Protein 6KJC (pdb70)

Foldseek 3Di:
DDFPQDDCLQPPDALVVPQVVCCVVQFFFWKWKWKAFLPRPDIDTDTAGWFAAAVGDIDGGDQFFKEFFFQLLLQLLLLLLLLCVVVVLFNQPDACCVLCVLLQPAWAFDD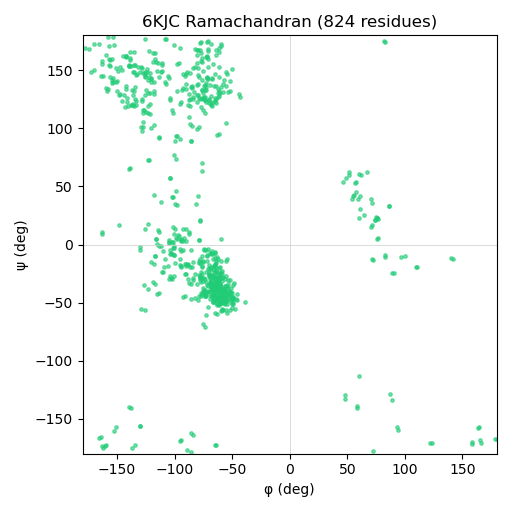ADPVGDTDTHHAPDGAGLNCLLFQQQQAADCVFPVVQVSVDVVVDDPPPQAAAQPSRPSNTHGHDHRLQAHHDHLSSQVSQSSSCRSVVHASCVSCVVQPQVLLVHDQKDWPPDPPPVNSVRHRQCYNVRVRSQCCQQQADDDGPRDRHDGGRSRGTMIGGQVSVVSRLNCLLNVVCSRHHSVSSVQQLDQDRDPSHFVNVLVSLVPPCVSQQVLSHDNPFDWGTGRRAIFGQPQDPLAAGHSKGKHGRNQFKIWIRRNVVRMIMMMGTRGDPNNDRVVRSSSSSSSRRNVSVVVVVVVVPD/DQLDFPQDDCLQPPFALVVLQVVCVVVVFFFWKWKWKAFLPRPDTDTDTAGWFAAAVRDIDGGDQFQKEFFFQLLLQLLLLLLLLVVVVVLFPQADFCCVLCVLLQPAWAFDDADPVRHTDTGGAPDGAGLNCLQQQQQQAADLVFDVSQVCVCVVVDDPPPQAAAQPSRPSNTHGHDHRQQAHHDHLSSQVSQVSSCRSVVHASCVSCVVQPCVLLVHDQKDWPPDPDPVNSVRHRQCYNVRVRSQCCFQQADDDGPRDRHDGHGSRTTMIGGQVSVVSRLSCLLNVPCSRHHNVSSVQQLDADRDPSHFVNLLVCCPPSCVSQQCQSHDNPFDWGGGRRAIFTQPQDPLAAGHSKGKHGRRQFKIWIRRNVVRMIMMMGTRGDPNNDRNSNSSSSSSVRRNVSVVVVVVVPPD

InterPro domains:
  IPR001466 Beta-lactamase-related [PF00144] (2-370)
  IPR012338 Beta-lactamase/transpeptidase-like [G3DSA:3.40.710.10] (1-394)
  IPR012338 Beta-lactamase/transpeptidase-like [SSF56601] (2-380)
  IPR050789 Diverse Enzymatic Activities [PTHR43283] (2-386)

B-factor: mean 52.01, std 19.4, range [22.03, 145.38]

Secondary structure (DSSP, 8-state):
----SSSHHHHT--HHHHHHHHHHHTSEEEEEEEEE-TTSSSEEEEEEEEEE-TTS-EEE--TT-EEE-GGGHHHHHHHHHHHHHHTTS--SSS--TTT-HHHHT--B--EE-SS--EE----SS---HHHHHTT-SS---GGG-HHHHHHHHHS--------B-HHHH--PPBSS-TTS----STHHHHHHHHHHHHHTS-HHHHHIIIIITTTT----EESS---HHHHTTBTT-BTTBTT---HHHH-SS--TTTTB-S--TTT-EEEEHHHHHHHHHHHHHT-SSSS-HHHHHHHTS----HHHHHHHHHHHHSTTHHHHHTT--TTS-EEE-SSSEEE-S--TTSPPTTEEEEEETTTEEEEEETTTTEEEEEEEEE-SSP-HHHHHHHHHHHHHHHHHHHHHHHTT-/---S--SSSHHHHT--HHHHHHHHHHTTSEEEEEEEEE-TTSSSEEEEEEEEEE-TTS-EEE--TT-EEE-GGGHHHHHHHHHHHHHHTTS--SSSB-TTT-HHHHTPPBP-EE-SS--EE----SS--BHHHHHTT-SS---TTT-HHHHHHHHHT--------B-STTT--PPBSS-TTS-----THHHHHHHHHHHHHTS-HHHHHIIIIITTTT----EESS---HHHHTTBTT-BTTBTT---HHHH-SS--TTTTB-S--TTT-EEEEHHHHHHHHHHHHHT-SSSS-HHHHHHHTS--S-HHHHHHHHHHHHSTTHHHHHTT--TTS-EEEETTEEEE-S--TTSPPTTEEEEEETTTEEEEEETTTTEEEEEEEEE-SSP-HHHHHHHHHHHHHHHHHHHHHHH---

Sequence (828 aa):
HHHHHHGMASELALMDTTFQAAIDTGKINGAVVCATDAQGHFVYNKATGERTLLSGEKQPQQLDDVLYLASATKLITTIAALQCVEDGLLSLDGDLSSIAPELAAKYVLTGFTDDESPLDDPPARPITLKMLLTHSSGTSYHFLDPSIAKWRAQYANPENEKPRLVEEMFTYPLSFQPGTGWMYGPGLDWAGRVVERVTGGTLMEFMQKRIFDPLGITDSQFYPVTREDLRARLVDLNPSDPGALGSAVIGGGGEMNLRGRGAFGGHGLFLTGLDFVKILRSLLANDGMLLKPAAVDNMFQQHLGPEAAASHRAALASPLGPFFRVGTDPETKVGYGLGGLLTLEDVDGWYGERTLTWGGGLTLTWFIDRKNNLCGVGAIQAVLPVDGDLMADLKQTFRHDIYRKYSAWKGQQGSHHHHHHGMASELALMDTTFQAAIDTGKINGAVVCATDAQGHFVYNKATGERTLLSGEKQPQQLDDVLYLASATKLITTIAALQCVEDGLLSLDGDLSSIAPELAAKYVLTGFTDDESPLDDPPARPITLKMLLTHSSGTSYHFLDPSIAKWRAQYANPENEKPRLVEEMFTYPLSFQPGTGWMYGPGLDWAGRVVERVTGGTLMEFMQKRIFDPLGITDSQFYPVTREDLRARLVDLNPSDPGALGSAVIGGGGEMNLRGRGAFGGHGLFLTGLDFVKILRSLLANDGMLLKPAAVDNMFQQHLGPEAAASHRAALASPLGPFFRVGTDPETKVGYGLGGLLTLEDVDGWYGERTLTWGGGLTLTWFIDRKNNLCGVGAIQAVLPVDGDLMADLKQTFRHDIYRKYSAWKGQQ

Structure (mmCIF, N/CA/C/O backbone):
data_6KJC
#
_entry.id   6KJC
#
_cell.length_a   129.576
_cell.length_b   129.576
_cell.length_c   272.664
_cell.angle_alpha   90.000
_cell.angle_beta   90.000
_cell.angle_gamma   120.000
#
_symmetry.space_group_name_H-M   'P 65 2 2'
#
loop_
_entity.id
_entity.type
_entity.pdbx_description
1 polymer 'Pc15g00720 protein'
2 non-polymer 'FORMIC ACID'
3 water water
#
loop_
_atom_site.group_PDB
_atom_site.id
_atom_site.type_symbol
_atom_site.label_atom_id
_atom_site.label_alt_id
_atom_site.label_comp_id
_atom_site.label_asym_id
_atom_site.label_entity_id
_atom_site.label_seq_id
_atom_site.pdbx_PDB_ins_code
_atom_site.Cartn_x
_atom_site.Cartn_y
_atom_site.Cartn_z
_atom_site.occupancy
_atom_site.B_iso_or_equiv
_atom_site.auth_seq_id
_atom_site.auth_comp_id
_atom_site.auth_asym_id
_atom_site.auth_atom_id
_atom_site.pdbx_PDB_model_num
ATOM 1 N N . HIS A 1 5 ? -27.380 24.798 -18.850 1.00 63.70 -13 HIS A N 1
ATOM 2 C CA . HIS A 1 5 ? -26.158 24.030 -18.737 1.00 76.69 -13 HIS A CA 1
ATOM 3 C C . HIS A 1 5 ? -25.328 24.532 -17.578 1.00 81.80 -13 HIS A C 1
ATOM 4 O O . HIS A 1 5 ? -24.245 24.038 -17.299 1.00 74.99 -13 HIS A O 1
ATOM 11 N N . HIS A 1 6 ? -25.848 25.534 -16.902 1.00 79.82 -12 HIS A N 1
ATOM 12 C CA . HIS A 1 6 ? -25.145 26.097 -15.753 1.00 72.47 -12 HIS A CA 1
ATOM 13 C C . HIS A 1 6 ? -26.108 26.239 -14.582 1.00 65.73 -12 HIS A C 1
ATOM 14 O O . HIS A 1 6 ? -27.318 26.387 -14.771 1.00 64.93 -12 HIS A O 1
ATOM 21 N N . HIS A 1 7 ? -25.565 26.196 -13.365 1.00 65.21 -11 HIS A N 1
ATOM 22 C CA . HIS A 1 7 ? -26.390 26.344 -12.163 1.00 68.02 -11 HIS A CA 1
ATOM 23 C C . HIS A 1 7 ? -26.819 27.800 -11.992 1.00 69.04 -11 HIS A C 1
ATOM 24 O O . HIS A 1 7 ? -25.991 28.678 -11.725 1.00 69.43 -11 HIS A O 1
ATOM 31 N N . HIS A 1 8 ? -28.123 28.050 -12.121 1.00 72.46 -10 HIS A N 1
ATOM 32 C CA . HIS A 1 8 ? -28.739 29.357 -11.880 1.00 71.21 -10 HIS A CA 1
ATOM 33 C C . HIS A 1 8 ? -29.431 29.391 -10.519 1.00 68.01 -10 HIS A C 1
ATOM 34 O O . HIS A 1 8 ? -30.537 29.926 -10.381 1.00 61.49 -10 HIS A O 1
ATOM 41 N N . HIS A 1 9 ? -28.796 28.799 -9.496 1.00 65.24 -9 HIS A N 1
ATOM 42 C CA . HIS A 1 9 ? -29.432 28.688 -8.186 1.00 64.07 -9 HIS A CA 1
ATOM 43 C C . HIS A 1 9 ? -29.384 29.991 -7.396 1.00 67.99 -9 HIS A C 1
ATOM 44 O O . HIS A 1 9 ? -30.278 30.241 -6.572 1.00 63.58 -9 HIS A O 1
ATOM 51 N N . HIS A 1 10 ? -28.361 30.823 -7.618 1.00 65.92 -8 HIS A N 1
ATOM 52 C CA . HIS A 1 10 ? -28.233 32.052 -6.851 1.00 60.36 -8 HIS A CA 1
ATOM 53 C C . HIS A 1 10 ? -27.584 33.162 -7.662 1.00 58.81 -8 HIS A C 1
ATOM 54 O O . HIS A 1 10 ? -26.477 32.997 -8.183 1.00 62.71 -8 HIS A O 1
ATOM 61 N N . GLY A 1 11 ? -28.238 34.316 -7.671 1.00 52.31 -7 GLY A N 1
ATOM 62 C CA . GLY A 1 11 ? -27.852 35.439 -8.503 1.00 46.96 -7 GLY A CA 1
ATOM 63 C C . GLY A 1 11 ? -29.005 36.429 -8.550 1.00 46.40 -7 GLY A C 1
ATOM 64 O O . GLY A 1 11 ? -29.863 36.429 -7.672 1.00 48.93 -7 GLY A O 1
ATOM 65 N N . MET A 1 12 ? -29.024 37.257 -9.600 1.00 43.91 -6 MET A N 1
ATOM 66 C CA . MET A 1 12 ? -30.027 38.319 -9.625 1.00 46.49 -6 MET A CA 1
ATOM 67 C C . MET A 1 12 ? -31.442 37.786 -9.820 1.00 45.70 -6 MET A C 1
ATOM 68 O O . MET A 1 12 ? -32.402 38.434 -9.385 1.00 43.40 -6 MET A O 1
ATOM 73 N N . ALA A 1 13 ? -31.604 36.622 -10.458 1.00 48.38 -5 ALA A N 1
ATOM 74 C CA . ALA A 1 13 ? -32.935 36.017 -10.502 1.00 43.87 -5 ALA A CA 1
ATOM 75 C C . ALA A 1 13 ? -33.379 35.586 -9.110 1.00 47.69 -5 ALA A C 1
ATOM 76 O O . ALA A 1 13 ? -34.565 35.692 -8.757 1.00 43.04 -5 ALA A O 1
ATOM 78 N N . SER A 1 14 ? -32.419 35.143 -8.297 1.00 52.62 -4 SER A N 1
ATOM 79 C CA . SER A 1 14 ? -32.712 34.593 -6.980 1.00 48.13 -4 SER A CA 1
ATOM 80 C C . SER A 1 14 ? -33.092 35.686 -5.995 1.00 46.71 -4 SER A C 1
ATOM 81 O O . SER A 1 14 ? -34.029 35.519 -5.208 1.00 46.70 -4 SER A O 1
ATOM 84 N N . GLU A 1 15 ? -32.409 36.837 -6.067 1.00 50.94 -3 GLU A N 1
ATOM 85 C CA . GLU A 1 15 ? -32.427 37.859 -5.027 1.00 47.62 -3 GLU A CA 1
ATOM 86 C C . GLU A 1 15 ? -33.140 39.148 -5.412 1.00 48.73 -3 GLU A C 1
ATOM 87 O O . GLU A 1 15 ? -33.592 39.869 -4.514 1.00 47.76 -3 GLU A O 1
ATOM 93 N N . LEU A 1 16 ? -33.251 39.461 -6.706 1.00 47.37 -2 LEU A N 1
ATOM 94 C CA . LEU A 1 16 ? -33.759 40.758 -7.148 1.00 46.84 -2 LEU A CA 1
ATOM 95 C C . LEU A 1 16 ? -34.968 40.665 -8.062 1.00 45.63 -2 LEU A C 1
ATOM 96 O O . LEU A 1 16 ? -35.902 41.457 -7.906 1.00 48.45 -2 LEU A O 1
ATOM 101 N N . ALA A 1 17 ? -35.008 39.683 -8.967 1.00 43.45 -1 ALA A N 1
ATOM 102 C CA . ALA A 1 17 ? -35.912 39.741 -10.111 1.00 40.19 -1 ALA A CA 1
ATOM 103 C C . ALA A 1 17 ? -37.370 39.668 -9.685 1.00 40.85 -1 ALA A C 1
ATOM 104 O O . ALA A 1 17 ? -37.745 38.883 -8.811 1.00 44.42 -1 ALA A O 1
ATOM 106 N N . LEU A 1 18 ? -38.193 40.519 -10.285 1.00 44.07 0 LEU A N 1
ATOM 107 C CA . LEU A 1 18 ? -39.637 40.484 -10.086 1.00 47.59 0 LEU A CA 1
ATOM 108 C C . LEU A 1 18 ? -40.314 39.972 -11.352 1.00 45.90 0 LEU A C 1
ATOM 109 O O . LEU A 1 18 ? -39.894 40.302 -12.466 1.00 41.40 0 LEU A O 1
ATOM 114 N N . MET A 1 19 ? -41.342 39.137 -11.181 1.00 49.05 1 MET A N 1
ATOM 115 C CA . MET A 1 19 ? -41.981 38.531 -12.346 1.00 47.85 1 MET A CA 1
ATOM 116 C C . MET A 1 19 ? -42.554 39.589 -13.277 1.00 52.16 1 MET A C 1
ATOM 117 O O . MET A 1 19 ? -42.278 39.581 -14.484 1.00 49.32 1 MET A O 1
ATOM 122 N N . ASP A 1 20 ? -43.340 40.518 -12.719 1.00 55.56 2 ASP A N 1
ATOM 123 C CA . ASP A 1 20 ? -43.994 41.558 -13.506 1.00 51.92 2 ASP A CA 1
ATOM 124 C C . ASP A 1 20 ? -42.995 42.237 -14.427 1.00 54.93 2 ASP A C 1
ATOM 125 O O . ASP A 1 20 ? -43.177 42.292 -15.651 1.00 57.17 2 ASP A O 1
ATOM 130 N N . THR A 1 21 ? -41.882 42.673 -13.854 1.00 51.90 3 THR A N 1
ATOM 131 C CA . THR A 1 21 ? -40.869 43.374 -14.624 1.00 48.88 3 THR A CA 1
ATOM 132 C C . THR A 1 21 ? -40.098 42.436 -15.543 1.00 45.12 3 THR A C 1
ATOM 133 O O . THR A 1 21 ? -39.816 42.782 -16.694 1.00 52.03 3 THR A O 1
ATOM 137 N N . THR A 1 22 ? -39.718 41.260 -15.051 1.00 45.63 4 THR A N 1
ATOM 138 C CA . THR A 1 22 ? -38.804 40.407 -15.811 1.00 46.25 4 THR A CA 1
ATOM 139 C C . THR A 1 22 ? -39.505 39.758 -17.004 1.00 50.10 4 THR A C 1
ATOM 140 O O . THR A 1 22 ? -38.915 39.620 -18.088 1.00 46.97 4 THR A O 1
ATOM 144 N N . PHE A 1 23 ? -40.722 39.246 -16.789 1.00 46.95 5 PHE A N 1
ATOM 145 C CA . PHE A 1 23 ? -41.456 38.631 -17.884 1.00 43.15 5 PHE A CA 1
ATOM 146 C C . PHE A 1 23 ? -41.723 39.661 -18.963 1.00 51.28 5 PHE A C 1
ATOM 147 O O . PHE A 1 23 ? -41.422 39.444 -20.149 1.00 51.16 5 PHE A O 1
ATOM 155 N N . GLN A 1 24 ? -42.217 40.828 -18.548 1.00 48.34 6 GLN A N 1
ATOM 156 C CA . GLN A 1 24 ? -42.538 41.862 -19.517 1.00 51.46 6 GLN A CA 1
ATOM 157 C C . GLN A 1 24 ? -41.312 42.249 -20.336 1.00 50.75 6 GLN A C 1
ATOM 158 O O . GLN A 1 24 ? -41.406 42.457 -21.548 1.00 52.55 6 GLN A O 1
ATOM 164 N N . ALA A 1 25 ? -40.149 42.334 -19.697 1.00 48.06 7 ALA A N 1
ATOM 165 C CA . ALA A 1 25 ? -38.931 42.586 -20.449 1.00 43.60 7 ALA A CA 1
ATOM 166 C C . ALA A 1 25 ? -38.638 41.452 -21.408 1.00 46.84 7 ALA A C 1
ATOM 167 O O . ALA A 1 25 ? -38.125 41.683 -22.504 1.00 49.02 7 ALA A O 1
ATOM 169 N N . ALA A 1 26 ? -38.877 40.210 -20.984 1.00 49.74 8 ALA A N 1
ATOM 170 C CA . ALA A 1 26 ? -38.598 39.073 -21.859 1.00 48.13 8 ALA A CA 1
ATOM 171 C C . ALA A 1 26 ? -39.498 39.093 -23.091 1.00 49.87 8 ALA A C 1
ATOM 172 O O . ALA A 1 26 ? -39.080 38.710 -24.198 1.00 42.93 8 ALA A O 1
ATOM 174 N N . ILE A 1 27 ? -40.739 39.548 -22.913 1.00 45.50 9 ILE A N 1
ATOM 175 C CA . ILE A 1 27 ? -41.655 39.667 -24.040 1.00 47.66 9 ILE A CA 1
ATOM 176 C C . ILE A 1 27 ? -41.121 40.681 -25.050 1.00 50.98 9 ILE A C 1
ATOM 177 O O . ILE A 1 27 ? -40.832 40.346 -26.208 1.00 50.81 9 ILE A O 1
ATOM 182 N N . ASP A 1 28 ? -40.935 41.926 -24.608 1.00 50.57 10 ASP A N 1
ATOM 183 C CA . ASP A 1 28 ? -40.444 42.982 -25.490 1.00 51.88 10 ASP A CA 1
ATOM 184 C C . ASP A 1 28 ? -39.072 42.663 -26.066 1.00 49.35 10 ASP A C 1
ATOM 185 O O . ASP A 1 28 ? -38.728 43.159 -27.138 1.00 58.65 10 ASP A O 1
ATOM 190 N N . THR A 1 29 ? -38.293 41.820 -25.407 1.00 52.76 11 THR A N 1
ATOM 191 C CA . THR A 1 29 ? -37.069 41.324 -26.023 1.00 57.20 11 THR A CA 1
ATOM 192 C C . THR A 1 29 ? -37.382 40.375 -27.165 1.00 56.29 11 THR A C 1
ATOM 193 O O . THR A 1 29 ? -36.519 40.141 -28.024 1.00 54.20 11 THR A O 1
ATOM 197 N N . GLY A 1 30 ? -38.613 39.856 -27.209 1.00 51.37 12 GLY A N 1
ATOM 198 C CA . GLY A 1 30 ? -38.964 38.830 -28.168 1.00 52.10 12 GLY A CA 1
ATOM 199 C C . GLY A 1 30 ? -38.418 37.449 -27.876 1.00 50.30 12 GLY A C 1
ATOM 200 O O . GLY A 1 30 ? -38.301 36.640 -28.796 1.00 51.93 12 GLY A O 1
ATOM 201 N N . LYS A 1 31 ? -38.048 37.150 -26.625 1.00 56.66 13 LYS A N 1
ATOM 202 C CA . LYS A 1 31 ? -37.558 35.816 -26.297 1.00 51.24 13 LYS A CA 1
ATOM 203 C C . LYS A 1 31 ? -38.616 34.928 -25.663 1.00 46.48 13 LYS A C 1
ATOM 204 O O . LYS A 1 31 ? -38.413 33.706 -25.596 1.00 44.12 13 LYS A O 1
ATOM 210 N N . ILE A 1 32 ? -39.724 35.503 -25.189 1.00 39.46 14 ILE A N 1
ATOM 211 C CA . ILE A 1 32 ? -40.898 34.736 -24.791 1.00 42.22 14 ILE A CA 1
ATOM 212 C C . ILE A 1 32 ? -42.114 35.451 -25.369 1.00 40.08 14 ILE A C 1
ATOM 213 O O . ILE A 1 32 ? -42.027 36.595 -25.819 1.00 40.80 14 ILE A O 1
ATOM 218 N N . ASN A 1 33 ? -43.255 34.760 -25.378 1.00 33.18 15 ASN A N 1
ATOM 219 C CA . ASN A 1 33 ? -44.508 35.398 -25.769 1.00 33.09 15 ASN A CA 1
ATOM 220 C C . ASN A 1 33 ? -45.379 35.733 -24.594 1.00 34.34 15 ASN A C 1
ATOM 221 O O . ASN A 1 33 ? -46.173 36.675 -24.669 1.00 38.86 15 ASN A O 1
ATOM 226 N N . GLY A 1 34 ? -45.258 34.966 -23.523 1.00 38.50 16 GLY A N 1
ATOM 227 C CA . GLY A 1 34 ? -46.060 35.208 -22.347 1.00 34.53 16 GLY A CA 1
ATOM 228 C C . GLY A 1 34 ? -45.770 34.169 -21.291 1.00 29.78 16 GLY A C 1
ATOM 229 O O . GLY A 1 34 ? -44.789 33.420 -21.375 1.00 27.13 16 GLY A O 1
ATOM 230 N N . ALA A 1 35 ? -46.641 34.143 -20.287 1.00 26.22 17 ALA A N 1
ATOM 231 C CA . ALA A 1 35 ? -46.453 33.228 -19.180 1.00 29.07 17 ALA A CA 1
ATOM 232 C C . ALA A 1 35 ? -47.791 32.970 -18.513 1.00 31.51 17 ALA A C 1
ATOM 233 O O . ALA A 1 35 ? -48.733 33.766 -18.614 1.00 30.58 17 ALA A O 1
ATOM 235 N N . VAL A 1 36 ? -47.850 31.856 -17.799 1.00 29.62 18 VAL A N 1
ATOM 236 C CA . VAL A 1 36 ? -48.996 31.540 -16.962 1.00 30.82 18 VAL A CA 1
ATOM 237 C C . VAL A 1 36 ? -48.448 31.092 -15.619 1.00 32.35 18 VAL A C 1
ATOM 238 O O . VAL A 1 36 ? -47.658 30.138 -15.553 1.00 31.04 18 VAL A O 1
ATOM 242 N N . VAL A 1 37 ? -48.869 31.773 -14.553 1.00 36.25 19 VAL A N 1
ATOM 243 C CA . VAL A 1 37 ? -48.427 31.496 -13.190 1.00 30.88 19 VAL A CA 1
ATOM 244 C C . VAL A 1 37 ? -49.652 31.255 -12.324 1.00 30.06 19 VAL A C 1
ATOM 245 O O . VAL A 1 37 ? -50.622 32.012 -12.400 1.00 35.96 19 VAL A O 1
ATOM 249 N N . CYS A 1 38 ? -49.627 30.194 -11.521 1.00 30.28 20 CYS A N 1
ATOM 250 C CA . CYS A 1 38 ? -50.726 29.906 -10.601 1.00 32.78 20 CYS A CA 1
ATOM 251 C C . CYS A 1 38 ? -50.151 29.389 -9.288 1.00 36.22 20 CYS A C 1
ATOM 252 O O . CYS A 1 38 ? -49.393 28.411 -9.282 1.00 34.68 20 CYS A O 1
ATOM 255 N N . ALA A 1 39 ? -50.475 30.067 -8.182 1.00 35.19 21 ALA A N 1
ATOM 256 C CA . ALA A 1 39 ? -49.992 29.662 -6.872 1.00 35.41 21 ALA A CA 1
ATOM 257 C C . ALA A 1 39 ? -51.112 29.817 -5.853 1.00 39.59 21 ALA A C 1
ATOM 258 O O . ALA A 1 39 ? -52.016 30.635 -6.025 1.00 40.82 21 ALA A O 1
ATOM 260 N N . THR A 1 40 ? -51.043 29.030 -4.784 1.00 40.51 22 THR A N 1
ATOM 261 C CA . THR A 1 40 ? -52.098 29.043 -3.783 1.00 38.94 22 THR A CA 1
ATOM 262 C C . THR A 1 40 ? -51.586 28.403 -2.507 1.00 42.91 22 THR A C 1
ATOM 263 O O . THR A 1 40 ? -50.638 27.615 -2.528 1.00 42.21 22 THR A O 1
ATOM 267 N N . ASP A 1 41 ? -52.199 28.784 -1.390 1.00 45.04 23 ASP A N 1
ATOM 268 C CA . ASP A 1 41 ? -52.020 28.060 -0.146 1.00 44.19 23 ASP A CA 1
ATOM 269 C C . ASP A 1 41 ? -53.073 26.961 -0.081 1.00 46.51 23 ASP A C 1
ATOM 270 O O . ASP A 1 41 ? -53.873 26.785 -1.000 1.00 47.96 23 ASP A O 1
ATOM 275 N N . ALA A 1 42 ? -53.109 26.233 1.034 1.00 46.58 24 ALA A N 1
ATOM 276 C CA . ALA A 1 42 ? -53.971 25.060 1.098 1.00 46.75 24 ALA A CA 1
ATOM 277 C C . ALA A 1 42 ? -55.457 25.417 1.064 1.00 50.16 24 ALA A C 1
ATOM 278 O O . ALA A 1 42 ? -56.277 24.616 0.594 1.00 46.13 24 ALA A O 1
ATOM 280 N N . GLN A 1 43 ? -55.829 26.596 1.558 1.00 53.52 25 GLN A N 1
ATOM 281 C CA . GLN A 1 43 ? -57.230 26.960 1.737 1.00 51.69 25 GLN A CA 1
ATOM 282 C C . GLN A 1 43 ? -57.735 27.928 0.679 1.00 53.91 25 GLN A C 1
ATOM 283 O O . GLN A 1 43 ? -58.929 28.258 0.678 1.00 57.02 25 GLN A O 1
ATOM 289 N N . GLY A 1 44 ? -56.866 28.398 -0.211 1.00 52.32 26 GLY A N 1
ATOM 290 C CA . GLY A 1 44 ? -57.264 29.433 -1.141 1.00 52.20 26 GLY A CA 1
ATOM 291 C C . GLY A 1 44 ? 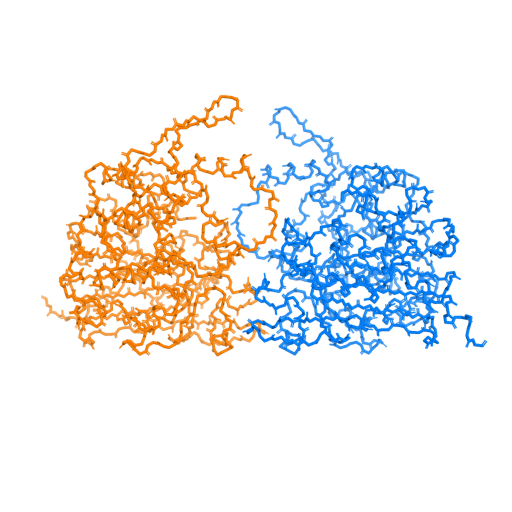-57.343 30.808 -0.522 1.00 53.77 26 GLY A C 1
ATOM 292 O O . GLY A 1 44 ? -58.067 31.670 -1.038 1.00 52.42 26 GLY A O 1
ATOM 293 N N . HIS A 1 45 ? -56.632 31.035 0.586 1.00 49.64 27 HIS A N 1
ATOM 294 C CA . HIS A 1 45 ? -56.543 32.365 1.172 1.00 51.13 27 HIS A CA 1
ATOM 295 C C . HIS A 1 45 ? -55.626 33.212 0.304 1.00 46.76 27 HIS A C 1
ATOM 296 O O . HIS A 1 45 ? -56.088 34.095 -0.422 1.00 48.35 27 HIS A O 1
ATOM 303 N N . PHE A 1 46 ? -54.335 32.923 0.337 1.00 43.86 28 PHE A N 1
ATOM 304 C CA . PHE A 1 46 ? -53.422 33.517 -0.622 1.00 42.90 28 PHE A CA 1
ATOM 305 C C . PHE A 1 46 ? -53.535 32.781 -1.948 1.00 47.03 28 PHE A C 1
ATOM 306 O O . PHE A 1 46 ? -53.464 31.548 -1.989 1.00 46.61 28 PHE A O 1
ATOM 314 N N . VAL A 1 47 ? -53.791 33.537 -3.017 1.00 45.00 29 VAL A N 1
ATOM 315 C CA . VAL A 1 47 ? -53.929 32.993 -4.362 1.00 43.19 29 VAL A CA 1
ATOM 316 C C . VAL A 1 47 ? -53.368 34.013 -5.347 1.00 40.25 29 VAL A C 1
ATOM 317 O O . VAL A 1 47 ? -53.795 35.172 -5.340 1.00 39.10 29 VAL A O 1
ATOM 321 N N . TYR A 1 48 ? -52.392 33.602 -6.162 1.00 39.05 30 TYR A N 1
ATOM 322 C CA . TYR A 1 48 ? -51.823 34.440 -7.223 1.00 40.89 30 TYR A CA 1
ATOM 323 C C . TYR A 1 48 ? -51.949 33.729 -8.573 1.00 40.23 30 TYR A C 1
ATOM 324 O O . TYR A 1 48 ? -51.293 32.704 -8.791 1.00 41.70 30 TYR A O 1
ATOM 333 N N . ASN A 1 49 ? -52.766 34.281 -9.482 1.00 36.74 31 ASN A N 1
ATOM 334 C CA . ASN A 1 49 ? -52.961 33.756 -10.839 1.00 32.63 31 ASN A CA 1
ATOM 335 C C . ASN A 1 49 ? -52.726 34.870 -11.837 1.00 35.53 31 ASN A C 1
ATOM 336 O O . ASN A 1 49 ? -53.464 35.854 -11.849 1.00 42.02 31 ASN A O 1
ATOM 341 N N . LYS A 1 50 ? -51.709 34.729 -12.672 1.00 37.99 32 LYS A N 1
ATOM 342 C CA . LYS A 1 50 ? -51.401 35.777 -13.637 1.00 41.40 32 LYS A CA 1
ATOM 343 C C . LYS A 1 50 ? -51.049 35.176 -14.992 1.00 42.82 32 LYS A C 1
ATOM 344 O O . LYS A 1 50 ? -50.055 34.450 -15.108 1.00 41.44 32 LYS A O 1
ATOM 350 N N . ALA A 1 51 ? -51.823 35.534 -16.024 1.00 41.68 33 ALA A N 1
ATOM 351 C CA . ALA A 1 51 ? -51.472 35.255 -17.415 1.00 38.42 33 ALA A CA 1
ATOM 352 C C . ALA A 1 51 ? -50.974 36.543 -18.056 1.00 36.26 33 ALA A C 1
ATOM 353 O O . ALA A 1 51 ? -51.663 37.566 -18.029 1.00 42.62 33 ALA A O 1
ATOM 355 N N . THR A 1 52 ? -49.778 36.488 -18.608 1.00 31.93 34 THR A N 1
ATOM 356 C CA . THR A 1 52 ? -49.088 37.626 -19.183 1.00 36.87 34 THR A CA 1
ATOM 357 C C . THR A 1 52 ? -48.754 37.328 -20.632 1.00 38.39 34 THR A C 1
ATOM 358 O O . THR A 1 52 ? -48.418 36.191 -20.956 1.00 35.73 34 THR A O 1
ATOM 362 N N . GLY A 1 53 ? -48.865 38.337 -21.501 1.00 37.86 35 GLY A N 1
ATOM 363 C CA . GLY A 1 53 ? -48.373 38.225 -22.873 1.00 37.21 35 GLY A CA 1
ATOM 364 C C . GLY A 1 53 ? -49.423 37.776 -23.876 1.00 38.87 35 GLY A C 1
ATOM 365 O O . GLY A 1 53 ? -50.633 37.868 -23.651 1.00 39.81 35 GLY A O 1
ATOM 366 N N . GLU A 1 54 ? -48.934 37.258 -25.008 1.00 45.69 36 GLU A N 1
ATOM 367 C CA . GLU A 1 54 ? -49.764 36.917 -26.164 1.00 45.56 36 GLU A CA 1
ATOM 368 C C . GLU A 1 54 ? -49.566 35.472 -26.615 1.00 43.83 36 GLU A C 1
ATOM 369 O O . GLU A 1 54 ? -48.455 34.937 -26.560 1.00 44.29 36 GLU A O 1
ATOM 375 N N . ARG A 1 55 ? -50.627 34.877 -27.159 1.00 44.04 37 ARG A N 1
ATOM 376 C CA . ARG A 1 55 ? -50.535 33.648 -27.945 1.00 43.35 37 ARG A CA 1
ATOM 377 C C . ARG A 1 55 ? -50.923 33.930 -29.390 1.00 42.44 37 ARG A C 1
ATOM 378 O O . ARG A 1 55 ? -51.667 34.868 -29.686 1.00 40.52 37 ARG A O 1
ATOM 386 N N . THR A 1 56 ? -50.431 33.085 -30.288 1.00 42.31 38 THR A N 1
ATOM 387 C CA . THR A 1 56 ? -50.734 33.187 -31.710 1.00 42.89 38 THR A CA 1
ATOM 388 C C . THR A 1 56 ? -51.455 31.937 -32.188 1.00 43.86 38 THR A C 1
ATOM 389 O O . THR A 1 56 ? -51.019 30.814 -31.909 1.00 42.48 38 THR A O 1
ATOM 393 N N . LEU A 1 57 ? -52.550 32.132 -32.916 1.00 43.12 39 LEU A N 1
ATOM 394 C CA . LEU A 1 57 ? -53.255 30.996 -33.477 1.00 40.22 39 LEU A CA 1
ATOM 395 C C . LEU A 1 57 ? -52.599 30.529 -34.782 1.00 42.54 39 LEU A C 1
ATOM 396 O O . LEU A 1 57 ? -51.700 31.174 -35.347 1.00 41.12 39 LEU A O 1
ATOM 401 N N . LEU A 1 58 ? -53.028 29.351 -35.233 1.00 43.10 40 LEU A N 1
ATOM 402 C CA . LEU A 1 58 ? -52.465 28.793 -36.459 1.00 46.51 40 LEU A CA 1
ATOM 403 C C . LEU A 1 58 ? -52.730 29.717 -37.638 1.00 42.60 40 LEU A C 1
ATOM 404 O O . LEU A 1 58 ? -51.884 29.869 -38.532 1.00 41.08 40 LEU A O 1
ATOM 409 N N . SER A 1 59 ? -53.909 30.340 -37.649 1.00 39.33 41 SER A N 1
ATOM 410 C CA . SER A 1 59 ? -54.241 31.334 -38.658 1.00 41.28 41 SER A CA 1
ATOM 411 C C . SER A 1 59 ? -53.305 32.538 -38.656 1.00 42.17 41 SER A C 1
ATOM 412 O O . SER A 1 59 ? -53.222 33.240 -39.668 1.00 47.56 41 SER A O 1
ATOM 415 N N . GLY A 1 60 ? -52.582 32.780 -37.566 1.00 46.15 42 GLY A N 1
ATOM 416 C CA . GLY A 1 60 ? -51.761 33.963 -37.416 1.00 44.55 42 GLY A CA 1
ATOM 417 C C . GLY A 1 60 ? -52.381 35.067 -36.582 1.00 44.31 42 GLY A C 1
ATOM 418 O O . GLY A 1 60 ? -51.683 36.037 -36.262 1.00 42.60 42 GLY A O 1
ATOM 419 N N . GLU A 1 61 ? -53.666 34.951 -36.237 1.00 44.59 43 GLU A N 1
ATOM 420 C CA . GLU A 1 61 ? -54.313 35.910 -35.353 1.00 45.66 43 GLU A CA 1
ATOM 421 C C . GLU A 1 61 ? -53.735 35.819 -33.938 1.00 55.52 43 GLU A C 1
ATOM 422 O O . GLU A 1 61 ? -53.446 34.722 -33.434 1.00 54.27 43 GLU A O 1
ATOM 428 N N . LYS A 1 62 ? -53.604 36.974 -33.276 1.00 52.1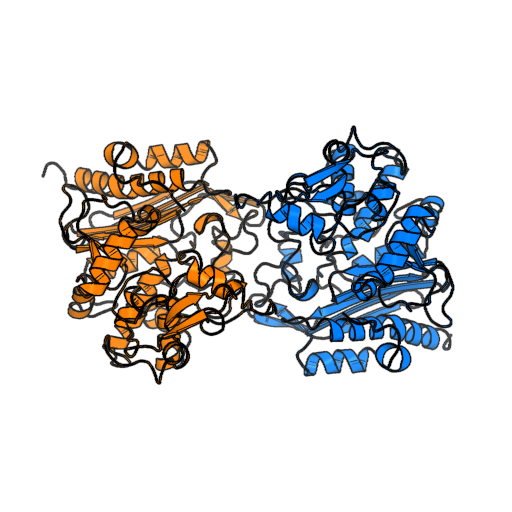7 44 LYS A N 1
ATOM 429 C CA . LYS A 1 62 ? -53.031 37.047 -31.942 1.00 46.39 44 LYS A CA 1
ATOM 430 C C . LYS A 1 62 ? -54.105 37.285 -30.892 1.00 48.20 44 LYS A C 1
ATOM 431 O O . LYS A 1 62 ? -55.112 37.942 -31.154 1.00 52.55 44 LYS A O 1
ATOM 437 N N . GLN A 1 63 ? -53.905 36.697 -29.716 1.00 46.64 45 GLN A N 1
ATOM 438 C CA . GLN A 1 63 ? -54.794 36.882 -28.578 1.00 50.50 45 GLN A CA 1
ATOM 439 C C . GLN A 1 63 ? -54.005 37.110 -27.302 1.00 49.98 45 GLN A C 1
ATOM 440 O O . GLN A 1 63 ? -52.918 36.544 -27.118 1.00 49.19 45 GLN A O 1
ATOM 446 N N . PRO A 1 64 ? -54.556 37.888 -26.385 1.00 49.69 46 PRO A N 1
ATOM 447 C CA . PRO A 1 64 ? -53.967 37.968 -25.049 1.00 48.64 46 PRO A CA 1
ATOM 448 C C . PRO A 1 64 ? -53.948 36.597 -24.402 1.00 44.34 46 PRO A C 1
ATOM 449 O O . PRO A 1 64 ? -54.920 35.842 -24.479 1.00 50.95 46 PRO A O 1
ATOM 453 N N . GLN A 1 65 ? -52.815 36.281 -23.782 1.00 43.67 47 GLN A N 1
ATOM 454 C CA . GLN A 1 65 ? -52.675 35.094 -22.944 1.00 42.90 47 GLN A CA 1
ATOM 455 C C . GLN A 1 65 ? -53.738 35.077 -21.857 1.00 37.44 47 GLN A C 1
ATOM 456 O O . GLN A 1 65 ? -54.187 36.122 -21.380 1.00 43.96 47 GLN A O 1
ATOM 462 N N . GLN A 1 66 ? -54.156 33.884 -21.462 1.00 36.64 48 GLN A N 1
ATOM 463 C CA . GLN A 1 66 ? -55.273 33.802 -20.529 1.00 45.48 48 GLN A CA 1
ATOM 464 C C . GLN A 1 66 ? -55.133 32.598 -19.605 1.00 43.28 48 GLN A C 1
ATOM 465 O O . GLN A 1 66 ? -54.511 31.592 -19.956 1.00 42.14 48 GLN A O 1
ATOM 471 N N . LEU A 1 67 ? -55.721 32.711 -18.412 1.00 39.05 49 LEU A N 1
ATOM 472 C CA . LEU A 1 67 ? -55.504 31.671 -17.417 1.00 42.34 49 LEU A CA 1
ATOM 473 C C . LEU A 1 67 ? -56.060 30.312 -17.837 1.00 44.52 49 LEU A C 1
ATOM 474 O O . LEU A 1 67 ? -55.606 29.288 -17.308 1.00 42.10 49 LEU A O 1
ATOM 479 N N . ASP A 1 68 ? -57.031 30.255 -18.757 1.00 49.10 50 ASP A N 1
ATOM 480 C CA . ASP A 1 68 ? -57.549 28.956 -19.181 1.00 48.94 50 ASP A CA 1
ATOM 481 C C . ASP A 1 68 ? -56.994 28.505 -20.532 1.00 46.93 50 ASP A C 1
ATOM 482 O O . ASP A 1 68 ? -57.562 27.594 -21.156 1.00 44.09 50 ASP A O 1
ATOM 487 N N . ASP A 1 69 ? -55.924 29.139 -21.012 1.00 38.51 51 ASP A N 1
ATOM 488 C CA . ASP A 1 69 ? -55.230 28.603 -22.171 1.00 36.99 51 ASP A CA 1
ATOM 489 C C . ASP A 1 69 ? -54.775 27.181 -21.881 1.00 35.11 51 ASP A C 1
ATOM 490 O O . ASP A 1 69 ? -54.399 26.849 -20.749 1.00 38.54 51 ASP A O 1
ATOM 495 N N . VAL A 1 70 ? -54.871 26.313 -22.882 1.00 34.84 52 VAL A N 1
ATOM 496 C CA . VAL A 1 70 ? -54.421 24.937 -22.693 1.00 32.72 52 VAL A CA 1
ATOM 497 C C . VAL A 1 70 ? -52.917 24.873 -22.932 1.00 32.88 52 VAL A C 1
ATOM 498 O O . VAL A 1 70 ? -52.420 25.329 -23.968 1.00 28.53 52 VAL A O 1
ATOM 502 N N . LEU A 1 71 ? -52.181 24.353 -21.943 1.00 29.66 53 LEU A N 1
ATOM 503 C CA . LEU A 1 71 ? -50.726 24.360 -21.956 1.00 30.05 53 LEU A CA 1
ATOM 504 C C . LEU A 1 71 ? -50.192 22.939 -22.122 1.00 30.25 53 LEU A C 1
ATOM 505 O O . LEU A 1 71 ? -50.850 21.959 -21.751 1.00 31.18 53 LEU A O 1
ATOM 510 N N . TYR A 1 72 ? -48.983 22.834 -22.666 1.00 24.36 54 TYR A N 1
ATOM 511 C CA . TYR A 1 72 ? -48.275 21.564 -22.732 1.00 27.30 54 TYR A CA 1
ATOM 512 C C . TYR A 1 72 ? -47.501 21.355 -21.425 1.00 32.31 54 TYR A C 1
ATOM 513 O O . TYR A 1 72 ? -46.617 22.150 -21.087 1.00 31.35 54 TYR A O 1
ATOM 522 N N . LEU A 1 73 ? -47.828 20.286 -20.690 1.00 28.08 55 LEU A N 1
ATOM 523 C CA . LEU A 1 73 ? -47.156 20.044 -19.425 1.00 27.52 55 LEU A CA 1
ATOM 524 C C . LEU A 1 73 ? -45.778 19.451 -19.607 1.00 28.26 55 LEU A C 1
ATOM 525 O O . LEU A 1 73 ? -44.927 19.627 -18.731 1.00 33.94 55 LEU A O 1
ATOM 530 N N . ALA A 1 74 ? -45.544 18.730 -20.701 1.00 25.75 56 ALA A N 1
ATOM 531 C CA . ALA A 1 74 ? -44.320 17.928 -20.879 1.00 27.07 56 ALA A CA 1
ATOM 532 C C . ALA A 1 74 ? -44.106 17.104 -19.602 1.00 33.33 56 ALA A C 1
ATOM 533 O O . ALA A 1 74 ? -45.057 16.461 -19.117 1.00 30.82 56 ALA A O 1
ATOM 535 N N . SER A 1 75 ? -42.910 17.123 -18.995 1.00 31.65 57 SER A N 1
ATOM 536 C CA . SER A 1 75 ? -42.663 16.218 -17.874 1.00 33.23 57 SER A CA 1
ATOM 537 C C . SER A 1 75 ? -43.467 16.535 -16.623 1.00 33.85 57 SER A C 1
ATOM 538 O O . SER A 1 75 ? -43.445 15.719 -15.694 1.00 33.47 57 SER A O 1
ATOM 541 N N . ALA A 1 76 ? -44.202 17.650 -16.567 1.00 29.09 58 ALA A N 1
ATOM 542 C CA . ALA A 1 76 ? -45.128 17.780 -15.445 1.00 28.49 58 ALA A CA 1
ATOM 543 C C . ALA A 1 76 ? -46.213 16.711 -15.467 1.00 29.28 58 ALA A C 1
ATOM 544 O O . ALA A 1 76 ? -46.957 16.583 -14.486 1.00 34.05 58 ALA A O 1
ATOM 546 N N . THR A 1 77 ? -46.341 15.963 -16.561 1.00 28.97 59 THR A N 1
ATOM 547 C CA . THR A 1 77 ? -47.248 14.821 -16.588 1.00 29.94 59 THR A CA 1
ATOM 548 C C . THR A 1 77 ? -46.816 13.778 -15.565 1.00 29.55 59 THR A C 1
ATOM 549 O O . THR A 1 77 ? -47.659 13.064 -14.991 1.00 26.49 59 THR A O 1
ATOM 553 N N . LYS A 1 78 ? -45.506 13.699 -15.304 1.00 24.31 60 LYS A N 1
ATOM 554 C CA . LYS A 1 78 ? -44.991 12.663 -14.419 1.00 28.67 60 LYS A CA 1
ATOM 555 C C . LYS A 1 78 ? -45.657 12.727 -13.043 1.00 30.23 60 LYS A C 1
ATOM 556 O O . LYS A 1 78 ? -45.981 11.687 -12.449 1.00 27.07 60 LYS A O 1
ATOM 562 N N . LEU A 1 79 ? -45.899 13.937 -12.528 1.00 30.56 61 LEU A N 1
ATOM 563 C CA . LEU A 1 79 ? -46.588 14.047 -11.244 1.00 31.48 61 LEU A CA 1
ATOM 564 C C . LEU A 1 79 ? -47.981 13.446 -11.325 1.00 32.57 61 LEU A C 1
ATOM 565 O O . LEU A 1 79 ? -48.403 12.690 -10.435 1.00 33.69 61 LEU A O 1
ATOM 570 N N . ILE A 1 80 ? -48.720 13.785 -12.384 1.00 29.08 62 ILE A N 1
ATOM 571 C CA . ILE A 1 80 ? -50.072 13.256 -12.540 1.00 29.77 62 ILE A CA 1
ATOM 572 C C . ILE A 1 80 ? -50.053 11.740 -12.766 1.00 28.93 62 ILE A C 1
ATOM 573 O O . ILE A 1 80 ? -50.925 11.014 -12.279 1.00 26.28 62 ILE A O 1
ATOM 578 N N . THR A 1 81 ? -49.073 11.233 -13.505 1.00 29.50 63 THR A N 1
ATOM 579 C CA . THR A 1 81 ? -48.993 9.782 -13.645 1.00 33.12 63 THR A CA 1
ATOM 580 C C . THR A 1 81 ? -48.676 9.121 -12.303 1.00 31.35 63 THR A C 1
ATOM 581 O O . THR A 1 81 ? -49.325 8.132 -11.919 1.00 30.04 63 THR A O 1
ATOM 585 N N . THR A 1 82 ? -47.717 9.687 -11.556 1.00 28.77 64 THR A N 1
ATOM 586 C CA . THR A 1 82 ? -47.430 9.212 -10.202 1.00 28.21 64 THR A CA 1
ATOM 587 C C . THR A 1 82 ? -48.699 9.074 -9.365 1.00 30.40 64 THR A C 1
ATOM 588 O O . THR A 1 82 ? -48.908 8.053 -8.691 1.00 29.08 64 THR A O 1
ATOM 592 N N . ILE A 1 83 ? -49.574 10.083 -9.406 1.00 28.18 65 ILE A N 1
ATOM 593 C CA . ILE A 1 83 ? -50.814 9.994 -8.632 1.00 30.05 65 ILE A CA 1
ATOM 594 C C . ILE A 1 83 ? -51.656 8.810 -9.095 1.00 33.24 65 ILE A C 1
ATOM 595 O O . ILE A 1 83 ? -52.100 7.987 -8.278 1.00 31.35 65 ILE A O 1
ATOM 600 N N . ALA A 1 84 ? -51.873 8.693 -10.417 1.00 33.69 66 ALA A N 1
ATOM 601 C CA . ALA A 1 84 ? -52.692 7.589 -10.927 1.00 33.90 66 ALA A CA 1
ATOM 602 C C . ALA A 1 84 ? -52.114 6.247 -10.503 1.00 34.13 66 ALA A C 1
ATOM 603 O O . ALA A 1 84 ? -52.862 5.330 -10.134 1.00 33.14 66 ALA A O 1
ATOM 605 N N . ALA A 1 85 ? -50.781 6.131 -10.495 1.00 30.76 67 ALA A N 1
ATOM 606 C CA . ALA A 1 85 ? -50.165 4.897 -10.031 1.00 28.25 67 ALA A CA 1
ATOM 607 C C . ALA A 1 85 ? -50.455 4.679 -8.552 1.00 35.85 67 ALA A C 1
ATOM 608 O O . ALA A 1 85 ? -50.856 3.580 -8.139 1.00 37.41 67 ALA A O 1
ATOM 610 N N . LEU A 1 86 ? -50.270 5.719 -7.731 1.00 32.66 68 LEU A N 1
ATOM 611 C CA . LEU A 1 86 ? -50.572 5.559 -6.308 1.00 34.87 68 LEU A CA 1
ATOM 612 C C . LEU A 1 86 ? -52.051 5.281 -6.083 1.00 35.01 68 LEU A C 1
ATOM 613 O O . LEU A 1 86 ? -52.414 4.584 -5.124 1.00 36.38 68 LEU A O 1
ATOM 618 N N . GLN A 1 87 ? -52.917 5.799 -6.957 1.00 33.64 69 GLN A N 1
ATOM 619 C CA . GLN A 1 87 ? -54.336 5.476 -6.855 1.00 35.37 69 GLN A CA 1
ATOM 620 C C . GLN A 1 87 ? -54.604 3.989 -7.121 1.00 40.82 69 GLN A C 1
ATOM 621 O O . GLN A 1 87 ? -55.540 3.411 -6.552 1.00 41.88 69 GLN A O 1
ATOM 627 N N . CYS A 1 88 ? -53.774 3.335 -7.935 1.00 37.16 70 CYS A N 1
ATOM 628 C CA . CYS A 1 88 ? -53.960 1.899 -8.112 1.00 42.25 70 CYS A CA 1
ATOM 629 C C . CYS A 1 88 ? -53.447 1.121 -6.905 1.00 42.69 70 CYS A C 1
ATOM 630 O O . CYS A 1 88 ? -53.957 0.029 -6.602 1.00 35.50 70 CYS A O 1
ATOM 633 N N . VAL A 1 89 ? -52.445 1.673 -6.209 1.00 42.30 71 VAL A N 1
ATOM 634 C CA . VAL A 1 89 ? -51.981 1.053 -4.974 1.00 41.39 71 VAL A CA 1
ATOM 635 C C . VAL A 1 89 ? -53.048 1.140 -3.900 1.00 42.44 71 VAL A C 1
ATOM 636 O O . VAL A 1 89 ? -53.276 0.173 -3.158 1.00 45.70 71 VAL A O 1
ATOM 640 N N . GLU A 1 90 ? -53.762 2.266 -3.839 1.00 40.15 72 GLU A N 1
ATOM 641 C CA . GLU A 1 90 ? -54.871 2.366 -2.897 1.00 45.03 72 GLU A CA 1
ATOM 642 C C . GLU A 1 90 ? -55.877 1.257 -3.138 1.00 42.99 72 GLU A C 1
ATOM 643 O O . GLU A 1 90 ? -56.281 0.559 -2.200 1.00 51.10 72 GLU A O 1
ATOM 649 N N . ASP A 1 91 ? -56.285 1.078 -4.400 1.00 41.99 73 ASP A N 1
ATOM 650 C CA . ASP A 1 91 ? -57.232 0.031 -4.767 1.00 46.51 73 ASP A CA 1
ATOM 651 C C . ASP A 1 91 ? -56.680 -1.376 -4.592 1.00 47.81 73 ASP A C 1
ATOM 652 O O . ASP A 1 91 ? -57.447 -2.331 -4.738 1.00 46.47 73 ASP A O 1
ATOM 657 N N . GLY A 1 92 ? -55.391 -1.536 -4.293 1.00 45.45 74 GLY A N 1
ATOM 658 C CA . GLY A 1 92 ? -54.831 -2.863 -4.182 1.00 39.50 74 GLY A CA 1
ATOM 659 C C . GLY A 1 92 ? -54.562 -3.568 -5.492 1.00 44.37 74 GLY A C 1
ATOM 660 O O . GLY A 1 92 ? -54.228 -4.760 -5.471 1.00 47.34 74 GLY A O 1
ATOM 661 N N . LEU A 1 93 ? -54.744 -2.898 -6.640 1.00 48.28 75 LEU A N 1
ATOM 662 C CA . LEU A 1 93 ? -54.335 -3.506 -7.911 1.00 47.04 75 LEU A CA 1
ATOM 663 C C . LEU A 1 93 ? -52.822 -3.615 -8.017 1.00 44.13 75 LEU A C 1
ATOM 664 O O . LEU A 1 93 ? -52.316 -4.509 -8.698 1.00 44.80 75 LEU A O 1
ATOM 669 N N . LEU A 1 94 ? -52.087 -2.754 -7.320 1.00 43.28 76 LEU A N 1
ATOM 670 C CA . LEU A 1 94 ? -50.636 -2.812 -7.333 1.00 45.35 76 LEU A CA 1
ATOM 671 C C . LEU A 1 94 ? -50.123 -2.672 -5.909 1.00 44.60 76 LEU A C 1
ATOM 672 O O . LEU A 1 94 ? -50.890 -2.695 -4.942 1.00 49.08 76 LEU A O 1
ATOM 677 N N . SER A 1 95 ? -48.803 -2.558 -5.809 1.00 37.97 77 SER A N 1
ATOM 678 C CA . SER A 1 95 ? -48.072 -2.321 -4.578 1.00 42.68 77 SER A CA 1
ATOM 679 C C . SER A 1 95 ? -46.749 -1.693 -4.976 1.00 40.40 77 SER A C 1
ATOM 680 O O . SER A 1 95 ? -46.272 -1.891 -6.098 1.00 41.34 77 SER A O 1
ATOM 683 N N . LEU A 1 96 ? -46.162 -0.922 -4.066 1.00 37.56 78 LEU A N 1
ATOM 684 C CA . LEU A 1 96 ? -44.956 -0.209 -4.469 1.00 42.31 78 LEU A CA 1
ATOM 685 C C . LEU A 1 96 ? -43.747 -1.123 -4.621 1.00 39.69 78 LEU A C 1
ATOM 686 O O . LEU A 1 96 ? -42.816 -0.785 -5.366 1.00 39.94 78 LEU A O 1
ATOM 691 N N . ASP A 1 97 ? -43.737 -2.280 -3.962 1.00 38.75 79 ASP A N 1
ATOM 692 C CA . ASP A 1 97 ? -42.548 -3.125 -3.977 1.00 43.34 79 ASP A CA 1
ATOM 693 C C . ASP A 1 97 ? -42.758 -4.454 -4.671 1.00 40.31 79 ASP A C 1
ATOM 694 O O . ASP A 1 97 ? -41.823 -5.263 -4.714 1.00 40.61 79 ASP A O 1
ATOM 699 N N . GLY A 1 98 ? -43.956 -4.705 -5.190 1.00 39.89 80 GLY A N 1
ATOM 700 C CA . GLY A 1 98 ? -44.222 -5.957 -5.873 1.00 43.32 80 GLY A CA 1
ATOM 701 C C . GLY A 1 98 ? -43.448 -6.119 -7.170 1.00 40.79 80 GLY A C 1
ATOM 702 O O . GLY A 1 98 ? -43.021 -5.156 -7.805 1.00 39.13 80 GLY A O 1
ATOM 703 N N . ASP A 1 99 ? -43.240 -7.374 -7.550 1.00 45.51 81 ASP A N 1
ATOM 704 C CA . ASP A 1 99 ? -42.639 -7.683 -8.841 1.00 47.74 81 ASP A CA 1
ATOM 705 C C . ASP A 1 99 ? -43.640 -7.430 -9.972 1.00 50.26 81 ASP A C 1
ATOM 706 O O . ASP A 1 99 ? -44.719 -8.037 -10.008 1.00 49.80 81 ASP A O 1
ATOM 711 N N . LEU A 1 100 ? -43.254 -6.601 -10.943 1.00 47.06 82 LEU A N 1
ATOM 712 C CA . LEU A 1 100 ? -44.165 -6.282 -12.034 1.00 50.61 82 LEU A CA 1
ATOM 713 C C . LEU A 1 100 ? -44.043 -7.223 -13.223 1.00 52.90 82 LEU A C 1
ATOM 714 O O . LEU A 1 100 ? -44.759 -7.022 -14.214 1.00 48.32 82 LEU A O 1
ATOM 719 N N . SER A 1 101 ? -43.187 -8.250 -13.133 1.00 56.23 83 SER A N 1
ATOM 720 C CA . SER A 1 101 ? -42.915 -9.128 -14.272 1.00 52.19 83 SER A CA 1
ATOM 721 C C . SER A 1 101 ? -44.190 -9.630 -14.939 1.00 51.68 83 SER A C 1
ATOM 722 O O . SER A 1 101 ? -44.285 -9.640 -16.170 1.00 50.88 83 SER A O 1
ATOM 725 N N . SER A 1 102 ? -45.168 -10.076 -14.145 1.00 52.10 84 SER A N 1
ATOM 726 C CA . SER A 1 102 ? -46.461 -10.487 -14.688 1.00 49.16 84 SER A CA 1
ATOM 727 C C . SER A 1 102 ? -47.111 -9.396 -15.535 1.00 51.89 84 SER A C 1
ATOM 728 O O . SER A 1 102 ? -47.560 -9.654 -16.658 1.00 55.07 84 SER A O 1
ATOM 731 N N . ILE A 1 103 ? -47.220 -8.177 -14.996 1.00 51.11 85 ILE A N 1
ATOM 732 C CA . ILE A 1 103 ? -47.970 -7.125 -15.687 1.00 48.77 85 ILE A CA 1
ATOM 733 C C . ILE A 1 103 ? -47.165 -6.533 -16.847 1.00 46.44 85 ILE A C 1
ATOM 734 O O . ILE A 1 103 ? -47.692 -6.321 -17.944 1.00 47.43 85 ILE A O 1
ATOM 739 N N . ALA A 1 104 ? -45.885 -6.250 -16.633 1.00 45.10 86 ALA A N 1
ATOM 740 C CA . ALA A 1 104 ? -45.031 -5.650 -17.649 1.00 41.98 86 ALA A CA 1
ATOM 741 C C . ALA A 1 104 ? -43.832 -6.556 -17.864 1.00 48.89 86 ALA A C 1
ATOM 742 O O . ALA A 1 104 ? -42.706 -6.221 -17.468 1.00 44.80 86 ALA A O 1
ATOM 744 N N . PRO A 1 105 ? -44.037 -7.704 -18.517 1.00 53.99 87 PRO A N 1
ATOM 745 C CA . PRO A 1 105 ? -42.909 -8.608 -18.787 1.00 46.97 87 PRO A CA 1
ATOM 746 C C . PRO A 1 105 ? -41.761 -7.942 -19.523 1.00 47.32 87 PRO A C 1
ATOM 747 O O . PRO A 1 105 ? -40.614 -8.380 -19.351 1.00 51.90 87 PRO A O 1
ATOM 751 N N . GLU A 1 106 ? -42.020 -6.894 -20.324 1.00 40.14 88 GLU A N 1
ATOM 752 C CA . GLU A 1 106 ? -40.925 -6.249 -21.049 1.00 41.95 88 GLU A CA 1
ATOM 753 C C . GLU A 1 106 ? -39.846 -5.717 -20.115 1.00 48.24 88 GLU A C 1
ATOM 754 O O . GLU A 1 106 ? -38.665 -5.699 -20.484 1.00 50.75 88 GLU A O 1
ATOM 760 N N . LEU A 1 107 ? -40.208 -5.293 -18.904 1.00 47.52 89 LEU A N 1
ATOM 761 C CA . LEU A 1 107 ? -39.156 -4.752 -18.053 1.00 44.82 89 LEU A CA 1
ATOM 762 C C . LEU A 1 107 ? -38.364 -5.864 -17.383 1.00 49.39 89 LEU A C 1
ATOM 763 O O . LEU A 1 107 ? -37.147 -5.730 -17.198 1.00 47.67 89 LEU A O 1
ATOM 768 N N . ALA A 1 108 ? -39.023 -6.981 -17.036 1.00 48.60 90 ALA A N 1
ATOM 769 C CA . ALA A 1 108 ? -38.286 -8.125 -16.503 1.00 48.70 90 ALA A CA 1
ATOM 770 C C . ALA A 1 108 ? -37.285 -8.666 -17.517 1.00 55.81 90 ALA A C 1
ATOM 771 O O . ALA A 1 108 ? -36.214 -9.162 -17.136 1.00 54.03 90 ALA A O 1
ATOM 773 N N . ALA A 1 109 ? -37.626 -8.591 -18.809 1.00 51.51 91 ALA A N 1
ATOM 774 C CA . ALA A 1 109 ? -36.791 -9.097 -19.890 1.00 52.23 91 ALA A CA 1
ATOM 775 C C . ALA A 1 109 ? -35.584 -8.227 -20.180 1.00 55.78 91 ALA A C 1
ATOM 776 O O . ALA A 1 109 ? -34.789 -8.587 -21.053 1.00 62.79 91 ALA A O 1
ATOM 778 N N . LYS A 1 110 ? -35.437 -7.087 -19.518 1.00 54.93 92 LYS A N 1
ATOM 779 C CA . LYS A 1 110 ? -34.340 -6.178 -19.815 1.00 54.77 92 LYS A CA 1
ATOM 780 C C . LYS A 1 110 ? -33.073 -6.587 -19.060 1.00 59.60 92 LYS A C 1
ATOM 781 O O . LYS A 1 110 ? -33.119 -6.921 -17.871 1.00 57.16 92 LYS A O 1
ATOM 787 N N . TYR A 1 111 ? -31.937 -6.559 -19.755 1.00 64.12 93 TYR A N 1
ATOM 788 C CA . TYR A 1 111 ? -30.643 -6.777 -19.119 1.00 66.70 93 TYR A CA 1
ATOM 789 C C . TYR A 1 111 ? -30.015 -5.429 -18.780 1.00 61.44 93 TYR A C 1
ATOM 790 O O . TYR A 1 111 ? -30.459 -4.376 -19.236 1.00 64.48 93 TYR A O 1
ATOM 799 N N . VAL A 1 112 ? -28.949 -5.467 -17.994 1.00 63.01 94 VAL A N 1
ATOM 800 C CA . VAL A 1 112 ? -28.265 -4.256 -17.562 1.00 59.48 94 VAL A CA 1
ATOM 801 C C . VAL A 1 112 ? -27.030 -4.111 -18.436 1.00 62.44 94 VAL A C 1
ATOM 802 O O . VAL A 1 112 ? -26.088 -4.900 -18.327 1.00 65.61 94 VAL A O 1
ATOM 806 N N . LEU A 1 113 ? -27.000 -3.088 -19.282 1.00 64.12 95 LEU A N 1
ATOM 807 C CA . LEU A 1 113 ? -25.839 -2.878 -20.136 1.00 62.03 95 LEU A CA 1
ATOM 808 C C . LEU A 1 113 ? -24.654 -2.422 -19.286 1.00 65.44 95 LEU A C 1
ATOM 809 O O . LEU A 1 113 ? -24.737 -1.430 -18.554 1.00 60.26 95 LEU A O 1
ATOM 814 N N . THR A 1 114 ? -23.538 -3.149 -19.395 1.00 72.96 96 THR A N 1
ATOM 815 C CA . THR A 1 114 ? -22.365 -2.901 -18.567 1.00 73.23 96 THR A CA 1
ATOM 816 C C . THR A 1 114 ? -21.225 -2.215 -19.308 1.00 73.83 96 THR A C 1
ATOM 817 O O . THR A 1 114 ? -20.357 -1.629 -18.655 1.00 77.79 96 THR A O 1
ATOM 821 N N . GLY A 1 115 ? -21.221 -2.249 -20.632 1.00 70.23 97 GLY A N 1
ATOM 822 C CA . GLY A 1 115 ? -20.151 -1.663 -21.407 1.00 72.15 97 GLY A CA 1
ATOM 823 C C . GLY A 1 115 ? -20.126 -2.308 -22.779 1.00 80.20 97 GLY A C 1
ATOM 824 O O . GLY A 1 115 ? -21.019 -3.071 -23.143 1.00 80.26 97 GLY A O 1
ATOM 825 N N . PHE A 1 116 ? -19.063 -2.012 -23.518 1.00 83.25 98 PHE A N 1
ATOM 826 C CA . PHE A 1 116 ? -18.917 -2.518 -24.871 1.00 84.38 98 PHE A CA 1
ATOM 827 C C . PHE A 1 116 ? -17.564 -3.176 -25.088 1.00 88.76 98 PHE A C 1
ATOM 828 O O . PHE A 1 116 ? -16.577 -2.884 -24.404 1.00 86.69 98 PHE A O 1
ATOM 836 N N . THR A 1 117 ? -17.573 -4.114 -26.033 1.00 94.63 99 THR A N 1
ATOM 837 C CA . THR A 1 117 ? -16.380 -4.738 -26.591 1.00 99.69 99 THR A CA 1
ATOM 838 C C . THR A 1 117 ? -15.522 -3.711 -27.325 1.00 102.30 99 THR A C 1
ATOM 839 O O . THR A 1 117 ? -15.757 -2.499 -27.287 1.00 98.58 99 THR A O 1
ATOM 843 N N . ASP A 1 118 ? -14.489 -4.217 -27.999 1.00 105.76 100 ASP A N 1
ATOM 844 C CA . ASP A 1 118 ? -13.843 -3.511 -29.090 1.00 104.10 100 ASP A CA 1
ATOM 845 C C . ASP A 1 118 ? -14.391 -3.943 -30.441 1.00 102.32 100 ASP A C 1
ATOM 846 O O . ASP A 1 118 ? -14.172 -3.249 -31.441 1.00 101.60 100 ASP A O 1
ATOM 851 N N . ASP A 1 119 ? -15.161 -5.033 -30.465 1.00 99.09 101 ASP A N 1
ATOM 852 C CA . ASP A 1 119 ? -16.059 -5.386 -31.555 1.00 100.39 101 ASP A CA 1
ATOM 853 C C . ASP A 1 119 ? -17.270 -4.461 -31.586 1.00 104.65 101 ASP A C 1
ATOM 854 O O . ASP A 1 119 ? -17.992 -4.436 -32.591 1.00 108.67 101 ASP A O 1
ATOM 859 N N . GLU A 1 120 ? -17.437 -3.636 -30.546 1.00 103.62 102 GLU A N 1
ATOM 860 C CA . GLU A 1 120 ? -18.580 -2.735 -30.368 1.00 101.59 102 GLU A CA 1
ATOM 861 C C . GLU A 1 120 ? -19.898 -3.517 -30.308 1.00 97.34 102 GLU A C 1
ATOM 862 O O . GLU A 1 120 ? -20.804 -3.339 -31.127 1.00 96.43 102 GLU A O 1
ATOM 868 N N . SER A 1 121 ? -19.978 -4.397 -29.313 1.00 95.07 103 SER A N 1
ATOM 869 C CA . SER A 1 121 ? -21.153 -5.207 -29.019 1.00 92.52 103 SER A CA 1
ATOM 870 C C . SER A 1 121 ? -21.385 -5.195 -27.549 1.00 86.65 103 SER A C 1
ATOM 871 O O . SER A 1 121 ? -20.436 -5.071 -26.731 1.00 83.35 103 SER A O 1
ATOM 874 N N . PRO A 1 122 ? -22.642 -5.277 -27.080 1.00 78.88 104 PRO A N 1
ATOM 875 C CA . PRO A 1 122 ? -22.989 -4.991 -25.693 1.00 79.79 104 PRO A CA 1
ATOM 876 C C . PRO A 1 122 ? -22.606 -6.122 -24.732 1.00 72.13 104 PRO A C 1
ATOM 877 O O . PRO A 1 122 ? -22.846 -7.297 -25.012 1.00 70.42 104 PRO A O 1
ATOM 881 N N . LEU A 1 123 ? -21.974 -5.760 -23.621 1.00 68.24 105 LEU A N 1
ATOM 882 C CA . LEU A 1 123 ? -21.901 -6.642 -22.463 1.00 73.85 105 LEU A CA 1
ATOM 883 C C . LEU A 1 123 ? -23.055 -6.343 -21.511 1.00 70.98 105 LEU A C 1
ATOM 884 O O . LEU A 1 123 ? -23.320 -5.179 -21.200 1.00 69.99 105 LEU A O 1
ATOM 889 N N . ASP A 1 124 ? -23.713 -7.393 -21.027 1.00 70.46 106 ASP A N 1
ATOM 890 C CA . ASP A 1 124 ? -24.917 -7.280 -20.213 1.00 68.50 106 ASP A CA 1
ATOM 891 C C . ASP A 1 124 ? -24.702 -8.044 -18.908 1.00 66.60 106 ASP A C 1
ATOM 892 O O . ASP A 1 124 ? -23.647 -8.638 -18.673 1.00 70.23 106 ASP A O 1
ATOM 897 N N . ASP A 1 125 ? -25.704 -7.974 -18.037 1.00 66.29 107 ASP A N 1
ATOM 898 C CA . ASP A 1 125 ? -25.777 -8.623 -16.736 1.00 68.03 107 ASP A CA 1
ATOM 899 C C . ASP A 1 125 ? -27.271 -8.762 -16.500 1.00 63.87 107 ASP A C 1
ATOM 900 O O . ASP A 1 125 ? -28.031 -7.839 -16.827 1.00 62.69 107 ASP A O 1
ATOM 905 N N . PRO A 1 126 ? -27.734 -9.877 -15.969 1.00 65.64 108 PRO A N 1
ATOM 906 C CA . PRO A 1 126 ? -29.153 -9.995 -15.697 1.00 69.19 108 PRO A CA 1
ATOM 907 C C . PRO A 1 126 ? -29.519 -9.203 -14.455 1.00 63.31 108 PRO A C 1
ATOM 908 O O . PRO A 1 126 ? -28.665 -8.931 -13.599 1.00 63.95 108 PRO A O 1
ATOM 912 N N . PRO A 1 127 ? -30.784 -8.820 -14.321 1.00 54.69 109 PRO A N 1
ATOM 913 C CA . PRO A 1 127 ? -31.187 -7.988 -13.182 1.00 54.24 109 PRO A CA 1
ATOM 914 C C . PRO A 1 127 ? -31.114 -8.736 -11.859 1.00 54.88 109 PRO A C 1
ATOM 915 O O . PRO A 1 127 ? -31.702 -9.807 -11.690 1.00 49.87 109 PRO A O 1
ATOM 919 N N . ALA A 1 128 ? -30.423 -8.129 -10.896 1.00 55.12 110 ALA A N 1
ATOM 920 C CA . ALA A 1 128 ? -30.291 -8.761 -9.592 1.00 54.98 110 ALA A CA 1
ATOM 921 C C . ALA A 1 128 ? -31.640 -8.907 -8.886 1.00 57.06 110 ALA A C 1
ATOM 922 O O . ALA A 1 128 ? -31.753 -9.699 -7.941 1.00 57.16 110 ALA A O 1
ATOM 924 N N . ARG A 1 129 ? -32.670 -8.194 -9.336 1.00 55.30 111 ARG A N 1
ATOM 925 C CA . ARG A 1 129 ? -33.963 -8.218 -8.669 1.00 50.92 111 ARG A CA 1
ATOM 926 C C . ARG A 1 129 ? -35.031 -7.746 -9.652 1.00 50.34 111 ARG A C 1
ATOM 927 O O . ARG A 1 129 ? -34.720 -7.099 -10.666 1.00 46.54 111 ARG A O 1
ATOM 935 N N . PRO A 1 130 ? -36.296 -8.018 -9.365 1.00 42.41 112 PRO A N 1
ATOM 936 C CA . PRO A 1 130 ? -37.364 -7.499 -10.226 1.00 46.05 112 PRO A CA 1
ATOM 937 C C . PRO A 1 130 ? -37.522 -5.993 -10.084 1.00 46.15 112 PRO A C 1
ATOM 938 O O . PRO A 1 130 ? -37.229 -5.411 -9.033 1.00 47.35 112 PRO A O 1
ATOM 942 N N . ILE A 1 131 ? -38.009 -5.359 -11.167 1.00 41.25 113 ILE A N 1
ATOM 943 C CA . ILE A 1 131 ? -38.265 -3.922 -11.200 1.00 40.21 113 ILE A CA 1
ATOM 944 C C . ILE A 1 131 ? -39.652 -3.678 -10.639 1.00 39.51 113 ILE A C 1
ATOM 945 O O . ILE A 1 131 ? -40.596 -4.406 -10.957 1.00 40.51 113 ILE A O 1
ATOM 950 N N . THR A 1 132 ? -39.777 -2.667 -9.781 1.00 42.56 114 THR A N 1
ATOM 951 C CA . THR A 1 132 ? -41.000 -2.422 -9.026 1.00 41.70 114 THR A CA 1
ATOM 952 C C . THR A 1 132 ? -41.601 -1.073 -9.405 1.00 37.44 114 THR A C 1
ATOM 953 O O . THR A 1 132 ? -40.918 -0.188 -9.943 1.00 34.36 114 THR A O 1
ATOM 957 N N . LEU A 1 133 ? -42.898 -0.927 -9.112 1.00 32.73 115 LEU A N 1
ATOM 958 C CA . LEU A 1 133 ? -43.568 0.352 -9.345 1.00 32.39 115 LEU A CA 1
ATOM 959 C C . LEU A 1 133 ? -42.811 1.497 -8.682 1.00 34.96 115 LEU A C 1
ATOM 960 O O . LEU A 1 133 ? -42.626 2.561 -9.284 1.00 33.38 115 LEU A O 1
ATOM 965 N N . LYS A 1 134 ? -42.360 1.292 -7.437 1.00 36.48 116 LYS A N 1
ATOM 966 C CA . LYS A 1 134 ? -41.659 2.349 -6.716 1.00 37.11 116 LYS A CA 1
ATOM 967 C C . LYS A 1 134 ? -40.384 2.765 -7.443 1.00 34.99 116 LYS A C 1
ATOM 968 O O . LYS A 1 134 ? -40.049 3.957 -7.477 1.00 34.34 116 LYS A O 1
ATOM 974 N N . MET A 1 135 ? -39.704 1.819 -8.096 1.00 39.82 117 MET A N 1
ATOM 975 C CA . MET A 1 135 ? -38.501 2.185 -8.828 1.00 35.92 117 MET A CA 1
ATOM 976 C C . MET A 1 135 ? -38.853 2.930 -10.087 1.00 35.49 117 MET A C 1
ATOM 977 O O . MET A 1 135 ? -38.101 3.814 -10.513 1.00 38.36 117 MET A O 1
ATOM 982 N N . LEU A 1 136 ? -40.022 2.637 -10.650 1.00 34.10 118 LEU A N 1
ATOM 983 C CA . LEU A 1 136 ? -40.524 3.404 -11.781 1.00 31.13 118 LEU A CA 1
ATOM 984 C C . LEU A 1 136 ? -40.760 4.852 -11.396 1.00 33.91 118 LEU A C 1
ATOM 985 O O . LEU A 1 136 ? -40.313 5.773 -12.092 1.00 31.41 118 LEU A O 1
ATOM 990 N N . LEU A 1 137 ? -41.414 5.079 -10.250 1.00 35.93 119 LEU A N 1
ATOM 991 C CA . LEU A 1 137 ? -41.756 6.446 -9.876 1.00 33.57 119 LEU A CA 1
ATOM 992 C C . LEU A 1 137 ? -40.562 7.259 -9.364 1.00 34.37 119 LEU A C 1
ATOM 993 O O . LEU A 1 137 ? -40.639 8.493 -9.354 1.00 32.88 119 LEU A O 1
ATOM 998 N N . THR A 1 138 ? -39.440 6.622 -9.025 1.00 31.62 120 THR A N 1
ATOM 999 C CA . THR A 1 138 ? -38.298 7.315 -8.441 1.00 32.11 120 THR A CA 1
ATOM 1000 C C . THR A 1 138 ? -37.077 7.325 -9.349 1.00 36.99 120 THR A C 1
ATOM 1001 O O . THR A 1 138 ? -35.983 7.674 -8.879 1.00 34.71 120 THR A O 1
ATOM 1005 N N . HIS A 1 139 ? -37.235 6.927 -10.626 1.00 35.02 121 HIS A N 1
ATOM 1006 C CA . HIS A 1 139 ? -36.150 6.915 -11.612 1.00 29.32 121 HIS A CA 1
ATOM 1007 C C . HIS A 1 139 ? -34.951 6.123 -11.109 1.00 34.80 121 HIS A C 1
ATOM 1008 O O . HIS A 1 139 ? -33.790 6.478 -11.332 1.00 37.39 121 HIS A O 1
ATOM 1015 N N . SER A 1 140 ? -35.248 5.010 -10.443 1.00 35.22 122 SER A N 1
ATOM 1016 C CA . SER A 1 140 ? -34.248 4.077 -9.946 1.00 36.44 122 SER A CA 1
ATOM 1017 C C . SER A 1 140 ? -34.486 2.674 -10.490 1.00 40.23 122 SER A C 1
ATOM 1018 O O . SER A 1 140 ? -34.023 1.692 -9.907 1.00 41.52 122 SER A O 1
ATOM 1021 N N . SER A 1 141 ? -35.280 2.563 -11.558 1.00 41.95 123 SER A N 1
ATOM 1022 C CA . SER A 1 141 ? -35.467 1.285 -12.233 1.00 41.19 123 SER A CA 1
ATOM 1023 C C . SER A 1 141 ? -34.231 0.880 -13.024 1.00 40.94 123 SER A C 1
ATOM 1024 O O . SER A 1 141 ? -33.906 -0.308 -13.104 1.00 42.10 123 SER A O 1
ATOM 1027 N N . GLY A 1 142 ? -33.508 1.856 -13.559 1.00 40.43 124 GLY A N 1
ATOM 1028 C CA . GLY A 1 142 ? -32.450 1.637 -14.510 1.00 40.52 124 GLY A CA 1
ATOM 1029 C C . GLY A 1 142 ? -32.790 2.121 -15.901 1.00 41.88 124 GLY A C 1
ATOM 1030 O O . GLY A 1 142 ? -31.880 2.319 -16.710 1.00 43.69 124 GLY A O 1
ATOM 1031 N N . THR A 1 143 ? -34.070 2.316 -16.205 1.00 38.90 125 THR A N 1
ATOM 1032 C CA . THR A 1 143 ? -34.470 2.855 -17.503 1.00 36.94 125 THR A CA 1
ATOM 1033 C C . THR A 1 143 ? -34.122 4.337 -17.583 1.00 39.98 125 THR A C 1
ATOM 1034 O O . THR A 1 143 ? -34.569 5.122 -16.741 1.00 42.72 125 THR A O 1
ATOM 1038 N N . SER A 1 144 ? -33.325 4.718 -18.586 1.00 42.09 126 SER A N 1
ATOM 1039 C CA . SER A 1 144 ? -32.864 6.088 -18.776 1.00 42.08 126 SER A CA 1
ATOM 1040 C C . SER A 1 144 ? -33.231 6.620 -20.151 1.00 44.01 126 SER A C 1
ATOM 1041 O O . SER A 1 144 ? -33.275 5.879 -21.140 1.00 48.99 126 SER A O 1
ATOM 1044 N N . TYR A 1 145 ? -33.462 7.924 -20.203 1.00 45.44 127 TYR A N 1
ATOM 1045 C CA . TYR A 1 145 ? -33.519 8.604 -21.484 1.00 45.03 127 TYR A CA 1
ATOM 1046 C C . TYR A 1 145 ? -32.170 8.462 -22.171 1.00 46.98 127 TYR A C 1
ATOM 1047 O O . TYR A 1 145 ? -31.125 8.673 -21.550 1.00 43.81 127 TYR A O 1
ATOM 1056 N N . HIS A 1 146 ? -32.188 8.078 -23.450 1.00 50.01 128 HIS A N 1
ATOM 1057 C CA . HIS A 1 146 ? -30.924 7.829 -24.137 1.00 48.42 128 HIS A CA 1
ATOM 1058 C C . HIS A 1 146 ? -30.037 9.072 -24.191 1.00 51.77 128 HIS A C 1
ATOM 1059 O O . HIS A 1 146 ? -28.807 8.948 -24.198 1.00 56.69 128 HIS A O 1
ATOM 1066 N N . PHE A 1 147 ? -30.615 10.272 -24.174 1.00 47.29 129 PHE A N 1
ATOM 1067 C CA . PHE A 1 147 ? -29.774 11.470 -24.195 1.00 47.56 129 PHE A CA 1
ATOM 1068 C C . PHE A 1 147 ? -29.158 11.808 -22.840 1.00 50.21 129 PHE A C 1
ATOM 1069 O O . PHE A 1 147 ? -28.505 12.845 -22.724 1.00 51.59 129 PHE A O 1
ATOM 1077 N N . LEU A 1 148 ? -29.348 10.988 -21.812 1.00 46.53 130 LEU A N 1
ATOM 1078 C CA . LEU A 1 148 ? -28.702 11.241 -20.538 1.00 49.02 130 LEU A CA 1
ATOM 1079 C C . LEU A 1 148 ? -27.730 10.137 -20.152 1.00 57.24 130 LEU A C 1
ATOM 1080 O O . LEU A 1 148 ? -26.999 10.290 -19.163 1.00 54.39 130 LEU A O 1
ATOM 1085 N N . ASP A 1 149 ? -27.729 9.019 -20.873 1.00 56.57 131 ASP A N 1
ATOM 1086 C CA . ASP A 1 149 ? -26.732 7.966 -20.701 1.00 55.84 131 ASP A CA 1
ATOM 1087 C C . ASP A 1 149 ? -26.173 7.645 -22.077 1.00 59.31 131 ASP A C 1
ATOM 1088 O O . ASP A 1 149 ? -26.841 6.962 -22.873 1.00 59.27 131 ASP A O 1
ATOM 1093 N N . PRO A 1 150 ? -24.984 8.156 -22.402 1.00 58.77 132 PRO A N 1
ATOM 1094 C CA . PRO A 1 150 ? -24.345 7.840 -23.700 1.00 61.62 132 PRO A CA 1
ATOM 1095 C C . PRO A 1 150 ? -24.376 6.362 -24.088 1.00 62.30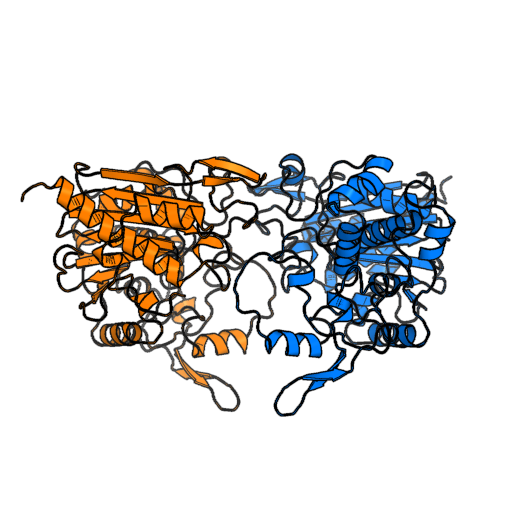 132 PRO A C 1
ATOM 1096 O O . PRO A 1 150 ? -24.605 6.033 -25.266 1.00 59.07 132 PRO A O 1
ATOM 1100 N N . SER A 1 151 ? -24.117 5.464 -23.130 1.00 63.68 133 SER A N 1
ATOM 1101 C CA . SER A 1 151 ? -24.203 4.030 -23.400 1.00 65.54 133 SER A CA 1
ATOM 1102 C C . SER A 1 151 ? -25.527 3.682 -24.075 1.00 64.29 133 SER A C 1
ATOM 1103 O O . SER A 1 151 ? -25.551 3.101 -25.169 1.00 66.44 133 SER A O 1
ATOM 1106 N N . ILE A 1 152 ? -26.643 4.065 -23.449 1.00 60.90 134 ILE A N 1
ATOM 1107 C CA . ILE A 1 152 ? -27.945 3.781 -24.033 1.00 58.26 134 ILE A CA 1
ATOM 1108 C C . ILE A 1 152 ? -28.081 4.456 -25.384 1.00 56.44 134 ILE A C 1
ATOM 1109 O O . ILE A 1 152 ? -28.695 3.899 -26.294 1.00 61.40 134 ILE A O 1
ATOM 1114 N N . ALA A 1 153 ? -27.476 5.633 -25.559 1.00 56.05 135 ALA A N 1
ATOM 1115 C CA . ALA A 1 153 ? -27.528 6.302 -26.855 1.00 57.88 135 ALA A CA 1
ATOM 1116 C C . ALA A 1 153 ? -26.749 5.510 -27.901 1.00 67.17 135 ALA A C 1
ATOM 1117 O O . ALA A 1 153 ? -27.233 5.290 -29.020 1.00 63.76 135 ALA A O 1
ATOM 1119 N N . LYS A 1 154 ? -25.536 5.074 -27.551 1.00 64.42 136 LYS A N 1
ATOM 1120 C CA . LYS A 1 154 ? -24.757 4.230 -28.451 1.00 65.93 136 LYS A CA 1
ATOM 1121 C C . LYS A 1 154 ? -25.519 2.958 -28.803 1.00 67.39 136 LYS A C 1
ATOM 1122 O O . LYS A 1 154 ? -25.767 2.669 -29.978 1.00 72.76 136 LYS A O 1
ATOM 1128 N N . TRP A 1 155 ? -25.911 2.196 -27.784 1.00 66.98 137 TRP A N 1
ATOM 1129 C CA . TRP A 1 155 ? -26.670 0.970 -28.001 1.00 69.52 137 TRP A CA 1
ATOM 1130 C C . TRP A 1 155 ? -27.875 1.221 -28.893 1.00 68.66 137 TRP A C 1
ATOM 1131 O O . TRP A 1 155 ? -28.184 0.414 -29.771 1.00 77.76 137 TRP A O 1
ATOM 1142 N N . ARG A 1 156 ? -28.570 2.340 -28.682 1.00 66.53 138 ARG A N 1
ATOM 1143 C CA . ARG A 1 156 ? -29.791 2.620 -29.434 1.00 71.90 138 ARG A CA 1
ATOM 1144 C C . ARG A 1 156 ? -29.501 2.914 -30.900 1.00 76.56 138 ARG A C 1
ATOM 1145 O O . ARG A 1 156 ? -30.330 2.612 -31.768 1.00 75.65 138 ARG A O 1
ATOM 1153 N N . ALA A 1 157 ? -28.327 3.477 -31.190 1.00 75.80 139 ALA A N 1
ATOM 1154 C CA . ALA A 1 157 ? -27.946 3.790 -32.561 1.00 81.89 139 ALA A CA 1
ATOM 1155 C C . ALA A 1 157 ? -27.466 2.541 -33.292 1.00 86.42 139 ALA A C 1
ATOM 1156 O O . ALA A 1 157 ? -27.848 2.307 -34.445 1.00 88.73 139 ALA A O 1
ATOM 1158 N N . GLN A 1 158 ? -26.635 1.735 -32.624 1.00 88.60 140 GLN A N 1
ATOM 1159 C CA . GLN A 1 158 ? -26.173 0.458 -33.166 1.00 91.62 140 GLN A CA 1
ATOM 1160 C C . GLN A 1 158 ? -27.347 -0.427 -33.565 1.00 91.86 140 GLN A C 1
ATOM 1161 O O . GLN A 1 158 ? -27.485 -0.814 -34.732 1.00 99.39 140 GLN A O 1
ATOM 1167 N N . TYR A 1 159 ? -28.217 -0.749 -32.608 1.00 86.91 141 TYR A N 1
ATOM 1168 C CA . TYR A 1 159 ? -29.458 -1.458 -32.911 1.00 89.27 141 TYR A CA 1
ATOM 1169 C C . TYR A 1 159 ? -30.448 -0.468 -33.525 1.00 99.28 141 TYR A C 1
ATOM 1170 O O . TYR A 1 159 ? -31.515 -0.182 -32.978 1.00 100.18 141 TYR A O 1
ATOM 1179 N N . ALA A 1 160 ? -30.041 0.045 -34.699 1.00 104.61 142 ALA A N 1
ATOM 1180 C CA . ALA A 1 160 ? -30.707 1.159 -35.370 1.00 106.30 142 ALA A CA 1
ATOM 1181 C C . ALA A 1 160 ? -32.195 0.890 -35.519 1.00 115.74 142 ALA A C 1
ATOM 1182 O O . ALA A 1 160 ? -32.616 -0.234 -35.811 1.00 117.01 142 ALA A O 1
ATOM 1184 N N . ASN A 1 161 ? -32.991 1.935 -35.327 1.00 116.81 143 ASN A N 1
ATOM 1185 C CA . ASN A 1 161 ? -34.426 1.803 -35.514 1.00 123.17 143 ASN A CA 1
ATOM 1186 C C . ASN A 1 161 ? -34.715 1.799 -37.013 1.00 126.65 143 ASN A C 1
ATOM 1187 O O . ASN A 1 161 ? -34.402 2.783 -37.696 1.00 122.49 143 ASN A O 1
ATOM 1192 N N . PRO A 1 162 ? -35.289 0.696 -37.573 1.00 133.27 144 PRO A N 1
ATOM 1193 C CA . PRO A 1 162 ? -35.268 0.481 -39.035 1.00 134.02 144 PRO A CA 1
ATOM 1194 C C . PRO A 1 162 ? -35.936 1.568 -39.875 1.00 129.64 144 PRO A C 1
ATOM 1195 O O . PRO A 1 162 ? -36.050 1.416 -41.100 1.00 121.87 144 PRO A O 1
ATOM 1199 N N . GLU A 1 163 ? -36.387 2.651 -39.228 1.00 127.62 145 GLU A N 1
ATOM 1200 C CA . GLU A 1 163 ? -37.096 3.760 -39.875 1.00 121.41 145 GLU A CA 1
ATOM 1201 C C . GLU A 1 163 ? -38.407 3.295 -40.529 1.00 119.81 145 GLU A C 1
ATOM 1202 O O . GLU A 1 163 ? -38.842 3.848 -41.548 1.00 113.49 145 GLU A O 1
ATOM 1208 N N . ASN A 1 164 ? -39.030 2.260 -39.939 1.00 121.65 146 ASN A N 1
ATOM 1209 C CA . ASN A 1 164 ? -40.424 1.869 -40.195 1.00 106.69 146 ASN A CA 1
ATOM 1210 C C . ASN A 1 164 ? -41.349 2.838 -39.462 1.00 94.08 146 ASN A C 1
ATOM 1211 O O . ASN A 1 164 ? -41.956 2.515 -38.438 1.00 86.53 146 ASN A O 1
ATOM 1216 N N . GLU A 1 165 ? -41.390 4.055 -39.954 1.00 93.57 147 GLU A N 1
ATOM 1217 C CA . GLU A 1 165 ? -42.037 5.112 -39.232 1.00 92.00 147 GLU A CA 1
ATOM 1218 C C . GLU A 1 165 ? -43.510 4.838 -39.024 1.00 78.08 147 GLU A C 1
ATOM 1219 O O . GLU A 1 165 ? -44.325 5.117 -39.862 1.00 76.49 147 GLU A O 1
ATOM 1225 N N . LYS A 1 166 ? -43.820 4.276 -37.879 1.00 72.24 148 LYS A N 1
ATOM 1226 C CA . LYS A 1 166 ? -45.176 3.980 -37.482 1.00 66.18 148 LYS A CA 1
ATOM 1227 C C . LYS A 1 166 ? -45.225 4.398 -36.017 1.00 67.05 148 LYS A C 1
ATOM 1228 O O . LYS A 1 166 ? -44.285 4.103 -35.256 1.00 62.25 148 LYS A O 1
ATOM 1234 N N . PRO A 1 167 ? -46.248 5.136 -35.613 1.00 60.57 149 PRO A N 1
ATOM 1235 C CA . PRO A 1 167 ? -46.370 5.522 -34.207 1.00 58.02 149 PRO A CA 1
ATOM 1236 C C . PRO A 1 167 ? -46.267 4.313 -33.284 1.00 57.56 149 PRO A C 1
ATOM 1237 O O . PRO A 1 167 ? -46.882 3.269 -33.520 1.00 57.54 149 PRO A O 1
ATOM 1241 N N . ARG A 1 168 ? -45.441 4.440 -32.245 1.00 56.62 150 ARG A N 1
ATOM 1242 C CA . ARG A 1 168 ? -45.169 3.337 -31.334 1.00 56.44 150 ARG A CA 1
ATOM 1243 C C . ARG A 1 168 ? -45.727 3.632 -29.944 1.00 50.23 150 ARG A C 1
ATOM 1244 O O . ARG A 1 168 ? -45.706 4.780 -29.486 1.00 46.27 150 ARG A O 1
ATOM 1252 N N . LEU A 1 169 ? -46.212 2.580 -29.284 1.00 49.14 151 LEU A N 1
ATOM 1253 C CA . LEU A 1 169 ? -46.581 2.617 -27.881 1.00 43.69 151 LEU A CA 1
ATOM 1254 C C . LEU A 1 169 ? -45.331 2.700 -27.017 1.00 44.58 151 LEU A C 1
ATOM 1255 O O . LEU A 1 169 ? -44.194 2.592 -27.494 1.00 43.37 151 LEU A O 1
ATOM 1260 N N . VAL A 1 170 ? -45.565 2.857 -25.713 1.00 41.89 152 VAL A N 1
ATOM 1261 C CA . VAL A 1 170 ? -44.472 2.989 -24.754 1.00 41.83 152 VAL A CA 1
ATOM 1262 C C . VAL A 1 170 ? -43.527 1.792 -24.851 1.00 42.59 152 VAL A C 1
ATOM 1263 O O . VAL A 1 170 ? -42.311 1.951 -25.026 1.00 40.96 152 VAL A O 1
ATOM 1267 N N . GLU A 1 171 ? -44.080 0.571 -24.794 1.00 46.07 153 GLU A N 1
ATOM 1268 C CA . GLU A 1 171 ? -43.239 -0.625 -24.837 1.00 45.47 153 GLU A CA 1
ATOM 1269 C C . GLU A 1 171 ? -42.528 -0.765 -26.177 1.00 47.41 153 GLU A C 1
ATOM 1270 O O . GLU A 1 171 ? -41.376 -1.212 -26.220 1.00 50.05 153 GLU A O 1
ATOM 1276 N N . GLU A 1 172 ? -43.175 -0.366 -27.269 1.00 45.20 154 GLU A N 1
ATOM 1277 C CA . GLU A 1 172 ? -42.541 -0.354 -28.585 1.00 48.47 154 GLU A CA 1
ATOM 1278 C C . GLU A 1 172 ? -41.515 0.764 -28.752 1.00 47.20 154 GLU A C 1
ATOM 1279 O O . GLU A 1 172 ? -40.869 0.813 -29.800 1.00 54.44 154 GLU A O 1
ATOM 1285 N N . MET A 1 173 ? -41.334 1.662 -27.788 1.00 47.11 155 MET A N 1
ATOM 1286 C CA . MET A 1 173 ? -40.417 2.774 -27.996 1.00 47.81 155 MET A CA 1
ATOM 1287 C C . MET A 1 173 ? -39.186 2.748 -27.109 1.00 48.96 155 MET A C 1
ATOM 1288 O O . MET A 1 173 ? -38.087 3.062 -27.580 1.00 52.49 155 MET A O 1
ATOM 1293 N N . PHE A 1 174 ? -39.337 2.407 -25.831 1.00 48.54 156 PHE A N 1
ATOM 1294 C CA . PHE A 1 174 ? -38.224 2.424 -24.878 1.00 49.93 156 PHE A CA 1
ATOM 1295 C C . PHE A 1 174 ? -37.742 0.990 -24.720 1.00 49.97 156 PHE A C 1
ATOM 1296 O O . PHE A 1 174 ? -38.056 0.292 -23.760 1.00 55.29 156 PHE A O 1
ATOM 1304 N N . THR A 1 175 ? -36.995 0.545 -25.715 1.00 52.74 157 THR A N 1
ATOM 1305 C CA . THR A 1 175 ? -36.590 -0.842 -25.844 1.00 50.79 157 THR A CA 1
ATOM 1306 C C . THR A 1 175 ? -35.187 -1.118 -25.324 1.00 52.73 157 THR A C 1
ATOM 1307 O O . THR A 1 175 ? -34.728 -2.252 -25.425 1.00 56.96 157 THR A O 1
ATOM 1311 N N . TYR A 1 176 ? -34.517 -0.137 -24.737 1.00 52.85 158 TYR A N 1
ATOM 1312 C CA . TYR A 1 176 ? -33.093 -0.237 -24.443 1.00 52.52 158 TYR A CA 1
ATOM 1313 C C . TYR A 1 176 ? -32.842 -1.048 -23.178 1.00 50.19 158 TYR A C 1
ATOM 1314 O O . TYR A 1 176 ? -33.762 -1.336 -22.408 1.00 50.45 158 TYR A O 1
ATOM 1323 N N . PRO A 1 177 ? -31.592 -1.442 -22.938 1.00 50.20 159 PRO A N 1
ATOM 1324 C CA . PRO A 1 177 ? -31.241 -2.065 -21.652 1.00 49.91 159 PRO A CA 1
ATOM 1325 C C . PRO A 1 177 ? -31.259 -1.057 -20.508 1.00 48.04 159 PRO A C 1
ATOM 1326 O O . PRO A 1 177 ? -31.359 0.156 -20.688 1.00 48.64 159 PRO A O 1
ATOM 1330 N N . LEU A 1 178 ? -31.190 -1.592 -19.298 1.00 50.95 160 LEU A N 1
ATOM 1331 C CA . LEU A 1 178 ? -31.038 -0.755 -18.118 1.00 53.27 160 LEU A CA 1
ATOM 1332 C C . LEU A 1 178 ? -29.627 -0.184 -18.052 1.00 51.60 160 LEU A C 1
ATOM 1333 O O . LEU A 1 178 ? -28.703 -0.671 -18.702 1.00 57.63 160 LEU A O 1
ATOM 1338 N N . SER A 1 179 ? -29.468 0.869 -17.260 1.00 46.92 161 SER A N 1
ATOM 1339 C CA . SER A 1 179 ? -28.181 1.529 -17.113 1.00 48.00 161 SER A CA 1
ATOM 1340 C C . SER A 1 179 ? -27.469 1.130 -15.840 1.00 47.27 161 SER A C 1
ATOM 1341 O O . SER A 1 179 ? -26.308 1.496 -15.661 1.00 50.11 161 SER A O 1
ATOM 1344 N N . PHE A 1 180 ? -28.146 0.414 -14.955 1.00 46.32 162 PHE A N 1
ATOM 1345 C CA . PHE A 1 180 ? -27.601 -0.042 -13.686 1.00 44.37 162 PHE A CA 1
ATOM 1346 C C . PHE A 1 180 ? -28.605 -1.029 -13.105 1.00 46.18 162 PHE A C 1
ATOM 1347 O O . PHE A 1 180 ? -29.728 -1.153 -13.597 1.00 47.99 162 PHE A O 1
ATOM 1355 N N . GLN A 1 181 ? -28.229 -1.677 -12.027 1.00 44.21 163 GLN A N 1
ATOM 1356 C CA . GLN A 1 181 ? -29.099 -2.712 -11.495 1.00 48.10 163 GLN A CA 1
ATOM 1357 C C . GLN A 1 181 ? -30.299 -2.074 -10.805 1.00 45.11 163 GLN A C 1
ATOM 1358 O O . GLN A 1 181 ? -30.139 -1.098 -10.061 1.00 43.19 163 GLN A O 1
ATOM 1364 N N . PRO A 1 182 ? -31.497 -2.588 -11.031 1.00 44.76 164 PRO A N 1
ATOM 1365 C CA . PRO A 1 182 ? -32.697 -2.073 -10.360 1.00 44.19 164 PRO A CA 1
ATOM 1366 C C . PRO A 1 182 ? -32.532 -1.793 -8.873 1.00 48.59 164 PRO A C 1
ATOM 1367 O O . PRO A 1 182 ? -32.109 -2.655 -8.094 1.00 51.97 164 PRO A O 1
ATOM 1371 N N . GLY A 1 183 ? -32.889 -0.576 -8.472 1.00 50.30 165 GLY A N 1
ATOM 1372 C CA . GLY A 1 183 ? -32.757 -0.132 -7.104 1.00 50.23 165 GLY A CA 1
ATOM 1373 C C . GLY A 1 183 ? -31.423 0.498 -6.741 1.00 54.07 165 GLY A C 1
ATOM 1374 O O . GLY A 1 183 ? -31.378 1.304 -5.809 1.00 60.92 165 GLY A O 1
ATOM 1375 N N . THR A 1 184 ? -30.344 0.181 -7.455 1.00 51.79 166 THR A N 1
ATOM 1376 C CA . THR A 1 184 ? -28.991 0.530 -7.038 1.00 50.68 166 THR A CA 1
ATOM 1377 C C . THR A 1 184 ? -28.501 1.864 -7.584 1.00 56.79 166 THR A C 1
ATOM 1378 O O . THR A 1 184 ? -27.321 2.190 -7.400 1.00 62.72 166 THR A O 1
ATOM 1382 N N . GLY A 1 185 ? -29.345 2.623 -8.271 1.00 53.25 167 GLY A N 1
ATOM 1383 C CA . GLY A 1 185 ? -28.880 3.838 -8.904 1.00 50.00 167 GLY A CA 1
ATOM 1384 C C . GLY A 1 185 ? -30.039 4.747 -9.234 1.00 47.93 167 GLY A C 1
ATOM 1385 O O . GLY A 1 185 ? -31.188 4.473 -8.872 1.00 47.14 167 GLY A O 1
ATOM 1386 N N . TRP A 1 186 ? -29.720 5.846 -9.920 1.00 44.39 168 TRP A N 1
ATOM 1387 C CA . TRP A 1 186 ? -30.724 6.852 -10.258 1.00 42.01 168 TRP A CA 1
ATOM 1388 C C . TRP A 1 186 ? -30.349 7.476 -11.586 1.00 41.34 168 TRP A C 1
ATOM 1389 O O . TRP A 1 186 ? -29.200 7.884 -11.788 1.00 44.07 168 TRP A O 1
ATOM 1400 N N . MET A 1 187 ? -31.311 7.514 -12.498 1.00 42.71 169 MET A N 1
ATOM 1401 C CA . MET A 1 187 ? -31.142 8.303 -13.708 1.00 40.77 169 MET A CA 1
ATOM 1402 C C . MET A 1 187 ? -32.506 8.572 -14.306 1.00 39.55 169 MET A C 1
ATOM 1403 O O . MET A 1 187 ? -33.351 7.673 -14.364 1.00 42.52 169 MET A O 1
ATOM 1408 N N . TYR A 1 188 ? -32.716 9.823 -14.692 1.00 36.26 170 TYR A N 1
ATOM 1409 C CA . TYR A 1 188 ? -33.975 10.274 -15.267 1.00 42.81 170 TYR A CA 1
ATOM 1410 C C . TYR A 1 188 ? -34.282 9.504 -16.551 1.00 38.69 170 TYR A C 1
ATOM 1411 O O . TYR A 1 188 ? -33.426 9.387 -17.432 1.00 39.49 170 TYR A O 1
ATOM 1420 N N . GLY A 1 189 ? -35.505 8.975 -16.655 1.00 39.09 171 GLY A N 1
ATOM 1421 C CA . GLY A 1 189 ? -35.884 8.162 -17.792 1.00 39.14 171 GLY A CA 1
ATOM 1422 C C . GLY A 1 189 ? -37.378 7.928 -17.931 1.00 41.25 171 GLY A C 1
ATOM 1423 O O . GLY A 1 189 ? -38.204 8.592 -17.298 1.00 36.64 171 GLY A O 1
ATOM 1424 N N . PRO A 1 190 ? -37.759 6.967 -18.780 1.00 44.71 172 PRO A N 1
ATOM 1425 C CA . PRO A 1 190 ? -39.190 6.743 -19.045 1.00 36.83 172 PRO A CA 1
ATOM 1426 C C . PRO A 1 190 ? -39.936 5.978 -17.956 1.00 36.66 172 PRO A C 1
ATOM 1427 O O . PRO A 1 190 ? -41.033 5.459 -18.202 1.00 34.24 172 PRO A O 1
ATOM 1431 N N . GLY A 1 191 ? -39.393 5.962 -16.733 1.00 36.52 173 GLY A N 1
ATOM 1432 C CA . GLY A 1 191 ? -40.016 5.209 -15.653 1.00 30.60 173 GLY A CA 1
ATOM 1433 C C . GLY A 1 191 ? -41.506 5.455 -15.503 1.00 32.12 173 GLY A C 1
ATOM 1434 O O . GLY A 1 191 ? -42.259 4.542 -15.132 1.00 28.47 173 GLY A O 1
ATOM 1435 N N . LEU A 1 192 ? -41.966 6.676 -15.798 1.00 30.07 174 LEU A N 1
ATOM 1436 C CA . LEU A 1 192 ? -43.386 6.968 -15.649 1.00 26.99 174 LEU A CA 1
ATOM 1437 C C . LEU A 1 192 ? -44.194 6.695 -16.901 1.00 33.97 174 LEU A C 1
ATOM 1438 O O . LEU A 1 192 ? -45.419 6.517 -16.800 1.00 35.42 174 LEU A O 1
ATOM 1443 N N . ASP A 1 193 ? -43.548 6.607 -18.068 1.00 35.14 175 ASP A N 1
ATOM 1444 C CA . ASP A 1 193 ? -44.238 6.039 -19.224 1.00 32.32 175 ASP A CA 1
ATOM 1445 C C . ASP A 1 193 ? -44.550 4.572 -18.991 1.00 31.47 175 ASP A C 1
ATOM 1446 O O . ASP A 1 193 ? -45.677 4.121 -19.224 1.00 31.46 175 ASP A O 1
ATOM 1451 N N . TRP A 1 194 ? -43.574 3.829 -18.478 1.00 29.14 176 TRP A N 1
ATOM 1452 C CA . TRP A 1 194 ? -43.824 2.456 -18.062 1.00 33.03 176 TRP A CA 1
ATOM 1453 C C . TRP A 1 194 ? -44.943 2.379 -17.033 1.00 34.35 176 TRP A C 1
ATOM 1454 O O . TRP A 1 194 ? -45.820 1.509 -17.121 1.00 34.72 176 TRP A O 1
ATOM 1465 N N . ALA A 1 195 ? -44.907 3.262 -16.024 1.00 34.51 177 ALA A N 1
ATOM 1466 C CA . ALA A 1 195 ? -45.911 3.238 -14.962 1.00 29.10 177 ALA A CA 1
ATOM 1467 C C . ALA A 1 195 ? -47.310 3.440 -15.522 1.00 32.79 177 ALA A C 1
ATOM 1468 O O . ALA A 1 195 ? -48.252 2.726 -15.147 1.00 31.19 177 ALA A O 1
ATOM 1470 N N . GLY A 1 196 ? -47.465 4.420 -16.420 1.00 28.83 178 GLY A N 1
ATOM 1471 C CA . GLY A 1 196 ? -48.758 4.643 -17.055 1.00 33.00 178 GLY A CA 1
ATOM 1472 C C . GLY A 1 196 ? -49.254 3.453 -17.864 1.00 34.94 178 GLY A C 1
ATOM 1473 O O . GLY A 1 196 ? -50.457 3.177 -17.896 1.00 35.21 178 GLY A O 1
ATOM 1474 N N . ARG A 1 197 ? -48.342 2.730 -18.531 1.00 35.32 179 ARG A N 1
ATOM 1475 C CA . ARG A 1 197 ? -48.745 1.492 -19.204 1.00 36.67 179 ARG A CA 1
ATOM 1476 C C . ARG A 1 197 ? -49.263 0.468 -18.201 1.00 38.29 179 ARG A C 1
ATOM 1477 O O . ARG A 1 197 ? -50.329 -0.138 -18.399 1.00 39.47 179 ARG A O 1
ATOM 1485 N N . VAL A 1 198 ? -48.519 0.273 -17.107 1.00 31.28 180 VAL A N 1
ATOM 1486 C CA . VAL A 1 198 ? -48.968 -0.615 -16.038 1.00 34.51 180 VAL A CA 1
ATOM 1487 C C . VAL A 1 198 ? -50.370 -0.229 -15.569 1.00 36.52 180 VAL A C 1
ATOM 1488 O O . VAL A 1 198 ? -51.232 -1.096 -15.376 1.00 38.56 180 VAL A O 1
ATOM 1492 N N . VAL A 1 199 ? -50.630 1.075 -15.405 1.00 32.24 181 VAL A N 1
ATOM 1493 C CA . VAL A 1 199 ? -51.970 1.514 -15.014 1.00 34.55 181 VAL A CA 1
ATOM 1494 C C . VAL A 1 199 ? -52.991 1.080 -16.049 1.00 34.49 181 VAL A C 1
ATOM 1495 O O . VAL A 1 199 ? -54.042 0.521 -15.710 1.00 32.78 181 VAL A O 1
ATOM 1499 N N . GLU A 1 200 ? -52.700 1.329 -17.329 1.00 33.23 182 GLU A N 1
ATOM 1500 C CA . GLU A 1 200 ? -53.625 0.913 -18.381 1.00 36.15 182 GLU A CA 1
ATOM 1501 C C . GLU A 1 200 ? -53.895 -0.586 -18.331 1.00 38.04 182 GLU A C 1
ATOM 1502 O O . GLU A 1 200 ? -55.049 -1.023 -18.434 1.00 38.54 182 GLU A O 1
ATOM 1508 N N . ARG A 1 201 ? -52.854 -1.386 -18.109 1.00 37.46 183 ARG A N 1
ATOM 1509 C CA . ARG A 1 201 ? -53.026 -2.832 -18.139 1.00 34.03 183 ARG A CA 1
ATOM 1510 C C . ARG A 1 201 ? -53.822 -3.327 -16.930 1.00 39.44 183 ARG A C 1
ATOM 1511 O O . ARG A 1 201 ? -54.823 -4.030 -17.098 1.00 42.99 183 ARG A O 1
ATOM 1519 N N . VAL A 1 202 ? -53.400 -2.994 -15.699 1.00 39.80 184 VAL A N 1
ATOM 1520 C CA . VAL A 1 202 ? -54.112 -3.534 -14.529 1.00 41.73 184 VAL A CA 1
ATOM 1521 C C . VAL A 1 202 ? -55.574 -3.083 -14.483 1.00 42.36 184 VAL A C 1
ATOM 1522 O O . VAL A 1 202 ? -56.431 -3.798 -13.945 1.00 42.55 184 VAL A O 1
ATOM 1526 N N . THR A 1 203 ? -55.888 -1.908 -15.044 1.00 41.11 185 THR A N 1
ATOM 1527 C CA . THR A 1 203 ? -57.245 -1.375 -15.045 1.00 37.28 185 THR A CA 1
ATOM 1528 C C . THR A 1 203 ? -58.036 -1.791 -16.271 1.00 40.36 185 THR A C 1
ATOM 1529 O O . THR A 1 203 ? -59.273 -1.780 -16.226 1.00 42.15 185 THR A O 1
ATOM 1533 N N . GLY A 1 204 ? -57.355 -2.097 -17.370 1.00 41.07 186 GLY A N 1
ATOM 1534 C CA . GLY A 1 204 ? -58.056 -2.439 -18.590 1.00 44.22 186 GLY A CA 1
ATOM 1535 C C . GLY A 1 204 ? -58.767 -1.286 -19.249 1.00 37.09 186 GLY A C 1
ATOM 1536 O O . GLY A 1 204 ? -59.878 -1.457 -19.763 1.00 41.90 186 GLY A O 1
ATOM 1537 N N . GLY A 1 205 ? -58.153 -0.113 -19.240 1.00 38.61 187 GLY A N 1
ATOM 1538 C CA . GLY A 1 205 ? -58.691 1.041 -19.920 1.00 36.77 187 GLY A CA 1
ATOM 1539 C C . GLY A 1 205 ? -57.521 1.929 -20.263 1.00 41.35 187 GLY A C 1
ATOM 1540 O O . GLY A 1 205 ? -56.364 1.612 -19.956 1.00 40.03 187 GLY A O 1
ATOM 1541 N N . THR A 1 206 ? -57.827 3.039 -20.928 1.00 39.98 188 THR A N 1
ATOM 1542 C CA . THR A 1 206 ? -56.753 3.945 -21.288 1.00 38.67 188 THR A CA 1
ATOM 1543 C C . THR A 1 206 ? -56.334 4.750 -20.072 1.00 38.68 188 THR A C 1
ATOM 1544 O O . THR A 1 206 ? -57.067 4.864 -19.083 1.00 37.36 188 THR A O 1
ATOM 1548 N 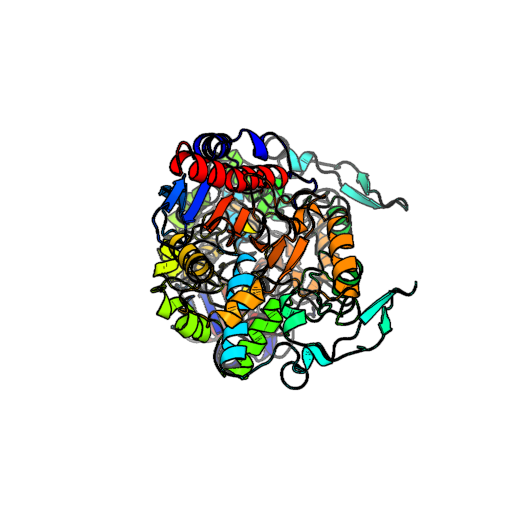N . LEU A 1 207 ? -55.104 5.257 -20.136 1.00 37.75 189 LEU A N 1
ATOM 1549 C CA . LEU A 1 207 ? -54.621 6.126 -19.078 1.00 35.73 189 LEU A CA 1
ATOM 1550 C C . LEU A 1 207 ? -55.547 7.317 -18.917 1.00 37.24 189 LEU A C 1
ATOM 1551 O O . LEU A 1 207 ? -55.941 7.665 -17.796 1.00 36.10 189 LEU A O 1
ATOM 1556 N N . MET A 1 208 ? -55.956 7.916 -20.037 1.00 37.51 190 MET A N 1
ATOM 1557 C CA . MET A 1 208 ? -56.789 9.109 -19.966 1.00 37.54 190 MET A CA 1
ATOM 1558 C C . MET A 1 208 ? -58.120 8.808 -19.297 1.00 38.61 190 MET A C 1
ATOM 1559 O O . MET A 1 208 ? -58.626 9.621 -18.517 1.00 41.46 190 MET A O 1
ATOM 1564 N N . GLU A 1 209 ? -58.697 7.637 -19.579 1.00 39.36 191 GLU A N 1
ATOM 1565 C CA . GLU A 1 209 ? -59.946 7.260 -18.926 1.00 37.89 191 GLU A CA 1
ATOM 1566 C C . GLU A 1 209 ? -59.763 7.224 -17.428 1.00 37.04 191 GLU A C 1
ATOM 1567 O O . GLU A 1 209 ? -60.538 7.832 -16.681 1.00 36.60 191 GLU A O 1
ATOM 1573 N N . PHE A 1 210 ? -58.718 6.531 -16.975 1.00 35.72 192 PHE A N 1
ATOM 1574 C CA . PHE A 1 210 ? -58.464 6.419 -15.546 1.00 36.42 192 PHE A CA 1
ATOM 1575 C C . PHE A 1 210 ? -58.273 7.796 -14.921 1.00 39.37 192 PHE A C 1
ATOM 1576 O O . PHE A 1 210 ? -58.942 8.144 -13.941 1.00 40.06 192 PHE A O 1
ATOM 1584 N N . MET A 1 211 ? -57.328 8.577 -15.455 1.00 35.14 193 MET A N 1
ATOM 1585 C CA . MET A 1 211 ? -57.078 9.911 -14.924 1.00 33.93 193 MET A CA 1
ATOM 1586 C C . MET A 1 211 ? -58.346 10.749 -14.939 1.00 37.93 193 MET A C 1
ATOM 1587 O O . MET A 1 211 ? -58.586 11.553 -14.023 1.00 35.35 193 MET A O 1
ATOM 1592 N N . GLN A 1 212 ? -59.183 10.563 -15.961 1.00 35.05 194 GLN A N 1
ATOM 1593 C CA . GLN A 1 212 ? -60.378 11.384 -16.033 1.00 37.14 194 GLN A CA 1
ATOM 1594 C C . GLN A 1 212 ? -61.348 11.042 -14.918 1.00 38.32 194 GLN A C 1
ATOM 1595 O O . GLN A 1 212 ? -62.010 11.938 -14.387 1.00 40.22 194 GLN A O 1
ATOM 1601 N N . LYS A 1 213 ? -61.404 9.783 -14.494 1.00 35.45 195 LYS A N 1
ATOM 1602 C CA . LYS A 1 213 ? -62.351 9.467 -13.436 1.00 37.22 195 LYS A CA 1
ATOM 1603 C C . LYS A 1 213 ? -61.748 9.624 -12.056 1.00 42.27 195 LYS A C 1
ATOM 1604 O O . LYS A 1 213 ? -62.464 9.952 -11.103 1.00 42.39 195 LYS A O 1
ATOM 1610 N N . ARG A 1 214 ? -60.436 9.509 -11.930 1.00 38.69 196 ARG A N 1
ATOM 1611 C CA . ARG A 1 214 ? -59.870 9.437 -10.606 1.00 38.53 196 ARG A CA 1
ATOM 1612 C C . ARG A 1 214 ? -59.124 10.690 -10.206 1.00 39.96 196 ARG A C 1
ATOM 1613 O O . ARG A 1 214 ? -58.865 10.871 -9.012 1.00 37.03 196 ARG A O 1
ATOM 1621 N N . ILE A 1 215 ? -58.840 11.590 -11.150 1.00 39.98 197 ILE A N 1
ATOM 1622 C CA . ILE A 1 215 ? -58.135 12.827 -10.834 1.00 35.13 197 ILE A CA 1
ATOM 1623 C C . ILE A 1 215 ? -58.956 14.013 -11.330 1.00 37.61 197 ILE A C 1
ATOM 1624 O O . ILE A 1 215 ? -59.346 14.876 -10.534 1.00 37.11 197 ILE A O 1
ATOM 1629 N N . PHE A 1 216 ? -59.281 14.038 -12.633 1.00 37.83 198 PHE A N 1
ATOM 1630 C CA . PHE A 1 216 ? -59.898 15.233 -13.215 1.00 38.06 198 PHE A CA 1
ATOM 1631 C C . PHE A 1 216 ? -61.358 15.388 -12.799 1.00 39.16 198 PHE A C 1
ATOM 1632 O O . PHE A 1 216 ? -61.795 16.498 -12.463 1.00 40.62 198 PHE A O 1
ATOM 1640 N N . ASP A 1 217 ? -62.125 14.298 -12.780 1.00 37.14 199 ASP A N 1
ATOM 1641 C CA . ASP A 1 217 ? -63.518 14.415 -12.352 1.00 36.71 199 ASP A CA 1
ATOM 1642 C C . ASP A 1 217 ? -63.664 14.877 -10.912 1.00 42.51 199 ASP A C 1
ATOM 1643 O O . ASP A 1 217 ? -64.419 15.838 -10.682 1.00 42.41 199 ASP A O 1
ATOM 1648 N N . PRO A 1 218 ? -62.996 14.271 -9.907 1.00 44.29 200 PRO A N 1
ATOM 1649 C CA . PRO A 1 218 ? -63.149 14.774 -8.523 1.00 39.76 200 PRO A CA 1
ATOM 1650 C C . PRO A 1 218 ? -62.871 16.255 -8.374 1.00 43.61 200 PRO A C 1
ATOM 1651 O O . PRO A 1 218 ? -63.486 16.894 -7.509 1.00 49.66 200 PRO A O 1
ATOM 1655 N N . LEU A 1 219 ? -61.929 16.807 -9.153 1.00 39.93 201 LEU A N 1
ATOM 1656 C CA . LEU A 1 219 ? -61.505 18.197 -9.056 1.00 36.57 201 LEU A CA 1
ATOM 1657 C C . LEU A 1 219 ? -62.233 19.123 -10.025 1.00 46.25 201 LEU A C 1
ATOM 1658 O O . LEU A 1 219 ? -61.865 20.300 -10.115 1.00 50.24 201 LEU A O 1
ATOM 1663 N N . GLY A 1 220 ? -63.217 18.631 -10.781 1.00 43.07 202 GLY A N 1
ATOM 1664 C CA . GLY A 1 220 ? -63.925 19.514 -11.699 1.00 46.88 202 GLY A CA 1
ATOM 1665 C C . GLY A 1 220 ? -63.161 19.892 -12.949 1.00 46.34 202 GLY A C 1
ATOM 1666 O O . GLY A 1 220 ? -63.438 20.931 -13.559 1.00 46.18 202 GLY A O 1
ATOM 1667 N N . ILE A 1 221 ? -62.201 19.075 -13.347 1.00 46.10 203 ILE A N 1
ATOM 1668 C CA . ILE A 1 221 ? -61.349 19.365 -14.487 1.00 45.12 203 ILE A CA 1
ATOM 1669 C C . ILE A 1 221 ? -61.963 18.684 -15.704 1.00 45.82 203 ILE A C 1
ATOM 1670 O O . ILE A 1 221 ? -62.231 17.474 -15.684 1.00 46.66 203 ILE A O 1
ATOM 1675 N N . THR A 1 222 ? -62.266 19.470 -16.737 1.00 44.33 204 THR A N 1
ATOM 1676 C CA . THR A 1 222 ? -62.828 18.912 -17.960 1.00 47.57 204 THR A CA 1
ATOM 1677 C C . THR A 1 222 ? -61.982 19.162 -19.201 1.00 45.72 204 THR A C 1
ATOM 1678 O O . THR A 1 222 ? -62.194 18.484 -20.213 1.00 44.05 204 THR A O 1
ATOM 1682 N N . ASP A 1 223 ? -61.025 20.086 -19.152 1.00 45.24 205 ASP A N 1
ATOM 1683 C CA . ASP A 1 223 ? -60.310 20.528 -20.351 1.00 45.02 205 ASP A CA 1
ATOM 1684 C C . ASP A 1 223 ? -58.905 19.932 -20.413 1.00 42.63 205 ASP A C 1
ATOM 1685 O O . ASP A 1 223 ? -57.900 20.642 -20.520 1.00 42.99 205 ASP A O 1
ATOM 1690 N N . SER A 1 224 ? -58.834 18.604 -20.382 1.00 38.55 206 SER A N 1
ATOM 1691 C CA . SER A 1 224 ? -57.555 17.911 -20.426 1.00 37.98 206 SER A CA 1
ATOM 1692 C C . SER A 1 224 ? -57.548 16.867 -21.529 1.00 38.07 206 SER A C 1
ATOM 1693 O O . SER A 1 224 ? -58.573 16.237 -21.816 1.00 38.91 206 SER A O 1
ATOM 1696 N N . GLN A 1 225 ? -56.366 16.660 -22.115 1.00 35.24 207 GLN A N 1
ATOM 1697 C CA . GLN A 1 225 ? -56.193 15.606 -23.101 1.00 35.44 207 GLN A CA 1
ATOM 1698 C C . GLN A 1 225 ? -54.708 15.296 -23.269 1.00 36.63 207 GLN A C 1
ATOM 1699 O O . GLN A 1 225 ? -53.864 16.198 -23.172 1.00 32.95 207 GLN A O 1
ATOM 1705 N N . PHE A 1 226 ? -54.396 14.017 -23.510 1.00 37.98 208 PHE A N 1
ATOM 1706 C CA . PHE A 1 226 ? -53.044 13.614 -23.885 1.00 33.29 208 PHE A CA 1
ATOM 1707 C C . PHE A 1 226 ? -52.779 13.962 -25.343 1.00 33.13 208 PHE A C 1
ATOM 1708 O O . PHE A 1 226 ? -53.703 14.124 -26.140 1.00 36.04 208 PHE A O 1
ATOM 1716 N N . TYR A 1 227 ? -51.501 14.027 -25.697 1.00 31.18 209 TYR A N 1
ATOM 1717 C CA . TYR A 1 227 ? -51.104 14.168 -27.088 1.00 33.46 209 TYR A CA 1
ATOM 1718 C C . TYR A 1 227 ? -51.542 12.931 -27.874 1.00 35.97 209 TYR A C 1
ATOM 1719 O O . TYR A 1 227 ? -51.346 11.808 -27.425 1.00 37.57 209 TYR A O 1
ATOM 1728 N N . PRO A 1 228 ? -52.105 13.136 -29.075 1.00 37.27 210 PRO A N 1
ATOM 1729 C CA . PRO A 1 228 ? -52.316 14.437 -29.720 1.00 32.76 210 PRO A CA 1
ATOM 1730 C C . PRO A 1 228 ? -53.681 15.026 -29.359 1.00 32.77 210 PRO A C 1
ATOM 1731 O O . PRO A 1 228 ? -54.620 14.278 -29.132 1.00 35.10 210 PRO A O 1
ATOM 1735 N N . VAL A 1 229 ? -53.778 16.349 -29.254 1.00 36.12 211 VAL A N 1
ATOM 1736 C CA . VAL A 1 229 ? -54.999 16.993 -28.768 1.00 40.82 211 VAL A CA 1
ATOM 1737 C C . VAL A 1 229 ? -55.980 17.007 -29.938 1.00 39.47 211 VAL A C 1
ATOM 1738 O O . VAL A 1 229 ? -55.858 17.828 -30.851 1.00 37.90 211 VAL A O 1
ATOM 1742 N N . THR A 1 230 ? -56.938 16.079 -29.934 1.00 37.42 212 THR A N 1
ATOM 1743 C CA . THR A 1 230 ? -57.880 16.003 -31.038 1.00 39.55 212 THR A CA 1
ATOM 1744 C C . THR A 1 230 ? -59.170 16.763 -30.772 1.00 42.86 212 THR A C 1
ATOM 1745 O O . THR A 1 230 ? -59.862 17.122 -31.734 1.00 50.04 212 THR A O 1
ATOM 1749 N N . ARG A 1 231 ? -59.485 17.064 -29.516 1.00 32.65 213 ARG A N 1
ATOM 1750 C CA . ARG A 1 231 ? -60.706 17.811 -29.217 1.00 39.25 213 ARG A CA 1
ATOM 1751 C C . ARG A 1 231 ? -60.615 19.204 -29.816 1.00 45.74 213 ARG A C 1
ATOM 1752 O O . ARG A 1 231 ? -59.672 19.951 -29.528 1.00 46.90 213 ARG A O 1
ATOM 1760 N N . GLU A 1 232 ? -61.575 19.542 -30.684 1.00 46.70 214 GLU A N 1
ATOM 1761 C CA . GLU A 1 232 ? -61.543 20.859 -31.312 1.00 46.33 214 GLU A CA 1
ATOM 1762 C C . GLU A 1 232 ? -61.694 21.957 -30.265 1.00 44.85 214 GLU A C 1
ATOM 1763 O O . GLU A 1 232 ? -61.091 23.029 -30.399 1.00 47.79 214 GLU A O 1
ATOM 1769 N N . ASP A 1 233 ? -62.440 21.692 -29.185 1.00 41.28 215 ASP A N 1
ATOM 1770 C CA . ASP A 1 233 ? -62.630 22.732 -28.173 1.00 43.43 215 ASP A CA 1
ATOM 1771 C C . ASP A 1 233 ? -61.325 23.045 -27.453 1.00 43.08 215 ASP A C 1
ATOM 1772 O O . ASP A 1 233 ? -61.045 24.212 -27.160 1.00 44.88 215 ASP A O 1
ATOM 1777 N N . LEU A 1 234 ? -60.491 22.028 -27.204 1.00 38.30 216 LEU A N 1
ATOM 1778 C CA . LEU A 1 234 ? -59.195 22.290 -26.592 1.00 39.02 216 LEU A CA 1
ATOM 1779 C C . LEU A 1 234 ? -58.240 22.905 -27.596 1.00 35.68 216 LEU A C 1
ATOM 1780 O O . LEU A 1 234 ? -57.475 23.812 -27.246 1.00 34.99 216 LEU A O 1
ATOM 1785 N N . ARG A 1 235 ? -58.275 22.427 -28.848 1.00 39.43 217 ARG A N 1
ATOM 1786 C CA . ARG A 1 235 ? -57.346 22.917 -29.863 1.00 40.21 217 ARG A CA 1
ATOM 1787 C C . ARG A 1 235 ? -57.509 24.404 -30.107 1.00 35.84 217 ARG A C 1
ATOM 1788 O O . ARG A 1 235 ? -56.554 25.071 -30.504 1.00 34.97 217 ARG A O 1
ATOM 1796 N N . ALA A 1 236 ? -58.714 24.931 -29.908 1.00 34.69 218 ALA A N 1
ATOM 1797 C CA . ALA A 1 236 ? -58.928 26.362 -30.030 1.00 36.08 218 ALA A CA 1
ATOM 1798 C C . ALA A 1 236 ? -58.198 27.162 -28.959 1.00 40.47 218 ALA A C 1
ATOM 1799 O O . ALA A 1 236 ? -58.027 28.372 -29.123 1.00 41.41 218 ALA A O 1
ATOM 1801 N N . ARG A 1 237 ? -57.783 26.528 -27.859 1.00 40.33 219 ARG A N 1
ATOM 1802 C CA . ARG A 1 237 ? -57.099 27.222 -26.777 1.00 40.28 219 ARG A CA 1
ATOM 1803 C C . ARG A 1 237 ? -55.668 26.733 -26.584 1.00 39.54 219 ARG A C 1
ATOM 1804 O O . ARG A 1 237 ? -54.993 27.181 -25.652 1.00 37.45 219 ARG A O 1
ATOM 1812 N N . LEU A 1 238 ? -55.190 25.839 -27.451 1.00 33.29 220 LEU A N 1
ATOM 1813 C CA . LEU A 1 238 ? -53.844 25.301 -27.346 1.00 30.76 220 LEU A CA 1
ATOM 1814 C C . LEU A 1 238 ? -52.835 26.389 -27.640 1.00 35.62 220 LEU A C 1
ATOM 1815 O O . LEU A 1 238 ? -52.813 26.931 -28.753 1.00 36.97 220 LEU A O 1
ATOM 1820 N N . VAL A 1 239 ? -51.966 26.676 -26.668 1.00 31.34 221 VAL A N 1
ATOM 1821 C CA . VAL A 1 239 ? -50.938 27.688 -26.882 1.00 31.96 221 VAL A CA 1
ATOM 1822 C C . VAL A 1 239 ? -49.966 27.242 -27.956 1.00 31.49 221 VAL A C 1
ATOM 1823 O O . VAL A 1 239 ? -49.530 28.049 -28.788 1.00 34.91 221 VAL A O 1
ATOM 1827 N N . ASP A 1 240 ? -49.600 25.963 -27.959 1.00 28.99 222 ASP A N 1
ATOM 1828 C CA . ASP A 1 240 ? -48.549 25.521 -28.859 1.00 35.20 222 ASP A CA 1
ATOM 1829 C C . ASP A 1 240 ? -49.054 25.111 -30.246 1.00 38.99 222 ASP A C 1
ATOM 1830 O O . ASP A 1 240 ? -48.260 24.595 -31.039 1.00 33.36 222 ASP A O 1
ATOM 1835 N N . LEU A 1 241 ? -50.329 25.364 -30.575 1.00 35.96 223 LEU A N 1
ATOM 1836 C CA . LEU A 1 241 ? -50.840 25.182 -31.937 1.00 38.39 223 LEU A CA 1
ATOM 1837 C C . LEU A 1 241 ? -50.771 26.534 -32.636 1.00 35.22 223 LEU A C 1
ATOM 1838 O O . LEU A 1 241 ? -51.692 27.344 -32.556 1.00 36.27 223 LEU A O 1
ATOM 1843 N N . ASN A 1 242 ? -49.652 26.786 -33.302 1.00 34.55 224 ASN A N 1
ATOM 1844 C CA . ASN A 1 242 ? -49.355 28.117 -33.810 1.00 38.90 224 ASN A CA 1
ATOM 1845 C C . ASN A 1 242 ? -48.371 27.989 -34.968 1.00 38.05 224 ASN A C 1
ATOM 1846 O O . ASN A 1 242 ? -47.784 26.920 -35.179 1.00 36.80 224 ASN A O 1
ATOM 1851 N N . PRO A 1 243 ? -48.118 29.080 -35.702 1.00 38.84 225 PRO A N 1
ATOM 1852 C CA . PRO A 1 243 ? -47.307 28.965 -36.928 1.00 35.88 225 PRO A CA 1
ATOM 1853 C C . PRO A 1 243 ? -45.913 28.411 -36.727 1.00 39.15 225 PRO A C 1
ATOM 1854 O O . PRO A 1 243 ? -45.335 27.895 -37.695 1.00 38.50 225 PRO A O 1
ATOM 1858 N N . SER A 1 244 ? -45.348 28.498 -35.517 1.00 43.85 226 SER A N 1
ATOM 1859 C CA . SER A 1 244 ? -44.028 27.925 -35.239 1.00 43.07 226 SER A CA 1
ATOM 1860 C C . SER A 1 244 ? -44.078 26.454 -34.885 1.00 41.78 226 SER A C 1
ATOM 1861 O O . SER A 1 244 ? -43.053 25.770 -34.968 1.00 45.06 226 SER A O 1
ATOM 1864 N N . ASP A 1 245 ? -45.238 25.960 -34.487 1.00 38.83 227 ASP A N 1
ATOM 1865 C CA . ASP A 1 245 ? -45.410 24.577 -34.062 1.00 37.96 227 ASP A CA 1
ATOM 1866 C C . ASP A 1 245 ? -46.724 24.116 -34.670 1.00 43.87 227 ASP A C 1
ATOM 1867 O O . ASP A 1 245 ? -47.713 23.892 -33.958 1.00 39.01 227 ASP A O 1
ATOM 1872 N N . PRO A 1 246 ? -46.793 24.029 -36.012 1.00 41.06 228 PRO A N 1
ATOM 1873 C CA . PRO A 1 246 ? -48.085 23.738 -36.649 1.00 38.02 228 PRO A CA 1
ATOM 1874 C C . PRO A 1 246 ? -48.604 22.348 -36.337 1.00 38.02 228 PRO A C 1
ATOM 1875 O O . PRO A 1 246 ? -49.796 22.099 -36.542 1.00 37.87 228 PRO A O 1
ATOM 1879 N N . GLY A 1 247 ? -47.776 21.470 -35.764 1.00 38.62 229 GLY A N 1
ATOM 1880 C CA . GLY A 1 247 ? -48.245 20.176 -35.315 1.00 39.03 229 GLY A CA 1
ATOM 1881 C C . GLY A 1 247 ? -48.652 20.069 -33.853 1.00 41.16 229 GLY A C 1
ATOM 1882 O O . GLY A 1 247 ? -49.179 19.019 -33.456 1.00 37.69 229 GLY A O 1
ATOM 1883 N N . ALA A 1 248 ? -48.453 21.135 -33.059 1.00 40.74 230 ALA A N 1
ATOM 1884 C CA . ALA A 1 248 ? -48.750 21.148 -31.619 1.00 36.24 230 ALA A CA 1
ATOM 1885 C C . ALA A 1 248 ? -47.988 20.038 -30.888 1.00 35.25 230 ALA A C 1
ATOM 1886 O O . ALA A 1 248 ? -48.564 19.227 -30.151 1.00 28.91 230 ALA A O 1
ATOM 1888 N N . LEU A 1 249 ? -46.671 20.024 -31.092 1.00 31.58 231 LEU A N 1
ATOM 1889 C CA . LEU A 1 249 ? -45.783 19.049 -30.480 1.00 34.78 231 LEU A CA 1
ATOM 1890 C C . LEU A 1 249 ? -45.273 19.488 -29.115 1.00 40.48 231 LEU A C 1
ATOM 1891 O O . LEU A 1 249 ? -44.778 18.654 -28.344 1.00 39.43 231 LEU A O 1
ATOM 1896 N N . GLY A 1 250 ? -45.365 20.777 -28.807 1.00 38.95 232 GLY A N 1
ATOM 1897 C CA . GLY A 1 250 ? -44.706 21.309 -27.638 1.00 39.13 232 GLY A CA 1
ATOM 1898 C C . GLY A 1 250 ? -43.275 21.711 -27.885 1.00 41.34 232 GLY A C 1
ATOM 1899 O O . GLY A 1 250 ? -42.442 21.593 -26.979 1.00 44.41 232 GLY A O 1
ATOM 1900 N N . SER A 1 251 ? -42.965 22.192 -29.084 1.00 40.46 233 SER A N 1
ATOM 1901 C CA . SER A 1 251 ? -41.592 22.535 -29.417 1.00 42.10 233 SER A CA 1
ATOM 1902 C C . SER A 1 251 ? -41.030 23.597 -28.487 1.00 41.79 233 SER A C 1
ATOM 1903 O O . SER A 1 251 ? -39.873 23.506 -28.065 1.00 42.12 233 SER A O 1
ATOM 1906 N N . ALA A 1 252 ? -41.822 24.624 -28.171 1.00 37.54 234 ALA A N 1
ATOM 1907 C CA . ALA A 1 252 ? -41.295 25.719 -27.365 1.00 41.34 234 ALA A CA 1
ATOM 1908 C C . ALA A 1 252 ? -41.032 25.292 -25.921 1.00 39.10 234 ALA A C 1
ATOM 1909 O O . ALA A 1 252 ? -40.147 25.857 -25.276 1.00 36.56 234 ALA A O 1
ATOM 1911 N N . VAL A 1 253 ? -41.726 24.267 -25.433 1.00 34.54 235 VAL A N 1
ATOM 1912 C CA . VAL A 1 253 ? -41.563 23.829 -24.056 1.00 31.90 235 VAL A CA 1
ATOM 1913 C C . VAL A 1 253 ? -40.317 22.969 -23.900 1.00 37.29 235 VAL A C 1
ATOM 1914 O O . VAL A 1 253 ? -39.530 23.161 -22.969 1.00 40.86 235 VAL A O 1
ATOM 1918 N N . ILE A 1 254 ? -40.135 21.993 -24.787 1.00 41.52 236 ILE A N 1
ATOM 1919 C CA . ILE A 1 254 ? -38.953 21.138 -24.780 1.00 39.05 236 ILE A CA 1
ATOM 1920 C C . ILE A 1 254 ? -37.739 21.831 -25.376 1.00 46.78 236 ILE A C 1
ATOM 1921 O O . ILE A 1 254 ? -36.604 21.388 -25.152 1.00 55.38 236 ILE A O 1
ATOM 1926 N N . GLY A 1 255 ? -37.934 22.919 -26.101 1.00 48.53 237 GLY A N 1
ATOM 1927 C CA . GLY A 1 255 ? -36.813 23.725 -26.564 1.00 51.71 237 GLY A CA 1
ATOM 1928 C C . GLY A 1 255 ? -36.256 23.240 -27.886 1.00 67.01 237 GLY A C 1
ATOM 1929 O O . GLY A 1 255 ? -36.992 23.120 -28.884 1.00 69.45 237 GLY A O 1
ATOM 1930 N N . GLY A 1 256 ? -34.945 23.046 -27.923 1.00 72.11 238 GLY A N 1
ATOM 1931 C CA . GLY A 1 256 ? -34.278 22.488 -29.077 1.00 88.61 238 GLY A CA 1
ATOM 1932 C C . GLY A 1 256 ? -34.317 20.977 -29.017 1.00 87.43 238 GLY A C 1
ATOM 1933 O O . GLY A 1 256 ? -35.128 20.376 -28.307 1.00 78.09 238 GLY A O 1
ATOM 1934 N N . GLY A 1 257 ? -33.435 20.356 -29.799 1.00 93.70 239 GLY A N 1
ATOM 1935 C CA . GLY A 1 257 ? -33.120 18.946 -29.652 1.00 94.82 239 GLY A CA 1
ATOM 1936 C C . GLY A 1 257 ? -34.167 17.940 -30.087 1.00 97.32 239 GLY A C 1
ATOM 1937 O O . GLY A 1 257 ? -33.839 16.750 -30.198 1.00 99.11 239 GLY A O 1
ATOM 1938 N N . GLY A 1 258 ? -35.404 18.345 -30.328 1.00 87.36 240 GLY A N 1
ATOM 1939 C CA . GLY A 1 258 ? -36.418 17.396 -30.729 1.00 75.94 240 GLY A CA 1
ATOM 1940 C C . GLY A 1 258 ? -37.595 17.403 -29.778 1.00 76.52 240 GLY A C 1
ATOM 1941 O O . GLY A 1 258 ? -37.724 18.263 -28.903 1.00 81.78 240 GLY A O 1
ATOM 1942 N N . GLU A 1 259 ? -38.475 16.425 -29.965 1.00 69.58 241 GLU A N 1
ATOM 1943 C CA . GLU A 1 259 ? -39.768 16.391 -29.294 1.00 66.35 241 GLU A CA 1
ATOM 1944 C C . GLU A 1 259 ? -40.057 15.007 -28.745 1.00 69.64 241 GLU A C 1
ATOM 1945 O O . GLU A 1 259 ? -39.858 14.003 -29.445 1.00 68.59 241 GLU A O 1
ATOM 1951 N N . MET A 1 260 ? -40.546 14.971 -27.493 1.00 56.12 242 MET A N 1
ATOM 1952 C CA . MET A 1 260 ? -40.988 13.711 -26.913 1.00 57.19 242 MET A CA 1
ATOM 1953 C C . MET A 1 260 ? -42.145 13.117 -27.715 1.00 58.26 242 MET A C 1
ATOM 1954 O O . MET A 1 260 ? -42.187 11.899 -27.932 1.00 58.99 242 MET A O 1
ATOM 1959 N N . ASN A 1 261 ? -43.054 13.970 -28.216 1.00 57.54 243 ASN A N 1
ATOM 1960 C CA . ASN A 1 261 ? -44.347 13.534 -28.746 1.00 52.67 243 ASN A CA 1
ATOM 1961 C C . ASN A 1 261 ? -44.338 12.953 -30.152 1.00 52.15 243 ASN A C 1
ATOM 1962 O O . ASN A 1 261 ? -45.354 12.366 -30.550 1.00 52.09 243 ASN A O 1
ATOM 1967 N N . LEU A 1 262 ? -43.271 13.114 -30.932 1.00 57.23 244 LEU A N 1
ATOM 1968 C CA . LEU A 1 262 ? -43.485 13.111 -32.376 1.00 62.86 244 LEU A CA 1
ATOM 1969 C C . LEU A 1 262 ? -44.003 11.759 -32.868 1.00 63.63 244 LEU A C 1
ATOM 1970 O O . LEU A 1 262 ? -45.039 11.696 -33.539 1.00 64.05 244 LEU A O 1
ATOM 1975 N N . ARG A 1 263 ? -43.352 10.658 -32.495 1.00 57.21 245 ARG A N 1
ATOM 1976 C CA . ARG A 1 263 ? -43.640 9.407 -33.192 1.00 58.11 245 ARG A CA 1
ATOM 1977 C C . ARG A 1 263 ? -44.217 8.329 -32.302 1.00 54.61 245 ARG A C 1
ATOM 1978 O O . ARG A 1 263 ? -43.864 7.150 -32.417 1.00 55.85 245 ARG A O 1
ATOM 1986 N N . GLY A 1 264 ? -45.143 8.692 -31.420 1.00 54.50 246 GLY A N 1
ATOM 1987 C CA . GLY A 1 264 ? -45.727 7.744 -30.504 1.00 52.54 246 GLY A CA 1
ATOM 1988 C C . GLY A 1 264 ? -47.213 7.607 -30.761 1.00 48.50 246 GLY A C 1
ATOM 1989 O O . GLY A 1 264 ? -47.830 8.427 -31.456 1.00 47.07 246 GLY A O 1
ATOM 1990 N N . ARG A 1 265 ? -47.783 6.543 -30.204 1.00 44.20 247 ARG A N 1
ATOM 1991 C CA . ARG A 1 265 ? -49.229 6.435 -30.144 1.00 48.41 247 ARG A CA 1
ATOM 1992 C C . ARG A 1 265 ? -49.606 5.901 -28.772 1.00 47.73 247 ARG A C 1
ATOM 1993 O O . ARG A 1 265 ? -48.830 5.191 -28.127 1.00 50.66 247 ARG A O 1
ATOM 2001 N N . GLY A 1 266 ? -50.818 6.237 -28.347 1.00 41.84 248 GLY A N 1
ATOM 2002 C CA . GLY A 1 266 ? -51.235 6.009 -26.989 1.00 38.03 248 GLY A CA 1
ATOM 2003 C C . GLY A 1 266 ? -50.751 7.138 -26.095 1.00 40.04 248 GLY A C 1
ATOM 2004 O O . GLY A 1 266 ? -50.013 8.039 -26.501 1.00 37.89 248 GLY A O 1
ATOM 2005 N N . ALA A 1 267 ? -51.196 7.077 -24.845 1.00 42.70 249 ALA A N 1
ATOM 2006 C CA . ALA A 1 267 ? -50.801 8.052 -23.837 1.00 36.82 249 ALA A CA 1
ATOM 2007 C C . ALA A 1 267 ? -49.348 7.841 -23.430 1.00 34.42 249 ALA A C 1
ATOM 2008 O O . ALA A 1 267 ? -48.875 6.706 -23.325 1.00 35.38 249 ALA A O 1
ATOM 2010 N N . PHE A 1 268 ? -48.635 8.939 -23.181 1.00 36.61 250 PHE A N 1
ATOM 2011 C CA . PHE A 1 268 ? -47.285 8.859 -22.618 1.00 37.28 250 PHE A CA 1
ATOM 2012 C C . PHE A 1 268 ? -47.261 9.551 -21.258 1.00 35.54 250 PHE A C 1
ATOM 2013 O O . PHE A 1 268 ? -47.227 10.783 -21.184 1.00 33.48 250 PHE A O 1
ATOM 2021 N N . GLY A 1 269 ? -47.276 8.746 -20.187 1.00 34.63 251 GLY A N 1
ATOM 2022 C CA . GLY A 1 269 ? -47.330 9.287 -18.836 1.00 32.34 251 GLY A CA 1
ATOM 2023 C C . GLY A 1 269 ? -46.114 10.108 -18.459 1.00 34.94 251 GLY A C 1
ATOM 2024 O O . GLY A 1 269 ? -46.156 10.811 -17.444 1.00 31.81 251 GLY A O 1
ATOM 2025 N N . GLY A 1 270 ? -45.033 10.014 -19.239 1.00 32.12 252 GLY A N 1
ATOM 2026 C CA . GLY A 1 270 ? -43.839 10.788 -18.974 1.00 29.40 252 GLY A CA 1
ATOM 2027 C C . GLY A 1 270 ? -43.909 12.230 -19.427 1.00 36.00 252 GLY A C 1
ATOM 2028 O O . GLY A 1 270 ? -43.158 13.069 -18.917 1.00 35.50 252 GLY A O 1
ATOM 2029 N N . HIS A 1 271 ? -44.724 12.533 -20.446 1.00 34.83 253 HIS A N 1
ATOM 2030 C CA . HIS A 1 271 ? -44.609 13.841 -21.084 1.00 30.92 253 HIS A CA 1
ATOM 2031 C C . HIS A 1 271 ? -45.804 14.259 -21.932 1.00 31.31 253 HIS A C 1
ATOM 2032 O O . HIS A 1 271 ? -45.706 15.221 -22.703 1.00 31.75 253 HIS A O 1
ATOM 2039 N N . GLY A 1 272 ? -46.916 13.544 -21.855 1.00 32.49 254 GLY A N 1
ATOM 2040 C CA . GLY A 1 272 ? -47.902 13.699 -22.904 1.00 31.87 254 GLY A CA 1
ATOM 2041 C C . GLY A 1 272 ? -49.097 14.575 -22.635 1.00 32.97 254 GLY A C 1
ATOM 2042 O O . GLY A 1 272 ? -49.883 14.790 -23.561 1.00 32.73 254 GLY A O 1
ATOM 2043 N N . LEU A 1 273 ? -49.247 15.138 -21.432 1.00 28.37 255 LEU A N 1
ATOM 2044 C CA . LEU A 1 273 ? -50.517 15.738 -21.060 1.00 28.31 255 LEU A CA 1
ATOM 2045 C C . LEU A 1 273 ? -50.613 17.214 -21.443 1.00 28.86 255 LEU A C 1
ATOM 2046 O O . LEU A 1 273 ? -49.625 17.942 -21.463 1.00 26.66 255 LEU A O 1
ATOM 2051 N N . PHE A 1 274 ? -51.834 17.647 -21.745 1.00 32.28 256 PHE A N 1
ATOM 2052 C CA . PHE A 1 274 ? -52.176 19.046 -21.974 1.00 27.12 256 PHE A CA 1
ATOM 2053 C C . PHE A 1 274 ? -53.268 19.408 -20.986 1.00 32.53 256 PHE A C 1
ATOM 2054 O O . PHE A 1 274 ? -54.124 18.571 -20.664 1.00 34.46 256 PHE A O 1
ATOM 2062 N N . LEU A 1 275 ? -53.217 20.643 -20.493 1.00 34.49 257 LEU A N 1
ATOM 2063 C CA . LEU A 1 275 ? -53.905 21.040 -19.277 1.00 29.40 257 LEU A CA 1
ATOM 2064 C C . LEU A 1 275 ? -53.771 22.552 -19.132 1.00 32.50 257 LEU A C 1
ATOM 2065 O O . LEU A 1 275 ? -52.758 23.123 -19.550 1.00 33.78 257 LEU A O 1
ATOM 2070 N N . THR A 1 276 ? -54.776 23.200 -18.543 1.00 31.43 258 THR A N 1
ATOM 2071 C CA . THR A 1 276 ? -54.611 24.611 -18.207 1.00 36.25 258 THR A CA 1
ATOM 2072 C C . THR A 1 276 ? -53.894 24.755 -16.864 1.00 38.00 258 THR A C 1
ATOM 2073 O O . THR A 1 276 ? -53.995 23.888 -15.987 1.00 36.16 258 THR A O 1
ATOM 2077 N N . GLY A 1 277 ? -53.179 25.881 -16.710 1.00 33.86 259 GLY A N 1
ATOM 2078 C CA . GLY A 1 277 ? -52.533 26.181 -15.445 1.00 33.77 259 GLY A CA 1
ATOM 2079 C C . GLY A 1 277 ? -53.502 26.190 -14.277 1.00 38.83 259 GLY A C 1
ATOM 2080 O O . GLY A 1 277 ? -53.186 25.693 -13.191 1.00 36.00 259 GLY A O 1
ATOM 2081 N N . LEU A 1 278 ? -54.695 26.754 -14.484 1.00 35.73 260 LEU A N 1
ATOM 2082 C CA . LEU A 1 278 ? -55.710 26.741 -13.440 1.00 32.45 260 LEU A CA 1
ATOM 2083 C C . LEU A 1 278 ? -56.044 25.329 -12.983 1.00 37.06 260 LEU A C 1
ATOM 2084 O O . LEU A 1 278 ? -56.210 25.084 -11.783 1.00 45.27 260 LEU A O 1
ATOM 2089 N N . ASP A 1 279 ? -56.178 24.387 -13.911 1.00 37.74 261 ASP A N 1
ATOM 2090 C CA . ASP A 1 279 ? -56.537 23.043 -13.478 1.00 37.94 261 ASP A CA 1
ATOM 2091 C C . ASP A 1 279 ? -55.337 22.329 -12.852 1.00 41.11 261 ASP A C 1
ATOM 2092 O O . ASP A 1 279 ? -55.513 21.502 -11.940 1.00 38.55 261 ASP A O 1
ATOM 2097 N N . PHE A 1 280 ? -54.114 22.637 -13.304 1.00 33.74 262 PHE A N 1
ATOM 2098 C CA . PHE A 1 280 ? -52.963 21.939 -12.745 1.00 32.95 262 PHE A CA 1
ATOM 2099 C C . PHE A 1 280 ? -52.782 22.295 -11.278 1.00 36.30 262 PHE A C 1
ATOM 2100 O O . PHE A 1 280 ? -52.476 21.423 -10.453 1.00 32.12 262 PHE A O 1
ATOM 2108 N N . VAL A 1 281 ? -53.018 23.560 -10.926 1.00 34.75 263 VAL A N 1
ATOM 2109 C CA . VAL A 1 281 ? -52.772 23.973 -9.553 1.00 38.76 263 VAL A CA 1
ATOM 2110 C C . VAL A 1 281 ? -53.803 23.351 -8.618 1.00 36.32 263 VAL A C 1
ATOM 2111 O O . VAL A 1 281 ? -53.514 23.120 -7.440 1.00 36.27 263 VAL A O 1
ATOM 2115 N N . LYS A 1 282 ? -55.003 23.045 -9.123 1.00 35.87 264 LYS A N 1
ATOM 2116 C CA . LYS A 1 282 ? -55.959 22.289 -8.321 1.00 36.25 264 LYS A CA 1
ATOM 2117 C C . LYS A 1 282 ? -55.353 20.973 -7.847 1.00 35.50 264 LYS A C 1
ATOM 2118 O O . LYS A 1 282 ? -55.550 20.566 -6.699 1.00 38.80 264 LYS A O 1
ATOM 2124 N N . ILE A 1 283 ? -54.619 20.293 -8.722 1.00 36.57 265 ILE A N 1
ATOM 2125 C CA . ILE A 1 283 ? -53.961 19.052 -8.338 1.00 36.71 265 ILE A CA 1
ATOM 2126 C C . ILE A 1 283 ? -52.871 19.327 -7.301 1.00 34.91 265 ILE A C 1
ATOM 2127 O O . ILE A 1 283 ? -52.812 18.678 -6.246 1.00 34.85 265 ILE A O 1
ATOM 2132 N N . LEU A 1 284 ? -52.007 20.310 -7.576 1.00 34.62 266 LEU A N 1
ATOM 2133 C CA . LEU A 1 284 ? -50.985 20.698 -6.608 1.00 36.34 266 LEU A CA 1
ATOM 2134 C C . LEU A 1 284 ? -51.616 20.989 -5.249 1.00 38.84 266 LEU A C 1
ATOM 2135 O O . LEU A 1 284 ? -51.085 20.596 -4.211 1.00 40.66 266 LEU A O 1
ATOM 2140 N N . ARG A 1 285 ? -52.772 21.648 -5.245 1.00 39.21 267 ARG A N 1
ATOM 2141 C CA . ARG A 1 285 ? -53.389 22.085 -4.007 1.00 41.59 267 ARG A CA 1
ATOM 2142 C C . ARG A 1 285 ? -54.079 20.947 -3.267 1.00 42.12 267 ARG A C 1
ATOM 2143 O O . ARG A 1 285 ? -54.010 20.876 -2.033 1.00 43.26 267 ARG A O 1
ATOM 2151 N N . SER A 1 286 ? -54.791 20.082 -3.988 1.00 39.77 268 SER A N 1
ATOM 2152 C CA . SER A 1 286 ? -55.346 18.893 -3.355 1.00 38.71 268 SER A CA 1
ATOM 2153 C C . SER A 1 286 ? -54.260 18.097 -2.635 1.00 42.46 268 SER A C 1
ATOM 2154 O O . SER A 1 286 ? -54.528 17.461 -1.608 1.00 38.21 268 SER A O 1
ATOM 2157 N N . LEU A 1 287 ? -53.021 18.143 -3.127 1.00 40.73 269 LEU A N 1
ATOM 2158 C CA . LEU A 1 287 ? -51.982 17.432 -2.400 1.00 41.23 269 LEU A CA 1
ATOM 2159 C C . LEU A 1 287 ? -51.408 18.293 -1.284 1.00 43.14 269 LEU A C 1
ATOM 2160 O O . LEU A 1 287 ? -51.042 17.770 -0.229 1.00 46.23 269 LEU A O 1
ATOM 2165 N N . LEU A 1 288 ? -51.326 19.607 -1.482 1.00 39.69 270 LEU A N 1
ATOM 2166 C CA . LEU A 1 288 ? -50.873 20.473 -0.403 1.00 40.85 270 LEU A CA 1
ATOM 2167 C C . LEU A 1 288 ? -51.815 20.375 0.791 1.00 43.06 270 LEU A C 1
ATOM 2168 O O . LEU A 1 288 ? -51.394 20.080 1.913 1.00 45.80 270 LEU A O 1
ATOM 2173 N N . ALA A 1 289 ? -53.109 20.559 0.546 1.00 43.85 271 ALA A N 1
ATOM 2174 C CA . ALA A 1 289 ? -54.122 20.439 1.581 1.00 40.43 271 ALA A CA 1
ATOM 2175 C C . ALA A 1 289 ? -54.229 19.028 2.155 1.00 42.12 271 ALA A C 1
ATOM 2176 O O . ALA A 1 289 ? -54.764 18.863 3.255 1.00 46.69 271 ALA A O 1
ATOM 2178 N N . ASN A 1 290 ? -53.776 18.009 1.424 1.00 45.46 272 ASN A N 1
ATOM 2179 C CA . ASN A 1 290 ? -54.009 16.602 1.770 1.00 42.05 272 ASN A CA 1
ATOM 2180 C C . ASN A 1 290 ? -55.474 16.373 2.148 1.00 44.13 272 ASN A C 1
ATOM 2181 O O . ASN A 1 290 ? -55.793 15.838 3.216 1.00 46.19 272 ASN A O 1
ATOM 2186 N N . ASP A 1 291 ? -56.375 16.775 1.253 1.00 39.03 273 ASP A N 1
ATOM 2187 C CA . ASP A 1 291 ? -57.797 16.791 1.556 1.00 39.52 273 ASP A CA 1
ATOM 2188 C C . ASP A 1 291 ? -58.535 15.513 1.143 1.00 46.49 273 ASP A C 1
ATOM 2189 O O . ASP A 1 291 ? -59.775 15.504 1.141 1.00 45.37 273 ASP A O 1
ATOM 2194 N N . GLY A 1 292 ? -57.814 14.442 0.811 1.00 42.16 274 GLY A N 1
ATOM 2195 C CA . GLY A 1 292 ? -58.460 13.189 0.439 1.00 47.32 274 GLY A CA 1
ATOM 2196 C C . GLY A 1 292 ? -59.299 13.230 -0.824 1.00 49.82 274 GLY A C 1
ATOM 2197 O O . GLY A 1 292 ? -60.249 12.449 -0.956 1.00 51.77 274 GLY A O 1
ATOM 2198 N N . MET A 1 293 ? -58.998 14.142 -1.750 1.00 49.81 275 MET A N 1
ATOM 2199 C CA . MET A 1 293 ? -59.744 14.171 -3.004 1.00 51.99 275 MET A CA 1
ATOM 2200 C C . MET A 1 293 ? -59.182 13.184 -4.022 1.00 48.21 275 MET A C 1
ATOM 2201 O O . MET A 1 293 ? -59.929 12.648 -4.849 1.00 46.25 275 MET A O 1
ATOM 2206 N N . LEU A 1 294 ? -57.890 12.898 -3.942 1.00 47.47 276 LEU A N 1
ATOM 2207 C CA . LEU A 1 294 ? -57.228 11.972 -4.844 1.00 43.38 276 LEU A CA 1
ATOM 2208 C C . LEU A 1 294 ? -56.628 10.762 -4.144 1.00 47.39 276 LEU A C 1
ATOM 2209 O O . LEU A 1 294 ? -56.557 9.683 -4.744 1.00 46.61 276 LEU A O 1
ATOM 2214 N N . LEU A 1 295 ? -56.163 10.919 -2.908 1.00 43.35 277 LEU A N 1
ATOM 2215 C CA . LEU A 1 295 ? -55.534 9.841 -2.165 1.00 42.52 277 LEU A CA 1
ATOM 2216 C C . LEU A 1 295 ? -55.893 9.968 -0.685 1.00 47.65 277 LEU A C 1
ATOM 2217 O O . LEU A 1 295 ? -56.282 11.041 -0.211 1.00 46.48 277 LEU A O 1
ATOM 2222 N N . LYS A 1 296 ? -55.706 8.860 0.075 1.00 49.64 278 LYS A N 1
ATOM 2223 C CA . LYS A 1 296 ? -55.906 8.987 1.509 1.00 42.90 278 LYS A CA 1
ATOM 2224 C C . LYS A 1 296 ? -54.662 9.622 2.118 1.00 41.82 278 LYS A C 1
ATOM 2225 O O . LYS A 1 296 ? -53.572 9.534 1.543 1.00 46.60 278 LYS A O 1
ATOM 2231 N N . PRO A 1 297 ? -54.821 10.331 3.236 1.00 42.04 279 PRO A N 1
ATOM 2232 C CA . PRO A 1 297 ? -53.755 11.245 3.684 1.00 40.61 279 PRO A CA 1
ATOM 2233 C C . PRO A 1 297 ? -52.435 10.559 3.999 1.00 41.82 279 PRO A C 1
ATOM 2234 O O . PRO A 1 297 ? -51.374 11.175 3.817 1.00 41.93 279 PRO A O 1
ATOM 2238 N N . ALA A 1 298 ? -52.466 9.298 4.448 1.00 40.11 280 ALA A N 1
ATOM 2239 C CA . ALA A 1 298 ? -51.220 8.561 4.659 1.00 42.82 280 ALA A CA 1
ATOM 2240 C C . ALA A 1 298 ? -50.474 8.348 3.344 1.00 45.88 280 ALA A C 1
ATOM 2241 O O . ALA A 1 298 ? -49.239 8.445 3.299 1.00 45.31 280 ALA A O 1
ATOM 2243 N N . ALA A 1 299 ? -51.211 8.043 2.265 1.00 40.99 281 ALA A N 1
ATOM 2244 C CA . ALA A 1 299 ? -50.590 7.825 0.959 1.00 40.75 281 ALA A CA 1
ATOM 2245 C C . ALA A 1 299 ? -49.943 9.094 0.440 1.00 36.14 281 ALA A C 1
ATOM 2246 O O . ALA A 1 299 ? -48.822 9.065 -0.081 1.00 37.35 281 ALA A O 1
ATOM 2248 N N . VAL A 1 300 ? -50.644 10.219 0.540 1.00 33.76 282 VAL A N 1
ATOM 2249 C CA . VAL A 1 300 ? -50.018 11.482 0.169 1.00 36.55 282 VAL A CA 1
ATOM 2250 C C . VAL A 1 300 ? -48.766 11.699 1.004 1.00 38.53 282 VAL A C 1
ATOM 2251 O O . VAL A 1 300 ? -47.707 12.073 0.484 1.00 36.80 282 VAL A O 1
ATOM 2255 N N . ASP A 1 301 ? -48.881 11.470 2.321 1.00 39.12 283 ASP A N 1
ATOM 2256 C CA . ASP A 1 301 ? -47.741 11.589 3.225 1.00 38.61 283 ASP A CA 1
ATOM 2257 C C . ASP A 1 301 ? -46.541 10.823 2.703 1.00 35.95 283 ASP A C 1
ATOM 2258 O O . ASP A 1 301 ? -45.407 11.317 2.727 1.00 34.79 283 ASP A O 1
ATOM 2263 N N . ASN A 1 302 ? -46.783 9.625 2.179 1.00 39.03 284 ASN A N 1
ATOM 2264 C CA . ASN A 1 302 ? -45.691 8.784 1.725 1.00 38.09 284 ASN A CA 1
ATOM 2265 C C . ASN A 1 302 ? -44.967 9.380 0.518 1.00 41.02 284 ASN A C 1
ATOM 2266 O O . ASN A 1 302 ? -43.805 9.014 0.273 1.00 37.45 284 ASN A O 1
ATOM 2271 N N . MET A 1 303 ? -45.622 10.297 -0.228 1.00 33.69 285 MET A N 1
ATOM 2272 C CA . MET A 1 303 ? -44.984 10.935 -1.378 1.00 35.33 285 MET A CA 1
ATOM 2273 C C . MET A 1 303 ? -43.848 11.868 -0.983 1.00 39.39 285 MET A C 1
ATOM 2274 O O . MET A 1 303 ? -42.942 12.118 -1.795 1.00 34.56 285 MET A O 1
ATOM 2279 N N . PHE A 1 304 ? -43.900 12.434 0.222 1.00 38.95 286 PHE A N 1
ATOM 2280 C CA . PHE A 1 304 ? -42.904 13.412 0.648 1.00 39.01 286 PHE A CA 1
ATOM 2281 C C . PHE A 1 304 ? -41.836 12.789 1.549 1.00 41.59 286 PHE A C 1
ATOM 2282 O O . PHE A 1 304 ? -41.350 13.440 2.474 1.00 47.47 286 PHE A O 1
ATOM 2290 N N . GLN A 1 305 ? -41.459 11.533 1.298 1.00 41.08 287 GLN A N 1
ATOM 2291 C CA . GLN A 1 305 ? -40.339 10.853 1.944 1.00 40.55 287 GLN A CA 1
ATOM 2292 C C . GLN A 1 305 ? -39.232 10.620 0.925 1.00 40.21 287 GLN A C 1
ATOM 2293 O O . GLN A 1 305 ? -39.492 10.452 -0.270 1.00 37.16 287 GLN A O 1
ATOM 2299 N N . GLN A 1 306 ? -37.989 10.627 1.389 1.00 34.17 288 GLN A N 1
ATOM 2300 C CA . GLN A 1 306 ? -36.908 10.180 0.523 1.00 36.32 288 GLN A CA 1
ATOM 2301 C C . GLN A 1 306 ? -37.118 8.700 0.239 1.00 37.89 288 GLN A C 1
ATOM 2302 O O . GLN A 1 306 ? -37.303 7.909 1.171 1.00 40.20 288 GLN A O 1
ATOM 2308 N N . HIS A 1 307 ? -37.203 8.326 -1.035 1.00 39.31 289 HIS A N 1
ATOM 2309 C CA . HIS A 1 307 ? -37.485 6.933 -1.361 1.00 36.31 289 HIS A CA 1
ATOM 2310 C C . HIS A 1 307 ? -36.315 6.205 -1.972 1.00 36.51 289 HIS A C 1
ATOM 2311 O O . HIS A 1 307 ? -36.389 4.985 -2.135 1.00 40.16 289 HIS A O 1
ATOM 2318 N N . LEU A 1 308 ? -35.225 6.898 -2.259 1.00 40.24 290 LEU A N 1
ATOM 2319 C CA . LEU A 1 308 ? -34.027 6.231 -2.735 1.00 42.71 290 LEU A CA 1
ATOM 2320 C C . LEU A 1 308 ? -33.301 5.623 -1.542 1.00 50.79 290 LEU A C 1
ATOM 2321 O O . LEU A 1 308 ? -33.121 6.279 -0.507 1.00 48.29 290 LEU A O 1
ATOM 2326 N N . GLY A 1 309 ? -32.981 4.340 -1.651 1.00 55.59 291 GLY A N 1
ATOM 2327 C CA . GLY A 1 309 ? -32.128 3.681 -0.693 1.00 52.53 291 GLY A CA 1
ATOM 2328 C C . GLY A 1 309 ? -30.717 4.221 -0.799 1.00 56.32 291 GLY A C 1
ATOM 2329 O O . GLY A 1 309 ? -30.397 5.006 -1.702 1.00 55.76 291 GLY A O 1
ATOM 2330 N N . PRO A 1 310 ? -29.848 3.813 0.132 1.00 58.63 292 PRO A N 1
ATOM 2331 C CA . PRO A 1 310 ? -28.471 4.330 0.124 1.00 52.32 292 PRO A CA 1
ATOM 2332 C C . PRO A 1 310 ? -27.796 4.243 -1.225 1.00 50.62 292 PRO A C 1
ATOM 2333 O O . PRO A 1 310 ? -27.274 5.245 -1.725 1.00 57.07 292 PRO A O 1
ATOM 2337 N N . GLU A 1 311 ? -27.839 3.085 -1.865 1.00 50.88 293 GLU A N 1
ATOM 2338 C CA . GLU A 1 311 ? -27.139 2.947 -3.136 1.00 59.73 293 GLU A CA 1
ATOM 2339 C C . GLU A 1 311 ? -27.679 3.913 -4.193 1.00 57.71 293 GLU A C 1
ATOM 2340 O O . GLU A 1 311 ? -26.902 4.566 -4.905 1.00 53.47 293 GLU A O 1
ATOM 2346 N N . ALA A 1 312 ? -29.009 3.990 -4.331 1.00 51.49 294 ALA A N 1
ATOM 2347 C CA . ALA A 1 312 ? -29.605 4.909 -5.301 1.00 54.80 294 ALA A CA 1
ATOM 2348 C C . ALA A 1 312 ? -29.239 6.358 -4.994 1.00 52.71 294 ALA A C 1
ATOM 2349 O O . ALA A 1 312 ? -28.802 7.107 -5.884 1.00 47.86 294 ALA A O 1
ATOM 2351 N N . ALA A 1 313 ? -29.384 6.755 -3.721 1.00 52.66 295 ALA A N 1
ATOM 2352 C CA . ALA A 1 313 ? -29.231 8.154 -3.332 1.00 46.95 295 ALA A CA 1
ATOM 2353 C C . ALA A 1 313 ? -27.847 8.678 -3.673 1.00 49.06 295 ALA A C 1
ATOM 2354 O O . ALA A 1 313 ? -27.707 9.785 -4.203 1.00 51.85 295 ALA A O 1
ATOM 2356 N N . ALA A 1 314 ? -26.808 7.902 -3.390 1.00 49.80 296 ALA A N 1
ATOM 2357 C CA . ALA A 1 314 ? -25.487 8.344 -3.800 1.00 48.90 296 ALA A CA 1
ATOM 2358 C C . ALA A 1 314 ? -25.439 8.538 -5.302 1.00 48.89 296 ALA A C 1
ATOM 2359 O O . ALA A 1 314 ? -24.836 9.501 -5.787 1.00 52.01 296 ALA A O 1
ATOM 2361 N N . SER A 1 315 ? -26.089 7.641 -6.057 1.00 49.02 297 SER A N 1
ATOM 2362 C CA . SER A 1 315 ? -26.118 7.783 -7.509 1.00 46.45 297 SER A CA 1
ATOM 2363 C C . SER A 1 315 ? -26.872 9.043 -7.917 1.00 47.46 297 SER A C 1
ATOM 2364 O O . SER A 1 315 ? -26.450 9.771 -8.826 1.00 44.77 297 SER A O 1
ATOM 2367 N N . HIS A 1 316 ? -28.014 9.294 -7.280 1.00 47.88 298 HIS A N 1
ATOM 2368 C CA . HIS A 1 316 ? -28.719 10.552 -7.492 1.00 44.89 298 HIS A CA 1
ATOM 2369 C C . HIS A 1 316 ? -27.812 11.746 -7.212 1.00 46.96 298 HIS A C 1
ATOM 2370 O O . HIS A 1 316 ? -27.578 12.581 -8.093 1.00 49.88 298 HIS A O 1
ATOM 2377 N N . ARG A 1 317 ? -27.236 11.809 -5.999 1.00 45.78 299 ARG A N 1
ATOM 2378 C CA . ARG A 1 317 ? -26.431 12.968 -5.623 1.00 40.36 299 ARG A CA 1
ATOM 2379 C C . ARG A 1 317 ? -25.185 13.095 -6.483 1.00 43.24 299 ARG A C 1
ATOM 2380 O O . ARG A 1 317 ? -24.735 14.208 -6.766 1.00 47.79 299 ARG A O 1
ATOM 2388 N N . ALA A 1 318 ? -24.675 11.983 -6.996 1.00 45.48 300 ALA A N 1
ATOM 2389 C CA . ALA A 1 318 ? -23.566 12.065 -7.934 1.00 47.63 300 ALA A CA 1
ATOM 2390 C C . ALA A 1 318 ? -24.025 12.646 -9.259 1.00 52.68 300 ALA A C 1
ATOM 2391 O O . ALA A 1 318 ? -23.288 13.407 -9.898 1.00 54.89 300 ALA A O 1
ATOM 2393 N N . ALA A 1 319 ? -25.221 12.246 -9.709 1.00 51.92 301 ALA A N 1
ATOM 2394 C CA . ALA A 1 319 ? -25.793 12.800 -10.929 1.00 46.74 301 ALA A CA 1
ATOM 2395 C C . ALA A 1 319 ? -26.078 14.288 -10.779 1.00 46.84 301 ALA A C 1
ATOM 2396 O O . ALA A 1 319 ? -25.934 15.052 -11.741 1.00 48.88 301 ALA A O 1
ATOM 2398 N N . LEU A 1 320 ? -26.515 14.719 -9.591 1.00 46.21 302 LEU A N 1
ATOM 2399 C CA . LEU A 1 320 ? -26.762 16.142 -9.384 1.00 43.73 302 LEU A CA 1
ATOM 2400 C C . LEU A 1 320 ? -25.490 16.968 -9.456 1.00 47.67 302 LEU A C 1
ATOM 2401 O O . LEU A 1 320 ? -25.576 18.185 -9.639 1.00 52.69 302 LEU A O 1
ATOM 2406 N N . ALA A 1 321 ? -24.317 16.345 -9.319 1.00 49.68 303 ALA A N 1
ATOM 2407 C CA . ALA A 1 321 ? -23.052 17.054 -9.457 1.00 50.20 303 ALA A CA 1
ATOM 2408 C C . ALA A 1 321 ? -22.405 16.836 -10.810 1.00 54.62 303 ALA A C 1
ATOM 2409 O O . ALA A 1 321 ? -21.433 17.528 -11.134 1.00 62.39 303 ALA A O 1
ATOM 2411 N N . SER A 1 322 ? -22.932 15.914 -11.605 1.00 52.90 304 SER A N 1
ATOM 2412 C CA . SER A 1 322 ? -22.522 15.685 -12.981 1.00 53.77 304 SER A CA 1
ATOM 2413 C C . SER A 1 322 ? -22.739 16.951 -13.808 1.00 55.34 304 SER A C 1
ATOM 2414 O O . SER A 1 322 ? -23.330 17.920 -13.315 1.00 57.99 304 SER A O 1
ATOM 2417 N N . PRO A 1 323 ? -22.253 17.004 -15.050 1.00 53.84 305 PRO A N 1
ATOM 2418 C CA . PRO A 1 323 ? -22.527 18.176 -15.904 1.00 51.86 305 PRO A CA 1
ATOM 2419 C C . PRO A 1 323 ? -23.992 18.368 -16.264 1.00 52.37 305 PRO A C 1
ATOM 2420 O O . PRO A 1 323 ? -24.324 19.360 -16.935 1.00 57.11 305 PRO A O 1
ATOM 2424 N N . LEU A 1 324 ? -24.866 17.436 -15.905 1.00 50.85 306 LEU A N 1
ATOM 2425 C CA . LEU A 1 324 ? -26.293 17.585 -16.133 1.00 52.15 306 LEU A CA 1
ATOM 2426 C C . LEU A 1 324 ? -27.049 17.914 -14.855 1.00 54.59 306 LEU A C 1
ATOM 2427 O O . LEU A 1 324 ? -28.285 18.017 -14.877 1.00 52.31 306 LEU A O 1
ATOM 2432 N N . GLY A 1 325 ? -26.323 18.093 -13.750 1.00 55.34 307 GLY A N 1
ATOM 2433 C CA . GLY A 1 325 ? -26.8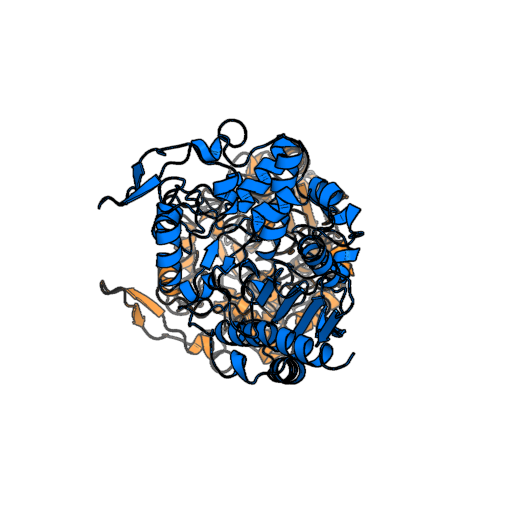65 18.520 -12.483 1.00 49.46 307 GLY A CA 1
ATOM 2434 C C . GLY A 1 325 ? -27.819 19.695 -12.554 1.00 45.89 307 GLY A C 1
ATOM 2435 O O . GLY A 1 325 ? -28.874 19.683 -11.913 1.00 43.91 307 GLY A O 1
ATOM 2436 N N . PRO A 1 326 ? -27.454 20.757 -13.288 1.00 46.48 308 PRO A N 1
ATOM 2437 C CA . PRO A 1 326 ? -28.382 21.890 -13.386 1.00 45.75 308 PRO A CA 1
ATOM 2438 C C . PRO A 1 326 ? -29.786 21.450 -13.768 1.00 47.53 308 PRO A C 1
ATOM 2439 O O . PRO A 1 326 ? -30.766 21.857 -13.129 1.00 44.62 308 PRO A O 1
ATOM 2443 N N . PHE A 1 327 ? -29.902 20.562 -14.755 1.00 49.42 309 PHE A N 1
ATOM 2444 C CA . PHE A 1 327 ? -31.218 20.082 -15.147 1.00 48.31 309 PHE A CA 1
ATOM 2445 C C . PHE A 1 327 ? -31.909 19.404 -13.979 1.00 46.22 309 PHE A C 1
ATOM 2446 O O . PHE A 1 327 ? -33.056 19.723 -13.656 1.00 48.34 309 PHE A O 1
ATOM 2454 N N . PHE A 1 328 ? -31.196 18.514 -13.291 1.00 46.89 310 PHE A N 1
ATOM 2455 C CA . PHE A 1 328 ? -31.807 17.663 -12.278 1.00 43.05 310 PHE A CA 1
ATOM 2456 C C . PHE A 1 328 ? -32.110 18.389 -10.972 1.00 44.33 310 PHE A C 1
ATOM 2457 O O . PHE A 1 328 ? -32.853 17.841 -10.143 1.00 40.78 310 PHE A O 1
ATOM 2465 N N . ARG A 1 329 ? -31.536 19.582 -10.751 1.00 43.02 311 ARG A N 1
ATOM 2466 C CA . ARG A 1 329 ? -31.648 20.250 -9.461 1.00 40.44 311 ARG A CA 1
ATOM 2467 C C . ARG A 1 329 ? -32.874 21.149 -9.340 1.00 39.99 311 ARG A C 1
ATOM 2468 O O . ARG A 1 329 ? -33.250 21.510 -8.218 1.00 38.88 311 ARG A O 1
ATOM 2476 N N . VAL A 1 330 ? -33.510 21.517 -10.453 1.00 40.39 312 VAL A N 1
ATOM 2477 C CA . VAL A 1 330 ? -34.777 22.251 -10.425 1.00 39.45 312 VAL A CA 1
ATOM 2478 C C . VAL A 1 330 ? -34.582 23.567 -9.673 1.00 39.35 312 VAL A C 1
ATOM 2479 O O . VAL A 1 330 ? -35.459 24.008 -8.923 1.00 34.35 312 VAL A O 1
ATOM 2483 N N . GLY A 1 331 ? -33.440 24.215 -9.880 1.00 36.87 313 GLY A N 1
ATOM 2484 C CA . GLY A 1 331 ? -33.184 25.479 -9.243 1.00 42.10 313 GLY A CA 1
ATOM 2485 C C . GLY A 1 331 ? -32.666 25.418 -7.821 1.00 45.88 313 GLY A C 1
ATOM 2486 O O . GLY A 1 331 ? -32.284 26.468 -7.285 1.00 51.69 313 GLY A O 1
ATOM 2487 N N . THR A 1 332 ? -32.652 24.249 -7.176 1.00 42.37 314 THR A N 1
ATOM 2488 C CA . THR A 1 332 ? -32.153 24.214 -5.806 1.00 42.01 314 THR A CA 1
ATOM 2489 C C . THR A 1 332 ? -30.636 24.397 -5.765 1.00 45.52 314 THR A C 1
ATOM 2490 O O . THR A 1 332 ? -29.923 24.245 -6.768 1.00 39.90 314 THR A O 1
ATOM 2494 N N . ASP A 1 333 ? -30.155 24.751 -4.569 1.00 47.40 315 ASP A N 1
ATOM 2495 C CA . ASP A 1 333 ? -28.748 25.043 -4.378 1.00 46.15 315 ASP A CA 1
ATOM 2496 C C . ASP A 1 333 ? -27.937 23.752 -4.428 1.00 45.36 315 ASP A C 1
ATOM 2497 O O . ASP A 1 333 ? -28.316 22.761 -3.798 1.00 47.30 315 ASP A O 1
ATOM 2502 N N . PRO A 1 334 ? -26.800 23.740 -5.132 1.00 46.64 316 PRO A N 1
ATOM 2503 C CA . PRO A 1 334 ? -25.924 22.552 -5.104 1.00 45.34 316 PRO A CA 1
ATOM 2504 C C . PRO A 1 334 ? -25.511 22.114 -3.707 1.00 52.98 316 PRO A C 1
ATOM 2505 O O . PRO A 1 334 ? -24.972 21.008 -3.568 1.00 56.63 316 PRO A O 1
ATOM 2509 N N . GLU A 1 335 ? -25.738 22.930 -2.673 1.00 53.05 317 GLU A N 1
ATOM 2510 C CA . GLU A 1 335 ? -25.428 22.549 -1.303 1.00 48.09 317 GLU A CA 1
ATOM 2511 C C . GLU A 1 335 ? -26.654 22.142 -0.506 1.00 48.20 317 GLU A C 1
ATOM 2512 O O . GLU A 1 335 ? -26.517 21.793 0.669 1.00 54.66 317 GLU A O 1
ATOM 2518 N N . THR A 1 336 ? -27.837 22.133 -1.111 1.00 47.57 318 THR A N 1
ATOM 2519 C CA . THR A 1 336 ? -29.053 21.756 -0.399 1.00 46.83 318 THR A CA 1
ATOM 2520 C C . THR A 1 336 ? -29.265 20.243 -0.432 1.00 46.76 318 THR A C 1
ATOM 2521 O O . THR A 1 336 ? -29.292 19.631 -1.502 1.00 47.33 318 THR A O 1
ATOM 2525 N N . LYS A 1 337 ? -29.411 19.646 0.746 1.00 47.29 319 LYS A N 1
ATOM 2526 C CA . LYS A 1 337 ? -29.668 18.216 0.834 1.00 46.00 319 LYS A CA 1
ATOM 2527 C C . LYS A 1 337 ? -31.020 17.887 0.201 1.00 43.60 319 LYS A C 1
ATOM 2528 O O . LYS A 1 337 ? -32.058 18.461 0.569 1.00 39.19 319 LYS A O 1
ATOM 2534 N N . VAL A 1 338 ? -31.002 16.966 -0.764 1.00 42.26 320 VAL A N 1
ATOM 2535 C CA . VAL A 1 338 ? -32.193 16.593 -1.515 1.00 43.15 320 VAL A CA 1
ATOM 2536 C C . VAL A 1 338 ? -32.246 15.081 -1.627 1.00 38.92 320 VAL A C 1
ATOM 2537 O O . VAL A 1 338 ? -31.228 14.394 -1.561 1.00 43.91 320 VAL A O 1
ATOM 2541 N N . GLY A 1 339 ? -33.457 14.571 -1.791 1.00 41.84 321 GLY A N 1
ATOM 2542 C CA . GLY A 1 339 ? -33.664 13.187 -2.167 1.00 39.68 321 GLY A CA 1
ATOM 2543 C C . GLY A 1 339 ? -34.617 13.108 -3.347 1.00 40.96 321 GLY A C 1
ATOM 2544 O O . GLY A 1 339 ? -34.780 14.081 -4.102 1.00 35.94 321 GLY A O 1
ATOM 2545 N N . TYR A 1 340 ? -35.282 11.967 -3.498 1.00 34.45 322 TYR A N 1
ATOM 2546 C CA . TYR A 1 340 ? -36.302 11.806 -4.517 1.00 32.76 322 TYR A CA 1
ATOM 2547 C C . TYR A 1 340 ? -37.520 11.153 -3.896 1.00 32.78 322 TYR A C 1
ATOM 2548 O O . TYR A 1 340 ? -37.429 10.048 -3.356 1.00 35.86 322 TYR A O 1
ATOM 2557 N N . GLY A 1 341 ? -38.652 11.847 -3.945 1.00 30.31 323 GLY A N 1
ATOM 2558 C CA . GLY A 1 341 ? -39.896 11.317 -3.443 1.00 29.30 323 GLY A CA 1
ATOM 2559 C C . GLY A 1 341 ? -40.713 10.678 -4.546 1.00 32.74 323 GLY A C 1
ATOM 2560 O O . GLY A 1 341 ? -40.257 10.475 -5.673 1.00 35.94 323 GLY A O 1
ATOM 2561 N N . LEU A 1 342 ? -41.954 10.367 -4.214 1.00 31.10 324 LEU A N 1
ATOM 2562 C CA . LEU A 1 342 ? -42.882 9.890 -5.228 1.00 30.40 324 LEU A CA 1
ATOM 2563 C C . LEU A 1 342 ? -43.518 11.113 -5.880 1.00 32.89 324 LEU A C 1
ATOM 2564 O O . LEU A 1 342 ? -44.559 11.612 -5.445 1.00 33.54 324 LEU A O 1
ATOM 2569 N N . GLY A 1 343 ? -42.872 11.614 -6.929 1.00 31.22 325 GLY A N 1
ATOM 2570 C CA . GLY A 1 343 ? -43.448 12.700 -7.706 1.00 33.91 325 GLY A CA 1
ATOM 2571 C C . GLY A 1 343 ? -42.476 13.763 -8.199 1.00 32.55 325 GLY A C 1
ATOM 2572 O O . GLY A 1 343 ? -42.848 14.579 -9.043 1.00 36.94 325 GLY A O 1
ATOM 2573 N N . GLY A 1 344 ? -41.248 13.776 -7.700 1.00 30.36 326 GLY A N 1
ATOM 2574 C CA . GLY A 1 344 ? -40.312 14.830 -8.035 1.00 32.41 326 GLY A CA 1
ATOM 2575 C C . GLY A 1 344 ? -39.134 14.827 -7.076 1.00 31.00 326 GLY A C 1
ATOM 2576 O O . GLY A 1 344 ? -38.930 13.876 -6.321 1.00 30.04 326 GLY A O 1
ATOM 2577 N N . LEU A 1 345 ? -38.348 15.906 -7.157 1.00 31.07 327 LEU A N 1
ATOM 2578 C CA . LEU A 1 345 ? -37.238 16.141 -6.230 1.00 35.95 327 LEU A CA 1
ATOM 2579 C C . LEU A 1 345 ? -37.757 16.531 -4.837 1.00 36.91 327 LEU A C 1
ATOM 2580 O O . LEU A 1 345 ? -38.788 17.206 -4.713 1.00 33.18 327 LEU A O 1
ATOM 2585 N N . LEU A 1 346 ? -37.066 16.083 -3.777 1.00 34.85 328 LEU A N 1
ATOM 2586 C CA . LEU A 1 346 ? -37.521 16.327 -2.401 1.00 37.10 328 LEU A CA 1
ATOM 2587 C C . LEU A 1 346 ? -36.429 17.053 -1.632 1.00 38.42 328 LEU A C 1
ATOM 2588 O O . LEU A 1 346 ? -35.319 16.527 -1.481 1.00 36.45 328 LEU A O 1
ATOM 2593 N N . THR A 1 347 ? -36.732 18.256 -1.144 1.00 37.45 329 THR A N 1
ATOM 2594 C CA . THR A 1 347 ? -35.733 18.951 -0.339 1.00 42.10 329 THR A CA 1
ATOM 2595 C C . THR A 1 347 ? -35.658 18.269 1.016 1.00 41.56 329 THR A C 1
ATOM 2596 O O . THR A 1 347 ? -36.685 17.977 1.639 1.00 44.17 329 THR A O 1
ATOM 2600 N N . LEU A 1 348 ? -34.444 18.003 1.472 1.00 40.99 330 LEU A N 1
ATOM 2601 C CA . LEU A 1 348 ? -34.305 17.285 2.728 1.00 46.49 330 LEU A CA 1
ATOM 2602 C C . LEU A 1 348 ? -33.990 18.197 3.902 1.00 48.14 330 LEU A C 1
ATOM 2603 O O . LEU A 1 348 ? -34.354 17.862 5.035 1.00 55.32 330 LEU A O 1
ATOM 2608 N N . GLU A 1 349 ? -33.354 19.343 3.657 1.00 47.60 331 GLU A N 1
ATOM 2609 C CA . GLU A 1 349 ? -33.182 20.390 4.656 1.00 49.14 331 GLU A CA 1
ATOM 2610 C C . GLU A 1 349 ? -34.097 21.559 4.304 1.00 50.90 331 GLU A C 1
ATOM 2611 O O . GLU A 1 349 ? -34.829 21.532 3.312 1.00 53.49 331 GLU A O 1
ATOM 2617 N N . ASP A 1 350 ? -34.100 22.565 5.161 1.00 48.21 332 ASP A N 1
ATOM 2618 C CA . ASP A 1 350 ? -34.898 23.758 4.949 1.00 43.56 332 ASP A CA 1
ATOM 2619 C C . ASP A 1 350 ? -34.028 24.859 4.331 1.00 45.48 332 ASP A C 1
ATOM 2620 O O . ASP A 1 350 ? -32.798 24.843 4.427 1.00 51.95 332 ASP A O 1
ATOM 2625 N N . VAL A 1 351 ? -34.670 25.784 3.632 1.00 46.63 333 VAL A N 1
ATOM 2626 C CA . VAL A 1 351 ? -34.003 26.943 3.041 1.00 46.44 333 VAL A CA 1
ATOM 2627 C C . VAL A 1 351 ? -34.786 28.161 3.496 1.00 47.05 333 VAL A C 1
ATOM 2628 O O . VAL A 1 351 ? -36.008 28.229 3.307 1.00 44.68 333 VAL A O 1
ATOM 2632 N N . ASP A 1 352 ? -34.100 29.096 4.134 1.00 50.16 334 ASP A N 1
ATOM 2633 C CA . ASP A 1 352 ? -34.806 30.117 4.885 1.00 49.60 334 ASP A CA 1
ATOM 2634 C C . ASP A 1 352 ? -35.412 31.126 3.928 1.00 41.57 334 ASP A C 1
ATOM 2635 O O . ASP A 1 352 ? -34.713 31.691 3.081 1.00 40.60 334 ASP A O 1
ATOM 2640 N N . GLY A 1 353 ? -36.717 31.334 4.055 1.00 39.22 335 GLY A N 1
ATOM 2641 C CA . GLY A 1 353 ? -37.424 32.207 3.148 1.00 36.48 335 GLY A CA 1
ATOM 2642 C C . GLY A 1 353 ? -37.581 31.647 1.758 1.00 42.57 335 GLY A C 1
ATOM 2643 O O . GLY A 1 353 ? -37.820 32.409 0.825 1.00 43.36 335 GLY A O 1
ATOM 2644 N N . TRP A 1 354 ? -37.386 30.337 1.588 1.00 42.35 336 TRP A N 1
ATOM 2645 C CA . TRP A 1 354 ? -37.673 29.648 0.340 1.00 40.24 336 TRP A CA 1
ATOM 2646 C C . TRP A 1 354 ? -38.313 28.305 0.655 1.00 40.91 336 TRP A C 1
ATOM 2647 O O . TRP A 1 354 ? -39.140 28.232 1.569 1.00 41.31 336 TRP A O 1
ATOM 2658 N N . TYR A 1 355 ? -37.947 27.245 -0.076 1.00 40.03 337 TYR A N 1
ATOM 2659 C CA . TYR A 1 355 ? -38.599 25.949 0.099 1.00 38.87 337 TYR A CA 1
ATOM 2660 C C . TYR A 1 355 ? -38.405 25.417 1.513 1.00 39.57 337 TYR A C 1
ATOM 2661 O O . TYR A 1 355 ? -37.277 25.293 1.998 1.00 37.56 337 TYR A O 1
ATOM 2670 N N . GLY A 1 356 ? -39.508 25.060 2.149 1.00 37.22 338 GLY A N 1
ATOM 2671 C CA . GLY A 1 356 ? -39.446 24.283 3.370 1.00 42.57 338 GLY A CA 1
ATOM 2672 C C . GLY A 1 356 ? -38.799 22.915 3.156 1.00 45.80 338 GLY A C 1
ATOM 2673 O O . GLY A 1 356 ? -38.551 22.438 2.043 1.00 44.12 338 GLY A O 1
ATOM 2674 N N . GLU A 1 357 ? -38.457 22.302 4.280 1.00 47.87 339 GLU A N 1
ATOM 2675 C CA . GLU A 1 357 ? -38.011 20.920 4.270 1.00 45.73 339 GLU A CA 1
ATOM 2676 C C . GLU A 1 357 ? -39.137 20.031 3.738 1.00 45.19 339 GLU A C 1
ATOM 2677 O O . GLU A 1 357 ? -40.310 20.254 4.045 1.00 38.20 339 GLU A O 1
ATOM 2683 N N . ARG A 1 358 ? -38.773 18.985 2.978 1.00 42.30 340 ARG A N 1
ATOM 2684 C CA . ARG A 1 358 ? -39.747 18.134 2.277 1.00 43.13 340 ARG A CA 1
ATOM 2685 C C . ARG A 1 358 ? -40.651 18.921 1.309 1.00 37.82 340 ARG A C 1
ATOM 2686 O O . ARG A 1 358 ? -41.879 18.759 1.289 1.00 35.06 340 ARG A O 1
ATOM 2694 N N . THR A 1 359 ? -40.049 19.803 0.523 1.00 38.05 341 THR A N 1
ATOM 2695 C CA . THR A 1 359 ? -40.734 20.342 -0.649 1.00 41.55 341 THR A CA 1
ATOM 2696 C C . THR A 1 359 ? -40.483 19.416 -1.831 1.00 36.94 341 THR A C 1
ATOM 2697 O O . THR A 1 359 ? -39.326 19.071 -2.118 1.00 32.58 341 THR A O 1
ATOM 2701 N N . LEU A 1 360 ? -41.571 19.033 -2.511 1.00 33.35 342 LEU A N 1
ATOM 2702 C CA . LEU A 1 360 ? -41.530 18.257 -3.754 1.00 34.36 342 LEU A CA 1
ATOM 2703 C C . LEU A 1 360 ? -41.555 19.200 -4.961 1.00 32.36 342 LEU A C 1
ATOM 2704 O O . LEU A 1 360 ? -42.378 20.121 -5.015 1.00 32.07 342 LEU A O 1
ATOM 2709 N N . THR A 1 361 ? -40.668 18.977 -5.933 1.00 33.78 343 THR A N 1
ATOM 2710 C CA . THR A 1 361 ? -40.605 19.896 -7.067 1.00 37.15 343 THR A CA 1
ATOM 2711 C C . THR A 1 361 ? -40.075 19.236 -8.348 1.00 38.13 343 THR A C 1
ATOM 2712 O O . THR A 1 361 ? -39.107 18.461 -8.326 1.00 33.78 343 THR A O 1
ATOM 2716 N N . TRP A 1 362 ? -40.685 19.587 -9.477 1.00 37.79 344 TRP A N 1
ATOM 2717 C CA . TRP A 1 362 ? -40.139 19.150 -10.761 1.00 38.35 344 TRP A CA 1
ATOM 2718 C C . TRP A 1 362 ? -40.542 20.165 -11.833 1.00 36.14 344 TRP A C 1
ATOM 2719 O O . TRP A 1 362 ? -40.913 21.301 -11.529 1.00 36.40 344 TRP A O 1
ATOM 2730 N N . GLY A 1 363 ? -40.495 19.753 -13.090 1.00 36.22 345 GLY A N 1
ATOM 2731 C CA . GLY A 1 363 ? -40.753 20.698 -14.147 1.00 37.70 345 GLY A CA 1
ATOM 2732 C C . GLY A 1 363 ? -41.139 20.015 -15.438 1.00 38.97 345 GLY A C 1
ATOM 2733 O O . GLY A 1 363 ? -41.341 18.799 -15.491 1.00 42.73 345 GLY A O 1
ATOM 2734 N N . GLY A 1 364 ? -41.245 20.822 -16.486 1.00 37.14 346 GLY A N 1
ATOM 2735 C CA . GLY A 1 364 ? -41.567 20.303 -17.796 1.00 34.17 346 GLY A CA 1
ATOM 2736 C C . GLY A 1 364 ? -40.677 20.938 -18.835 1.00 33.98 346 GLY A C 1
ATOM 2737 O O . GLY A 1 364 ? -40.658 22.166 -18.963 1.00 31.55 346 GLY A O 1
ATOM 2738 N N . GLY A 1 365 ? -39.920 20.123 -19.561 1.00 29.35 347 GLY A N 1
ATOM 2739 C CA . GLY A 1 365 ? -39.086 20.718 -20.577 1.00 33.60 347 GLY A CA 1
ATOM 2740 C C . GLY A 1 365 ? -38.139 21.713 -19.954 1.00 34.74 347 GLY A C 1
ATOM 2741 O O . GLY A 1 365 ? -37.585 21.487 -18.874 1.00 41.21 347 GLY A O 1
ATOM 2742 N N . LEU A 1 366 ? -37.951 22.835 -20.629 1.00 31.32 348 LEU A N 1
ATOM 2743 C CA . LEU A 1 366 ? -37.116 23.899 -20.105 1.00 31.95 348 LEU A CA 1
ATOM 2744 C C . LEU A 1 366 ? -37.915 25.080 -19.582 1.00 32.19 348 LEU A C 1
ATOM 2745 O O . LEU A 1 366 ? -37.316 26.083 -19.190 1.00 33.39 348 LEU A O 1
ATOM 2750 N N . THR A 1 367 ? -39.241 25.026 -19.599 1.00 30.56 349 THR A N 1
ATOM 2751 C CA . THR A 1 367 ? -39.989 26.261 -19.424 1.00 28.84 349 THR A CA 1
ATOM 2752 C C . THR A 1 367 ? -41.076 26.181 -18.364 1.00 31.64 349 THR A C 1
ATOM 2753 O O . THR A 1 367 ? -41.686 27.215 -18.036 1.00 31.32 349 THR A O 1
ATOM 2757 N N . LEU A 1 368 ? -41.304 25.015 -17.780 1.00 30.13 350 LEU A N 1
ATOM 2758 C CA . LEU A 1 368 ? -42.364 24.860 -16.809 1.00 27.40 350 LEU A CA 1
ATOM 2759 C C . LEU A 1 368 ? -41.761 24.287 -15.540 1.00 31.94 350 LEU A C 1
ATOM 2760 O O . LEU A 1 368 ? -40.811 23.504 -15.598 1.00 31.40 350 LEU A O 1
ATOM 2765 N N . THR A 1 369 ? -42.300 24.718 -14.393 1.00 30.55 351 THR A N 1
ATOM 2766 C CA . THR A 1 369 ? -41.793 24.280 -13.101 1.00 30.59 351 THR A CA 1
ATOM 2767 C C . THR A 1 369 ? -42.901 24.348 -12.062 1.00 26.36 351 THR A C 1
ATOM 2768 O O . THR A 1 369 ? -43.748 25.244 -12.098 1.00 28.96 351 THR A O 1
ATOM 2772 N N . TRP A 1 370 ? -42.908 23.382 -11.152 1.00 25.29 352 TRP A N 1
ATOM 2773 C CA . TRP A 1 370 ? -43.913 23.351 -10.095 1.00 32.27 352 TRP A CA 1
ATOM 2774 C C . TRP A 1 370 ? -43.277 22.945 -8.759 1.00 32.57 352 TRP A C 1
ATOM 2775 O O . TRP A 1 370 ? -42.185 22.370 -8.709 1.00 34.65 352 TRP A O 1
ATOM 2786 N N . PHE A 1 371 ? -43.967 23.256 -7.661 1.00 34.24 353 PHE A N 1
ATOM 2787 C CA . PHE A 1 371 ? -43.484 22.864 -6.338 1.00 32.56 353 PHE A CA 1
ATOM 2788 C C . PHE A 1 371 ? -44.662 22.670 -5.403 1.00 33.92 353 PHE A C 1
ATOM 2789 O O . PHE A 1 371 ? -45.720 23.272 -5.592 1.00 35.43 353 PHE A O 1
ATOM 2797 N N . ILE A 1 372 ? -44.476 21.806 -4.407 1.00 32.79 354 ILE A N 1
ATOM 2798 C CA . ILE A 1 372 ? -45.390 21.702 -3.273 1.00 36.30 354 ILE A CA 1
ATOM 2799 C C . ILE A 1 372 ? -44.573 21.841 -1.979 1.00 36.77 354 ILE A C 1
ATOM 2800 O O . ILE A 1 372 ? -43.686 21.024 -1.695 1.00 34.66 354 ILE A O 1
ATOM 2805 N N . ASP A 1 373 ? -44.837 22.900 -1.229 1.00 36.24 355 ASP A N 1
ATOM 2806 C CA . ASP A 1 373 ? -44.122 23.217 0.003 1.00 38.17 355 ASP A CA 1
ATOM 2807 C C . ASP A 1 373 ? -45.125 23.065 1.146 1.00 38.06 355 ASP A C 1
ATOM 2808 O O . ASP A 1 373 ? -45.849 24.005 1.485 1.00 37.04 355 ASP A O 1
ATOM 2813 N N . ARG A 1 374 ? -45.175 21.865 1.733 1.00 35.29 356 ARG A N 1
ATOM 2814 C CA . ARG A 1 374 ? -46.180 21.622 2.762 1.00 38.37 356 ARG A CA 1
ATOM 2815 C C . ARG A 1 374 ? -45.846 22.359 4.050 1.00 39.83 356 ARG A C 1
ATOM 2816 O O . ARG A 1 374 ? -46.751 22.853 4.734 1.00 39.40 356 ARG A O 1
ATOM 2824 N N . LYS A 1 375 ? -44.557 22.478 4.370 1.00 36.65 357 LYS A N 1
ATOM 2825 C CA . LYS A 1 375 ? -44.160 23.080 5.632 1.00 37.09 357 LYS A CA 1
ATOM 2826 C C . LYS A 1 375 ? -44.522 24.565 5.669 1.00 42.58 357 LYS A C 1
ATOM 2827 O O . LYS A 1 375 ? -45.042 25.050 6.682 1.00 38.64 357 LYS A O 1
ATOM 2833 N N . ASN A 1 376 ? -44.336 25.285 4.555 1.00 38.78 358 ASN A N 1
ATOM 2834 C CA . ASN A 1 376 ? -44.658 26.709 4.473 1.00 34.88 358 ASN A CA 1
ATOM 2835 C C . ASN A 1 376 ? -46.036 27.000 3.878 1.00 36.06 358 ASN A C 1
ATOM 2836 O O . ASN A 1 376 ? -46.358 28.168 3.649 1.00 34.20 358 ASN A O 1
ATOM 2841 N N . ASN A 1 377 ? -46.853 25.975 3.643 1.00 35.77 359 ASN A N 1
ATOM 2842 C CA . ASN A 1 377 ? -48.210 26.109 3.120 1.00 33.82 359 ASN A CA 1
ATOM 2843 C C . ASN A 1 377 ? -48.265 26.961 1.845 1.00 40.11 359 ASN A C 1
ATOM 2844 O O . ASN A 1 377 ? -48.978 27.965 1.760 1.00 43.65 359 ASN A O 1
ATOM 2849 N N . LEU A 1 378 ? -47.544 26.501 0.821 1.00 40.46 360 LEU A N 1
ATOM 2850 C CA . LEU A 1 378 ? -47.564 27.124 -0.498 1.00 38.99 360 LEU A CA 1
ATOM 2851 C C . LEU A 1 378 ? -47.313 26.075 -1.584 1.00 39.95 360 LEU A C 1
ATOM 2852 O O . LEU A 1 378 ? -46.505 25.160 -1.394 1.00 36.03 360 LEU A O 1
ATOM 2857 N N . CYS A 1 379 ? -48.027 26.198 -2.707 1.00 36.37 361 CYS A N 1
ATOM 2858 C CA . CYS A 1 379 ? -47.739 25.438 -3.923 1.00 36.93 361 CYS A CA 1
ATOM 2859 C C . CYS A 1 379 ? -47.964 26.324 -5.143 1.00 39.56 361 CYS A C 1
ATOM 2860 O O . CYS A 1 379 ? -48.682 27.326 -5.081 1.00 37.75 361 CYS A O 1
ATOM 2863 N N . GLY A 1 380 ? -47.382 25.923 -6.271 1.00 36.67 362 GLY A N 1
ATOM 2864 C CA . GLY A 1 380 ? -47.495 26.757 -7.459 1.00 38.77 362 GLY A CA 1
ATOM 2865 C C . GLY A 1 380 ? -46.906 26.118 -8.700 1.00 33.61 362 GLY A C 1
ATOM 2866 O O . GLY A 1 380 ? -46.198 25.104 -8.641 1.00 31.24 362 GLY A O 1
ATOM 2867 N N . VAL A 1 381 ? -47.221 26.743 -9.837 1.00 29.37 363 VAL A N 1
ATOM 2868 C CA . VAL A 1 381 ? -46.715 26.334 -11.148 1.00 27.52 363 VAL A CA 1
ATOM 2869 C C . VAL A 1 381 ? -46.436 27.573 -11.984 1.00 26.98 363 VAL A C 1
ATOM 2870 O O . VAL A 1 381 ? -47.240 28.513 -12.015 1.00 29.06 363 VAL A O 1
ATOM 2874 N N . GLY A 1 382 ? -45.285 27.596 -12.629 1.00 25.73 364 GLY A N 1
ATOM 2875 C CA . GLY A 1 382 ? -44.976 28.660 -13.552 1.00 25.11 364 GLY A CA 1
ATOM 2876 C C . GLY A 1 382 ? -44.599 28.059 -14.887 1.00 28.90 364 GLY A C 1
ATOM 2877 O O . GLY A 1 382 ? -43.734 27.169 -14.933 1.00 27.64 364 GLY A O 1
ATOM 2878 N N . ALA A 1 383 ? -45.231 28.534 -15.972 1.00 30.79 365 ALA A N 1
ATOM 2879 C CA . ALA A 1 383 ? -45.063 27.984 -17.324 1.00 27.14 365 ALA A CA 1
ATOM 2880 C C . ALA A 1 383 ? -44.713 29.123 -18.276 1.00 24.92 365 ALA A C 1
ATOM 2881 O O . ALA A 1 383 ? -45.562 29.964 -18.572 1.00 27.60 365 ALA A O 1
ATOM 2883 N N . ILE A 1 384 ? -43.454 29.217 -18.687 1.00 27.00 366 ILE A N 1
ATOM 2884 C CA . ILE A 1 384 ? -43.076 30.195 -19.708 1.00 29.38 366 ILE A CA 1
ATOM 2885 C C . ILE A 1 384 ? -43.521 29.700 -21.078 1.00 31.48 366 ILE A C 1
ATOM 2886 O O . ILE A 1 384 ? -43.253 28.553 -21.450 1.00 30.07 366 ILE A O 1
ATOM 2891 N N . GLN A 1 385 ? -44.155 30.572 -21.858 1.00 30.80 367 GLN A N 1
ATOM 2892 C CA . GLN A 1 385 ? -44.489 30.249 -23.247 1.00 28.89 367 GLN A CA 1
ATOM 2893 C C . GLN A 1 385 ? -43.411 30.869 -24.120 1.00 28.53 367 GLN A C 1
ATOM 2894 O O . GLN A 1 385 ? -43.482 32.040 -24.478 1.00 28.04 367 GLN A O 1
ATOM 2900 N N . ALA A 1 386 ? -42.390 30.079 -24.438 1.00 28.75 368 ALA A N 1
ATOM 2901 C CA . ALA A 1 386 ? -41.227 30.594 -25.138 1.00 34.94 368 ALA A CA 1
ATOM 2902 C C . ALA A 1 386 ? -41.504 30.784 -26.632 1.00 38.09 368 ALA A C 1
ATOM 2903 O O . ALA A 1 386 ? -42.556 30.416 -27.163 1.00 31.12 368 ALA A O 1
ATOM 2905 N N . VAL A 1 387 ? -40.520 31.375 -27.308 1.00 37.63 369 VAL A N 1
ATOM 2906 C CA . VAL A 1 387 ? -40.488 31.478 -28.757 1.00 37.50 369 VAL A CA 1
ATOM 2907 C C . VAL A 1 387 ? -39.225 30.778 -29.224 1.00 46.86 369 VAL A C 1
ATOM 2908 O O . VAL A 1 387 ? -38.194 30.826 -28.540 1.00 46.90 369 VAL A O 1
ATOM 2912 N N . LEU A 1 388 ? -39.311 30.102 -30.369 1.00 45.80 370 LEU A N 1
ATOM 2913 C CA . LEU A 1 388 ? -38.161 29.391 -30.918 1.00 46.85 370 LEU A CA 1
ATOM 2914 C C . LEU A 1 388 ? -37.173 30.375 -31.559 1.00 44.37 370 LEU A C 1
ATOM 2915 O O . LEU A 1 388 ? -37.581 31.372 -32.126 1.00 46.50 370 LEU A O 1
ATOM 2920 N N . PRO A 1 389 ? -35.867 30.140 -31.399 1.00 44.39 371 PRO A N 1
ATOM 2921 C CA . PRO A 1 389 ? -35.309 29.033 -30.622 1.00 51.71 371 PRO A CA 1
ATOM 2922 C C . PRO A 1 389 ? -35.338 29.333 -29.123 1.00 47.85 371 PRO A C 1
ATOM 2923 O O . PRO A 1 389 ? -35.165 30.478 -28.700 1.00 44.52 371 PRO A O 1
ATOM 2927 N N . VAL A 1 390 ? -35.579 28.304 -28.327 1.00 48.39 372 VAL A N 1
ATOM 2928 C CA . VAL A 1 390 ? -35.722 28.487 -26.892 1.00 47.12 372 VAL A CA 1
ATOM 2929 C C . VAL A 1 390 ? -34.344 28.638 -26.270 1.00 50.17 372 VAL A C 1
ATOM 2930 O O . VAL A 1 390 ? -33.461 27.785 -26.451 1.00 46.65 372 VAL A O 1
ATOM 2934 N N . ASP A 1 391 ? -34.166 29.734 -25.536 1.00 54.52 373 ASP A N 1
ATOM 2935 C CA . ASP A 1 391 ? -32.918 30.078 -24.853 1.00 53.87 373 ASP A CA 1
ATOM 2936 C C . ASP A 1 391 ? -32.909 29.414 -23.473 1.00 51.26 373 ASP A C 1
ATOM 2937 O O . ASP A 1 391 ? -33.581 29.874 -22.538 1.00 48.63 373 ASP A O 1
ATOM 2942 N N . GLY A 1 392 ? -32.140 28.330 -23.346 1.00 49.50 374 GLY A N 1
ATOM 2943 C CA . GLY A 1 392 ? -32.217 27.522 -22.139 1.00 47.83 374 GLY A CA 1
ATOM 2944 C C . GLY A 1 392 ? -31.733 28.248 -20.899 1.00 49.90 374 GLY A C 1
ATOM 2945 O O . GLY A 1 392 ? -32.394 28.219 -19.853 1.00 49.43 374 GLY A O 1
ATOM 2946 N N . ASP A 1 393 ? -30.600 28.944 -21.006 1.00 51.96 375 ASP A N 1
ATOM 2947 C CA . ASP A 1 393 ? -30.069 29.644 -19.843 1.00 49.19 375 ASP A CA 1
ATOM 2948 C C . ASP A 1 393 ? -31.032 30.740 -19.390 1.00 49.08 375 ASP A C 1
ATOM 2949 O O . ASP A 1 393 ? -31.325 30.868 -18.195 1.00 48.77 375 ASP A O 1
ATOM 2954 N N . LEU A 1 394 ? -31.571 31.514 -20.330 1.00 46.28 376 LEU A N 1
ATOM 2955 C CA . LEU A 1 394 ? -32.549 32.520 -19.943 1.00 42.33 376 LEU A CA 1
ATOM 2956 C C . LEU A 1 394 ? -33.793 31.888 -19.324 1.00 41.92 376 LEU A C 1
ATOM 2957 O O . LEU A 1 394 ? -34.399 32.462 -18.411 1.00 40.98 376 LEU A O 1
ATOM 2962 N N . MET A 1 395 ? -34.190 30.707 -19.787 1.00 43.62 377 MET A N 1
ATOM 2963 C CA . MET A 1 395 ? -35.386 30.098 -19.216 1.00 39.11 377 MET A CA 1
ATOM 2964 C C . MET A 1 395 ? -35.157 29.708 -17.761 1.00 41.76 377 MET A C 1
ATOM 2965 O O . MET A 1 395 ? -36.059 29.834 -16.919 1.00 37.62 377 MET A O 1
ATOM 2970 N N . ALA A 1 396 ? -33.963 29.211 -17.446 1.00 43.09 378 ALA A N 1
ATOM 2971 C CA . ALA A 1 396 ? -33.650 28.923 -16.057 1.00 39.46 378 ALA A CA 1
ATOM 2972 C C . ALA A 1 396 ? -33.845 30.166 -15.185 1.00 40.50 378 ALA A C 1
ATOM 2973 O O . ALA A 1 396 ? -34.506 30.104 -14.139 1.00 41.09 378 ALA A O 1
ATOM 2975 N N . ASP A 1 397 ? -33.344 31.323 -15.640 1.00 38.81 379 ASP A N 1
ATOM 2976 C CA . ASP A 1 397 ? -33.497 32.557 -14.869 1.00 36.53 379 ASP A CA 1
ATOM 2977 C C . ASP A 1 397 ? -34.964 32.926 -14.727 1.00 38.14 379 ASP A C 1
ATOM 2978 O O . ASP A 1 397 ? -35.422 33.288 -13.635 1.00 42.18 379 ASP A O 1
ATOM 2983 N N . LEU A 1 398 ? -35.718 32.859 -15.823 1.00 34.38 380 LEU A N 1
ATOM 2984 C CA . LEU A 1 398 ? -37.138 33.163 -15.738 1.00 33.57 380 LEU A CA 1
ATOM 2985 C C . LEU A 1 398 ? -37.835 32.234 -14.747 1.00 35.36 380 LEU A C 1
ATOM 2986 O O . LEU A 1 398 ? -38.675 32.678 -13.956 1.00 33.30 380 LEU A O 1
ATOM 2991 N N . LYS A 1 399 ? -37.452 30.950 -14.726 1.00 34.44 381 LYS A N 1
ATOM 2992 C CA . LYS A 1 399 ? -38.083 30.021 -13.792 1.00 32.59 381 LYS A CA 1
ATOM 2993 C C . LYS A 1 399 ? -37.692 30.367 -12.366 1.00 36.62 381 LYS A C 1
ATOM 2994 O O . LYS A 1 399 ? -38.552 30.429 -11.470 1.00 33.54 381 LYS A O 1
ATOM 3000 N N . GLN A 1 400 ? -36.401 30.647 -12.157 1.00 33.74 382 GLN A N 1
ATOM 3001 C CA . GLN A 1 400 ? -35.940 31.118 -10.860 1.00 37.90 382 GLN A CA 1
ATOM 3002 C C . GLN A 1 400 ? -36.730 32.330 -10.401 1.00 37.59 382 GLN A C 1
ATOM 3003 O O . GLN A 1 400 ? -37.191 32.387 -9.254 1.00 37.04 382 GLN A O 1
ATOM 3009 N N . THR A 1 401 ? -36.899 33.310 -11.289 1.00 36.00 383 THR A N 1
ATOM 3010 C CA . THR A 1 401 ? -37.706 34.474 -10.956 1.00 33.23 383 THR A CA 1
ATOM 3011 C C . THR A 1 401 ? -39.065 34.049 -10.420 1.00 35.33 383 THR A C 1
ATOM 3012 O O . THR A 1 401 ? -39.522 34.543 -9.382 1.00 35.57 383 THR A O 1
ATOM 3016 N N . PHE A 1 402 ? -39.706 33.083 -11.069 1.00 32.22 384 PHE A N 1
ATOM 3017 C CA . PHE A 1 402 ? -40.985 32.640 -10.529 1.00 33.22 384 PHE A CA 1
ATOM 3018 C C . PHE A 1 402 ? -40.811 31.974 -9.164 1.00 34.96 384 PHE A C 1
ATOM 3019 O O . PHE A 1 402 ? -41.566 32.249 -8.218 1.00 32.71 384 PHE A O 1
ATOM 3027 N N . ARG A 1 403 ? -39.833 31.070 -9.053 1.00 34.45 385 ARG A N 1
ATOM 3028 C CA . ARG A 1 403 ? -39.725 30.241 -7.861 1.00 31.83 385 ARG A CA 1
ATOM 3029 C C . ARG A 1 403 ? -39.496 31.092 -6.606 1.00 37.14 385 ARG A C 1
ATOM 3030 O O . ARG A 1 403 ? -40.041 30.781 -5.534 1.00 33.20 385 ARG A O 1
ATOM 3038 N N . HIS A 1 404 ? -38.757 32.201 -6.724 1.00 35.87 386 HIS A N 1
ATOM 3039 C CA . HIS A 1 404 ? -38.547 33.070 -5.570 1.00 31.08 386 HIS A CA 1
ATOM 3040 C C . HIS A 1 404 ? -39.574 34.197 -5.473 1.00 35.78 386 HIS A C 1
ATOM 3041 O O . HIS A 1 404 ? -40.130 34.425 -4.395 1.00 37.94 386 HIS A O 1
ATOM 3048 N N . ASP A 1 405 ? -39.882 34.887 -6.574 1.00 37.58 387 ASP A N 1
ATOM 3049 C CA . ASP A 1 405 ? -40.835 35.985 -6.460 1.00 35.98 387 ASP A CA 1
ATOM 3050 C C . ASP A 1 405 ? -42.187 35.517 -5.929 1.00 35.26 387 ASP A C 1
ATOM 3051 O O . ASP A 1 405 ? -42.884 36.284 -5.258 1.00 38.66 387 ASP A O 1
ATOM 3056 N N . ILE A 1 406 ? -42.578 34.268 -6.177 1.00 37.23 388 ILE A N 1
ATOM 3057 C CA . ILE A 1 406 ? -43.859 33.852 -5.604 1.00 37.98 388 ILE A CA 1
ATOM 3058 C C . ILE A 1 406 ? -43.754 33.758 -4.073 1.00 39.73 388 ILE A C 1
ATOM 3059 O O . ILE A 1 406 ? -44.727 34.034 -3.355 1.00 33.39 388 ILE A O 1
ATOM 3064 N N . TYR A 1 407 ? -42.575 33.409 -3.541 1.00 36.74 389 TYR A N 1
ATOM 3065 C CA . TYR A 1 407 ? -42.418 33.444 -2.089 1.00 37.91 389 TYR A CA 1
ATOM 3066 C C . TYR A 1 407 ? -42.420 34.889 -1.583 1.00 40.76 389 TYR A C 1
ATOM 3067 O O . TYR A 1 407 ? -43.018 35.196 -0.540 1.00 38.28 389 TYR A O 1
ATOM 3076 N N . ARG A 1 408 ? -41.763 35.787 -2.322 1.00 39.99 390 ARG A N 1
ATOM 3077 C CA . ARG A 1 408 ? -41.797 37.206 -1.995 1.00 36.44 390 ARG A CA 1
ATOM 3078 C C . ARG A 1 408 ? -43.226 37.719 -1.918 1.00 40.08 390 ARG A C 1
ATOM 3079 O O . ARG A 1 408 ? -43.618 38.333 -0.924 1.00 47.38 390 ARG A O 1
ATOM 3087 N N . LYS A 1 409 ? -44.047 37.409 -2.918 1.00 43.74 391 LYS A N 1
ATOM 3088 C CA . LYS A 1 409 ? -45.427 37.879 -2.881 1.00 41.16 391 LYS A CA 1
ATOM 3089 C C . LYS A 1 409 ? -46.190 37.253 -1.732 1.00 43.84 391 LYS A C 1
ATOM 3090 O O . LYS A 1 409 ? -47.105 37.883 -1.192 1.00 48.16 391 LYS A O 1
ATOM 3096 N N . TYR A 1 410 ? -45.845 36.009 -1.365 1.00 44.64 392 TYR A N 1
ATOM 3097 C CA . TYR A 1 410 ? -46.484 35.348 -0.225 1.00 46.09 392 TYR A CA 1
ATOM 3098 C C . TYR A 1 410 ? -46.174 36.080 1.068 1.00 48.95 392 TYR A C 1
ATOM 3099 O O . TYR A 1 410 ? -47.068 36.337 1.882 1.00 49.82 392 TYR A O 1
ATOM 3108 N N . SER A 1 411 ? -44.899 36.411 1.277 1.00 50.09 393 SER A N 1
ATOM 3109 C CA . SER A 1 411 ? -44.501 37.095 2.501 1.00 52.49 393 SER A CA 1
ATOM 3110 C C . SER A 1 411 ? -45.197 38.445 2.600 1.00 54.37 393 SER A C 1
ATOM 3111 O O . SER A 1 411 ? -45.774 38.786 3.642 1.00 56.99 393 SER A O 1
ATOM 3114 N N . ALA A 1 412 ? -45.170 39.217 1.508 1.00 51.03 394 ALA A N 1
ATOM 3115 C CA . ALA A 1 412 ? -45.886 40.486 1.468 1.00 49.86 394 ALA A CA 1
ATOM 3116 C C . ALA A 1 412 ? -47.368 40.311 1.788 1.00 50.46 394 ALA A C 1
ATOM 3117 O O . ALA A 1 412 ? -47.919 41.044 2.614 1.00 56.30 394 ALA A O 1
ATOM 3119 N N . TRP A 1 413 ? -48.017 39.306 1.206 1.00 49.10 395 TRP A N 1
ATOM 3120 C CA . TRP A 1 413 ? -49.439 39.129 1.487 1.00 51.99 395 TRP A CA 1
ATOM 3121 C C . TRP A 1 413 ? -49.674 38.793 2.953 1.00 55.22 395 TRP A C 1
ATOM 3122 O O . TRP A 1 413 ? -50.639 39.277 3.564 1.00 51.04 395 TRP A O 1
ATOM 3133 N N . LYS A 1 414 ? -48.784 37.984 3.542 1.00 54.87 396 LYS A N 1
ATOM 3134 C CA . LYS A 1 414 ? -48.964 37.602 4.935 1.00 56.21 396 LYS A CA 1
ATOM 3135 C C . LYS A 1 414 ? -48.760 38.788 5.868 1.00 61.73 396 LYS A C 1
ATOM 3136 O O . LYS A 1 414 ? -49.452 38.890 6.888 1.00 62.31 396 LYS A O 1
ATOM 3142 N N . GLY A 1 415 ? -47.854 39.703 5.526 1.00 61.83 397 GLY A N 1
ATOM 3143 C CA . GLY A 1 415 ? -47.734 40.941 6.272 1.00 60.34 397 GLY A CA 1
ATOM 3144 C C . GLY A 1 415 ? -48.783 41.974 5.900 1.00 64.11 397 GLY A C 1
ATOM 3145 O O . GLY A 1 415 ? -48.462 43.157 5.780 1.00 71.67 397 GLY A O 1
ATOM 3146 N N . GLN A 1 416 ? -50.046 41.543 5.717 1.00 60.42 398 GLN A N 1
ATOM 3147 C CA . GLN A 1 416 ? -51.115 42.468 5.347 1.00 61.26 398 GLN A CA 1
ATOM 3148 C C . GLN A 1 416 ? -52.480 42.058 5.895 1.00 62.69 398 GLN A C 1
ATOM 3149 O O . GLN A 1 416 ? -53.502 42.537 5.381 1.00 67.26 398 GLN A O 1
ATOM 3155 N N . GLN A 1 417 ? -52.540 41.170 6.883 1.00 62.41 399 GLN A N 1
ATOM 3156 C CA . GLN A 1 417 ? -53.826 40.709 7.410 1.00 64.24 399 GLN A CA 1
ATOM 3157 C C . GLN A 1 417 ? -53.900 41.079 8.879 1.00 62.71 399 GLN A C 1
ATOM 3158 O O . GLN A 1 417 ? -52.873 41.068 9.564 1.00 70.32 399 GLN A O 1
ATOM 3164 N N . GLY B 1 3 ? -37.175 4.150 -49.516 1.00 72.40 -15 GLY B N 1
ATOM 3165 C CA . GLY B 1 3 ? -37.279 3.982 -50.963 1.00 78.17 -15 GLY B CA 1
ATOM 3166 C C . GLY B 1 3 ? -37.717 2.605 -51.479 1.00 78.55 -15 GLY B C 1
ATOM 3167 O O . GLY B 1 3 ? -37.800 1.635 -50.716 1.00 77.25 -15 GLY B O 1
ATOM 3168 N N . SER B 1 4 ? -38.016 2.537 -52.783 1.00 81.44 -14 SER B N 1
ATOM 3169 C CA . SER B 1 4 ? -38.274 1.280 -53.496 1.00 81.85 -14 SER B CA 1
ATOM 3170 C C . SER B 1 4 ? -36.933 0.746 -53.990 1.00 81.68 -14 SER B C 1
ATOM 3171 O O . SER B 1 4 ? -36.333 1.317 -54.907 1.00 79.66 -14 SER B O 1
ATOM 3174 N N . HIS B 1 5 ? -36.454 -0.341 -53.398 1.00 82.58 -13 HIS B N 1
ATOM 3175 C CA . HIS B 1 5 ? -35.082 -0.740 -53.667 1.00 84.01 -13 HIS B CA 1
ATOM 3176 C C . HIS B 1 5 ? -34.944 -1.610 -54.917 1.00 79.79 -13 HIS B C 1
ATOM 3177 O O . HIS B 1 5 ? -33.814 -1.875 -55.345 1.00 69.94 -13 HIS B O 1
ATOM 3184 N N . HIS B 1 6 ? -36.058 -1.991 -55.554 1.00 80.19 -12 HIS B N 1
ATOM 3185 C CA . HIS B 1 6 ? -36.034 -2.811 -56.759 1.00 73.23 -12 HIS B CA 1
ATOM 3186 C C . HIS B 1 6 ? -36.869 -2.161 -57.854 1.00 71.05 -12 HIS B C 1
ATOM 3187 O O . HIS B 1 6 ? -37.813 -1.411 -57.580 1.00 71.35 -12 HIS B O 1
ATOM 3194 N N . HIS B 1 7 ? -36.487 -2.445 -59.101 1.00 71.02 -11 HIS B N 1
ATOM 3195 C CA . HIS B 1 7 ? -37.211 -1.957 -60.269 1.00 67.81 -11 HIS B CA 1
ATOM 3196 C C . HIS B 1 7 ? -38.493 -2.752 -60.445 1.00 67.12 -11 HIS B C 1
ATOM 3197 O O . HIS B 1 7 ? -38.456 -3.962 -60.687 1.00 67.66 -11 HIS B O 1
ATOM 3204 N N . HIS B 1 8 ? -39.629 -2.077 -60.318 1.00 71.35 -10 HIS B N 1
ATOM 3205 C CA . HIS B 1 8 ? -40.922 -2.701 -60.581 1.00 72.95 -10 HIS B CA 1
ATOM 3206 C C . HIS B 1 8 ? -41.424 -2.281 -61.955 1.00 68.09 -10 HIS B C 1
ATOM 3207 O O . HIS B 1 8 ? -42.609 -2.036 -62.184 1.00 64.88 -10 HIS B O 1
ATOM 3214 N N . HIS B 1 9 ? -40.474 -2.253 -62.897 1.00 67.72 -9 HIS B N 1
ATOM 3215 C CA . HIS B 1 9 ? -40.698 -1.738 -64.241 1.00 65.30 -9 HIS B CA 1
ATOM 3216 C C . HIS B 1 9 ? -41.513 -2.701 -65.094 1.00 70.88 -9 HIS B C 1
ATOM 3217 O O . HIS B 1 9 ? -42.188 -2.275 -66.042 1.00 68.20 -9 HIS B O 1
ATOM 3224 N N . HIS B 1 10 ? -41.426 -4.000 -64.824 1.00 68.65 -8 HIS B N 1
ATOM 3225 C CA . HIS B 1 10 ? -42.168 -4.941 -65.645 1.00 62.16 -8 HIS B CA 1
ATOM 3226 C C . HIS B 1 10 ? -42.536 -6.159 -64.826 1.00 54.40 -8 HIS B C 1
ATOM 3227 O O . HIS B 1 10 ? -41.689 -6.723 -64.131 1.00 62.27 -8 HIS B O 1
ATOM 3234 N N . GLY B 1 11 ? -43.794 -6.553 -64.907 1.00 52.90 -7 GLY B N 1
ATOM 3235 C CA . GLY B 1 11 ? -44.294 -7.648 -64.103 1.00 48.12 -7 GLY B CA 1
ATOM 3236 C C . GLY B 1 11 ? -45.810 -7.618 -64.097 1.00 46.03 -7 GLY B C 1
ATOM 3237 O O . GLY B 1 11 ? -46.436 -7.034 -64.977 1.00 49.95 -7 GLY B O 1
ATOM 3238 N N . MET B 1 12 ? -46.378 -8.245 -63.075 1.00 44.26 -6 MET B N 1
ATOM 3239 C CA . MET B 1 12 ? -47.827 -8.338 -63.010 1.00 44.51 -6 MET B CA 1
ATOM 3240 C C . MET B 1 12 ? -48.460 -6.977 -62.790 1.00 43.75 -6 MET B C 1
ATOM 3241 O O . MET B 1 12 ? -49.591 -6.744 -63.223 1.00 46.10 -6 MET B O 1
ATOM 3246 N N . ALA B 1 13 ? -47.744 -6.052 -62.159 1.00 49.21 -5 ALA B N 1
ATOM 3247 C CA . ALA B 1 13 ? -48.284 -4.706 -62.038 1.00 47.46 -5 ALA B CA 1
ATOM 3248 C C . ALA B 1 13 ? -48.398 -4.057 -63.404 1.00 43.29 -5 ALA B C 1
ATOM 3249 O O . ALA B 1 13 ? -49.349 -3.315 -63.677 1.00 40.06 -5 ALA B O 1
ATOM 3251 N N . SER B 1 14 ? -47.444 -4.350 -64.276 1.00 49.52 -4 SER B N 1
ATOM 3252 C CA . SER B 1 14 ? -47.374 -3.746 -65.601 1.00 45.32 -4 SER B CA 1
ATOM 3253 C C . SER B 1 14 ? -48.405 -4.331 -66.556 1.00 46.14 -4 SER B C 1
ATOM 3254 O O . SER B 1 14 ? -48.978 -3.611 -67.376 1.00 51.87 -4 SER B O 1
ATOM 3257 N N . GLU B 1 15 ? -48.655 -5.634 -66.454 1.00 50.41 -3 GLU B N 1
ATOM 3258 C CA . GLU B 1 15 ? -49.314 -6.407 -67.494 1.00 49.89 -3 GLU B CA 1
ATOM 3259 C C . GLU B 1 15 ? -50.713 -6.868 -67.143 1.00 48.70 -3 GLU B C 1
ATOM 3260 O O . GLU B 1 15 ? -51.479 -7.185 -68.054 1.00 49.90 -3 GLU B O 1
ATOM 3266 N N . LEU B 1 16 ? -51.034 -6.981 -65.875 1.00 46.59 -2 LEU B N 1
ATOM 3267 C CA . LEU B 1 16 ? -52.302 -7.575 -65.482 1.00 44.50 -2 LEU B CA 1
ATOM 3268 C C . LEU B 1 16 ? -53.127 -6.703 -64.558 1.00 41.56 -2 LEU B C 1
ATOM 3269 O O . LEU B 1 16 ? -54.350 -6.787 -64.597 1.00 45.73 -2 LEU B O 1
ATOM 3274 N N . ALA B 1 17 ? -52.498 -5.945 -63.671 1.00 44.32 -1 ALA B N 1
ATOM 3275 C CA . ALA B 1 17 ? -53.229 -5.378 -62.541 1.00 44.49 -1 ALA B CA 1
ATOM 3276 C C . ALA B 1 17 ? -54.220 -4.307 -62.989 1.00 40.13 -1 ALA B C 1
ATOM 3277 O O . ALA B 1 17 ? -53.921 -3.457 -63.837 1.00 36.10 -1 ALA B O 1
ATOM 3279 N N . LEU B 1 18 ? -55.406 -4.355 -62.400 1.00 36.17 0 LEU B N 1
ATOM 3280 C CA . LEU B 1 18 ? -56.424 -3.340 -62.594 1.00 38.29 0 LEU B CA 1
ATOM 3281 C C . LEU B 1 18 ? -56.538 -2.496 -61.341 1.00 37.47 0 LEU B C 1
ATOM 3282 O O . LEU B 1 18 ? -56.545 -3.036 -60.229 1.00 40.67 0 LEU B O 1
ATOM 3287 N N . MET B 1 19 ? -56.668 -1.179 -61.519 1.00 36.47 1 MET B N 1
ATOM 3288 C CA . MET B 1 19 ? -56.744 -0.296 -60.356 1.00 34.19 1 MET B CA 1
ATOM 3289 C C . MET B 1 19 ? -57.885 -0.713 -59.445 1.00 38.02 1 MET B C 1
ATOM 3290 O O . MET B 1 19 ? -57.694 -0.889 -58.238 1.00 39.07 1 MET B O 1
ATOM 3295 N N . ASP B 1 20 ? -59.076 -0.912 -60.020 1.00 41.91 2 ASP B N 1
ATOM 3296 C CA . ASP B 1 20 ? -60.250 -1.253 -59.226 1.00 43.34 2 ASP B CA 1
ATOM 3297 C C . ASP B 1 20 ? -59.953 -2.413 -58.270 1.00 47.46 2 ASP B C 1
ATOM 3298 O O . ASP B 1 20 ? -60.158 -2.303 -57.052 1.00 47.28 2 ASP B O 1
ATOM 3303 N N . THR B 1 21 ? -59.403 -3.511 -58.801 1.00 45.20 3 THR B N 1
ATOM 3304 C CA . THR B 1 21 ? -59.109 -4.693 -57.990 1.00 36.06 3 THR B CA 1
ATOM 3305 C C . THR B 1 21 ? -57.910 -4.482 -57.084 1.00 38.58 3 THR B C 1
ATOM 3306 O O . THR B 1 21 ? -57.930 -4.878 -55.908 1.00 39.35 3 THR B O 1
ATOM 3310 N N . THR B 1 22 ? -56.840 -3.895 -57.608 1.00 37.66 4 THR B N 1
ATOM 3311 C CA . THR B 1 22 ? -55.624 -3.838 -56.815 1.00 38.93 4 THR B CA 1
ATOM 3312 C C . THR B 1 22 ? -55.795 -2.889 -55.643 1.00 40.62 4 THR B C 1
ATOM 3313 O O . THR B 1 22 ? -55.520 -3.260 -54.494 1.00 37.94 4 THR B O 1
ATOM 3317 N N . PHE B 1 23 ? -56.339 -1.693 -55.900 1.00 39.19 5 PHE B N 1
ATOM 3318 C CA . PHE B 1 23 ? -56.480 -0.715 -54.829 1.00 35.56 5 PHE B CA 1
ATOM 3319 C C . PHE B 1 23 ? -57.304 -1.289 -53.686 1.00 38.09 5 PHE B C 1
ATOM 3320 O O . PHE B 1 23 ? -56.896 -1.227 -52.516 1.00 39.65 5 PHE B O 1
ATOM 3328 N N . GLN B 1 24 ? -58.446 -1.894 -54.009 1.00 35.25 6 GLN B N 1
ATOM 3329 C CA . GLN B 1 24 ? -59.299 -2.450 -52.966 1.00 37.29 6 GLN B CA 1
ATOM 3330 C C . GLN B 1 24 ? -58.592 -3.543 -52.169 1.00 41.67 6 GLN B C 1
ATOM 3331 O O . GLN B 1 24 ? -58.784 -3.659 -50.954 1.00 44.53 6 GLN B O 1
ATOM 3337 N N . ALA B 1 25 ? -57.800 -4.381 -52.834 1.00 40.12 7 ALA B N 1
ATOM 3338 C CA . ALA B 1 25 ? -57.061 -5.386 -52.086 1.00 39.32 7 ALA B CA 1
ATOM 3339 C C . ALA B 1 25 ? -56.113 -4.725 -51.113 1.00 42.65 7 ALA B C 1
ATOM 3340 O O . ALA B 1 25 ? -56.022 -5.136 -49.950 1.00 45.20 7 ALA B O 1
ATOM 3342 N N . ALA B 1 26 ? -55.427 -3.670 -51.561 1.00 37.53 8 ALA B N 1
ATOM 3343 C CA . ALA B 1 26 ? -54.509 -2.979 -50.679 1.00 35.40 8 ALA B CA 1
ATOM 3344 C C . ALA B 1 26 ? -55.263 -2.399 -49.490 1.00 41.35 8 ALA B C 1
ATOM 3345 O O . ALA B 1 26 ? -54.735 -2.360 -48.368 1.00 41.23 8 ALA B O 1
ATOM 3347 N N . ILE B 1 27 ? -56.505 -1.970 -49.706 1.00 36.62 9 ILE B N 1
ATOM 3348 C CA . ILE B 1 27 ? -57.320 -1.505 -48.593 1.00 35.66 9 ILE B CA 1
ATOM 3349 C C . ILE B 1 27 ? -57.622 -2.646 -47.627 1.00 40.15 9 ILE B C 1
ATOM 3350 O O . ILE B 1 27 ? -57.269 -2.573 -46.447 1.00 46.60 9 ILE B O 1
ATOM 3355 N N . ASP B 1 28 ? -58.260 -3.726 -48.103 1.00 41.71 10 ASP B N 1
ATOM 3356 C CA . ASP B 1 28 ? -58.609 -4.809 -47.174 1.00 41.12 10 ASP B CA 1
ATOM 3357 C C . ASP B 1 28 ? -57.385 -5.404 -46.476 1.00 44.79 10 ASP B C 1
ATOM 3358 O O . ASP B 1 28 ? -57.523 -5.996 -45.400 1.00 44.81 10 ASP B O 1
ATOM 3363 N N . THR B 1 29 ? -56.190 -5.313 -47.071 1.00 42.41 11 THR B N 1
ATOM 3364 C CA . THR B 1 29 ? -55.016 -5.701 -46.298 1.00 42.81 11 THR B CA 1
ATOM 3365 C C . THR B 1 29 ? -54.625 -4.647 -45.278 1.00 42.60 11 THR B C 1
ATOM 3366 O O . THR B 1 29 ? -53.724 -4.897 -44.475 1.00 48.22 11 THR B O 1
ATOM 3370 N N . GLY B 1 30 ? -55.223 -3.464 -45.336 1.00 37.87 12 GLY B N 1
ATOM 3371 C CA . GLY B 1 30 ? -54.827 -2.392 -44.457 1.00 31.89 12 GLY B CA 1
ATOM 3372 C C . GLY B 1 30 ? -53.542 -1.701 -44.824 1.00 38.37 12 GLY B C 1
ATOM 3373 O O . GLY B 1 30 ? -52.957 -1.024 -43.972 1.00 45.65 12 GLY B O 1
ATOM 3374 N N . LYS B 1 31 ? -53.105 -1.775 -46.081 1.00 41.20 13 LYS B N 1
ATOM 3375 C CA . LYS B 1 31 ? -51.837 -1.143 -46.423 1.00 43.77 13 LYS B CA 1
ATOM 3376 C C . LYS B 1 31 ? -52.004 0.254 -46.991 1.00 35.33 13 LYS B C 1
ATOM 3377 O O . LYS B 1 31 ? -51.048 1.043 -46.965 1.00 36.42 13 LYS B O 1
ATOM 3383 N N . ILE B 1 32 ? -53.202 0.588 -47.444 1.00 29.92 14 ILE B N 1
ATOM 3384 C CA . ILE B 1 32 ? -53.550 1.944 -47.829 1.00 34.73 14 ILE B CA 1
ATOM 3385 C C . ILE B 1 32 ? -54.953 2.210 -47.308 1.00 32.23 14 ILE B C 1
ATOM 3386 O O . ILE B 1 32 ? -55.688 1.293 -46.930 1.00 30.02 14 ILE B O 1
ATOM 3391 N N . ASN B 1 33 ? -55.325 3.483 -47.307 1.00 28.47 15 ASN B N 1
ATOM 3392 C CA . ASN B 1 33 ? -56.693 3.868 -47.008 1.00 28.64 15 ASN B CA 1
ATOM 3393 C C . ASN B 1 33 ? -57.476 4.258 -48.254 1.00 31.27 15 ASN B C 1
ATOM 3394 O O . ASN B 1 33 ? -58.705 4.107 -48.282 1.00 25.32 15 ASN B O 1
ATOM 3399 N N . GLY B 1 34 ? -56.795 4.728 -49.293 1.00 34.56 16 GLY B N 1
ATOM 3400 C CA . GLY B 1 34 ? -57.486 5.085 -50.513 1.00 30.32 16 GLY B CA 1
ATOM 3401 C C . GLY B 1 34 ? -56.527 5.602 -51.554 1.00 30.30 16 GLY B C 1
ATOM 3402 O O . GLY B 1 34 ? -55.304 5.450 -51.444 1.00 30.68 16 GLY B O 1
ATOM 3403 N N . ALA B 1 35 ? -57.115 6.190 -52.592 1.00 29.91 17 ALA B N 1
ATOM 3404 C CA . ALA B 1 35 ? -56.345 6.705 -53.714 1.00 28.12 17 ALA B CA 1
ATOM 3405 C C . ALA B 1 35 ? -57.169 7.770 -54.412 1.00 27.00 17 ALA B C 1
ATOM 3406 O O . ALA B 1 35 ? -58.391 7.827 -54.275 1.00 28.00 17 ALA B O 1
ATOM 3408 N N . VAL B 1 36 ? -56.483 8.613 -55.163 1.00 26.70 18 VAL B N 1
ATOM 3409 C CA . VAL B 1 36 ? -57.128 9.570 -56.043 1.00 27.92 18 VAL B CA 1
ATOM 3410 C C . VAL B 1 36 ? -56.408 9.502 -57.366 1.00 30.04 18 VAL B C 1
ATOM 3411 O O . VAL B 1 36 ? -55.181 9.649 -57.399 1.00 28.38 18 VAL B O 1
ATOM 3415 N N . VAL B 1 37 ? -57.165 9.258 -58.446 1.00 32.31 19 VAL B N 1
ATOM 3416 C CA . VAL B 1 37 ? -56.642 9.173 -59.810 1.00 28.31 19 VAL B CA 1
ATOM 3417 C C . VAL B 1 37 ? -57.385 10.189 -60.671 1.00 27.28 19 VAL B C 1
ATOM 3418 O O . VAL B 1 37 ? -58.624 10.231 -60.658 1.00 28.49 19 VAL B O 1
ATOM 3422 N N . CYS B 1 38 ? -56.637 10.994 -61.420 1.00 25.26 20 CYS B N 1
ATOM 3423 C CA . CYS B 1 38 ? -57.217 11.948 -62.364 1.00 29.28 20 CYS B CA 1
ATOM 3424 C C . CYS B 1 38 ? -56.374 11.957 -63.619 1.00 32.43 20 CYS B C 1
ATOM 3425 O O . CYS B 1 38 ? -55.188 12.307 -63.572 1.00 29.71 20 CYS B O 1
ATOM 3428 N N . ALA B 1 39 ? -57.004 11.602 -64.736 1.00 33.22 21 ALA B N 1
ATOM 3429 C CA . ALA B 1 39 ? -56.345 11.557 -66.029 1.00 34.30 21 ALA B CA 1
ATOM 3430 C C . ALA B 1 39 ? -57.290 12.106 -67.084 1.00 32.92 21 ALA B C 1
ATOM 3431 O O . ALA B 1 39 ? -58.513 12.020 -66.943 1.00 33.48 21 ALA B O 1
ATOM 3433 N N . THR B 1 40 ? -56.717 12.628 -68.163 1.00 32.42 22 THR B N 1
ATOM 3434 C CA . THR B 1 40 ? -57.546 13.187 -69.226 1.00 36.82 22 THR B CA 1
ATOM 3435 C C . THR B 1 40 ? -56.724 13.338 -70.498 1.00 37.63 22 THR B C 1
ATOM 3436 O O . THR B 1 40 ? -55.489 13.418 -70.461 1.00 39.17 22 THR B O 1
ATOM 3440 N N . ASP B 1 41 ? -57.427 13.385 -71.631 1.00 39.54 23 ASP B N 1
ATOM 3441 C CA . ASP B 1 41 ? -56.811 13.833 -72.877 1.00 38.55 23 ASP B CA 1
ATOM 3442 C C . ASP B 1 41 ? -56.899 15.361 -72.931 1.00 40.40 23 ASP B C 1
ATOM 3443 O O . ASP B 1 41 ? -57.410 16.006 -72.008 1.00 41.68 23 ASP B O 1
ATOM 3448 N N . ALA B 1 42 ? -56.404 15.963 -74.019 1.00 41.19 24 ALA B N 1
ATOM 3449 C CA . ALA B 1 42 ? -56.330 17.421 -74.042 1.00 41.04 24 ALA B CA 1
ATOM 3450 C C . ALA B 1 42 ? -57.707 18.064 -74.111 1.00 43.84 24 ALA B C 1
ATOM 3451 O O . ALA B 1 42 ? -57.898 19.184 -73.613 1.00 45.46 24 ALA B O 1
ATOM 3453 N N . GLN B 1 43 ? -58.682 17.365 -74.685 1.00 44.76 25 GLN B N 1
ATOM 3454 C CA . GLN B 1 43 ? -59.971 17.954 -74.993 1.00 42.90 25 GLN B CA 1
ATOM 3455 C C . GLN B 1 43 ? -61.037 17.588 -73.985 1.00 43.45 25 GLN B C 1
ATOM 3456 O O . GLN B 1 43 ? -62.184 18.019 -74.132 1.00 51.29 25 GLN B O 1
ATOM 3462 N N . GLY B 1 44 ? -60.719 16.764 -73.003 1.00 42.31 26 GLY B N 1
ATOM 3463 C CA . GLY B 1 44 ? -61.773 16.337 -72.112 1.00 38.78 26 GLY B CA 1
ATOM 3464 C C . GLY B 1 44 ? -62.716 15.335 -72.724 1.00 40.23 26 GLY B C 1
ATOM 3465 O O . GLY B 1 44 ? -63.860 15.211 -72.266 1.00 42.41 26 GLY B O 1
ATOM 3466 N N . HIS B 1 45 ? -62.279 14.638 -73.773 1.00 37.71 27 HIS B N 1
ATOM 3467 C CA . HIS B 1 45 ? -63.091 13.566 -74.344 1.00 37.87 27 HIS B CA 1
ATOM 3468 C C . HIS B 1 45 ? -63.023 12.352 -73.432 1.00 34.04 27 HIS B C 1
ATOM 3469 O O . HIS B 1 45 ? -64.026 11.949 -72.835 1.00 33.87 27 HIS B O 1
ATOM 3476 N N . PHE B 1 46 ? -61.847 11.737 -73.359 1.00 33.82 28 PHE B N 1
ATOM 3477 C CA . PHE B 1 46 ? -61.576 10.710 -72.362 1.00 37.31 28 PHE B CA 1
ATOM 3478 C C . PHE B 1 46 ? -61.231 11.404 -71.039 1.00 39.85 28 PHE B C 1
ATOM 3479 O O . PHE B 1 46 ? -60.285 12.204 -70.958 1.00 33.61 28 PHE B O 1
ATOM 3487 N N . VAL B 1 47 ? -61.993 11.093 -70.001 1.00 35.53 29 VAL B N 1
ATOM 3488 C CA . VAL B 1 47 ? -61.812 11.714 -68.698 1.00 37.17 29 VAL B CA 1
ATOM 3489 C C . VAL B 1 47 ? -62.070 10.658 -67.641 1.00 38.97 29 VAL B C 1
ATOM 3490 O O . VAL B 1 47 ? -63.193 10.140 -67.548 1.00 40.35 29 VAL B O 1
ATOM 3494 N N . TYR B 1 48 ? -61.045 10.353 -66.830 1.00 33.05 30 TYR B N 1
ATOM 3495 C CA . TYR B 1 48 ? -61.156 9.362 -65.761 1.00 32.73 30 TYR B CA 1
ATOM 3496 C C . TYR B 1 48 ? -60.821 10.052 -64.446 1.00 32.96 30 TYR B C 1
ATOM 3497 O O . TYR B 1 48 ? -59.674 10.469 -64.233 1.00 29.66 30 TYR B O 1
ATOM 3506 N N . ASN B 1 49 ? -61.829 10.186 -63.582 1.00 31.76 31 ASN B N 1
ATOM 3507 C CA . ASN B 1 49 ? -61.678 10.785 -62.259 1.00 28.54 31 ASN B CA 1
ATOM 3508 C C . ASN B 1 49 ? -62.250 9.830 -61.216 1.00 30.74 31 ASN B C 1
ATOM 3509 O O . ASN B 1 49 ? -63.465 9.596 -61.193 1.00 29.81 31 ASN B O 1
ATOM 3514 N N . LYS B 1 50 ? -61.399 9.272 -60.350 1.00 28.20 32 LYS B N 1
ATOM 3515 C CA . LYS B 1 50 ? -61.913 8.347 -59.342 1.00 30.98 32 LYS B CA 1
ATOM 3516 C C . LYS B 1 50 ? -61.202 8.529 -58.006 1.00 33.64 32 LYS B C 1
ATOM 3517 O O . LYS B 1 50 ? -59.970 8.489 -57.947 1.00 30.98 32 LYS B O 1
ATOM 3523 N N . ALA B 1 51 ? -61.984 8.750 -56.950 1.00 29.60 33 ALA B N 1
ATOM 3524 C CA . ALA B 1 51 ? -61.519 8.685 -55.570 1.00 26.74 33 ALA B CA 1
ATOM 3525 C C . ALA B 1 51 ? -61.993 7.384 -54.934 1.00 26.61 33 ALA B C 1
ATOM 3526 O O . ALA B 1 51 ? -63.196 7.111 -54.905 1.00 27.77 33 ALA B O 1
ATOM 3528 N N . THR B 1 52 ? -61.058 6.617 -54.371 1.00 27.94 34 THR B N 1
ATOM 3529 C CA . THR B 1 52 ? -61.321 5.302 -53.789 1.00 27.48 34 THR B CA 1
ATOM 3530 C C . THR B 1 52 ? -61.000 5.296 -52.291 1.00 29.93 34 THR B C 1
ATOM 3531 O O . THR B 1 52 ? -59.974 5.841 -51.865 1.00 26.83 34 THR B O 1
ATOM 3535 N N . GLY B 1 53 ? -61.837 4.637 -51.493 1.00 26.38 35 GLY B N 1
ATOM 3536 C CA . GLY B 1 53 ? -61.490 4.411 -50.087 1.00 27.03 35 GLY B CA 1
ATOM 3537 C C . GLY B 1 53 ? -62.006 5.449 -49.092 1.00 30.73 35 GLY B C 1
ATOM 3538 O O . GLY B 1 53 ? -62.994 6.163 -49.310 1.00 28.00 35 GLY B O 1
ATOM 3539 N N . GLU B 1 54 ? -61.311 5.510 -47.954 1.00 28.53 36 GLU B N 1
ATOM 3540 C CA . GLU B 1 54 ? -61.697 6.319 -46.808 1.00 28.71 36 GLU B CA 1
ATOM 3541 C C . GLU B 1 54 ? -60.574 7.275 -46.405 1.00 33.84 36 GLU B C 1
ATOM 3542 O O . GLU B 1 54 ? -59.385 6.995 -46.620 1.00 30.09 36 GLU B O 1
ATOM 3548 N N . ARG B 1 55 ? -60.956 8.420 -45.824 1.00 33.94 37 ARG B N 1
ATOM 3549 C CA . ARG B 1 55 ? -60.029 9.270 -45.083 1.00 32.32 37 ARG B CA 1
ATOM 3550 C C . ARG B 1 55 ? -60.452 9.328 -43.614 1.00 35.91 37 ARG B C 1
ATOM 3551 O O . ARG B 1 55 ? -61.619 9.086 -43.260 1.00 30.94 37 ARG B O 1
ATOM 3559 N N . THR B 1 56 ? -59.499 9.642 -42.739 1.00 31.93 38 THR B N 1
ATOM 3560 C CA . THR B 1 56 ? -59.824 9.784 -41.330 1.00 35.40 38 THR B CA 1
ATOM 3561 C C . THR B 1 56 ? -59.535 11.205 -40.877 1.00 34.26 38 THR B C 1
ATOM 3562 O O . THR B 1 56 ? -58.449 11.734 -41.124 1.00 33.38 38 THR B O 1
ATOM 3566 N N . LEU B 1 57 ? -60.513 11.819 -40.220 1.00 34.57 39 LEU B N 1
ATOM 3567 C CA . LEU B 1 57 ? -60.303 13.153 -39.687 1.00 38.60 39 LEU B CA 1
ATOM 3568 C C . LEU B 1 57 ? -59.536 13.065 -38.373 1.00 37.29 39 LEU B C 1
ATOM 3569 O O . LEU B 1 57 ? -59.368 11.993 -37.789 1.00 33.74 39 LEU B O 1
ATOM 3574 N N . LEU B 1 58 ? -59.048 14.213 -37.911 1.00 39.95 40 LEU B N 1
ATOM 3575 C CA . LEU B 1 58 ? -58.265 14.216 -36.682 1.00 38.15 40 LEU B CA 1
ATOM 3576 C C . LEU B 1 58 ? -59.076 13.668 -35.520 1.00 36.94 40 LEU B C 1
ATOM 3577 O O . LEU B 1 58 ? -58.580 12.857 -34.729 1.00 34.43 40 LEU B O 1
ATOM 3582 N N . SER B 1 59 ? -60.351 14.042 -35.462 1.00 34.11 41 SER B N 1
ATOM 3583 C CA . SER B 1 59 ? -61.276 13.564 -34.450 1.00 34.47 41 SER B CA 1
ATOM 3584 C C . SER B 1 59 ? -61.444 12.055 -34.450 1.00 36.56 41 SER B C 1
ATOM 3585 O O . SER B 1 59 ? -62.083 11.520 -33.540 1.00 42.58 41 SER B O 1
ATOM 3588 N N . GLY B 1 60 ? -61.009 11.367 -35.494 1.00 40.22 42 GLY B N 1
ATOM 3589 C CA . GLY B 1 60 ? -61.235 9.945 -35.597 1.00 36.72 42 GLY B CA 1
ATOM 3590 C C . GLY B 1 60 ? -62.440 9.558 -36.432 1.00 41.12 42 GLY B C 1
ATOM 3591 O O . GLY B 1 60 ? -62.590 8.371 -36.746 1.00 41.67 42 GLY B O 1
ATOM 3592 N N . GLU B 1 61 ? -63.295 10.518 -36.802 1.00 37.33 43 GLU B N 1
ATOM 3593 C CA . GLU B 1 61 ? -64.416 10.226 -37.686 1.00 45.78 43 GLU B CA 1
ATOM 3594 C C . GLU B 1 61 ? -63.918 9.860 -39.083 1.00 42.72 43 GLU B C 1
ATOM 3595 O O . GLU B 1 61 ? -62.952 10.443 -39.594 1.00 40.33 43 GLU B O 1
ATOM 3601 N N . LYS B 1 62 ? -64.591 8.903 -39.718 1.00 43.84 44 LYS B N 1
ATOM 3602 C CA . LYS B 1 62 ? -64.201 8.467 -41.057 1.00 43.89 44 LYS B CA 1
ATOM 3603 C C . LYS B 1 62 ? -65.149 9.014 -42.115 1.00 37.35 44 LYS B C 1
ATOM 3604 O O . LYS B 1 62 ? -66.357 9.125 -41.892 1.00 39.89 44 LYS B O 1
ATOM 3610 N N . GLN B 1 63 ? -64.587 9.365 -43.264 1.00 37.56 45 GLN B N 1
ATOM 3611 C CA . GLN B 1 63 ? -65.317 9.834 -44.435 1.00 35.97 45 GLN B CA 1
ATOM 3612 C C . GLN B 1 63 ? -64.827 9.120 -45.684 1.00 38.94 45 GLN B C 1
ATOM 3613 O O . GLN B 1 63 ? -63.636 8.804 -45.805 1.00 34.50 45 GLN B O 1
ATOM 3619 N N . PRO B 1 64 ? -65.720 8.875 -46.641 1.00 40.25 46 PRO B N 1
ATOM 3620 C CA . PRO B 1 64 ? -65.285 8.399 -47.957 1.00 30.68 46 PRO B CA 1
ATOM 3621 C C . PRO B 1 64 ? -64.321 9.370 -48.602 1.00 29.14 46 PRO B C 1
ATOM 3622 O O . PRO B 1 64 ? -64.477 10.587 -48.497 1.00 32.76 46 PRO B O 1
ATOM 3626 N N . GLN B 1 65 ? -63.278 8.805 -49.208 1.00 30.55 47 GLN B N 1
ATOM 3627 C CA . GLN B 1 65 ? -62.365 9.558 -50.056 1.00 31.79 47 GLN B CA 1
ATOM 3628 C C . GLN B 1 65 ? -63.148 10.270 -51.146 1.00 30.94 47 GLN B C 1
ATOM 3629 O O . GLN B 1 65 ? -64.149 9.752 -51.647 1.00 31.84 47 GLN B O 1
ATOM 3635 N N . GLN B 1 66 ? -62.667 11.445 -51.545 1.00 29.59 48 GLN B N 1
ATOM 3636 C CA . GLN B 1 66 ? -63.415 12.292 -52.457 1.00 30.43 48 GLN B CA 1
ATOM 3637 C C . GLN B 1 66 ? -62.460 13.042 -53.366 1.00 35.07 48 GLN B C 1
ATOM 3638 O O . GLN B 1 66 ? -61.345 13.381 -52.964 1.00 33.28 48 GLN B O 1
ATOM 3644 N N . LEU B 1 67 ? -62.931 13.343 -54.585 1.00 34.94 49 LEU B N 1
ATOM 3645 C CA . LEU B 1 67 ? -62.066 13.954 -55.586 1.00 31.92 49 LEU B CA 1
ATOM 3646 C C . LEU B 1 67 ? -61.565 15.335 -55.177 1.00 32.03 49 LEU B C 1
ATOM 3647 O O . LEU B 1 67 ? -60.493 15.749 -55.629 1.00 32.70 49 LEU B O 1
ATOM 3652 N N . ASP B 1 68 ? -62.272 16.053 -54.309 1.00 34.89 50 ASP B N 1
ATOM 3653 C CA . ASP B 1 68 ? -61.763 17.350 -53.884 1.00 37.56 50 ASP B CA 1
ATOM 3654 C C . ASP B 1 68 ? -61.072 17.306 -52.522 1.00 41.13 50 ASP B C 1
ATOM 3655 O O . ASP B 1 68 ? -60.801 18.366 -51.943 1.00 38.14 50 ASP B O 1
ATOM 3660 N N . ASP B 1 69 ? -60.766 16.107 -52.010 1.00 35.75 51 ASP B N 1
ATOM 3661 C CA . ASP B 1 69 ? -59.878 16.003 -50.863 1.00 33.51 51 ASP B CA 1
ATOM 3662 C C . ASP B 1 69 ? -58.570 16.709 -51.186 1.00 35.01 51 ASP B C 1
ATOM 3663 O O . ASP B 1 69 ? -58.039 16.584 -52.293 1.00 36.74 51 ASP B O 1
ATOM 3668 N N . VAL B 1 70 ? -58.057 17.481 -50.228 1.00 33.91 52 VAL B N 1
ATOM 3669 C CA . VAL B 1 70 ? -56.802 18.190 -50.447 1.00 32.94 52 VAL B CA 1
ATOM 3670 C C . VAL B 1 70 ? -55.651 17.244 -50.140 1.00 33.96 52 VAL B C 1
ATOM 3671 O O . VAL B 1 70 ? -55.612 16.620 -49.071 1.00 34.66 52 VAL B O 1
ATOM 3675 N N . LEU B 1 71 ? -54.733 17.114 -51.091 1.00 32.40 53 LEU B N 1
ATOM 3676 C CA . LEU B 1 71 ? -53.675 16.115 -51.063 1.00 37.32 53 LEU B CA 1
ATOM 3677 C C . LEU B 1 71 ? -52.333 16.795 -50.862 1.00 39.38 53 LEU B C 1
ATOM 3678 O O . LEU B 1 71 ? -52.166 17.984 -51.155 1.00 39.20 53 LEU B O 1
ATOM 3683 N N . TYR B 1 72 ? -51.375 16.036 -50.342 1.00 35.03 54 TYR B N 1
ATOM 3684 C CA . TYR B 1 72 ? -50.002 16.515 -50.271 1.00 37.34 54 TYR B CA 1
ATOM 3685 C C . TYR B 1 72 ? -49.289 16.143 -51.561 1.00 32.94 54 TYR B C 1
ATOM 3686 O O . TYR B 1 72 ? -49.181 14.960 -51.888 1.00 32.12 54 TYR B O 1
ATOM 3695 N N . LEU B 1 73 ? -48.800 17.146 -52.290 1.00 34.70 55 LEU B N 1
ATOM 3696 C CA . LEU B 1 73 ? -48.095 16.864 -53.536 1.00 34.56 55 LEU B CA 1
ATOM 3697 C C . LEU B 1 73 ? -46.689 16.353 -53.310 1.00 35.35 55 LEU B C 1
ATOM 3698 O O . LEU B 1 73 ? -46.152 15.664 -54.184 1.00 36.01 55 LEU B O 1
ATOM 3703 N N . ALA B 1 74 ? -46.070 16.689 -52.179 1.00 33.72 56 ALA B N 1
ATOM 3704 C CA . ALA B 1 74 ? -44.651 16.391 -51.971 1.00 38.69 56 ALA B CA 1
ATOM 3705 C C . ALA B 1 74 ? -43.892 16.843 -53.222 1.00 38.59 56 ALA B C 1
ATOM 3706 O O . ALA B 1 74 ? -44.173 17.934 -53.738 1.00 34.70 56 ALA B O 1
ATOM 3708 N N . SER B 1 75 ? -42.989 16.027 -53.780 1.00 40.26 57 SER B N 1
ATOM 3709 C CA . SER B 1 75 ? -42.172 16.494 -54.904 1.00 43.77 57 SER B CA 1
ATOM 3710 C C . SER B 1 75 ? -42.952 16.731 -56.193 1.00 41.01 57 SER B C 1
ATOM 3711 O O . SER B 1 75 ? -42.384 17.302 -57.131 1.00 41.96 57 SER B O 1
ATOM 3714 N N . ALA B 1 76 ? -44.227 16.352 -56.270 1.00 40.31 58 ALA B N 1
ATOM 3715 C CA . ALA B 1 76 ? -44.994 16.816 -57.411 1.00 40.38 58 ALA B CA 1
ATOM 3716 C C . ALA B 1 76 ? -45.096 18.325 -57.435 1.00 39.27 58 ALA B C 1
ATOM 3717 O O . ALA B 1 76 ? -45.497 18.879 -58.456 1.00 41.95 58 ALA B O 1
ATOM 3719 N N . THR B 1 77 ? -44.738 18.998 -56.343 1.00 39.76 59 THR B N 1
ATOM 3720 C CA . THR B 1 77 ? -44.668 20.456 -56.345 1.00 43.72 59 THR B CA 1
ATOM 3721 C C . THR B 1 77 ? -43.623 20.962 -57.335 1.00 41.54 59 THR B C 1
ATOM 3722 O O . THR B 1 77 ? -43.736 22.087 -57.839 1.00 41.44 59 THR B O 1
ATOM 3726 N N . LYS B 1 78 ? -42.587 20.159 -57.599 1.00 37.47 60 LYS B N 1
ATOM 3727 C CA . LYS B 1 78 ? -41.491 20.609 -58.452 1.00 43.73 60 LYS B CA 1
ATOM 3728 C C . LYS B 1 78 ? -41.980 21.025 -59.833 1.00 44.90 60 LYS B C 1
ATOM 3729 O O . LYS B 1 78 ? -41.490 22.009 -60.400 1.00 50.54 60 LYS B O 1
ATOM 3735 N N . LEU B 1 79 ? -42.944 20.294 -60.396 1.00 45.46 61 LEU B N 1
ATOM 3736 C CA . LEU B 1 79 ? -43.487 20.681 -61.697 1.00 44.71 61 LEU B CA 1
ATOM 3737 C C . LEU B 1 79 ? -44.102 22.073 -61.637 1.00 44.37 61 LEU B C 1
ATOM 3738 O O . LEU B 1 79 ? -43.813 22.922 -62.488 1.00 47.67 61 LEU B O 1
ATOM 3743 N N . ILE B 1 80 ? -44.923 22.342 -60.612 1.00 42.56 62 ILE B N 1
ATOM 3744 C CA . ILE B 1 80 ? -45.574 23.649 -60.508 1.00 43.20 62 ILE B CA 1
ATOM 3745 C C . ILE B 1 80 ? -44.547 24.744 -60.290 1.00 47.75 62 ILE B C 1
ATOM 3746 O O . ILE B 1 80 ? -44.708 25.871 -60.773 1.00 50.83 62 ILE B O 1
ATOM 3751 N N . THR B 1 81 ? -43.490 24.452 -59.535 1.00 48.40 63 THR B N 1
ATOM 3752 C CA . THR B 1 81 ? -42.431 25.443 -59.390 1.00 50.81 63 THR B CA 1
ATOM 3753 C C . THR B 1 81 ? -41.727 25.679 -60.719 1.00 48.70 63 THR B C 1
ATOM 3754 O O . THR B 1 81 ? -41.490 26.832 -61.092 1.00 52.17 63 THR B O 1
ATOM 3758 N N . THR B 1 82 ? -41.411 24.605 -61.456 1.00 47.16 64 THR B N 1
ATOM 3759 C CA . THR B 1 82 ? -40.852 24.751 -62.801 1.00 50.81 64 THR B CA 1
ATOM 3760 C C . THR B 1 82 ? -41.688 25.700 -63.649 1.00 48.42 64 THR B C 1
ATOM 3761 O O . THR B 1 82 ? -41.161 26.622 -64.277 1.00 50.26 64 THR B O 1
ATOM 3765 N N . ILE B 1 83 ? -43.003 25.517 -63.634 1.00 48.46 65 ILE B N 1
ATOM 3766 C CA . ILE B 1 83 ? -43.889 26.389 -64.398 1.00 48.73 65 ILE B CA 1
ATOM 3767 C C . ILE B 1 83 ? -43.759 27.827 -63.920 1.00 52.14 65 ILE B C 1
ATOM 3768 O O . ILE B 1 83 ? -43.698 28.760 -64.724 1.00 58.95 65 ILE B O 1
ATOM 3773 N N . ALA B 1 84 ? -43.779 28.034 -62.602 1.00 56.91 66 ALA B N 1
ATOM 3774 C CA . ALA B 1 84 ? -43.635 29.387 -62.064 1.00 58.51 66 ALA B CA 1
ATOM 3775 C C . ALA B 1 84 ? -42.310 30.011 -62.486 1.00 60.74 66 ALA B C 1
ATOM 3776 O O . ALA B 1 84 ? -42.230 31.223 -62.718 1.00 61.83 66 ALA B O 1
ATOM 3778 N N . ALA B 1 85 ? -41.253 29.200 -62.562 1.00 53.59 67 ALA B N 1
ATOM 3779 C CA . ALA B 1 85 ? -39.957 29.705 -62.995 1.00 57.67 67 ALA B CA 1
ATOM 3780 C C . ALA B 1 85 ? -39.985 30.129 -64.465 1.00 65.96 67 ALA B C 1
ATOM 3781 O O . ALA B 1 85 ? -39.550 31.236 -64.812 1.00 67.24 67 ALA B O 1
ATOM 3783 N N . LEU B 1 86 ? -40.491 29.255 -65.347 1.00 64.07 68 LEU B N 1
ATOM 3784 C CA . LEU B 1 86 ? -40.578 29.590 -66.765 1.00 55.97 68 LEU B CA 1
ATOM 3785 C C . LEU B 1 86 ? -41.545 30.741 -67.004 1.00 60.33 68 LEU B C 1
ATOM 3786 O O . LEU B 1 86 ? -41.364 31.512 -67.951 1.00 66.05 68 LEU B O 1
ATOM 3791 N N . GLN B 1 87 ? -42.571 30.882 -66.164 1.00 56.83 69 GLN B N 1
ATOM 3792 C CA . GLN B 1 87 ? -43.432 32.050 -66.282 1.00 61.61 69 GLN B CA 1
ATOM 3793 C C . GLN B 1 87 ? -42.659 33.331 -66.012 1.00 70.02 69 GLN B C 1
ATOM 3794 O O . GLN B 1 87 ? -43.028 34.393 -66.525 1.00 74.08 69 GLN B O 1
ATOM 3800 N N . CYS B 1 88 ? -41.611 33.263 -65.181 1.00 70.75 70 CYS B N 1
ATOM 3801 C CA . CYS B 1 88 ? -40.747 34.426 -64.980 1.00 72.25 70 CYS B CA 1
ATOM 3802 C C . CYS B 1 88 ? -39.769 34.617 -66.131 1.00 74.82 70 CYS B C 1
ATOM 3803 O O . CYS B 1 88 ? -39.386 35.755 -66.427 1.00 76.91 70 CYS B O 1
ATOM 3806 N N . VAL B 1 89 ? -39.350 33.533 -66.790 1.00 72.93 71 VAL B N 1
ATOM 3807 C CA . VAL B 1 89 ? -38.500 33.705 -67.962 1.00 73.67 71 VAL B CA 1
ATOM 3808 C C . VAL B 1 89 ? -39.296 34.389 -69.069 1.00 72.36 71 VAL B C 1
ATOM 3809 O O . VAL B 1 89 ? -38.746 35.196 -69.827 1.00 77.35 71 VAL B O 1
ATOM 3813 N N . GLU B 1 90 ? -40.601 34.100 -69.163 1.00 73.45 72 GLU B N 1
ATOM 3814 C CA . GLU B 1 90 ? -41.482 34.802 -70.100 1.00 76.15 72 GLU B CA 1
ATOM 3815 C C . GLU B 1 90 ? -41.495 36.306 -69.842 1.00 77.41 72 GLU B C 1
ATOM 3816 O O . GLU B 1 90 ? -41.366 37.110 -70.771 1.00 79.04 72 GLU B O 1
ATOM 3822 N N . ASP B 1 91 ? -41.686 36.705 -68.585 1.00 78.82 73 ASP B N 1
ATOM 3823 C CA . ASP B 1 91 ? -41.674 38.117 -68.219 1.00 78.46 73 ASP B CA 1
ATOM 3824 C C . ASP B 1 91 ? -40.291 38.741 -68.369 1.00 79.17 73 ASP B C 1
ATOM 3825 O O . ASP B 1 91 ? -40.147 39.950 -68.137 1.00 74.26 73 ASP B O 1
ATOM 3830 N N . GLY B 1 92 ? -39.272 37.933 -68.692 1.00 76.25 74 GLY B N 1
ATOM 3831 C CA . GLY B 1 92 ? -37.899 38.370 -68.829 1.00 72.74 74 GLY B CA 1
ATOM 3832 C C . GLY B 1 92 ? -37.167 38.631 -67.531 1.00 79.40 74 GLY B C 1
ATOM 3833 O O . GLY B 1 92 ? -36.004 39.056 -67.580 1.00 83.62 74 GLY B O 1
ATOM 3834 N N . LEU B 1 93 ? -37.788 38.357 -66.372 1.00 79.64 75 LEU B N 1
ATOM 3835 C CA . LEU B 1 93 ? -37.119 38.545 -65.086 1.00 73.27 75 LEU B CA 1
ATOM 3836 C C . LEU B 1 93 ? -35.951 37.593 -64.909 1.00 73.85 75 LEU B C 1
ATOM 3837 O O . LEU B 1 93 ? -35.046 37.876 -64.119 1.00 77.22 75 LEU B O 1
ATOM 3842 N N . LEU B 1 94 ? -35.958 36.466 -65.605 1.00 72.65 76 LEU B N 1
ATOM 3843 C CA . LEU B 1 94 ? -34.840 35.545 -65.586 1.00 73.73 76 LEU B CA 1
ATOM 3844 C C . LEU B 1 94 ? -34.596 35.067 -67.007 1.00 69.42 76 LEU B C 1
ATOM 3845 O O . LEU B 1 94 ? -35.251 35.502 -67.959 1.00 71.24 76 LEU B O 1
ATOM 3850 N N . SER B 1 95 ? -33.658 34.142 -67.131 1.00 63.95 77 SER B N 1
ATOM 3851 C CA . SER B 1 95 ? -33.359 33.461 -68.377 1.00 73.65 77 SER B CA 1
ATOM 3852 C C . SER B 1 95 ? -32.701 32.161 -67.961 1.00 76.04 77 SER B C 1
ATOM 3853 O O . SER B 1 95 ? -32.112 32.087 -66.879 1.00 76.58 77 SER B O 1
ATOM 3856 N N . LEU B 1 96 ? -32.794 31.136 -68.812 1.00 74.64 78 LEU B N 1
ATOM 3857 C CA . LEU B 1 96 ? -32.374 29.821 -68.338 1.00 74.25 78 LEU B CA 1
ATOM 3858 C C . LEU B 1 96 ? -30.869 29.732 -68.178 1.00 77.78 78 LEU B C 1
ATOM 3859 O O . LEU B 1 96 ? -30.374 28.882 -67.427 1.00 78.41 78 LEU B O 1
ATOM 3864 N N . ASP B 1 97 ? -30.125 30.596 -68.852 1.00 79.38 79 ASP B N 1
ATOM 3865 C CA . ASP B 1 97 ? -28.679 30.531 -68.784 1.00 81.94 79 ASP B CA 1
ATOM 3866 C C . ASP B 1 97 ? -28.086 31.749 -68.097 1.00 82.67 79 ASP B C 1
ATOM 3867 O O . ASP B 1 97 ? -26.867 31.799 -67.899 1.00 81.36 79 ASP B O 1
ATOM 3872 N N . GLY B 1 98 ? -28.920 32.700 -67.672 1.00 83.68 80 GLY B N 1
ATOM 3873 C CA . GLY B 1 98 ? -28.401 33.870 -67.002 1.00 85.38 80 GLY B CA 1
ATOM 3874 C C . GLY B 1 98 ? -27.762 33.501 -65.679 1.00 89.04 80 GLY B C 1
ATOM 3875 O O . GLY B 1 98 ? -28.187 32.572 -64.984 1.00 86.03 80 GLY B O 1
ATOM 3876 N N . ASP B 1 99 ? -26.725 34.252 -65.327 1.00 88.29 81 ASP B N 1
ATOM 3877 C CA . ASP B 1 99 ? -26.063 34.020 -64.058 1.00 90.10 81 ASP B CA 1
ATOM 3878 C C . ASP B 1 99 ? -26.950 34.552 -62.942 1.00 91.59 81 ASP B C 1
ATOM 3879 O O . ASP B 1 99 ? -27.424 35.695 -62.995 1.00 88.34 81 ASP B O 1
ATOM 3884 N N . LEU B 1 100 ? -27.228 33.691 -61.966 1.00 87.60 82 LEU B N 1
ATOM 3885 C CA . LEU B 1 100 ? -28.056 34.047 -60.826 1.00 88.10 82 LEU B CA 1
ATOM 3886 C C . LEU B 1 100 ? -27.244 34.519 -59.631 1.00 87.46 82 LEU B C 1
ATOM 3887 O O . LEU B 1 100 ? -27.833 34.813 -58.584 1.00 83.25 82 LEU B O 1
ATOM 3892 N N . SER B 1 101 ? -25.914 34.612 -59.778 1.00 92.04 83 SER B N 1
ATOM 3893 C CA . SER B 1 101 ? -25.029 34.916 -58.651 1.00 85.21 83 SER B CA 1
ATOM 3894 C C . SER B 1 101 ? -25.450 36.149 -57.849 1.00 84.26 83 SER B C 1
ATOM 3895 O O . SER B 1 101 ? -25.491 36.081 -56.618 1.00 83.70 83 SER B O 1
ATOM 3898 N N . SER B 1 102 ? -25.737 37.292 -58.492 1.00 84.32 84 SER B N 1
ATOM 3899 C CA . SER B 1 102 ? -26.232 38.420 -57.691 1.00 87.94 84 SER B CA 1
ATOM 3900 C C . SER B 1 102 ? -27.500 38.015 -56.957 1.00 89.49 84 SER B C 1
ATOM 3901 O O . SER B 1 102 ? -27.715 38.400 -55.802 1.00 91.72 84 SER B O 1
ATOM 3904 N N . ILE B 1 103 ? -28.409 37.327 -57.665 1.00 89.90 85 ILE B N 1
ATOM 3905 C CA . ILE B 1 103 ? -29.729 37.063 -57.094 1.00 88.99 85 ILE B CA 1
ATOM 3906 C C . ILE B 1 103 ? -29.621 36.033 -55.979 1.00 81.18 85 ILE B C 1
ATOM 3907 O O . ILE B 1 103 ? -30.277 36.165 -54.940 1.00 79.40 85 ILE B O 1
ATOM 3912 N N . ALA B 1 104 ? -28.799 34.998 -56.163 1.00 80.75 86 ALA B N 1
ATOM 3913 C CA . ALA B 1 104 ? -28.636 33.937 -55.171 1.00 79.53 86 ALA B CA 1
ATOM 3914 C C . ALA B 1 104 ? -27.174 33.831 -54.747 1.00 81.86 86 ALA B C 1
ATOM 3915 O O . ALA B 1 104 ? -26.482 32.862 -55.102 1.00 78.54 86 ALA B O 1
ATOM 3917 N N . PRO B 1 105 ? -26.680 34.796 -53.960 1.00 81.90 87 PRO B N 1
ATOM 3918 C CA . PRO B 1 105 ? -25.278 34.720 -53.513 1.00 79.95 87 PRO B CA 1
ATOM 3919 C C . PRO B 1 105 ? -24.957 33.431 -52.777 1.00 82.55 87 PRO B C 1
ATOM 3920 O O . PRO B 1 105 ? -23.817 32.949 -52.851 1.00 80.65 87 PRO B O 1
ATOM 3924 N N . GLU B 1 106 ? -25.947 32.849 -52.092 1.00 76.50 88 GLU B N 1
ATOM 3925 C CA . GLU B 1 106 ? -25.723 31.636 -51.315 1.00 73.32 88 GLU B CA 1
ATOM 3926 C C . GLU B 1 106 ? -25.242 30.486 -52.192 1.00 80.55 88 GLU B C 1
ATOM 3927 O O . GLU B 1 106 ? -24.459 29.643 -51.734 1.00 77.98 88 GLU B O 1
ATOM 3933 N N . LEU B 1 107 ? -25.710 30.420 -53.448 1.00 83.02 89 LEU B N 1
ATOM 3934 C CA . LEU B 1 107 ? -25.252 29.371 -54.358 1.00 82.75 89 LEU B CA 1
ATOM 3935 C C . LEU B 1 107 ? -23.953 29.750 -55.039 1.00 82.03 89 LEU B C 1
ATOM 3936 O O . LEU B 1 107 ? -23.145 28.869 -55.369 1.00 80.83 89 LEU B O 1
ATOM 3941 N N . ALA B 1 108 ? -23.742 31.047 -55.267 1.00 78.95 90 ALA B N 1
ATOM 3942 C CA . ALA B 1 108 ? -22.433 31.479 -55.726 1.00 84.75 90 ALA B CA 1
ATOM 3943 C C . ALA B 1 108 ? -21.369 31.104 -54.702 1.00 88.27 90 ALA B C 1
ATOM 3944 O O . ALA B 1 108 ? -20.276 30.645 -55.061 1.00 88.37 90 ALA B O 1
ATOM 3946 N N . ALA B 1 109 ? -21.713 31.201 -53.416 1.00 87.57 91 ALA B N 1
ATOM 3947 C CA . ALA B 1 109 ? -20.765 30.914 -52.350 1.00 83.31 91 ALA B CA 1
ATOM 3948 C C . ALA B 1 109 ? -20.487 29.426 -52.168 1.00 83.44 91 ALA B C 1
ATOM 3949 O O . ALA B 1 109 ? -19.616 29.081 -51.363 1.00 83.70 91 ALA B O 1
ATOM 3951 N N . LYS B 1 110 ? -21.175 28.539 -52.889 1.00 86.80 92 LYS B N 1
ATOM 3952 C CA . LYS B 1 110 ? -20.982 27.108 -52.680 1.00 86.62 92 LYS B CA 1
ATOM 3953 C C . LYS B 1 110 ? -19.797 26.589 -53.486 1.00 86.08 92 LYS B C 1
ATOM 3954 O O . LYS B 1 110 ? -19.623 26.941 -54.658 1.00 87.22 92 LYS B O 1
ATOM 3960 N N . TYR B 1 111 ? -18.973 25.780 -52.828 1.00 81.04 93 TYR B N 1
ATOM 3961 C CA . TYR B 1 111 ? -17.861 25.047 -53.412 1.00 86.31 93 TYR B CA 1
ATOM 3962 C C . TYR B 1 111 ? -18.268 23.592 -53.649 1.00 84.91 93 TYR B C 1
ATOM 3963 O O . TYR B 1 111 ? -19.331 23.143 -53.215 1.00 87.39 93 TYR B O 1
ATOM 3972 N N . VAL B 1 112 ? -17.401 22.848 -54.337 1.00 83.71 94 VAL B N 1
ATOM 3973 C CA . VAL B 1 112 ? -17.658 21.454 -54.700 1.00 80.46 94 VAL B CA 1
ATOM 3974 C C . VAL B 1 112 ? -16.880 20.520 -53.776 1.00 82.72 94 VAL B C 1
ATOM 3975 O O . VAL B 1 112 ? -15.643 20.512 -53.776 1.00 87.19 94 VAL B O 1
ATOM 3979 N N . LEU B 1 113 ? -17.602 19.722 -52.997 1.00 80.05 95 LEU B N 1
ATOM 3980 C CA . LEU B 1 113 ? -16.968 18.779 -52.086 1.00 84.90 95 LEU B CA 1
ATOM 3981 C C . LEU B 1 113 ? -16.385 17.592 -52.858 1.00 90.42 95 LEU B C 1
ATOM 3982 O O . LEU B 1 113 ? -17.085 16.951 -53.650 1.00 90.37 95 LEU B O 1
ATOM 3987 N N . THR B 1 114 ? -15.090 17.313 -52.634 1.00 93.85 96 THR B N 1
ATOM 3988 C CA . THR B 1 114 ? -14.354 16.263 -53.335 1.00 90.84 96 THR B CA 1
ATOM 3989 C C . THR B 1 114 ? -14.001 15.056 -52.473 1.00 90.22 96 THR B C 1
ATOM 3990 O O . THR B 1 114 ? -13.704 13.989 -53.021 1.00 87.51 96 THR B O 1
ATOM 3994 N N . GLY B 1 115 ? -14.006 15.196 -51.155 1.00 96.55 97 GLY B N 1
ATOM 3995 C CA . GLY B 1 115 ? -13.666 14.091 -50.285 1.00 103.09 97 GLY B CA 1
ATOM 3996 C C . GLY B 1 115 ? -13.230 14.587 -48.918 1.00 106.49 97 GLY B C 1
ATOM 3997 O O . GLY B 1 115 ? -13.326 15.775 -48.604 1.00 103.22 97 GLY B O 1
ATOM 3998 N N . PHE B 1 116 ? -12.726 13.642 -48.119 1.00 109.85 98 PHE B N 1
ATOM 3999 C CA . PHE B 1 116 ? -12.280 13.923 -46.763 1.00 113.67 98 PHE B CA 1
ATOM 4000 C C . PHE B 1 116 ? -10.884 13.345 -46.553 1.00 117.81 98 PHE B C 1
ATOM 4001 O O . PHE B 1 116 ? -10.517 12.323 -47.146 1.00 114.17 98 PHE B O 1
ATOM 4009 N N . THR B 1 117 ? -10.106 14.014 -45.701 1.00 121.77 99 THR B N 1
ATOM 4010 C CA . THR B 1 117 ? -8.839 13.475 -45.221 1.00 119.92 99 THR B CA 1
ATOM 4011 C C . THR B 1 117 ? -9.121 12.217 -44.393 1.00 122.27 99 THR B C 1
ATOM 4012 O O . THR B 1 117 ? -10.252 11.725 -44.318 1.00 123.41 99 THR B O 1
ATOM 4016 N N . ASP B 1 118 ? -8.093 11.684 -43.745 1.00 121.35 100 ASP B N 1
ATOM 4017 C CA . ASP B 1 118 ? -8.325 10.754 -42.649 1.00 118.99 100 ASP B CA 1
ATOM 4018 C C . ASP B 1 118 ? -8.366 11.473 -41.312 1.00 116.69 100 ASP B C 1
ATOM 4019 O O . ASP B 1 118 ? -8.632 10.840 -40.287 1.00 119.10 100 ASP B O 1
ATOM 4024 N N . ASP B 1 119 ? -8.094 12.781 -41.314 1.00 118.45 101 ASP B N 1
ATOM 4025 C CA . ASP B 1 119 ? -8.501 13.696 -40.254 1.00 120.73 101 ASP B CA 1
ATOM 4026 C C . ASP B 1 119 ? -10.006 13.941 -40.295 1.00 123.75 101 ASP B C 1
ATOM 4027 O O . ASP B 1 119 ? -10.569 14.465 -39.324 1.00 124.01 101 ASP B O 1
ATOM 4032 N N . GLU B 1 120 ? -10.669 13.458 -41.354 1.00 124.00 102 GLU B N 1
ATOM 4033 C CA . GLU B 1 120 ? -12.086 13.687 -41.626 1.00 118.96 102 GLU B CA 1
ATOM 4034 C C . GLU B 1 120 ? -12.312 15.188 -41.814 1.00 115.98 102 GLU B C 1
ATOM 4035 O O . GLU B 1 120 ? -13.047 15.839 -41.074 1.00 114.41 102 GLU B O 1
ATOM 4041 N N . SER B 1 121 ? -11.628 15.731 -42.813 1.00 115.10 103 SER B N 1
ATOM 4042 C CA . SER B 1 121 ? -11.701 17.143 -43.142 1.00 114.72 103 SER B CA 1
ATOM 4043 C C . SER B 1 121 ? -11.880 17.299 -44.642 1.00 113.28 103 SER B C 1
ATOM 4044 O O . SER B 1 121 ? -11.308 16.529 -45.421 1.00 111.64 103 SER B O 1
ATOM 4047 N N . PRO B 1 122 ? -12.624 18.320 -45.079 1.00 111.92 104 PRO B N 1
ATOM 4048 C CA . PRO B 1 122 ? -13.059 18.363 -46.480 1.00 109.54 104 PRO B CA 1
ATOM 4049 C C . PRO B 1 122 ? -11.906 18.768 -47.384 1.00 109.48 104 PRO B C 1
ATOM 4050 O O . PRO B 1 122 ? -11.243 19.780 -47.146 1.00 111.45 104 PRO B O 1
ATOM 4054 N N . LEU B 1 123 ? -11.696 18.007 -48.450 1.00 108.35 105 LEU B N 1
ATOM 4055 C CA . LEU B 1 123 ? -10.872 18.495 -49.545 1.00 107.99 105 LEU B CA 1
ATOM 4056 C C . LEU B 1 123 ? -11.772 19.209 -50.539 1.00 106.09 105 LEU B C 1
ATOM 4057 O O . LEU B 1 123 ? -12.870 18.744 -50.855 1.00 102.71 105 LEU B O 1
ATOM 4062 N N . ASP B 1 124 ? -11.290 20.336 -51.037 1.00 104.82 106 ASP B N 1
ATOM 4063 C CA . ASP B 1 124 ? -12.148 21.319 -51.659 1.00 103.90 106 ASP B CA 1
ATOM 4064 C C . ASP B 1 124 ? -11.721 21.610 -53.098 1.00 104.09 106 ASP B C 1
ATOM 4065 O O . ASP B 1 124 ? -10.618 21.265 -53.534 1.00 104.45 106 ASP B O 1
ATOM 4070 N N . ASP B 1 125 ? -12.630 22.290 -53.820 1.00 98.10 107 ASP B N 1
ATOM 4071 C CA . ASP B 1 125 ? -12.535 22.807 -55.183 1.00 91.84 107 ASP B CA 1
ATOM 4072 C C . ASP B 1 125 ? -13.552 23.934 -55.334 1.00 92.77 107 ASP B C 1
ATOM 4073 O O . ASP B 1 125 ? -14.711 23.773 -54.937 1.00 93.00 107 ASP B O 1
ATOM 4078 N N . PRO B 1 126 ? -13.179 25.069 -55.912 1.00 93.85 108 PRO B N 1
ATOM 4079 C CA . PRO B 1 126 ? -14.139 26.184 -56.094 1.00 92.24 108 PRO B CA 1
ATOM 4080 C C . PRO B 1 126 ? -15.024 25.971 -57.311 1.00 92.94 108 PRO B C 1
ATOM 4081 O O . PRO B 1 126 ? -14.725 25.118 -58.164 1.00 87.10 108 PRO B O 1
ATOM 4085 N N . PRO B 1 127 ? -16.144 26.698 -57.419 1.00 92.24 109 PRO B N 1
ATOM 4086 C CA . PRO B 1 127 ? -17.077 26.481 -58.544 1.00 86.88 109 PRO B CA 1
ATOM 4087 C C . PRO B 1 127 ? -16.501 26.946 -59.877 1.00 89.07 109 PRO B C 1
ATOM 4088 O O . PRO B 1 127 ? -16.138 28.114 -60.041 1.00 87.54 109 PRO B O 1
ATOM 4092 N N . ALA B 1 128 ? -16.458 26.021 -60.844 1.00 88.68 110 ALA B N 1
ATOM 4093 C CA . ALA B 1 128 ? -15.926 26.264 -62.185 1.00 83.82 110 ALA B CA 1
ATOM 4094 C C . ALA B 1 128 ? -16.806 27.141 -63.067 1.00 79.84 110 ALA B C 1
ATOM 4095 O O . ALA B 1 128 ? -16.332 27.575 -64.119 1.00 79.69 110 ALA B O 1
ATOM 4097 N N . ARG B 1 129 ? -18.062 27.385 -62.706 1.00 82.26 111 ARG B N 1
ATOM 4098 C CA . ARG B 1 129 ? -18.985 28.121 -63.566 1.00 83.46 111 ARG B CA 1
ATOM 4099 C C . ARG B 1 129 ? -20.052 28.762 -62.667 1.00 85.77 111 ARG B C 1
ATOM 4100 O O . ARG B 1 129 ? -20.237 28.336 -61.535 1.00 89.48 111 ARG B O 1
ATOM 4108 N N . PRO B 1 130 ? -20.727 29.792 -63.177 1.00 81.32 112 PRO B N 1
ATOM 4109 C CA . PRO B 1 130 ? -21.887 30.309 -62.424 1.00 87.07 112 PRO B CA 1
ATOM 4110 C C . PRO B 1 130 ? -23.071 29.360 -62.568 1.00 93.70 112 PRO B C 1
ATOM 4111 O O . PRO B 1 130 ? -23.232 28.674 -63.583 1.00 90.05 112 PRO B O 1
ATOM 4115 N N . ILE B 1 131 ? -23.909 29.308 -61.531 1.00 89.69 113 ILE B N 1
ATOM 4116 C CA . ILE B 1 131 ? -25.089 28.448 -61.558 1.00 84.73 113 ILE B CA 1
ATOM 4117 C C . ILE B 1 131 ? -26.282 29.200 -62.136 1.00 89.18 113 ILE B C 1
ATOM 4118 O O . ILE B 1 131 ? -26.560 30.352 -61.765 1.00 84.27 113 ILE B O 1
ATOM 4123 N N . THR B 1 132 ? -26.987 28.527 -63.045 1.00 87.68 114 THR B N 1
ATOM 4124 C CA . THR B 1 132 ? -28.061 29.086 -63.842 1.00 84.03 114 THR B CA 1
ATOM 4125 C C . THR B 1 132 ? -29.366 28.357 -63.559 1.00 83.02 114 THR B C 1
ATOM 4126 O O . THR B 1 132 ? -29.380 27.174 -63.197 1.00 80.54 114 THR B O 1
ATOM 4130 N N . LEU B 1 133 ? -30.463 29.060 -63.842 1.00 79.72 115 LEU B N 1
ATOM 4131 C CA . LEU B 1 133 ? -31.802 28.525 -63.609 1.00 74.07 115 LEU B CA 1
ATOM 4132 C C . LEU B 1 133 ? -31.989 27.151 -64.231 1.00 71.44 115 LEU B C 1
ATOM 4133 O O . LEU B 1 133 ? -32.546 26.246 -63.601 1.00 65.70 115 LEU B O 1
ATOM 4138 N N . LYS B 1 134 ? -31.506 26.928 -65.430 1.00 75.17 116 LYS B N 1
ATOM 4139 C CA . LYS B 1 134 ? -31.761 25.657 -66.065 1.00 74.47 116 LYS B CA 1
ATOM 4140 C C . LYS B 1 134 ? -31.169 24.480 -65.310 1.00 75.34 116 LYS B C 1
ATOM 4141 O O . LYS B 1 134 ? -31.719 23.401 -65.318 1.00 72.32 116 LYS B O 1
ATOM 4147 N N . MET B 1 135 ? -30.049 24.684 -64.653 1.00 72.90 117 MET B N 1
ATOM 4148 C CA . MET B 1 135 ? -29.429 23.594 -63.941 1.00 75.13 117 MET B CA 1
ATOM 4149 C C . MET B 1 135 ? -30.179 23.363 -62.638 1.00 70.02 117 MET B C 1
ATOM 4150 O O . MET B 1 135 ? -30.219 22.270 -62.127 1.00 67.65 117 MET B O 1
ATOM 4155 N N . LEU B 1 136 ? -30.792 24.402 -62.114 1.00 67.22 118 LEU B N 1
ATOM 4156 C CA . LEU B 1 136 ? -31.619 24.250 -60.922 1.00 70.23 118 LEU B CA 1
ATOM 4157 C C . LEU B 1 136 ? -32.785 23.327 -61.239 1.00 67.93 118 LEU B C 1
ATOM 4158 O O . LEU B 1 136 ? -33.108 22.416 -60.466 1.00 66.07 118 LEU B O 1
ATOM 4163 N N . LEU B 1 137 ? -33.428 23.552 -62.391 1.00 66.02 119 LEU B N 1
ATOM 4164 C CA . LEU B 1 137 ? -34.615 22.788 -62.754 1.00 61.35 119 LEU B CA 1
ATOM 4165 C C . LEU B 1 137 ? -34.303 21.395 -63.277 1.00 62.93 119 LEU B C 1
ATOM 4166 O O . LEU B 1 137 ? -35.223 20.575 -63.376 1.00 64.65 119 LEU B O 1
ATOM 4171 N N . THR B 1 138 ? -33.049 21.089 -63.603 1.00 60.04 120 THR B N 1
ATOM 4172 C CA . THR B 1 138 ? -32.724 19.772 -64.129 1.00 59.29 120 THR B CA 1
ATOM 4173 C C . THR B 1 138 ? -31.831 18.978 -63.183 1.00 62.32 120 THR B C 1
ATOM 4174 O O . THR B 1 138 ? -31.296 17.930 -63.573 1.00 56.48 120 THR B O 1
ATOM 4178 N N . HIS B 1 139 ? -31.688 19.447 -61.936 1.00 63.53 121 HIS B N 1
ATOM 4179 C CA . HIS B 1 139 ? -30.938 18.755 -60.877 1.00 65.10 121 HIS B CA 1
ATOM 4180 C C . HIS B 1 139 ? -29.515 18.459 -61.319 1.00 65.84 121 HIS B C 1
ATOM 4181 O O . HIS B 1 139 ? -28.979 17.362 -61.112 1.00 61.23 121 HIS B O 1
ATOM 4188 N N . SER B 1 140 ? -28.931 19.446 -61.988 1.00 66.73 122 SER B N 1
ATOM 4189 C CA . SER B 1 140 ? -27.542 19.411 -62.414 1.00 76.76 122 SER B CA 1
ATOM 4190 C C . SER B 1 140 ? -26.758 20.628 -61.932 1.00 76.79 122 SER B C 1
ATOM 4191 O O . SER B 1 140 ? -25.641 20.865 -62.403 1.00 76.00 122 SER B O 1
ATOM 4194 N N . SER B 1 141 ? -27.322 21.400 -60.997 1.00 75.78 123 SER B N 1
ATOM 4195 C CA . SER B 1 141 ? -26.587 22.478 -60.346 1.00 74.03 123 SER B CA 1
ATOM 4196 C C . SER B 1 141 ? -25.517 21.918 -59.418 1.00 69.32 123 SER B C 1
ATOM 4197 O O . SER B 1 141 ? -24.517 22.585 -59.141 1.00 70.27 123 SER B O 1
ATOM 4200 N N . GLY B 1 142 ? -25.720 20.714 -58.912 1.00 66.82 124 GLY B N 1
ATOM 4201 C CA . GLY B 1 142 ? -24.860 20.143 -57.909 1.00 70.24 124 GLY B CA 1
ATOM 4202 C C . GLY B 1 142 ? -25.498 20.029 -56.549 1.00 66.73 124 GLY B C 1
ATOM 4203 O O . GLY B 1 142 ? -25.026 19.232 -55.727 1.00 66.85 124 GLY B O 1
ATOM 4204 N N . THR B 1 143 ? -26.571 20.772 -56.291 1.00 61.42 125 THR B N 1
ATOM 4205 C CA . THR B 1 143 ? -27.259 20.634 -55.015 1.00 65.28 125 THR B CA 1
ATOM 4206 C C . THR B 1 143 ? -27.956 19.280 -54.977 1.00 62.35 125 THR B C 1
ATOM 4207 O O . THR B 1 143 ? -28.783 18.975 -55.843 1.00 66.38 125 THR B O 1
ATOM 4211 N N . SER B 1 144 ? -27.607 18.462 -53.992 1.00 57.55 126 SER B N 1
ATOM 4212 C CA . SER B 1 144 ? -28.175 17.138 -53.841 1.00 58.46 126 SER B CA 1
ATOM 4213 C C . SER B 1 144 ? -28.849 17.034 -52.490 1.00 61.21 126 SER B C 1
ATOM 4214 O O . SER B 1 144 ? -28.422 17.647 -51.509 1.00 60.88 126 SER B O 1
ATOM 4217 N N . TYR B 1 145 ? -29.906 16.242 -52.448 1.00 65.12 127 TYR B N 1
ATOM 4218 C CA . TYR B 1 145 ? -30.447 15.822 -51.171 1.00 66.28 127 TYR B CA 1
ATOM 4219 C C . TYR B 1 145 ? -29.393 15.015 -50.421 1.00 69.03 127 TYR B C 1
ATOM 4220 O O . TYR B 1 145 ? -28.783 14.089 -50.975 1.00 64.70 127 TYR B O 1
ATOM 4229 N N . HIS B 1 146 ? -29.172 15.385 -49.155 1.00 66.25 128 HIS B N 1
ATOM 4230 C CA . HIS B 1 146 ? -28.126 14.729 -48.384 1.00 65.10 128 HIS B CA 1
ATOM 4231 C C . HIS B 1 146 ? -28.394 13.236 -48.229 1.00 65.19 128 HIS B C 1
ATOM 4232 O O . HIS B 1 146 ? -27.457 12.456 -48.034 1.00 64.30 128 HIS B O 1
ATOM 4239 N N . PHE B 1 147 ? -29.650 12.811 -48.312 1.00 62.91 129 PHE B N 1
ATOM 4240 C CA . PHE B 1 147 ? -29.911 11.384 -48.205 1.00 63.10 129 PHE B CA 1
ATOM 4241 C C . PHE B 1 147 ? -29.628 10.617 -49.486 1.00 65.98 129 PHE B C 1
ATOM 4242 O O . PHE B 1 147 ? -29.867 9.398 -49.514 1.00 61.26 129 PHE B O 1
ATOM 4250 N N . LEU B 1 148 ? -29.109 11.290 -50.526 1.00 67.23 130 LEU B N 1
ATOM 4251 C CA . LEU B 1 148 ? -28.724 10.623 -51.760 1.00 65.09 130 LEU B CA 1
ATOM 4252 C C . LEU B 1 148 ? -27.243 10.715 -52.058 1.00 66.92 130 LEU B C 1
ATOM 4253 O O . LEU B 1 148 ? -26.776 10.013 -52.951 1.00 69.47 130 LEU B O 1
ATOM 4258 N N . ASP B 1 149 ? -26.481 11.525 -51.328 1.00 75.88 131 ASP B N 1
ATOM 4259 C CA . ASP B 1 149 ? -25.034 11.596 -51.524 1.00 79.48 131 ASP B CA 1
ATOM 4260 C C . ASP B 1 149 ? -24.335 11.407 -50.181 1.00 75.31 131 ASP B C 1
ATOM 4261 O O . ASP B 1 149 ? -24.304 12.332 -49.354 1.00 71.97 131 ASP B O 1
ATOM 4266 N N . PRO B 1 150 ? -23.871 10.166 -49.900 1.00 76.39 132 PRO B N 1
ATOM 4267 C CA . PRO B 1 150 ? -23.090 9.924 -48.646 1.00 76.31 132 PRO B CA 1
ATOM 4268 C C . PRO B 1 150 ? -22.119 11.067 -48.284 1.00 78.43 132 PRO B C 1
ATOM 4269 O O . PRO B 1 150 ? -22.059 11.465 -47.120 1.00 80.14 132 PRO B O 1
ATOM 4273 N N . SER B 1 151 ? -21.311 11.534 -49.209 1.00 78.80 133 SER B N 1
ATOM 4274 C CA . SER B 1 151 ? -20.433 12.684 -48.991 1.00 79.22 133 SER B CA 1
ATOM 4275 C C . SER B 1 151 ? -21.168 13.864 -48.336 1.00 82.41 133 SER B C 1
ATOM 4276 O O . SER B 1 151 ? -20.812 14.303 -47.234 1.00 84.76 133 SER B O 1
ATOM 4279 N N . ILE B 1 152 ? -22.270 14.322 -48.944 1.00 81.27 134 ILE B N 1
ATOM 4280 C CA . ILE B 1 152 ? -23.019 15.431 -48.345 1.00 77.86 134 ILE B CA 1
ATOM 4281 C C . ILE B 1 152 ? -23.611 15.024 -47.001 1.00 79.23 134 ILE B C 1
ATOM 4282 O O . ILE B 1 152 ? -23.763 15.856 -46.103 1.00 81.11 134 ILE B O 1
ATOM 4287 N N . ALA B 1 153 ? -23.944 13.741 -46.835 1.00 81.02 135 ALA B N 1
ATOM 4288 C CA . ALA B 1 153 ? -24.525 13.275 -45.576 1.00 79.77 135 ALA B CA 1
ATOM 4289 C C . ALA B 1 153 ? -23.532 13.398 -44.425 1.00 87.51 135 ALA B C 1
ATOM 4290 O O . ALA B 1 153 ? -23.864 13.921 -43.350 1.00 85.50 135 ALA B O 1
ATOM 4292 N N . LYS B 1 154 ? -22.304 12.917 -44.637 1.00 88.80 136 LYS B N 1
ATOM 4293 C CA . LYS B 1 154 ? -21.253 13.076 -43.641 1.00 87.99 136 LYS B CA 1
ATOM 4294 C C . LYS B 1 154 ? -21.004 14.549 -43.349 1.00 89.36 136 LYS B C 1
ATOM 4295 O O . LYS B 1 154 ? -21.104 14.993 -42.199 1.00 91.22 136 LYS B O 1
ATOM 4301 N N . TRP B 1 155 ? -20.698 15.327 -44.394 1.00 84.04 137 TRP B N 1
ATOM 4302 C CA . TRP B 1 155 ? -20.429 16.753 -44.229 1.00 86.79 137 TRP B CA 1
ATOM 4303 C C . TRP B 1 155 ? -21.537 17.459 -43.466 1.00 87.81 137 TRP B C 1
ATOM 4304 O O . TRP B 1 155 ? -21.273 18.333 -42.634 1.00 93.36 137 TRP B O 1
ATOM 4315 N N . ARG B 1 156 ? -22.788 17.118 -43.753 1.00 87.61 138 ARG B N 1
ATOM 4316 C CA . ARG B 1 156 ? -23.885 17.814 -43.098 1.00 91.22 138 ARG B CA 1
ATOM 4317 C C . ARG B 1 156 ? -23.949 17.478 -41.615 1.00 93.85 138 ARG B C 1
ATOM 4318 O O . ARG B 1 156 ? -24.299 18.338 -40.797 1.00 93.23 138 ARG B O 1
ATOM 4326 N N . ALA B 1 157 ? -23.584 16.250 -41.247 1.00 96.77 139 ALA B N 1
ATOM 4327 C CA . ALA B 1 157 ? -23.611 15.806 -39.856 1.00 99.43 139 ALA B CA 1
ATOM 4328 C C . ALA B 1 157 ? -22.354 16.147 -39.041 1.00 105.17 139 ALA B C 1
ATOM 4329 O O . ALA B 1 157 ? -22.470 16.612 -37.903 1.00 109.39 139 ALA B O 1
ATOM 4331 N N . GLN B 1 158 ? -21.166 15.883 -39.607 1.00 104.86 140 GLN B N 1
ATOM 4332 C CA . GLN B 1 158 ? -19.870 16.102 -38.952 1.00 112.92 140 GLN B CA 1
ATOM 4333 C C . GLN B 1 158 ? -19.680 17.595 -38.617 1.00 112.42 140 GLN B C 1
ATOM 4334 O O . GLN B 1 158 ? -19.215 17.956 -37.518 1.00 116.36 140 GLN B O 1
ATOM 4340 N N . TYR B 1 159 ? -20.074 18.464 -39.550 1.00 104.83 141 TYR B N 1
ATOM 4341 C CA . TYR B 1 159 ? -20.212 19.918 -39.392 1.00 107.32 141 TYR B CA 1
ATOM 4342 C C . TYR B 1 159 ? -21.666 20.271 -39.148 1.00 107.88 141 TYR B C 1
ATOM 4343 O O . TYR B 1 159 ? -22.228 21.198 -39.737 1.00 100.21 141 TYR B O 1
ATOM 4352 N N . ALA B 1 160 ? -22.261 19.492 -38.243 1.00 113.98 142 ALA B N 1
ATOM 4353 C CA . ALA B 1 160 ? -23.638 19.699 -37.828 1.00 119.92 142 ALA B CA 1
ATOM 4354 C C . ALA B 1 160 ? -23.859 21.152 -37.459 1.00 128.03 142 ALA B C 1
ATOM 4355 O O . ALA B 1 160 ? -22.990 21.798 -36.867 1.00 129.12 142 ALA B O 1
ATOM 4357 N N . ASN B 1 161 ? -25.094 21.597 -37.648 1.00 130.63 143 ASN B N 1
ATOM 4358 C CA . ASN B 1 161 ? -25.557 22.788 -37.007 1.00 132.57 143 ASN B CA 1
ATOM 4359 C C . ASN B 1 161 ? -25.389 22.455 -35.536 1.00 134.52 143 ASN B C 1
ATOM 4360 O O . ASN B 1 161 ? -24.993 21.350 -35.202 1.00 132.76 143 ASN B O 1
ATOM 4365 N N . PRO B 1 162 ? -25.604 23.432 -34.673 1.00 136.86 144 PRO B N 1
ATOM 4366 C CA . PRO B 1 162 ? -25.878 23.262 -33.248 1.00 139.51 144 PRO B CA 1
ATOM 4367 C C . PRO B 1 162 ? -27.356 22.923 -32.943 1.00 137.50 144 PRO B C 1
ATOM 4368 O O . PRO B 1 162 ? -27.888 23.333 -31.914 1.00 133.89 144 PRO B O 1
ATOM 4372 N N . GLU B 1 163 ? -27.975 22.160 -33.831 1.00 134.16 145 GLU B N 1
ATOM 4373 C CA . GLU B 1 163 ? -29.376 21.837 -33.691 1.00 130.41 145 GLU B CA 1
ATOM 4374 C C . GLU B 1 163 ? -29.540 23.346 -33.760 1.00 130.32 145 GLU B C 1
ATOM 4375 O O . GLU B 1 163 ? -29.268 23.946 -34.794 1.00 125.36 145 GLU B O 1
ATOM 4381 N N . ASN B 1 164 ? -29.976 23.941 -32.649 1.00 127.95 146 ASN B N 1
ATOM 4382 C CA . ASN B 1 164 ? -30.579 25.266 -32.523 1.00 121.56 146 ASN B CA 1
ATOM 4383 C C . ASN B 1 164 ? -31.927 25.415 -33.178 1.00 111.36 146 ASN B C 1
ATOM 4384 O O . ASN B 1 164 ? -32.144 26.193 -34.100 1.00 100.88 146 ASN B O 1
ATOM 4389 N N . GLU B 1 165 ? -32.844 24.634 -32.655 1.00 108.90 147 GLU B N 1
ATOM 4390 C CA . GLU B 1 165 ? -34.103 24.356 -33.329 1.00 98.85 147 GLU B CA 1
ATOM 4391 C C . GLU B 1 165 ? -34.954 25.599 -33.510 1.00 85.44 147 GLU B C 1
ATOM 4392 O O . GLU B 1 165 ? -35.715 25.984 -32.615 1.00 77.22 147 GLU B O 1
ATOM 4398 N N . LYS B 1 166 ? -34.817 26.220 -34.681 1.00 81.58 148 LYS B N 1
ATOM 4399 C CA . LYS B 1 166 ? -35.622 27.336 -35.121 1.00 76.48 148 LYS B CA 1
ATOM 4400 C C . LYS B 1 166 ? -35.967 27.009 -36.575 1.00 83.58 148 LYS B C 1
ATOM 4401 O O . LYS B 1 166 ? -35.059 26.664 -37.356 1.00 80.37 148 LYS B O 1
ATOM 4407 N N . PRO B 1 167 ? -37.243 27.059 -36.965 1.00 81.31 149 PRO B N 1
ATOM 4408 C CA . PRO B 1 167 ? -37.593 26.803 -38.373 1.00 72.91 149 PRO B CA 1
ATOM 4409 C C . PRO B 1 167 ? -36.814 27.693 -39.338 1.00 72.30 149 PRO B C 1
ATOM 4410 O O . PRO B 1 167 ? -36.734 28.915 -39.167 1.00 74.42 149 PRO B O 1
ATOM 4414 N N . ARG B 1 168 ? -36.243 27.069 -40.369 1.00 72.30 150 ARG B N 1
ATOM 4415 C CA . ARG B 1 168 ? -35.373 27.746 -41.322 1.00 71.94 150 ARG B CA 1
ATOM 4416 C C . ARG B 1 168 ? -36.009 27.876 -42.700 1.00 74.24 150 ARG B C 1
ATOM 4417 O O . ARG B 1 168 ? -36.851 27.067 -43.107 1.00 71.45 150 ARG B O 1
ATOM 4425 N N . LEU B 1 169 ? -35.624 28.960 -43.376 1.00 72.96 151 LEU B N 1
ATOM 4426 C CA . LEU B 1 169 ? -35.882 29.192 -44.787 1.00 65.06 151 LEU B CA 1
ATOM 4427 C C . LEU B 1 169 ? -35.035 28.254 -45.638 1.00 67.95 151 LEU B C 1
ATOM 4428 O O . LEU B 1 169 ? -34.192 27.500 -45.139 1.00 67.21 151 LEU B O 1
ATOM 4433 N N . VAL B 1 170 ? -35.271 28.324 -46.953 1.00 68.62 152 VAL B N 1
ATOM 4434 C CA . VAL B 1 170 ? -34.558 27.484 -47.915 1.00 63.62 152 VAL B CA 1
ATOM 4435 C C . VAL B 1 170 ? -33.050 27.684 -47.788 1.00 65.93 152 VAL B C 1
ATOM 4436 O O . VAL B 1 170 ? -32.280 26.719 -47.691 1.00 65.81 152 VAL B O 1
ATOM 4440 N N . GLU B 1 171 ? -32.606 28.942 -47.794 1.00 65.77 153 GLU B N 1
ATOM 4441 C CA . GLU B 1 171 ? -31.176 29.220 -47.707 1.00 68.69 153 GLU B CA 1
ATOM 4442 C C . GLU B 1 171 ? -30.617 28.852 -46.332 1.00 69.67 153 GLU B C 1
ATOM 4443 O O . GLU B 1 171 ? -29.503 28.320 -46.229 1.00 68.19 153 GLU B O 1
ATOM 4449 N N . GLU B 1 172 ? -31.394 29.074 -45.267 1.00 71.50 154 GLU B N 1
ATOM 4450 C CA . GLU B 1 172 ? -30.963 28.657 -43.937 1.00 68.68 154 GLU B CA 1
ATOM 4451 C C . GLU B 1 172 ? -30.989 27.145 -43.763 1.00 70.19 154 GLU B C 1
ATOM 4452 O O . GLU B 1 172 ? -30.585 26.657 -42.703 1.00 68.98 154 GLU B O 1
ATOM 4458 N N . MET B 1 173 ? -31.458 26.399 -44.764 1.00 72.48 155 MET B N 1
ATOM 4459 C CA . MET B 1 173 ? -31.602 24.951 -44.691 1.00 68.38 155 MET B CA 1
ATOM 4460 C C . MET B 1 173 ? -30.712 24.189 -45.655 1.00 72.74 155 MET B C 1
ATOM 4461 O O . MET B 1 173 ? -30.137 23.165 -45.275 1.00 73.73 155 MET B O 1
ATOM 4466 N N . PHE B 1 174 ? -30.598 24.642 -46.901 1.00 74.09 156 PHE B N 1
ATOM 4467 C CA . PHE B 1 174 ? -29.794 23.933 -47.897 1.00 76.53 156 PHE B CA 1
ATOM 4468 C C . PHE B 1 174 ? -28.436 24.621 -48.002 1.00 81.38 156 PHE B C 1
ATOM 4469 O O . PHE B 1 174 ? -28.109 25.344 -48.947 1.00 79.07 156 PHE B O 1
ATOM 4477 N N . THR B 1 175 ? -27.651 24.381 -46.961 1.00 82.67 157 THR B N 1
ATOM 4478 C CA . THR B 1 175 ? -26.379 25.045 -46.759 1.00 79.53 157 THR B CA 1
ATOM 4479 C C . THR B 1 175 ? -25.211 24.188 -47.208 1.00 80.80 157 THR B C 1
ATOM 4480 O O . THR B 1 175 ? -24.059 24.590 -47.015 1.00 81.68 157 THR B O 1
ATOM 4484 N N . TYR B 1 176 ? -25.475 23.032 -47.807 1.00 79.51 158 TYR B N 1
ATOM 4485 C CA . TYR B 1 176 ? -24.430 22.050 -48.052 1.00 81.60 158 TYR B CA 1
ATOM 4486 C C . TYR B 1 176 ? -23.594 22.450 -49.261 1.00 79.13 158 TYR B C 1
ATOM 4487 O O . TYR B 1 176 ? -23.954 23.349 -50.028 1.00 83.21 158 TYR B O 1
ATOM 4496 N N . PRO B 1 177 ? -22.451 21.800 -49.454 1.00 80.35 159 PRO B N 1
ATOM 4497 C CA . PRO B 1 177 ? -21.675 22.017 -50.679 1.00 87.40 159 PRO B CA 1
ATOM 4498 C C . PRO B 1 177 ? -22.380 21.409 -51.885 1.00 87.41 159 PRO B C 1
ATOM 4499 O O . PRO B 1 177 ? -23.327 20.627 -51.762 1.00 90.26 159 PRO B O 1
ATOM 4503 N N . LEU B 1 178 ? -21.901 21.783 -53.071 1.00 82.11 160 LEU B N 1
ATOM 4504 C CA . LEU B 1 178 ? -22.320 21.084 -54.276 1.00 78.92 160 LEU B CA 1
ATOM 4505 C C . LEU B 1 178 ? -21.687 19.690 -54.282 1.00 79.95 160 LEU B C 1
ATOM 4506 O O . LEU B 1 178 ? -20.706 19.427 -53.582 1.00 81.22 160 LEU B O 1
ATOM 4511 N N . SER B 1 179 ? -22.266 18.780 -55.063 1.00 77.16 161 SER B N 1
ATOM 4512 C CA . SER B 1 179 ? -21.779 17.407 -55.102 1.00 73.21 161 SER B CA 1
ATOM 4513 C C . SER B 1 179 ? -20.928 17.107 -56.331 1.00 74.78 161 SER B C 1
ATOM 4514 O O . SER B 1 179 ? -20.311 16.034 -56.400 1.00 75.08 161 SER B O 1
ATOM 4517 N N . PHE B 1 180 ? -20.866 18.040 -57.274 1.00 73.75 162 PHE B N 1
ATOM 4518 C CA . PHE B 1 180 ? -20.141 17.928 -58.533 1.00 72.68 162 PHE B CA 1
ATOM 4519 C C . PHE B 1 180 ? -20.078 19.342 -59.094 1.00 76.39 162 PHE B C 1
ATOM 4520 O O . PHE B 1 180 ? -20.687 20.267 -58.544 1.00 77.14 162 PHE B O 1
ATOM 4528 N N . GLN B 1 181 ? -19.326 19.519 -60.182 1.00 75.44 163 GLN B N 1
ATOM 4529 C CA . GLN B 1 181 ? -19.192 20.889 -60.661 1.00 75.68 163 GLN B CA 1
ATOM 4530 C C . GLN B 1 181 ? -20.416 21.282 -61.473 1.00 72.12 163 GLN B C 1
ATOM 4531 O O . GLN B 1 181 ? -20.918 20.460 -62.252 1.00 72.11 163 GLN B O 1
ATOM 4537 N N . PRO B 1 182 ? -20.960 22.527 -61.290 1.00 72.00 164 PRO B N 1
ATOM 4538 C CA . PRO B 1 182 ? -22.136 22.958 -62.059 1.00 73.86 164 PRO B CA 1
ATOM 4539 C C . PRO B 1 182 ? -22.038 22.600 -63.534 1.00 80.48 164 PRO B C 1
ATOM 4540 O O . PRO B 1 182 ? -21.007 22.828 -64.179 1.00 82.64 164 PRO B O 1
ATOM 4544 N N . GLY B 1 183 ? -23.104 21.974 -64.046 1.00 76.72 165 GLY B N 1
ATOM 4545 C CA . GLY B 1 183 ? -23.199 21.534 -65.416 1.00 77.97 165 GLY B CA 1
ATOM 4546 C C . GLY B 1 183 ? -22.715 20.133 -65.702 1.00 75.90 165 GLY B C 1
ATOM 4547 O O . GLY B 1 183 ? -23.176 19.527 -66.677 1.00 80.02 165 GLY B O 1
ATOM 4548 N N . THR B 1 184 ? -21.819 19.592 -64.883 1.00 70.63 166 THR B N 1
ATOM 4549 C CA . THR B 1 184 ? -21.097 18.380 -65.246 1.00 76.39 166 THR B CA 1
ATOM 4550 C C . THR B 1 184 ? -21.756 17.096 -64.770 1.00 75.87 166 THR B C 1
ATOM 4551 O O . THR B 1 184 ? -21.197 16.017 -64.993 1.00 72.61 166 THR B O 1
ATOM 4555 N N . GLY B 1 185 ? -22.924 17.174 -64.144 1.00 78.41 167 GLY B N 1
ATOM 4556 C CA . GLY B 1 185 ? -23.522 15.973 -63.605 1.00 74.45 167 GLY B CA 1
ATOM 4557 C C . GLY B 1 185 ? -24.992 16.141 -63.288 1.00 72.20 167 GLY B C 1
ATOM 4558 O O . GLY B 1 185 ? -25.598 17.175 -63.573 1.00 67.50 167 GLY B O 1
ATOM 4559 N N . TRP B 1 186 ? -25.554 15.104 -62.665 1.00 70.34 168 TRP B N 1
ATOM 4560 C CA . TRP B 1 186 ? -26.968 15.071 -62.312 1.00 65.89 168 TRP B CA 1
ATOM 4561 C C . TRP B 1 186 ? -27.132 14.363 -60.977 1.00 65.32 168 TRP B C 1
ATOM 4562 O O . TRP B 1 186 ? -26.604 13.261 -60.787 1.00 65.59 168 TRP B O 1
ATOM 4573 N N . MET B 1 187 ? -27.846 15.000 -60.048 1.00 63.63 169 MET B N 1
ATOM 4574 C CA . MET B 1 187 ? -28.296 14.304 -58.848 1.00 59.05 169 MET B CA 1
ATOM 4575 C C . MET B 1 187 ? -29.469 15.062 -58.254 1.00 57.91 169 MET B C 1
ATOM 4576 O O . MET B 1 187 ? -29.399 16.282 -58.059 1.00 58.05 169 MET B O 1
ATOM 4581 N N . TYR B 1 188 ? -30.518 14.319 -57.928 1.00 58.21 170 TYR B N 1
ATOM 4582 C CA . TYR B 1 188 ? -31.754 14.894 -57.417 1.00 60.97 170 TYR B CA 1
ATOM 4583 C C . TYR B 1 188 ? -31.488 15.701 -56.146 1.00 59.67 170 TYR B C 1
ATOM 4584 O O . TYR B 1 188 ? -30.794 15.241 -55.235 1.00 61.17 170 TYR B O 1
ATOM 4593 N N . GLY B 1 189 ? -32.004 16.925 -56.097 1.00 56.94 171 GLY B N 1
ATOM 4594 C CA . GLY B 1 189 ? -31.728 17.783 -54.975 1.00 57.86 171 GLY B CA 1
ATOM 4595 C C . GLY B 1 189 ? -32.659 18.971 -54.846 1.00 63.17 171 GLY B C 1
ATOM 4596 O O . GLY B 1 189 ? -33.719 19.045 -55.474 1.00 61.26 171 GLY B O 1
ATOM 4597 N N . PRO B 1 190 ? -32.266 19.935 -54.008 1.00 60.55 172 PRO B N 1
ATOM 4598 C CA . PRO B 1 190 ? -33.143 21.076 -53.713 1.00 59.70 172 PRO B CA 1
ATOM 4599 C C . PRO B 1 190 ? -33.181 22.132 -54.799 1.00 62.32 172 PRO B C 1
ATOM 4600 O O . PRO B 1 190 ? -33.555 23.278 -54.505 1.00 58.68 172 PRO B O 1
ATOM 4604 N N . GLY B 1 191 ? -32.790 21.767 -56.034 1.00 57.58 173 GLY B N 1
ATOM 4605 C CA . GLY B 1 191 ? -32.694 22.752 -57.099 1.00 55.54 173 GLY B CA 1
ATOM 4606 C C . GLY B 1 191 ? -33.928 23.616 -57.236 1.00 56.03 173 GLY B C 1
ATOM 4607 O O . GLY B 1 191 ? -33.830 24.819 -57.504 1.00 57.48 173 GLY B O 1
ATOM 4608 N N . LEU B 1 192 ? -35.100 23.044 -56.989 1.00 59.91 174 LEU B N 1
ATOM 4609 C CA . LEU B 1 192 ? -36.332 23.797 -57.167 1.00 57.14 174 LEU B CA 1
ATOM 4610 C C . LEU B 1 192 ? -36.778 24.510 -55.914 1.00 55.08 174 LEU B C 1
ATOM 4611 O O . LEU B 1 192 ? -37.618 25.414 -56.006 1.00 54.18 174 LEU B O 1
ATOM 4616 N N . ASP B 1 193 ? -36.254 24.122 -54.750 1.00 57.69 175 ASP B N 1
ATOM 4617 C CA . ASP B 1 193 ? -36.391 24.992 -53.587 1.00 57.65 175 ASP B CA 1
ATOM 4618 C C . ASP B 1 193 ? -35.617 26.278 -53.797 1.00 56.25 175 ASP B C 1
ATOM 4619 O O . ASP B 1 193 ? -36.135 27.373 -53.541 1.00 54.38 175 ASP B O 1
ATOM 4624 N N . TRP B 1 194 ? -34.387 26.162 -54.298 1.00 55.31 176 TRP B N 1
ATOM 4625 C CA . TRP B 1 194 ? -33.644 27.352 -54.690 1.00 59.04 176 TRP B CA 1
ATOM 4626 C C . TRP B 1 194 ? -34.417 28.163 -55.725 1.00 60.00 176 TRP B C 1
ATOM 4627 O O . TRP B 1 194 ? -34.595 29.379 -55.568 1.00 57.16 176 TRP B O 1
ATOM 4638 N N . ALA B 1 195 ? -34.928 27.496 -56.768 1.00 55.94 177 ALA B N 1
ATOM 4639 C CA . ALA B 1 195 ? -35.620 28.217 -57.832 1.00 55.17 177 ALA B CA 1
ATOM 4640 C C . ALA B 1 195 ? -36.811 29.007 -57.290 1.00 53.25 177 ALA B C 1
ATOM 4641 O O . ALA B 1 195 ? -37.012 30.175 -57.645 1.00 48.31 177 ALA B O 1
ATOM 4643 N N . GLY B 1 196 ? -37.608 28.383 -56.417 1.00 61.04 178 GLY B N 1
ATOM 4644 C CA . GLY B 1 196 ? -38.754 29.077 -55.833 1.00 58.10 178 GLY B CA 1
ATOM 4645 C C . GLY B 1 196 ? -38.368 30.294 -55.009 1.00 59.63 178 GLY B C 1
ATOM 4646 O O . GLY B 1 196 ? -39.100 31.287 -54.969 1.00 58.32 178 GLY B O 1
ATOM 4647 N N . ARG B 1 197 ? -37.234 30.220 -54.304 1.00 60.32 179 ARG B N 1
ATOM 4648 C CA . ARG B 1 197 ? -36.718 31.403 -53.618 1.00 63.83 179 ARG B CA 1
ATOM 4649 C C . ARG B 1 197 ? -36.367 32.501 -54.614 1.00 64.76 179 ARG B C 1
ATOM 4650 O O . ARG B 1 197 ? -36.733 33.667 -54.415 1.00 66.31 179 ARG B O 1
ATOM 4658 N N . VAL B 1 198 ? -35.640 32.147 -55.688 1.00 60.31 180 VAL B N 1
ATOM 4659 C CA . VAL B 1 198 ? -35.306 33.118 -56.735 1.00 56.01 180 VAL B CA 1
ATOM 4660 C C . VAL B 1 198 ? -36.558 33.783 -57.275 1.00 57.51 180 VAL B C 1
ATOM 4661 O O . VAL B 1 198 ? -36.590 34.996 -57.502 1.00 59.43 180 VAL B O 1
ATOM 4665 N N . VAL B 1 199 ? -37.601 32.997 -57.512 1.00 56.42 181 VAL B N 1
ATOM 4666 C CA . VAL B 1 199 ? -38.863 33.575 -57.954 1.00 60.46 181 VAL B CA 1
ATOM 4667 C C . VAL B 1 199 ? -39.360 34.581 -56.930 1.00 60.62 181 VAL B C 1
ATOM 4668 O O . VAL B 1 199 ? -39.676 35.730 -57.267 1.00 59.90 181 VAL B O 1
ATOM 4672 N N . GLU B 1 200 ? -39.386 34.169 -55.651 1.00 65.97 182 GLU B N 1
ATOM 4673 C CA . GLU B 1 200 ? -39.821 35.055 -54.570 1.00 66.67 182 GLU B CA 1
ATOM 4674 C C . GLU B 1 200 ? -39.021 36.352 -54.555 1.00 66.73 182 GLU B C 1
ATOM 4675 O O . GLU B 1 200 ? -39.569 37.427 -54.269 1.00 61.97 182 GLU B O 1
ATOM 4681 N N . ARG B 1 201 ? -37.717 36.263 -54.848 1.00 65.91 183 ARG B N 1
ATOM 4682 C CA . ARG B 1 201 ? -36.863 37.444 -54.844 1.00 65.65 183 ARG B CA 1
ATOM 4683 C C . ARG B 1 201 ? -37.153 38.341 -56.049 1.00 65.71 183 ARG B C 1
ATOM 4684 O O . ARG B 1 201 ? -37.627 39.471 -55.888 1.00 63.98 183 ARG B O 1
ATOM 4692 N N . VAL B 1 202 ? -36.969 37.822 -57.270 1.00 69.22 184 VAL B N 1
ATOM 4693 C CA . VAL B 1 202 ? -37.143 38.644 -58.474 1.00 62.91 184 VAL B CA 1
ATOM 4694 C C . VAL B 1 202 ? -38.564 39.190 -58.612 1.00 67.07 184 VAL B C 1
ATOM 4695 O O . VAL B 1 202 ? -38.779 40.149 -59.363 1.00 72.30 184 VAL B O 1
ATOM 4699 N N . THR B 1 203 ? -39.549 38.577 -57.937 1.00 68.36 185 THR B N 1
ATOM 4700 C CA . THR B 1 203 ? -40.937 39.036 -57.951 1.00 66.72 185 THR B CA 1
ATOM 4701 C C . THR B 1 203 ? -41.257 40.062 -56.878 1.00 65.91 185 THR B C 1
ATOM 4702 O O . THR B 1 203 ? -42.108 40.921 -57.127 1.00 63.81 185 THR B O 1
ATOM 4706 N N . GLY B 1 204 ? -40.587 40.028 -55.727 1.00 65.95 186 GLY B N 1
ATOM 4707 C CA . GLY B 1 204 ? -40.963 40.897 -54.620 1.00 64.47 186 GLY B CA 1
ATOM 4708 C C . GLY B 1 204 ? -42.266 40.482 -53.972 1.00 66.21 186 GLY B C 1
ATOM 4709 O O . GLY B 1 204 ? -43.071 41.337 -53.569 1.00 63.13 186 GLY B O 1
ATOM 4710 N N . GLY B 1 205 ? -42.502 39.176 -53.892 1.00 69.29 187 GLY B N 1
ATOM 4711 C CA . GLY B 1 205 ? -43.658 38.605 -53.231 1.00 66.86 187 GLY B CA 1
ATOM 4712 C C . GLY B 1 205 ? -43.354 37.172 -52.850 1.00 65.51 187 GLY B C 1
ATOM 4713 O O . GLY B 1 205 ? -42.272 36.643 -53.127 1.00 60.47 187 GLY B O 1
ATOM 4714 N N . THR B 1 206 ? -44.331 36.539 -52.206 1.00 64.19 188 THR B N 1
ATOM 4715 C CA . THR B 1 206 ? -44.136 35.142 -51.843 1.00 65.54 188 THR B CA 1
ATOM 4716 C C . THR B 1 206 ? -44.409 34.240 -53.045 1.00 62.22 188 THR B C 1
ATOM 4717 O O . THR B 1 206 ? -45.128 34.612 -53.981 1.00 67.69 188 THR B O 1
ATOM 4721 N N . LEU B 1 207 ? -43.819 33.040 -53.013 1.00 59.48 189 LEU B N 1
ATOM 4722 C CA . LEU B 1 207 ? -44.058 32.068 -54.079 1.00 57.81 189 LEU B CA 1
ATOM 4723 C C . LEU B 1 207 ? -45.546 31.769 -54.232 1.00 55.04 189 LEU B C 1
ATOM 4724 O O . LEU B 1 207 ? -46.064 31.748 -55.351 1.00 55.56 189 LEU B O 1
ATOM 4729 N N . MET B 1 208 ? -46.256 31.565 -53.115 1.00 60.42 190 MET B N 1
ATOM 4730 C CA . MET B 1 208 ? -47.693 31.286 -53.171 1.00 62.07 190 MET B CA 1
ATOM 4731 C C . MET B 1 208 ? -48.475 32.448 -53.779 1.00 58.44 190 MET B C 1
ATOM 4732 O O . MET B 1 208 ? -49.454 32.231 -54.499 1.00 62.21 190 MET B O 1
ATOM 4737 N N . GLU B 1 209 ? -48.074 33.686 -53.489 1.00 63.06 191 GLU B N 1
ATOM 4738 C CA . GLU B 1 209 ? -48.704 34.843 -54.127 1.00 65.50 191 GLU B CA 1
ATOM 4739 C C . GLU B 1 209 ? -48.569 34.787 -55.645 1.00 58.34 191 GLU B C 1
ATOM 4740 O O . GLU B 1 209 ? -49.540 35.032 -56.372 1.00 55.32 191 GLU B O 1
ATOM 4746 N N . PHE B 1 210 ? -47.353 34.536 -56.138 1.00 57.05 192 PHE B N 1
ATOM 4747 C CA . PHE B 1 210 ? -47.125 34.469 -57.578 1.00 57.32 192 PHE B CA 1
ATOM 4748 C C . PHE B 1 210 ? -47.974 33.373 -58.205 1.00 60.45 192 PHE B C 1
ATOM 4749 O O . PHE B 1 210 ? -48.803 33.631 -59.089 1.00 60.99 192 PHE B O 1
ATOM 4757 N N . MET B 1 211 ? -47.802 32.142 -57.718 1.00 56.04 193 MET B N 1
ATOM 4758 C CA . MET B 1 211 ? -48.547 30.999 -58.232 1.00 54.29 193 MET B CA 1
ATOM 4759 C C . MET B 1 211 ? -50.056 31.236 -58.189 1.00 54.91 193 MET B C 1
ATOM 4760 O O . MET B 1 211 ? -50.781 30.786 -59.082 1.00 57.03 193 MET B O 1
ATOM 4765 N N . GLN B 1 212 ? -50.542 31.917 -57.184 1.00 52.44 194 GLN B N 1
ATOM 4766 C CA . GLN B 1 212 ? -51.951 32.119 -57.066 1.00 54.58 194 GLN B CA 1
ATOM 4767 C C . GLN B 1 212 ? -52.506 33.023 -58.146 1.00 60.58 194 GLN B C 1
ATOM 4768 O O . GLN B 1 212 ? -53.682 33.028 -58.417 1.00 60.83 194 GLN B O 1
ATOM 4774 N N . LYS B 1 213 ? -51.662 33.803 -58.775 1.00 56.06 195 LYS B N 1
ATOM 4775 C CA . LYS B 1 213 ? -52.177 34.692 -59.774 1.00 62.06 195 LYS B CA 1
ATOM 4776 C C . LYS B 1 213 ? -51.860 34.213 -61.160 1.00 61.64 195 LYS B C 1
ATOM 4777 O O . LYS B 1 213 ? -52.607 34.439 -62.074 1.00 61.60 195 LYS B O 1
ATOM 4783 N N . ARG B 1 214 ? -50.752 33.520 -61.295 1.00 58.70 196 ARG B N 1
ATOM 4784 C CA . ARG B 1 214 ? -50.278 33.104 -62.587 1.00 59.08 196 ARG B CA 1
ATOM 4785 C C . ARG B 1 214 ? -50.499 31.643 -62.904 1.00 56.83 196 ARG B C 1
ATOM 4786 O O . ARG B 1 214 ? -50.271 31.219 -63.999 1.00 54.77 196 ARG B O 1
ATOM 4794 N N . ILE B 1 215 ? -50.944 30.865 -61.945 1.00 58.19 197 ILE B N 1
ATOM 4795 C CA . ILE B 1 215 ? -51.252 29.479 -62.237 1.00 50.74 197 ILE B CA 1
ATOM 4796 C C . ILE B 1 215 ? -52.651 29.163 -61.729 1.00 51.09 197 ILE B C 1
ATOM 4797 O O . ILE B 1 215 ? -53.518 28.733 -62.496 1.00 50.34 197 ILE B O 1
ATOM 4802 N N . PHE B 1 216 ? -52.901 29.405 -60.447 1.00 52.77 198 PHE B N 1
ATOM 4803 C CA . PHE B 1 216 ? -54.160 28.932 -59.878 1.00 56.19 198 PHE B CA 1
ATOM 4804 C C . PHE B 1 216 ? -55.335 29.799 -60.315 1.00 57.93 198 PHE B C 1
ATOM 4805 O O . PHE B 1 216 ? -56.424 29.274 -60.577 1.00 56.74 198 PHE B O 1
ATOM 4813 N N . ASP B 1 217 ? -55.147 31.122 -60.374 1.00 59.78 199 ASP B N 1
ATOM 4814 C CA . ASP B 1 217 ? -56.218 31.995 -60.857 1.00 59.98 199 ASP B CA 1
ATOM 4815 C C . ASP B 1 217 ? -56.588 31.706 -62.305 1.00 57.95 199 ASP B C 1
ATOM 4816 O O . ASP B 1 217 ? -57.792 31.574 -62.589 1.00 58.18 199 ASP B O 1
ATOM 4821 N N . PRO B 1 218 ? -55.642 31.600 -63.261 1.00 60.06 200 PRO B N 1
ATOM 4822 C CA . PRO B 1 218 ? -56.036 31.258 -64.643 1.00 55.56 200 PRO B CA 1
ATOM 4823 C C . PRO B 1 218 ? -56.875 29.995 -64.759 1.00 57.43 200 PRO B C 1
ATOM 4824 O O . PRO B 1 218 ? -57.808 29.957 -65.574 1.00 59.18 200 PRO B O 1
ATOM 4828 N N . LEU B 1 219 ? -56.584 28.968 -63.953 1.00 55.64 201 LEU B N 1
ATOM 4829 C CA . LEU B 1 219 ? -57.251 27.676 -64.068 1.00 50.29 201 LEU B CA 1
ATOM 4830 C C . LEU B 1 219 ? -58.444 27.518 -63.139 1.00 49.02 201 LEU B C 1
ATOM 4831 O O . LEU B 1 219 ? -59.050 26.447 -63.117 1.00 51.89 201 LEU B O 1
ATOM 4836 N N . GLY B 1 220 ? -58.822 28.549 -62.397 1.00 54.18 202 GLY B N 1
ATOM 4837 C CA . GLY B 1 220 ? -59.923 28.408 -61.464 1.00 53.99 202 GLY B CA 1
ATOM 4838 C C . GLY B 1 220 ? -59.585 27.653 -60.196 1.00 53.31 202 GLY B C 1
ATOM 4839 O O . GLY B 1 220 ? -60.490 27.110 -59.554 1.00 53.10 202 GLY B O 1
ATOM 4840 N N . ILE B 1 221 ? -58.311 27.595 -59.815 1.00 49.47 203 ILE B N 1
ATOM 4841 C CA . ILE B 1 221 ? -57.878 26.855 -58.635 1.00 51.47 203 ILE B CA 1
ATOM 4842 C C . ILE B 1 221 ? -57.800 27.817 -57.464 1.00 48.08 203 ILE B C 1
ATOM 4843 O O . ILE B 1 221 ? -57.041 28.791 -57.488 1.00 53.10 203 ILE B O 1
ATOM 4848 N N . THR B 1 222 ? -58.553 27.532 -56.422 1.00 49.29 204 THR B N 1
ATOM 4849 C CA . THR B 1 222 ? -58.516 28.369 -55.239 1.00 52.16 204 THR B CA 1
ATOM 4850 C C . THR B 1 222 ? -58.038 27.653 -53.985 1.00 52.37 204 THR B C 1
ATOM 4851 O O . THR B 1 222 ? -57.604 28.330 -53.050 1.00 50.14 204 THR B O 1
ATOM 4855 N N . ASP B 1 223 ? -58.022 26.318 -53.971 1.00 53.39 205 ASP B N 1
ATOM 4856 C CA . ASP B 1 223 ? -57.830 25.546 -52.743 1.00 46.99 205 ASP B CA 1
ATOM 4857 C C . ASP B 1 223 ? -56.420 24.970 -52.666 1.00 48.86 205 ASP B C 1
ATOM 4858 O O . ASP B 1 223 ? -56.197 23.774 -52.497 1.00 50.25 205 ASP B O 1
ATOM 4863 N N . SER B 1 224 ? -55.458 25.874 -52.741 1.00 52.73 206 SER B N 1
ATOM 4864 C CA . SER B 1 224 ? -54.051 25.532 -52.683 1.00 52.25 206 SER B CA 1
ATOM 4865 C C . SER B 1 224 ? -53.391 26.343 -51.571 1.00 51.55 206 SER B C 1
ATOM 4866 O O . SER B 1 224 ? -53.800 27.478 -51.291 1.00 49.59 206 SER B O 1
ATOM 4869 N N . GLN B 1 225 ? -52.384 25.738 -50.927 1.00 47.90 207 GLN B N 1
ATOM 4870 C CA . GLN B 1 225 ? -51.561 26.378 -49.899 1.00 46.78 207 GLN B CA 1
ATOM 4871 C C . GLN B 1 225 ? -50.297 25.551 -49.699 1.00 43.87 207 GLN B C 1
ATOM 4872 O O . GLN B 1 225 ? -50.323 24.325 -49.840 1.00 40.81 207 GLN B O 1
ATOM 4878 N N . PHE B 1 226 ? -49.185 26.230 -49.422 1.00 46.50 208 PHE B N 1
ATOM 4879 C CA . PHE B 1 226 ? -47.952 25.539 -49.073 1.00 44.03 208 PHE B CA 1
ATOM 4880 C C . PHE B 1 226 ? -48.007 25.050 -47.626 1.00 48.16 208 PHE B C 1
ATOM 4881 O O . PHE B 1 226 ? -48.856 25.470 -46.825 1.00 42.76 208 PHE B O 1
ATOM 4889 N N . TYR B 1 227 ? -47.086 24.150 -47.289 1.00 46.15 209 TYR B N 1
ATOM 4890 C CA . TYR B 1 227 ? -46.912 23.793 -45.885 1.00 48.31 209 TYR B CA 1
ATOM 4891 C C . TYR B 1 227 ? -46.464 25.049 -45.123 1.00 47.38 209 TYR B C 1
ATOM 4892 O O . TYR B 1 227 ? -45.569 25.760 -45.574 1.00 50.20 209 TYR B O 1
ATOM 4901 N N . PRO B 1 228 ? -47.082 25.329 -43.969 1.00 41.39 210 PRO B N 1
ATOM 4902 C CA . PRO B 1 228 ? -48.161 24.593 -43.308 1.00 45.10 210 PRO B CA 1
ATOM 4903 C C . PRO B 1 228 ? -49.559 25.072 -43.705 1.00 44.35 210 PRO B C 1
ATOM 4904 O O . PRO B 1 228 ? -49.797 26.265 -43.915 1.00 43.41 210 PRO B O 1
ATOM 4908 N N . VAL B 1 229 ? -50.501 24.137 -43.776 1.00 39.14 211 VAL B N 1
ATOM 4909 C CA . VAL B 1 229 ? -51.828 24.453 -44.278 1.00 38.46 211 VAL B CA 1
ATOM 4910 C C . VAL B 1 229 ? -52.587 25.097 -43.121 1.00 40.56 211 VAL B C 1
ATOM 4911 O O . VAL B 1 229 ? -53.094 24.415 -42.228 1.00 42.02 211 VAL B O 1
ATOM 4915 N N . THR B 1 230 ? -52.660 26.427 -43.132 1.00 41.27 212 THR B N 1
ATOM 4916 C CA . THR B 1 230 ? -53.307 27.154 -42.050 1.00 43.71 212 THR B CA 1
ATOM 4917 C C . THR B 1 230 ? -54.766 27.488 -42.325 1.00 44.66 212 THR B C 1
ATOM 4918 O O . THR B 1 230 ? -55.500 27.794 -41.377 1.00 49.49 212 THR B O 1
ATOM 4922 N N . ARG B 1 231 ? -55.208 27.455 -43.578 1.00 43.32 213 ARG B N 1
ATOM 4923 C CA . ARG B 1 231 ? -56.599 27.786 -43.884 1.00 46.53 213 ARG B CA 1
ATOM 4924 C C . ARG B 1 231 ? -57.562 26.750 -43.298 1.00 44.75 213 ARG B C 1
ATOM 4925 O O . ARG B 1 231 ? -57.461 25.559 -43.605 1.00 47.49 213 ARG B O 1
ATOM 4933 N N . GLU B 1 232 ? -58.508 27.193 -42.462 1.00 44.18 214 GLU B N 1
ATOM 4934 C CA . GLU B 1 232 ? -59.435 26.235 -41.853 1.00 48.32 214 GLU B CA 1
ATOM 4935 C C . GLU B 1 232 ? -60.286 25.512 -42.891 1.00 46.29 214 GLU B C 1
ATOM 4936 O O . GLU B 1 232 ? -60.676 24.359 -42.669 1.00 44.88 214 GLU B O 1
ATOM 4942 N N . ASP B 1 233 ? -60.609 26.169 -44.013 1.00 47.47 215 ASP B N 1
ATOM 4943 C CA . ASP B 1 233 ? -61.464 25.521 -45.008 1.00 43.00 215 ASP B CA 1
ATOM 4944 C C . ASP B 1 233 ? -60.742 24.373 -45.702 1.00 39.92 215 ASP B C 1
ATOM 4945 O O . ASP B 1 233 ? -61.381 23.374 -46.044 1.00 42.23 215 ASP B O 1
ATOM 4950 N N . LEU B 1 234 ? -59.421 24.481 -45.890 1.00 38.91 216 LEU B N 1
ATOM 4951 C CA . LEU B 1 234 ? -58.653 23.364 -46.431 1.00 36.99 216 LEU B CA 1
ATOM 4952 C C . LEU B 1 234 ? -58.451 22.254 -45.399 1.00 43.27 216 LEU B C 1
ATOM 4953 O O . LEU B 1 234 ? -58.543 21.064 -45.728 1.00 41.40 216 LEU B O 1
ATOM 4958 N N . ARG B 1 235 ? -58.165 22.616 -44.145 1.00 42.41 217 ARG B N 1
ATOM 4959 C CA . ARG B 1 235 ? -57.825 21.605 -43.149 1.00 38.78 217 ARG B CA 1
ATOM 4960 C C . ARG B 1 235 ? -58.981 20.641 -42.929 1.00 37.06 217 ARG B C 1
ATOM 4961 O O . ARG B 1 235 ? -58.776 19.458 -42.606 1.00 34.11 217 ARG B O 1
ATOM 4969 N N . ALA B 1 236 ? -60.205 21.121 -43.133 1.00 38.39 218 ALA B N 1
ATOM 4970 C CA . ALA B 1 236 ? -61.364 20.257 -42.996 1.00 36.31 218 ALA B CA 1
ATOM 4971 C C . ALA B 1 236 ? -61.378 19.157 -44.041 1.00 40.95 218 ALA B C 1
ATOM 4972 O O . ALA B 1 236 ? -62.114 18.175 -43.872 1.00 43.00 218 ALA B O 1
ATOM 4974 N N . ARG B 1 237 ? -60.594 19.319 -45.117 1.00 36.87 219 ARG B N 1
ATOM 4975 C CA . ARG B 1 237 ? -60.478 18.356 -46.202 1.00 37.49 219 ARG B CA 1
ATOM 4976 C C . ARG B 1 237 ? -59.070 17.763 -46.338 1.00 40.93 219 ARG B C 1
ATOM 4977 O O . ARG B 1 237 ? -58.814 17.016 -47.290 1.00 36.24 219 ARG B O 1
ATOM 4985 N N . LEU B 1 238 ? -58.142 18.091 -45.435 1.00 38.45 220 LEU B N 1
ATOM 4986 C CA . LEU B 1 238 ? -56.787 17.561 -45.503 1.00 35.38 220 LEU B CA 1
ATOM 4987 C C . LEU B 1 238 ? -56.779 16.073 -45.218 1.00 38.48 220 LEU B C 1
ATOM 4988 O O . LEU B 1 238 ? -57.233 15.631 -44.153 1.00 40.73 220 LEU B O 1
ATOM 4993 N N . VAL B 1 239 ? -56.268 15.304 -46.180 1.00 36.24 221 VAL B N 1
ATOM 4994 C CA . VAL B 1 239 ? -56.147 13.866 -45.997 1.00 35.88 221 VAL B CA 1
ATOM 4995 C C . VAL B 1 239 ? -55.147 13.559 -44.897 1.00 30.57 221 VAL B C 1
ATOM 4996 O O . VAL B 1 239 ? -55.388 12.713 -44.029 1.00 28.20 221 VAL B O 1
ATOM 5000 N N . ASP B 1 240 ? -54.032 14.268 -44.896 1.00 35.11 222 ASP B N 1
ATOM 5001 C CA . ASP B 1 240 ? -52.903 13.967 -44.035 1.00 37.22 222 ASP B CA 1
ATOM 5002 C C . ASP B 1 240 ? -53.001 14.637 -42.673 1.00 41.38 222 ASP B C 1
ATOM 5003 O O . ASP B 1 240 ? -51.990 14.697 -41.963 1.00 41.13 222 ASP B O 1
ATOM 5008 N N . LEU B 1 241 ? -54.164 15.220 -42.341 1.00 38.51 223 LEU B N 1
ATOM 5009 C CA . LEU B 1 241 ? -54.464 15.729 -41.009 1.00 36.49 223 LEU B CA 1
ATOM 5010 C C . LEU B 1 241 ? -55.320 14.646 -40.358 1.00 37.91 223 LEU B C 1
ATOM 5011 O O . LEU B 1 241 ? -56.549 14.681 -40.423 1.00 38.55 223 LEU B O 1
ATOM 5016 N N . ASN B 1 242 ? -54.671 13.696 -39.705 1.00 40.00 224 ASN B N 1
ATOM 5017 C CA . ASN B 1 242 ? -55.378 12.491 -39.246 1.00 37.35 224 ASN B CA 1
ATOM 5018 C C . ASN B 1 242 ? -54.642 11.954 -38.030 1.00 39.23 224 ASN B C 1
ATOM 5019 O O . ASN B 1 242 ? -53.563 12.426 -37.670 1.00 35.50 224 ASN B O 1
ATOM 5024 N N . PRO B 1 243 ? -55.228 10.950 -37.354 1.00 37.11 225 PRO B N 1
ATOM 5025 C CA . PRO B 1 243 ? -54.620 10.521 -36.087 1.00 34.61 225 PRO B CA 1
ATOM 5026 C C . PRO B 1 243 ? -53.196 10.017 -36.217 1.00 38.66 225 PRO B C 1
ATOM 5027 O O . PRO B 1 243 ? -52.443 10.120 -35.239 1.00 44.34 225 PRO B O 1
ATOM 5031 N N . SER B 1 244 ? -52.781 9.523 -37.384 1.00 34.51 226 SER B N 1
ATOM 5032 C CA . SER B 1 244 ? -51.391 9.110 -37.570 1.00 36.05 226 SER B CA 1
ATOM 5033 C C . SER B 1 244 ? -50.479 10.267 -37.927 1.00 34.92 226 SER B C 1
ATOM 5034 O O . SER B 1 244 ? -49.260 10.114 -37.896 1.00 41.48 226 SER B O 1
ATOM 5037 N N . ASP B 1 245 ? -51.028 11.395 -38.328 1.00 34.09 227 ASP B N 1
ATOM 5038 C CA . ASP B 1 245 ? -50.226 12.523 -38.786 1.00 35.92 227 ASP B CA 1
ATOM 5039 C C . ASP B 1 245 ? -50.848 13.792 -38.231 1.00 39.94 227 ASP B C 1
ATOM 5040 O O . ASP B 1 245 ? -51.352 14.634 -38.980 1.00 36.60 227 ASP B O 1
ATOM 5045 N N . PRO B 1 246 ? -50.852 13.956 -36.901 1.00 41.83 228 PRO B N 1
ATOM 5046 C CA . PRO B 1 246 ? -51.586 15.087 -36.326 1.00 36.25 228 PRO B CA 1
ATOM 5047 C C . PRO B 1 246 ? -51.011 16.440 -36.705 1.00 37.53 228 PRO B C 1
ATOM 5048 O O . PRO B 1 246 ? -51.713 17.440 -36.534 1.00 38.70 228 PRO B O 1
ATOM 5052 N N . GLY B 1 247 ? -49.813 16.503 -37.287 1.00 35.90 229 GLY B N 1
ATOM 5053 C CA . GLY B 1 247 ? -49.287 17.756 -37.783 1.00 37.47 229 GLY B CA 1
ATOM 5054 C C . GLY B 1 247 ? -49.504 18.053 -39.255 1.00 44.40 229 GLY B C 1
ATOM 5055 O O . GLY B 1 247 ? -49.109 19.132 -39.717 1.00 38.79 229 GLY B O 1
ATOM 5056 N N . ALA B 1 248 ? -50.099 17.119 -40.012 1.00 45.86 230 ALA B N 1
ATOM 5057 C CA . ALA B 1 248 ? -50.306 17.264 -41.453 1.00 36.93 230 ALA B CA 1
ATOM 5058 C C . ALA B 1 248 ? -48.980 17.521 -42.156 1.00 36.42 230 ALA B C 1
ATOM 5059 O O . ALA B 1 248 ? -48.824 18.484 -42.906 1.00 31.96 230 ALA B O 1
ATOM 5061 N N . LEU B 1 249 ? -48.016 16.649 -41.896 1.00 33.28 231 LEU B N 1
ATOM 5062 C CA . LEU B 1 249 ? -46.703 16.769 -42.502 1.00 39.93 231 LEU B CA 1
ATOM 5063 C C . LEU B 1 249 ? -46.599 16.033 -43.827 1.00 42.24 231 LEU B C 1
ATOM 5064 O O . LEU B 1 249 ? -45.661 16.295 -44.591 1.00 41.37 231 LEU B O 1
ATOM 5069 N N . GLY B 1 250 ? -47.527 15.119 -44.110 1.00 42.50 232 GLY B N 1
ATOM 5070 C CA . GLY B 1 250 ? -47.388 14.237 -45.246 1.00 38.92 232 GLY B CA 1
ATOM 5071 C C . GLY B 1 250 ? -46.585 13.000 -44.938 1.00 39.12 232 GLY B C 1
ATOM 5072 O O . GLY B 1 250 ? -45.855 12.514 -45.806 1.00 36.92 232 GLY B O 1
ATOM 5073 N N . SER B 1 251 ? -46.672 12.487 -43.711 1.00 44.32 233 SER B N 1
ATOM 5074 C CA . SER B 1 251 ? -45.870 11.320 -43.342 1.00 48.16 233 SER B CA 1
ATOM 5075 C C . SER B 1 251 ? -46.162 10.140 -44.255 1.00 43.83 233 SER B C 1
ATOM 5076 O O . SER B 1 251 ? -45.236 9.463 -44.705 1.00 46.10 233 SER B O 1
ATOM 5079 N N . ALA B 1 252 ? -47.443 9.895 -44.561 1.00 42.52 234 ALA B N 1
ATOM 5080 C CA . ALA B 1 252 ? -47.808 8.742 -45.380 1.00 43.15 234 ALA B CA 1
ATOM 5081 C C . ALA B 1 252 ? -47.370 8.899 -46.830 1.00 41.06 234 ALA B C 1
ATOM 5082 O O . ALA B 1 252 ? -47.210 7.884 -47.523 1.00 36.34 234 ALA B O 1
ATOM 5084 N N . VAL B 1 253 ? -47.186 10.136 -47.299 1.00 37.27 235 VAL B N 1
ATOM 5085 C CA . VAL B 1 253 ? -46.768 10.359 -48.683 1.00 38.58 235 VAL B CA 1
ATOM 5086 C C . VAL B 1 253 ? -45.265 10.199 -48.826 1.00 42.48 235 VAL B C 1
ATOM 5087 O O . VAL B 1 253 ? -44.781 9.577 -49.773 1.00 47.55 235 VAL B O 1
ATOM 5091 N N . ILE B 1 254 ? -44.498 10.802 -47.919 1.00 47.79 236 ILE B N 1
ATOM 5092 C CA . ILE B 1 254 ? -43.047 10.718 -47.998 1.00 46.71 236 ILE B CA 1
ATOM 5093 C C . ILE B 1 254 ? -42.574 9.350 -47.532 1.00 51.34 236 ILE B C 1
ATOM 5094 O O . ILE B 1 254 ? -41.486 8.905 -47.917 1.00 55.11 236 ILE B O 1
ATOM 5099 N N . GLY B 1 255 ? -43.411 8.642 -46.787 1.00 54.75 237 GLY B N 1
ATOM 5100 C CA . GLY B 1 255 ? -43.111 7.279 -46.369 1.00 61.83 237 GLY B CA 1
ATOM 5101 C C . GLY B 1 255 ? -42.347 7.237 -45.054 1.00 76.48 237 GLY B C 1
ATOM 5102 O O . GLY B 1 255 ? -42.697 7.951 -44.088 1.00 78.94 237 GLY B O 1
ATOM 5103 N N . GLY B 1 256 ? -41.290 6.433 -45.016 1.00 79.11 238 GLY B N 1
ATOM 5104 C CA . GLY B 1 256 ? -40.462 6.347 -43.833 1.00 92.94 238 GLY B CA 1
ATOM 5105 C C . GLY B 1 256 ? -39.432 7.456 -43.817 1.00 95.63 238 GLY B C 1
ATOM 5106 O O . GLY B 1 256 ? -39.538 8.458 -44.533 1.00 89.31 238 GLY B O 1
ATOM 5107 N N . GLY B 1 257 ? -38.424 7.276 -42.964 1.00 99.47 239 GLY B N 1
ATOM 5108 C CA . GLY B 1 257 ? -37.226 8.087 -43.009 1.00 103.58 239 GLY B CA 1
ATOM 5109 C C . GLY B 1 257 ? -37.358 9.530 -42.561 1.00 104.94 239 GLY B C 1
ATOM 5110 O O . GLY B 1 257 ? -36.327 10.190 -42.378 1.00 107.37 239 GLY B O 1
ATOM 5111 N N . GLY B 1 258 ? -38.565 10.062 -42.396 1.00 93.18 240 GLY B N 1
ATOM 5112 C CA . GLY B 1 258 ? -38.704 11.443 -41.983 1.00 81.01 240 GLY B CA 1
ATOM 5113 C C . GLY B 1 258 ? -39.536 12.251 -42.957 1.00 81.16 240 GLY B C 1
ATOM 5114 O O . GLY B 1 258 ? -40.166 11.719 -43.875 1.00 85.42 240 GLY B O 1
ATOM 5115 N N . GLU B 1 259 ? -39.539 13.568 -42.744 1.00 78.42 241 GLU B N 1
ATOM 5116 C CA . GLU B 1 259 ? -40.477 14.451 -43.423 1.00 70.18 241 GLU B CA 1
ATOM 5117 C C . GLU B 1 259 ? -39.764 15.697 -43.929 1.00 74.06 241 GLU B C 1
ATOM 5118 O O . GLU B 1 259 ? -39.047 16.358 -43.166 1.00 76.12 241 GLU B O 1
ATOM 5124 N N . MET B 1 260 ? -40.019 16.043 -45.198 1.00 65.22 242 MET B N 1
ATOM 5125 C CA . MET B 1 260 ? -39.486 17.266 -45.797 1.00 64.19 242 MET B CA 1
ATOM 5126 C C . MET B 1 260 ? -39.974 18.540 -45.109 1.00 61.93 242 MET B C 1
ATOM 5127 O O . MET B 1 260 ? -39.221 19.518 -45.011 1.00 66.70 242 MET B O 1
ATOM 5132 N N . ASN B 1 261 ? -41.222 18.571 -44.661 1.00 59.85 243 ASN B N 1
ATOM 5133 C CA . ASN B 1 261 ? -41.805 19.821 -44.189 1.00 61.21 243 ASN B CA 1
ATOM 5134 C C . ASN B 1 261 ? -41.378 20.230 -42.781 1.00 63.86 243 ASN B C 1
ATOM 5135 O O . ASN B 1 261 ? -41.570 21.392 -42.415 1.00 62.27 243 ASN B O 1
ATOM 5140 N N . LEU B 1 262 ? -40.804 19.332 -41.986 1.00 67.40 244 LEU B N 1
ATOM 5141 C CA . LEU B 1 262 ? -40.954 19.469 -40.541 1.00 72.18 244 LEU B CA 1
ATOM 5142 C C . LEU B 1 262 ? -40.288 20.733 -39.985 1.00 72.87 244 LEU B C 1
ATOM 5143 O O . LEU B 1 262 ? -40.883 21.440 -39.167 1.00 71.77 244 LEU B O 1
ATOM 5148 N N . ARG B 1 263 ? -39.066 21.046 -40.404 1.00 69.74 245 ARG B N 1
ATOM 5149 C CA . ARG B 1 263 ? -38.312 22.106 -39.738 1.00 70.69 245 ARG B CA 1
ATOM 5150 C C . ARG B 1 263 ? -38.124 23.336 -40.615 1.00 69.47 245 ARG B C 1
ATOM 5151 O O . ARG B 1 263 ? -37.104 24.022 -40.528 1.00 68.49 245 ARG B O 1
ATOM 5159 N N . GLY B 1 264 ? -39.136 23.674 -41.407 1.00 67.11 246 GLY B N 1
ATOM 5160 C CA . GLY B 1 264 ? -38.996 24.797 -42.304 1.00 62.98 246 GLY B CA 1
ATOM 5161 C C . GLY B 1 264 ? -39.973 25.925 -42.058 1.00 65.99 246 GLY B C 1
ATOM 5162 O O . GLY B 1 264 ? -40.977 25.759 -41.356 1.00 60.48 246 GLY B O 1
ATOM 5163 N N . ARG B 1 265 ? -39.675 27.086 -42.637 1.00 66.93 247 ARG B N 1
ATOM 5164 C CA . ARG B 1 265 ? -40.618 28.189 -42.717 1.00 67.07 247 ARG B CA 1
ATOM 5165 C C . ARG B 1 265 ? -40.512 28.840 -44.092 1.00 68.11 247 ARG B C 1
ATOM 5166 O O . ARG B 1 265 ? -39.468 28.784 -44.753 1.00 63.88 247 ARG B O 1
ATOM 5174 N N . GLY B 1 266 ? -41.614 29.448 -44.521 1.00 66.28 248 GLY B N 1
ATOM 5175 C CA . GLY B 1 266 ? -41.717 29.942 -45.876 1.00 69.52 248 GLY B CA 1
ATOM 5176 C C . GLY B 1 266 ? -42.093 28.849 -46.862 1.00 65.31 248 GLY B C 1
ATOM 5177 O O . GLY B 1 266 ? -42.188 27.662 -46.534 1.00 58.25 248 GLY B O 1
ATOM 5178 N N . ALA B 1 267 ? -42.296 29.270 -48.111 1.00 64.08 249 ALA B N 1
ATOM 5179 C CA . ALA B 1 267 ? -42.631 28.322 -49.162 1.00 53.59 249 ALA B CA 1
ATOM 5180 C C . ALA B 1 267 ? -41.424 27.463 -49.508 1.00 49.06 249 ALA B C 1
ATOM 5181 O O . ALA B 1 267 ? -40.287 27.929 -49.500 1.00 54.24 249 ALA B O 1
ATOM 5183 N N . PHE B 1 268 ? -41.668 26.194 -49.780 1.00 47.38 250 PHE B N 1
ATOM 5184 C CA . PHE B 1 268 ? -40.634 25.300 -50.291 1.00 52.86 250 PHE B CA 1
ATOM 5185 C C . PHE B 1 268 ? -41.081 24.759 -51.646 1.00 55.87 250 PHE B C 1
ATOM 5186 O O . PHE B 1 268 ? -41.858 23.797 -51.718 1.00 49.70 250 PHE B O 1
ATOM 5194 N N . GLY B 1 269 ? -40.549 25.353 -52.720 1.00 56.10 251 GLY B N 1
ATOM 5195 C CA . GLY B 1 269 ? -40.957 24.964 -54.061 1.00 51.27 251 GLY B CA 1
ATOM 5196 C C . GLY B 1 269 ? -40.598 23.541 -54.451 1.00 49.29 251 GLY B C 1
ATOM 5197 O O . GLY B 1 269 ? -41.187 23.007 -55.391 1.00 52.17 251 GLY B O 1
ATOM 5198 N N . GLY B 1 270 ? -39.683 22.899 -53.726 1.00 54.43 252 GLY B N 1
ATOM 5199 C CA . GLY B 1 270 ? -39.315 21.520 -54.020 1.00 50.05 252 GLY B CA 1
ATOM 5200 C C . GLY B 1 270 ? -40.296 20.452 -53.563 1.00 50.31 252 GLY B C 1
ATOM 5201 O O . GLY B 1 270 ? -40.231 19.318 -54.047 1.00 48.91 252 GLY B O 1
ATOM 5202 N N . HIS B 1 271 ? -41.127 20.736 -52.548 1.00 49.24 253 HIS B N 1
ATOM 5203 C CA . HIS B 1 271 ? -41.873 19.655 -51.905 1.00 42.81 253 HIS B CA 1
ATOM 5204 C C . HIS B 1 271 ? -43.052 20.124 -51.063 1.00 43.32 253 HIS B C 1
ATOM 5205 O O . HIS B 1 271 ? -43.648 19.316 -50.347 1.00 42.52 253 HIS B O 1
ATOM 5212 N N . GLY B 1 272 ? -43.409 21.402 -51.130 1.00 42.45 254 GLY B N 1
ATOM 5213 C CA . GLY B 1 272 ? -44.251 21.960 -50.096 1.00 37.19 254 GLY B CA 1
ATOM 5214 C C . GLY B 1 272 ? -45.729 22.134 -50.346 1.00 40.91 254 GLY B C 1
ATOM 5215 O O . GLY B 1 272 ? -46.431 22.586 -49.434 1.00 47.55 254 GLY B O 1
ATOM 5216 N N . LEU B 1 273 ? -46.241 21.800 -51.532 1.00 45.10 255 LEU B N 1
ATOM 5217 C CA . LEU B 1 273 ? -47.591 22.198 -51.926 1.00 39.60 255 LEU B CA 1
ATOM 5218 C C . LEU B 1 273 ? -48.661 21.156 -51.593 1.00 37.87 255 LEU B C 1
ATOM 5219 O O . LEU B 1 273 ? -48.433 19.947 -51.672 1.00 38.32 255 LEU B O 1
ATOM 5224 N N . PHE B 1 274 ? -49.856 21.655 -51.275 1.00 34.96 256 PHE B N 1
ATOM 5225 C CA . PHE B 1 274 ? -51.061 20.864 -51.062 1.00 36.82 256 PHE B CA 1
ATOM 5226 C C . PHE B 1 274 ? -52.123 21.312 -52.063 1.00 41.27 256 PHE B C 1
ATOM 5227 O O . PHE B 1 274 ? -52.259 22.511 -52.339 1.00 47.39 256 PHE B O 1
ATOM 5235 N N . LEU B 1 275 ? -52.903 20.364 -52.583 1.00 37.11 257 LEU B N 1
ATOM 5236 C CA . LEU B 1 275 ? -53.687 20.602 -53.795 1.00 38.98 257 LEU B CA 1
ATOM 5237 C C . LEU B 1 275 ? -54.641 19.431 -53.974 1.00 38.63 257 LEU B C 1
ATOM 5238 O O . LEU B 1 275 ? -54.326 18.307 -53.565 1.00 37.10 257 LEU B O 1
ATOM 5243 N N . THR B 1 276 ? -55.802 19.688 -54.580 1.00 35.97 258 THR B N 1
ATOM 5244 C CA . THR B 1 276 ? -56.689 18.578 -54.912 1.00 39.10 258 THR B CA 1
ATOM 5245 C C . THR B 1 276 ? -56.265 17.909 -56.215 1.00 35.07 258 THR B C 1
ATOM 5246 O O . THR B 1 276 ? -55.615 18.514 -57.076 1.00 37.53 258 THR B O 1
ATOM 5250 N N . GLY B 1 277 ? -56.591 16.620 -56.327 1.00 34.27 259 GLY B N 1
ATOM 5251 C CA . GLY B 1 277 ? -56.323 15.905 -57.570 1.00 35.68 259 GLY B CA 1
ATOM 5252 C C . GLY B 1 277 ? -57.000 16.546 -58.772 1.00 37.34 259 GLY B C 1
ATOM 5253 O O . GLY B 1 277 ? -56.401 16.667 -59.840 1.00 36.55 259 GLY B O 1
ATOM 5254 N N . LEU B 1 278 ? -58.257 16.969 -58.607 1.00 34.78 260 LEU B N 1
ATOM 5255 C CA . LEU B 1 278 ? -58.939 17.692 -59.668 1.00 35.75 260 LEU B CA 1
ATOM 5256 C C . LEU B 1 278 ? -58.152 18.920 -60.078 1.00 39.17 260 LEU B C 1
ATOM 5257 O O . LEU B 1 278 ? -58.028 19.215 -61.268 1.00 46.89 260 LEU B O 1
ATOM 5262 N N . ASP B 1 279 ? -57.590 19.645 -59.121 1.00 39.05 261 ASP B N 1
ATOM 5263 C CA . ASP B 1 279 ? -56.913 20.871 -59.533 1.00 41.60 261 ASP B CA 1
ATOM 5264 C C . ASP B 1 279 ? -55.558 20.585 -60.158 1.00 40.50 261 ASP B C 1
ATOM 5265 O O . ASP B 1 279 ? -55.148 21.293 -61.086 1.00 41.00 261 ASP B O 1
ATOM 5270 N N . PHE B 1 280 ? -54.873 19.539 -59.707 1.00 38.48 262 PHE B N 1
ATOM 5271 C CA . PHE B 1 280 ? -53.568 19.247 -60.283 1.00 38.09 262 PHE B CA 1
ATOM 5272 C C . PHE B 1 280 ? -53.717 18.815 -61.729 1.00 38.69 262 PHE B C 1
ATOM 5273 O O . PHE B 1 280 ? -52.915 19.201 -62.585 1.00 36.70 262 PHE B O 1
ATOM 5281 N N . VAL B 1 281 ? -54.768 18.051 -62.030 1.00 37.69 263 VAL B N 1
ATOM 5282 C CA . VAL B 1 281 ? -54.896 17.533 -63.386 1.00 39.16 263 VAL B CA 1
ATOM 5283 C C . VAL B 1 281 ? -55.148 18.668 -64.374 1.00 38.47 263 VAL B C 1
ATOM 5284 O O . VAL B 1 281 ? -54.769 18.560 -65.539 1.00 43.12 263 VAL B O 1
ATOM 5288 N N . LYS B 1 282 ? -55.752 19.779 -63.923 1.00 38.95 264 LYS B N 1
ATOM 5289 C CA . LYS B 1 282 ? -55.883 20.981 -64.745 1.00 36.28 264 LYS B CA 1
ATOM 5290 C C . LYS B 1 282 ? -54.534 21.510 -65.198 1.00 40.65 264 LYS B C 1
ATOM 5291 O O . LYS B 1 282 ? -54.383 21.952 -66.340 1.00 45.77 264 LYS B O 1
ATOM 5297 N N . ILE B 1 283 ? -53.553 21.531 -64.311 1.00 39.53 265 ILE B N 1
ATOM 5298 C CA . ILE B 1 283 ? -52.256 22.045 -64.720 1.00 45.19 265 ILE B CA 1
ATOM 5299 C C . ILE B 1 283 ? -51.641 21.114 -65.747 1.00 45.67 265 ILE B C 1
ATOM 5300 O O . ILE B 1 283 ? -51.115 21.557 -66.775 1.00 44.76 265 ILE B O 1
ATOM 5305 N N . LEU B 1 284 ? -51.699 19.808 -65.473 1.00 44.55 266 LEU B N 1
ATOM 5306 C CA . LEU B 1 284 ? -51.213 18.814 -66.421 1.00 44.36 266 LEU B CA 1
ATOM 5307 C C . LEU B 1 284 ? -51.873 18.992 -67.773 1.00 46.46 266 LEU B C 1
ATOM 5308 O O . LEU B 1 284 ? -51.217 18.917 -68.818 1.00 46.65 266 LEU B O 1
ATOM 5313 N N . ARG B 1 285 ? -53.174 19.249 -67.768 1.00 45.04 267 ARG B N 1
ATOM 5314 C CA . ARG B 1 285 ? -53.913 19.298 -69.013 1.00 44.85 267 ARG B CA 1
ATOM 5315 C C . ARG B 1 285 ? -53.642 20.597 -69.761 1.00 49.54 267 ARG B C 1
ATOM 5316 O O . ARG B 1 285 ? -53.450 20.583 -70.985 1.00 46.83 267 ARG B O 1
ATOM 5324 N N . SER B 1 286 ? -53.606 21.724 -69.036 1.00 50.87 268 SER B N 1
ATOM 5325 C CA . SER B 1 286 ? -53.206 22.984 -69.651 1.00 52.09 268 SER B CA 1
ATOM 5326 C C . SER B 1 286 ? -51.882 22.845 -70.383 1.00 50.04 268 SER B C 1
ATOM 5327 O O . SER B 1 286 ? -51.656 23.518 -71.392 1.00 53.25 268 SER B O 1
ATOM 5330 N N . LEU B 1 287 ? -51.008 21.970 -69.914 1.00 44.69 269 LEU B N 1
ATOM 5331 C CA . LEU B 1 287 ? -49.757 21.746 -70.617 1.00 50.59 269 LEU B CA 1
ATOM 5332 C C . LEU B 1 287 ? -49.876 20.676 -71.704 1.00 52.28 269 LEU B C 1
ATOM 5333 O O . LEU B 1 287 ? -49.190 20.759 -72.730 1.00 54.85 269 LEU B O 1
ATOM 5338 N N . LEU B 1 288 ? -50.712 19.651 -71.499 1.00 50.76 270 LEU B N 1
ATOM 5339 C CA . LEU B 1 288 ? -50.922 18.647 -72.542 1.00 47.83 270 LEU B CA 1
ATOM 5340 C C . LEU B 1 288 ? -51.540 19.278 -73.781 1.00 50.60 270 LEU B C 1
ATOM 5341 O O . LEU B 1 288 ? -51.044 19.101 -74.900 1.00 44.71 270 LEU B O 1
ATOM 5346 N N . ALA B 1 289 ? -52.642 20.008 -73.589 1.00 46.82 271 ALA B N 1
ATOM 5347 C CA . ALA B 1 289 ? -53.302 20.725 -74.667 1.00 47.54 271 ALA B CA 1
ATOM 5348 C C . ALA B 1 289 ? -52.443 21.837 -75.237 1.00 52.05 271 ALA B C 1
ATOM 5349 O O . ALA B 1 289 ? -52.611 22.198 -76.407 1.00 58.32 271 ALA B O 1
ATOM 5351 N N . ASN B 1 290 ? -51.512 22.356 -74.448 1.00 55.10 272 ASN B N 1
ATOM 5352 C CA . ASN B 1 290 ? -50.757 23.563 -74.766 1.00 53.70 272 ASN B CA 1
ATOM 5353 C C . ASN B 1 290 ? -51.687 24.702 -75.198 1.00 55.93 272 ASN B C 1
ATOM 5354 O O . ASN B 1 290 ? -51.570 25.262 -76.290 1.00 59.09 272 ASN B O 1
ATOM 5359 N N . ASP B 1 291 ? -52.624 25.038 -74.302 1.00 53.27 273 ASP B N 1
ATOM 5360 C CA . ASP B 1 291 ? -53.680 26.009 -74.568 1.00 55.39 273 ASP B CA 1
ATOM 5361 C C . ASP B 1 291 ? -53.281 27.431 -74.194 1.00 51.92 273 ASP B C 1
ATOM 5362 O O . ASP B 1 291 ? -54.158 28.299 -74.086 1.00 45.87 273 ASP B O 1
ATOM 5367 N N . GLY B 1 292 ? -51.991 27.670 -73.949 1.00 52.66 274 GLY B N 1
ATOM 5368 C CA . GLY B 1 292 ? -51.480 28.997 -73.642 1.00 58.35 274 GLY B CA 1
ATOM 5369 C C . GLY B 1 292 ? -52.059 29.666 -72.407 1.00 61.54 274 GLY B C 1
ATOM 5370 O O . GLY B 1 292 ? -51.980 30.891 -72.284 1.00 66.21 274 GLY B O 1
ATOM 5371 N N . MET B 1 293 ? -52.603 28.898 -71.463 1.00 61.25 275 MET B N 1
ATOM 5372 C CA . MET B 1 293 ? -53.190 29.494 -70.272 1.00 60.56 275 MET B CA 1
ATOM 5373 C C . MET B 1 293 ? -52.152 29.820 -69.203 1.00 61.24 275 MET B C 1
ATOM 5374 O O . MET B 1 293 ? -52.393 30.701 -68.372 1.00 63.64 275 MET B O 1
ATOM 5379 N N . LEU B 1 294 ? -51.021 29.130 -69.192 1.00 56.31 276 LEU B N 1
ATOM 5380 C CA . LEU B 1 294 ? -49.957 29.430 -68.252 1.00 58.46 276 LEU B CA 1
ATOM 5381 C C . LEU B 1 294 ? -48.695 29.885 -68.944 1.00 62.59 276 LEU B C 1
ATOM 5382 O O . LEU B 1 294 ? -47.988 30.751 -68.422 1.00 67.33 276 LEU B O 1
ATOM 5387 N N . LEU B 1 295 ? -48.416 29.351 -70.124 1.00 64.45 277 LEU B N 1
ATOM 5388 C CA . LEU B 1 295 ? -47.224 29.690 -70.877 1.00 69.98 277 LEU B CA 1
ATOM 5389 C C . LEU B 1 295 ? -47.569 29.748 -72.351 1.00 69.58 277 LEU B C 1
ATOM 5390 O O . LEU B 1 295 ? -48.594 29.230 -72.805 1.00 65.15 277 LEU B O 1
ATOM 5395 N N . LYS B 1 296 ? -46.707 30.382 -73.080 1.00 71.16 278 LYS B N 1
ATOM 5396 C CA . LYS B 1 296 ? -46.923 30.380 -74.503 1.00 72.44 278 LYS B CA 1
ATOM 5397 C C . LYS B 1 296 ? -46.281 29.136 -75.115 1.00 66.96 278 LYS B C 1
ATOM 5398 O O . LYS B 1 296 ? -45.253 28.654 -74.628 1.00 66.05 278 LYS B O 1
ATOM 5404 N N . PRO B 1 297 ? -46.883 28.604 -76.181 1.00 63.86 279 PRO B N 1
ATOM 5405 C CA . PRO B 1 297 ? -46.607 27.211 -76.567 1.00 63.41 279 PRO B CA 1
ATOM 5406 C C . PRO B 1 297 ? -45.166 26.911 -76.916 1.00 66.54 279 PRO B C 1
ATOM 5407 O O . PRO B 1 297 ? -44.738 25.759 -76.754 1.00 67.06 279 PRO B O 1
ATOM 5411 N N . ALA B 1 298 ? -44.399 27.884 -77.404 1.00 68.16 280 ALA B N 1
ATOM 5412 C CA . ALA B 1 298 ? -42.985 27.616 -77.632 1.00 68.30 280 ALA B CA 1
ATOM 5413 C C . ALA B 1 298 ? -42.278 27.303 -76.319 1.00 69.01 280 ALA B C 1
ATOM 5414 O O . ALA B 1 298 ? -41.452 26.383 -76.250 1.00 64.62 280 ALA B O 1
ATOM 5416 N N . ALA B 1 299 ? -42.617 28.042 -75.256 1.00 70.45 281 ALA B N 1
ATOM 5417 C CA . ALA B 1 299 ? -42.010 27.797 -73.950 1.00 73.14 281 ALA B CA 1
ATOM 5418 C C . ALA B 1 299 ? -42.378 26.414 -73.444 1.00 64.85 281 ALA B C 1
ATOM 5419 O O . ALA B 1 299 ? -41.520 25.653 -72.974 1.00 63.42 281 ALA B O 1
ATOM 5421 N N . VAL B 1 300 ? -43.655 26.064 -73.562 1.00 61.68 282 VAL B N 1
ATOM 5422 C CA . VAL B 1 300 ? -44.089 24.719 -73.208 1.00 67.60 282 VAL B CA 1
ATOM 5423 C C . VAL B 1 300 ? -43.300 23.680 -74.003 1.00 63.63 282 VAL B C 1
ATOM 5424 O O . VAL B 1 300 ? -42.763 22.717 -73.442 1.00 62.60 282 VAL B O 1
ATOM 5428 N N . ASP B 1 301 ? -43.187 23.887 -75.318 1.00 65.50 283 ASP B N 1
ATOM 5429 C CA . ASP B 1 301 ? -42.434 22.969 -76.169 1.00 63.98 283 ASP B CA 1
ATOM 5430 C C . ASP B 1 301 ? -41.043 22.709 -75.621 1.00 62.13 283 ASP B C 1
ATOM 5431 O O . ASP B 1 301 ? -40.511 21.599 -75.749 1.00 60.95 283 ASP B O 1
ATOM 5436 N N . ASN B 1 302 ? -40.411 23.740 -75.061 1.00 62.74 284 ASN B N 1
ATOM 5437 C CA . ASN B 1 302 ? -39.062 23.551 -74.552 1.00 65.71 284 ASN B CA 1
ATOM 5438 C C . ASN B 1 302 ? -39.006 22.672 -73.304 1.00 65.02 284 ASN B C 1
ATOM 5439 O O . ASN B 1 302 ? -37.938 22.114 -73.008 1.00 61.67 284 ASN B O 1
ATOM 5444 N N . MET B 1 303 ? -40.118 22.520 -72.572 1.00 61.73 285 MET B N 1
ATOM 5445 C CA . MET B 1 303 ? -40.082 21.649 -71.400 1.00 55.22 285 MET B CA 1
ATOM 5446 C C . MET B 1 303 ? -39.826 20.203 -71.801 1.00 60.36 285 MET B C 1
ATOM 5447 O O . MET B 1 303 ? -39.202 19.453 -71.045 1.00 59.84 285 MET B O 1
ATOM 5452 N N . PHE B 1 304 ? -40.231 19.807 -73.010 1.00 60.87 286 PHE B N 1
ATOM 5453 C CA . PHE B 1 304 ? -40.133 18.411 -73.418 1.00 58.48 286 PHE B CA 1
ATOM 5454 C C . PHE B 1 304 ? -38.893 18.129 -74.249 1.00 56.59 286 PHE B C 1
ATOM 5455 O O . PHE B 1 304 ? -38.938 17.270 -75.132 1.00 59.35 286 PHE B O 1
ATOM 5463 N N . GLN B 1 305 ? -37.783 18.808 -73.968 1.00 56.94 287 GLN B N 1
ATOM 5464 C CA . GLN B 1 305 ? -36.516 18.560 -74.646 1.00 58.70 287 GLN B CA 1
ATOM 5465 C C . GLN B 1 305 ? -35.480 18.022 -73.664 1.00 62.31 287 GLN B C 1
ATOM 5466 O O . GLN B 1 305 ? -35.509 18.351 -72.472 1.00 61.15 287 GLN B O 1
ATOM 5472 N N . GLN B 1 306 ? -34.560 17.187 -74.153 1.00 59.13 288 GLN B N 1
ATOM 5473 C CA . GLN B 1 306 ? -33.459 16.770 -73.289 1.00 57.17 288 GLN B CA 1
ATOM 5474 C C . GLN B 1 306 ? -32.578 17.973 -73.002 1.00 58.17 288 GLN B C 1
ATOM 5475 O O . GLN B 1 306 ? -32.017 18.567 -73.921 1.00 59.96 288 GLN B O 1
ATOM 5481 N N . HIS B 1 307 ? -32.455 18.338 -71.730 1.00 62.49 289 HIS B N 1
ATOM 5482 C CA . HIS B 1 307 ? -31.730 19.541 -71.355 1.00 59.03 289 HIS B CA 1
ATOM 5483 C C . HIS B 1 307 ? -30.432 19.272 -70.613 1.00 62.62 289 HIS B C 1
ATOM 5484 O O . HIS B 1 307 ? -29.740 20.226 -70.252 1.00 71.54 289 HIS B O 1
ATOM 5491 N N . LEU B 1 308 ? -30.089 18.014 -70.352 1.00 63.56 290 LEU B N 1
ATOM 5492 C CA . LEU B 1 308 ? -28.784 17.698 -69.788 1.00 67.77 290 LEU B CA 1
ATOM 5493 C C . LEU B 1 308 ? -27.736 17.698 -70.895 1.00 73.48 290 LEU B C 1
ATOM 5494 O O . LEU B 1 308 ? -27.910 17.034 -71.923 1.00 69.53 290 LEU B O 1
ATOM 5499 N N . GLY B 1 309 ? -26.642 18.436 -70.686 1.00 77.12 291 GLY B N 1
ATOM 5500 C CA . GLY B 1 309 ? -25.533 18.363 -71.602 1.00 72.55 291 GLY B CA 1
ATOM 5501 C C . GLY B 1 309 ? -24.960 16.964 -71.553 1.00 76.02 291 GLY B C 1
ATOM 5502 O O . GLY B 1 309 ? -25.296 16.169 -70.668 1.00 75.47 291 GLY B O 1
ATOM 5503 N N . PRO B 1 310 ? -24.091 16.632 -72.511 1.00 77.50 292 PRO B N 1
ATOM 5504 C CA . PRO B 1 310 ? -23.526 15.268 -72.549 1.00 75.07 292 PRO B CA 1
ATOM 5505 C C . PRO B 1 310 ? -22.943 14.815 -71.218 1.00 76.97 292 PRO B C 1
ATOM 5506 O O . PRO B 1 310 ? -23.211 13.691 -70.773 1.00 71.90 292 PRO B O 1
ATOM 5510 N N . GLU B 1 311 ? -22.137 15.667 -70.574 1.00 81.71 293 GLU B N 1
ATOM 5511 C CA . GLU B 1 311 ? -21.556 15.308 -69.283 1.00 80.27 293 GLU B CA 1
ATOM 5512 C C . GLU B 1 311 ? -22.642 15.067 -68.242 1.00 75.61 293 GLU B C 1
ATOM 5513 O O . GLU B 1 311 ? -22.622 14.054 -67.529 1.00 70.81 293 GLU B O 1
ATOM 5519 N N . ALA B 1 312 ? -23.603 15.993 -68.144 1.00 73.98 294 ALA B N 1
ATOM 5520 C CA . ALA B 1 312 ? -24.716 15.810 -67.218 1.00 72.24 294 ALA B CA 1
ATOM 5521 C C . ALA B 1 312 ? -25.474 14.527 -67.537 1.00 70.56 294 ALA B C 1
ATOM 5522 O O . ALA B 1 312 ? -25.788 13.735 -66.638 1.00 69.95 294 ALA B O 1
ATOM 5524 N N . ALA B 1 313 ? -25.760 14.301 -68.824 1.00 68.41 295 ALA B N 1
ATOM 5525 C CA . ALA B 1 313 ? -26.606 13.180 -69.225 1.00 68.55 295 ALA B CA 1
ATOM 5526 C C . ALA B 1 313 ? -26.006 11.837 -68.828 1.00 65.96 295 ALA B C 1
ATOM 5527 O O . ALA B 1 313 ? -26.715 10.966 -68.318 1.00 62.03 295 ALA B O 1
ATOM 5529 N N . ALA B 1 314 ? -24.707 11.639 -69.071 1.00 71.40 296 ALA B N 1
ATOM 5530 C CA . ALA B 1 314 ? -24.068 10.391 -68.660 1.00 66.52 296 ALA B CA 1
ATOM 5531 C C . ALA B 1 314 ? -24.150 10.204 -67.150 1.00 65.69 296 ALA B C 1
ATOM 5532 O O . ALA B 1 314 ? -24.332 9.079 -66.664 1.00 65.88 296 ALA B O 1
ATOM 5534 N N . SER B 1 315 ? -24.019 11.297 -66.392 1.00 66.09 297 SER B N 1
ATOM 5535 C CA . SER B 1 315 ? -24.168 11.218 -64.940 1.00 68.14 297 SER B CA 1
ATOM 5536 C C . SER B 1 315 ? -25.565 10.735 -64.576 1.00 66.87 297 SER B C 1
ATOM 5537 O O . SER B 1 315 ? -25.736 9.811 -63.767 1.00 60.01 297 SER B O 1
ATOM 5540 N N . HIS B 1 316 ? -26.570 11.314 -65.233 1.00 65.84 298 HIS B N 1
ATOM 5541 C CA . HIS B 1 316 ? -27.951 10.896 -65.060 1.00 65.44 298 HIS B CA 1
ATOM 5542 C C . HIS B 1 316 ? -28.110 9.390 -65.254 1.00 64.18 298 HIS B C 1
ATOM 5543 O O . HIS B 1 316 ? -28.614 8.688 -64.368 1.00 64.67 298 HIS B O 1
ATOM 5550 N N . ARG B 1 317 ? -27.686 8.870 -66.409 1.00 59.37 299 ARG B N 1
ATOM 5551 C CA . ARG B 1 317 ? -27.890 7.448 -66.660 1.00 61.98 299 ARG B CA 1
ATOM 5552 C C . ARG B 1 317 ? -27.029 6.601 -65.739 1.00 63.80 299 ARG B C 1
ATOM 5553 O O . ARG B 1 317 ? -27.366 5.437 -65.481 1.00 64.22 299 ARG B O 1
ATOM 5561 N N . ALA B 1 318 ? -25.955 7.177 -65.197 1.00 62.01 300 ALA B N 1
ATOM 5562 C CA . ALA B 1 318 ? -25.191 6.473 -64.177 1.00 63.90 300 ALA B CA 1
ATOM 5563 C C . ALA B 1 318 ? -26.001 6.344 -62.896 1.00 64.95 300 ALA B C 1
ATOM 5564 O O . ALA B 1 318 ? -26.055 5.266 -62.284 1.00 57.69 300 ALA B O 1
ATOM 5566 N N . ALA B 1 319 ? -26.667 7.430 -62.499 1.00 64.23 301 ALA B N 1
ATOM 5567 C CA . ALA B 1 319 ? -27.539 7.365 -61.339 1.00 62.13 301 ALA B CA 1
ATOM 5568 C C . ALA B 1 319 ? -28.693 6.410 -61.595 1.00 63.21 301 ALA B C 1
ATOM 5569 O O . ALA B 1 319 ? -29.067 5.630 -60.712 1.00 67.04 301 ALA B O 1
ATOM 5571 N N . LEU B 1 320 ? -29.229 6.412 -62.821 1.00 60.78 302 LEU B N 1
ATOM 5572 C CA . LEU B 1 320 ? -30.334 5.522 -63.153 1.00 59.14 302 LEU B CA 1
ATOM 5573 C C . LEU B 1 320 ? -29.934 4.059 -63.075 1.00 60.63 302 LEU B C 1
ATOM 5574 O O . LEU B 1 320 ? -30.814 3.196 -62.969 1.00 64.28 302 LEU B O 1
ATOM 5579 N N . ALA B 1 321 ? -28.633 3.762 -63.116 1.00 59.19 303 ALA B N 1
ATOM 5580 C CA . ALA B 1 321 ? -28.131 2.408 -62.929 1.00 60.03 303 ALA B CA 1
ATOM 5581 C C . ALA B 1 321 ? -27.534 2.183 -61.549 1.00 65.22 303 ALA B C 1
ATOM 5582 O O . ALA B 1 321 ? -27.182 1.040 -61.226 1.00 63.64 303 ALA B O 1
ATOM 5584 N N . SER B 1 322 ? -27.388 3.248 -60.738 1.00 61.83 304 SER B N 1
ATOM 5585 C CA . SER B 1 322 ? -26.963 3.106 -59.349 1.00 62.67 304 SER B CA 1
ATOM 5586 C C . SER B 1 322 ? -27.992 2.273 -58.595 1.00 62.79 304 SER B C 1
ATOM 5587 O O . SER B 1 322 ? -29.090 2.029 -59.112 1.00 64.58 304 SER B O 1
ATOM 5590 N N . PRO B 1 323 ? -27.700 1.826 -57.373 1.00 62.71 305 PRO B N 1
ATOM 5591 C CA . PRO B 1 323 ? -28.724 1.094 -56.608 1.00 67.90 305 PRO B CA 1
ATOM 5592 C C . PRO B 1 323 ? -29.935 1.939 -56.248 1.00 60.57 305 PRO B C 1
ATOM 5593 O O . PRO B 1 323 ? -30.940 1.379 -55.787 1.00 56.49 305 PRO B O 1
ATOM 5597 N N . LEU B 1 324 ? -29.900 3.244 -56.499 1.00 57.71 306 LEU B N 1
ATOM 5598 C CA . LEU B 1 324 ? -31.068 4.084 -56.294 1.00 62.01 306 LEU B CA 1
ATOM 5599 C C . LEU B 1 324 ? -31.798 4.394 -57.592 1.00 62.46 306 LEU B C 1
ATOM 5600 O O . LEU B 1 324 ? -32.718 5.217 -57.590 1.00 60.34 306 LEU B O 1
ATOM 5605 N N . GLY B 1 325 ? -31.416 3.737 -58.689 1.00 64.25 307 GLY B N 1
ATOM 5606 C CA . GLY B 1 325 ? -32.113 3.822 -59.954 1.00 64.80 307 GLY B CA 1
ATOM 5607 C C . GLY B 1 325 ? -33.628 3.710 -59.894 1.00 62.21 307 GLY B C 1
ATOM 5608 O O . GLY B 1 325 ? -34.339 4.510 -60.517 1.00 57.21 307 GLY B O 1
ATOM 5609 N N . PRO B 1 326 ? -34.159 2.714 -59.164 1.00 59.44 308 PRO B N 1
ATOM 5610 C CA . PRO B 1 326 ? -35.622 2.574 -59.114 1.00 59.22 308 PRO B CA 1
ATOM 5611 C C . PRO B 1 326 ? -36.328 3.871 -58.772 1.00 59.48 308 PRO B C 1
ATOM 5612 O O . PRO B 1 326 ? -37.303 4.244 -59.442 1.00 63.20 308 PRO B O 1
ATOM 5616 N N . PHE B 1 327 ? -35.838 4.597 -57.770 1.00 57.90 309 PHE B N 1
ATOM 5617 C CA . PHE B 1 327 ? -36.451 5.874 -57.435 1.00 56.08 309 PHE B CA 1
ATOM 5618 C C . PHE B 1 327 ? -36.422 6.816 -58.631 1.00 58.25 309 PHE B C 1
ATOM 5619 O O . PHE B 1 327 ? -37.433 7.454 -58.962 1.00 58.18 309 PHE B O 1
ATOM 5627 N N . PHE B 1 328 ? -35.270 6.908 -59.303 1.00 55.84 310 PHE B N 1
ATOM 5628 C CA . PHE B 1 328 ? -35.092 7.911 -60.345 1.00 58.30 310 PHE B CA 1
ATOM 5629 C C . PHE B 1 328 ? -35.796 7.576 -61.658 1.00 53.21 310 PHE B C 1
ATOM 5630 O O . PHE B 1 328 ? -36.029 8.493 -62.455 1.00 48.65 310 PHE B O 1
ATOM 5638 N N . ARG B 1 329 ? -36.160 6.305 -61.887 1.00 49.30 311 ARG B N 1
ATOM 5639 C CA . ARG B 1 329 ? -36.696 5.882 -63.175 1.00 56.82 311 ARG B CA 1
ATOM 5640 C C . ARG B 1 329 ? -38.201 6.060 -63.300 1.00 55.57 311 ARG B C 1
ATOM 5641 O O . ARG B 1 329 ? -38.708 6.117 -64.427 1.00 51.73 311 ARG B O 1
ATOM 5649 N N . VAL B 1 330 ? -38.916 6.191 -62.184 1.00 52.95 312 VAL B N 1
ATOM 5650 C CA . VAL B 1 330 ? -40.328 6.556 -62.205 1.00 46.28 312 VAL B CA 1
ATOM 5651 C C . VAL B 1 330 ? -41.120 5.500 -62.974 1.00 47.51 312 VAL B C 1
ATOM 5652 O O . VAL B 1 330 ? -42.016 5.825 -63.756 1.00 45.58 312 VAL B O 1
ATOM 5656 N N . GLY B 1 331 ? -40.798 4.226 -62.759 1.00 47.33 313 GLY B N 1
ATOM 5657 C CA . GLY B 1 331 ? -41.499 3.138 -63.406 1.00 42.92 313 GLY B CA 1
ATOM 5658 C C . GLY B 1 331 ? -41.047 2.789 -64.814 1.00 51.70 313 GLY B C 1
ATOM 5659 O O . GLY B 1 331 ? -41.463 1.739 -65.331 1.00 54.16 313 GLY B O 1
ATOM 5660 N N . THR B 1 332 ? -40.208 3.610 -65.455 1.00 49.86 314 THR B N 1
ATOM 5661 C CA . THR B 1 332 ? -39.761 3.285 -66.804 1.00 47.27 314 THR B CA 1
ATOM 5662 C C . THR B 1 332 ? -38.780 2.113 -66.789 1.00 53.76 314 THR B C 1
ATOM 5663 O O . THR B 1 332 ? -38.174 1.774 -65.769 1.00 57.01 314 THR B O 1
ATOM 5667 N N . ASP B 1 333 ? -38.627 1.499 -67.953 1.00 57.44 315 ASP B N 1
ATOM 5668 C CA . ASP B 1 333 ? -37.757 0.344 -68.091 1.00 57.81 315 ASP B CA 1
ATOM 5669 C C . ASP B 1 333 ? -36.290 0.774 -68.019 1.00 61.55 315 ASP B C 1
ATOM 5670 O O . ASP B 1 333 ? -35.918 1.824 -68.565 1.00 58.02 315 ASP B O 1
ATOM 5675 N N . PRO B 1 334 ? -35.437 0.005 -67.332 1.00 64.32 316 PRO B N 1
ATOM 5676 C CA . PRO B 1 334 ? -33.996 0.306 -67.361 1.00 60.28 316 PRO B CA 1
ATOM 5677 C C . PRO B 1 334 ? -33.404 0.377 -68.774 1.00 62.84 316 PRO B C 1
ATOM 5678 O O . PRO B 1 334 ? -32.315 0.937 -68.947 1.00 64.61 316 PRO B O 1
ATOM 5682 N N . GLU B 1 335 ? -34.102 -0.106 -69.797 1.00 64.17 317 GLU B N 1
ATOM 5683 C CA . GLU B 1 335 ? -33.597 -0.047 -71.161 1.00 64.69 317 GLU B CA 1
ATOM 5684 C C . GLU B 1 335 ? -34.209 1.081 -71.983 1.00 59.01 317 GLU B C 1
ATOM 5685 O O . GLU B 1 335 ? -33.873 1.215 -73.161 1.00 64.06 317 GLU B O 1
ATOM 5691 N N . THR B 1 336 ? -35.080 1.902 -71.406 1.00 56.75 318 THR B N 1
ATOM 5692 C CA . THR B 1 336 ? -35.716 2.974 -72.162 1.00 58.06 318 THR B CA 1
ATOM 5693 C C . THR B 1 336 ? -34.829 4.210 -72.108 1.00 56.88 318 THR B C 1
ATOM 5694 O O . THR B 1 336 ? -34.498 4.699 -71.021 1.00 58.67 318 THR B O 1
ATOM 5698 N N . LYS B 1 337 ? -34.461 4.722 -73.271 1.00 54.60 319 LYS B N 1
ATOM 5699 C CA . LYS B 1 337 ? -33.634 5.916 -73.304 1.00 59.03 319 LYS B CA 1
ATOM 5700 C C . LYS B 1 337 ? -34.421 7.086 -72.722 1.00 57.69 319 LYS B C 1
ATOM 5701 O O . LYS B 1 337 ? -35.556 7.356 -73.131 1.00 56.56 319 LYS B O 1
ATOM 5707 N N . VAL B 1 338 ? -33.835 7.750 -71.727 1.00 58.96 320 VAL B N 1
ATOM 5708 C CA . VAL B 1 338 ? -34.493 8.830 -71.004 1.00 56.58 320 VAL B CA 1
ATOM 5709 C C . VAL B 1 338 ? -33.527 9.995 -70.866 1.00 54.14 320 VAL B C 1
ATOM 5710 O O . VAL B 1 338 ? -32.306 9.817 -70.878 1.00 58.08 320 VAL B O 1
ATOM 5714 N N . GLY B 1 339 ? -34.081 11.192 -70.733 1.00 50.30 321 GLY B N 1
ATOM 5715 C CA . GLY B 1 339 ? -33.295 12.361 -70.395 1.00 52.38 321 GLY B CA 1
ATOM 5716 C C . GLY B 1 339 ? -33.932 13.102 -69.238 1.00 53.95 321 GLY B C 1
ATOM 5717 O O . GLY B 1 339 ? -34.670 12.490 -68.459 1.00 53.20 321 GLY B O 1
ATOM 5718 N N . TYR B 1 340 ? -33.664 14.401 -69.093 1.00 47.81 322 TYR B N 1
ATOM 5719 C CA . TYR B 1 340 ? -34.359 15.203 -68.095 1.00 51.61 322 TYR B CA 1
ATOM 5720 C C . TYR B 1 340 ? -34.771 16.517 -68.741 1.00 49.11 322 TYR B C 1
ATOM 5721 O O . TYR B 1 340 ? -33.917 17.284 -69.183 1.00 50.68 322 TYR B O 1
ATOM 5730 N N . GLY B 1 341 ? -36.071 16.783 -68.789 1.00 47.34 323 GLY B N 1
ATOM 5731 C CA . GLY B 1 341 ? -36.579 18.023 -69.336 1.00 48.63 323 GLY B CA 1
ATOM 5732 C C . GLY B 1 341 ? -36.808 19.056 -68.254 1.00 50.65 323 GLY B C 1
ATOM 5733 O O . GLY B 1 341 ? -36.395 18.899 -67.103 1.00 55.21 323 GLY B O 1
ATOM 5734 N N . LEU B 1 342 ? -37.496 20.134 -68.628 1.00 47.07 324 LEU B N 1
ATOM 5735 C CA . LEU B 1 342 ? -37.853 21.136 -67.631 1.00 49.82 324 LEU B CA 1
ATOM 5736 C C . LEU B 1 342 ? -39.147 20.714 -66.970 1.00 55.07 324 LEU B C 1
ATOM 5737 O O . LEU B 1 342 ? -40.240 21.091 -67.394 1.00 54.11 324 LEU B O 1
ATOM 5742 N N . GLY B 1 343 ? -39.009 19.931 -65.900 1.00 53.27 325 GLY B N 1
ATOM 5743 C CA . GLY B 1 343 ? -40.156 19.567 -65.107 1.00 50.57 325 GLY B CA 1
ATOM 5744 C C . GLY B 1 343 ? -40.143 18.134 -64.630 1.00 48.03 325 GLY B C 1
ATOM 5745 O O . GLY B 1 343 ? -40.975 17.779 -63.793 1.00 50.92 325 GLY B O 1
ATOM 5746 N N . GLY B 1 344 ? -39.253 17.296 -65.152 1.00 39.14 326 GLY B N 1
ATOM 5747 C CA . GLY B 1 344 ? -39.259 15.899 -64.758 1.00 45.06 326 GLY B CA 1
ATOM 5748 C C . GLY B 1 344 ? -38.418 15.051 -65.693 1.00 45.22 326 GLY B C 1
ATOM 5749 O O . GLY B 1 344 ? -37.708 15.568 -66.553 1.00 48.77 326 GLY B O 1
ATOM 5750 N N . LEU B 1 345 ? -38.524 13.735 -65.518 1.00 40.50 327 LEU B N 1
ATOM 5751 C CA . LEU B 1 345 ? -37.822 12.818 -66.405 1.00 42.72 327 LEU B CA 1
ATOM 5752 C C . LEU B 1 345 ? -38.485 12.828 -67.777 1.00 48.51 327 LEU B C 1
ATOM 5753 O O . LEU B 1 345 ? -39.710 12.932 -67.887 1.00 47.69 327 LEU B O 1
ATOM 5758 N N . LEU B 1 346 ? -37.673 12.720 -68.831 1.00 53.44 328 LEU B N 1
ATOM 5759 C CA . LEU B 1 346 ? -38.150 12.806 -70.215 1.00 51.14 328 LEU B CA 1
ATOM 5760 C C . LEU B 1 346 ? -37.797 11.529 -70.960 1.00 49.25 328 LEU B C 1
ATOM 5761 O O . LEU B 1 346 ? -36.616 11.180 -71.050 1.00 49.49 328 LEU B O 1
ATOM 5766 N N . THR B 1 347 ? -38.812 10.826 -71.478 1.00 51.22 329 THR B N 1
ATOM 5767 C CA . THR B 1 347 ? -38.543 9.652 -72.311 1.00 55.17 329 THR B CA 1
ATOM 5768 C C . THR B 1 347 ? -38.036 10.098 -73.673 1.00 53.32 329 THR B C 1
ATOM 5769 O O . THR B 1 347 ? -38.514 11.086 -74.242 1.00 52.06 329 THR B O 1
ATOM 5773 N N . LEU B 1 348 ? -37.017 9.400 -74.167 1.00 55.72 330 LEU B N 1
ATOM 5774 C CA . LEU B 1 348 ? -36.408 9.752 -75.442 1.00 56.58 330 LEU B CA 1
ATOM 5775 C C . LEU B 1 348 ? -36.847 8.851 -76.591 1.00 56.99 330 LEU B C 1
ATOM 5776 O O . LEU B 1 348 ? -36.936 9.321 -77.727 1.00 60.41 330 LEU B O 1
ATOM 5781 N N . GLU B 1 349 ? -37.177 7.594 -76.318 1.00 54.49 331 GLU B N 1
ATOM 5782 C CA . GLU B 1 349 ? -37.770 6.690 -77.289 1.00 55.65 331 GLU B CA 1
ATOM 5783 C C . GLU B 1 349 ? -39.241 6.444 -76.949 1.00 60.63 331 GLU B C 1
ATOM 5784 O O . GLU B 1 349 ? -39.774 6.952 -75.962 1.00 62.31 331 GLU B O 1
ATOM 5790 N N . ASP B 1 350 ? -39.914 5.679 -77.804 1.00 63.01 332 ASP B N 1
ATOM 5791 C CA . ASP B 1 350 ? -41.317 5.348 -77.611 1.00 58.72 332 ASP B CA 1
ATOM 5792 C C . ASP B 1 350 ? -41.407 3.987 -76.923 1.00 53.82 332 ASP B C 1
ATOM 5793 O O . ASP B 1 350 ? -40.477 3.183 -76.982 1.00 57.68 332 ASP B O 1
ATOM 5798 N N . VAL B 1 351 ? -42.522 3.742 -76.241 1.00 50.02 333 VAL B N 1
ATOM 5799 C CA . VAL B 1 351 ? -42.803 2.447 -75.630 1.00 53.67 333 VAL B CA 1
ATOM 5800 C C . VAL B 1 351 ? -44.185 2.027 -76.096 1.00 56.61 333 VAL B C 1
ATOM 5801 O O . VAL B 1 351 ? -45.150 2.781 -75.928 1.00 58.14 333 VAL B O 1
ATOM 5805 N N . ASP B 1 352 ? -44.291 0.836 -76.679 1.00 58.11 334 ASP B N 1
ATOM 5806 C CA . ASP B 1 352 ? -45.504 0.505 -77.412 1.00 59.67 334 ASP B CA 1
ATOM 5807 C C . ASP B 1 352 ? -46.657 0.241 -76.458 1.00 55.40 334 ASP B C 1
ATOM 5808 O O . ASP B 1 352 ? -46.572 -0.641 -75.602 1.00 57.09 334 ASP B O 1
ATOM 5813 N N . GLY B 1 353 ? -47.751 0.975 -76.637 1.00 54.07 335 GLY B N 1
ATOM 5814 C CA . GLY B 1 353 ? -48.871 0.839 -75.733 1.00 51.77 335 GLY B CA 1
ATOM 5815 C C . GLY B 1 353 ? -48.618 1.389 -74.352 1.00 51.48 335 GLY B C 1
ATOM 5816 O O . GLY B 1 353 ? -49.375 1.089 -73.426 1.00 48.83 335 GLY B O 1
ATOM 5817 N N . TRP B 1 354 ? -47.565 2.188 -74.189 1.00 47.21 336 TRP B N 1
ATOM 5818 C CA . TRP B 1 354 ? -47.334 2.909 -72.951 1.00 45.91 336 TRP B CA 1
ATOM 5819 C C . TRP B 1 354 ? -46.880 4.312 -73.323 1.00 46.06 336 TRP B C 1
ATOM 5820 O O . TRP B 1 354 ? -47.382 4.873 -74.300 1.00 44.84 336 TRP B O 1
ATOM 5831 N N . TYR B 1 355 ? -45.919 4.872 -72.588 1.00 45.30 337 TYR B N 1
ATOM 5832 C CA . TYR B 1 355 ? -45.538 6.266 -72.791 1.00 45.54 337 TYR B CA 1
ATOM 5833 C C . TYR B 1 355 ? -44.996 6.488 -74.194 1.00 50.32 337 TYR B C 1
ATOM 5834 O O . TYR B 1 355 ? -44.067 5.799 -74.629 1.00 49.70 337 TYR B O 1
ATOM 5843 N N . GLY B 1 356 ? -45.566 7.461 -74.901 1.00 48.99 338 GLY B N 1
ATOM 5844 C CA . GLY B 1 356 ? -44.943 7.924 -76.119 1.00 49.68 338 GLY B CA 1
ATOM 5845 C C . GLY B 1 356 ? -43.598 8.562 -75.840 1.00 54.64 338 GLY B C 1
ATOM 5846 O O . GLY B 1 356 ? -43.276 8.924 -74.705 1.00 57.29 338 GLY B O 1
ATOM 5847 N N . GLU B 1 357 ? -42.793 8.703 -76.891 1.00 56.83 339 GLU B N 1
ATOM 5848 C CA . GLU B 1 357 ? -41.565 9.468 -76.743 1.00 56.41 339 GLU B CA 1
ATOM 5849 C C . GLU B 1 357 ? -41.903 10.907 -76.351 1.00 54.81 339 GLU B C 1
ATOM 5850 O O . GLU B 1 357 ? -43.024 11.385 -76.557 1.00 48.44 339 GLU B O 1
ATOM 5856 N N . ARG B 1 358 ? -40.952 11.544 -75.659 1.00 55.73 340 ARG B N 1
ATOM 5857 C CA . ARG B 1 358 ? -41.138 12.853 -75.019 1.00 50.09 340 ARG B CA 1
ATOM 5858 C C . ARG B 1 358 ? -42.318 12.841 -74.057 1.00 50.03 340 ARG B C 1
ATOM 5859 O O . ARG B 1 358 ? -43.090 13.802 -73.979 1.00 51.69 340 ARG B O 1
ATOM 5867 N N . THR B 1 359 ? -42.436 11.770 -73.281 1.00 49.38 341 THR B N 1
ATOM 5868 C CA . THR B 1 359 ? -43.324 11.799 -72.128 1.00 51.72 341 THR B CA 1
ATOM 5869 C C . THR B 1 359 ? -42.570 12.441 -70.972 1.00 45.58 341 THR B C 1
ATOM 5870 O O . THR B 1 359 ? -41.397 12.134 -70.751 1.00 46.58 341 THR B O 1
ATOM 5874 N N . LEU B 1 360 ? -43.206 13.399 -70.306 1.00 44.97 342 LEU B N 1
ATOM 5875 C CA . LEU B 1 360 ? -42.677 14.006 -69.090 1.00 46.98 342 LEU B CA 1
ATOM 5876 C C . LEU B 1 360 ? -43.319 13.344 -67.868 1.00 45.30 342 LEU B C 1
ATOM 5877 O O . LEU B 1 360 ? -44.544 13.175 -67.819 1.00 44.89 342 LEU B O 1
ATOM 5882 N N . THR B 1 361 ? -42.505 12.964 -66.889 1.00 41.19 343 THR B N 1
ATOM 5883 C CA . THR B 1 361 ? -43.051 12.291 -65.721 1.00 43.80 343 THR B CA 1
ATOM 5884 C C . THR B 1 361 ? -42.160 12.480 -64.494 1.00 47.42 343 THR B C 1
ATOM 5885 O O . THR B 1 361 ? -40.928 12.470 -64.600 1.00 44.72 343 THR B O 1
ATOM 5889 N N . TRP B 1 362 ? -42.796 12.655 -63.339 1.00 45.15 344 TRP B N 1
ATOM 5890 C CA . TRP B 1 362 ? -42.118 12.586 -62.048 1.00 43.98 344 TRP B CA 1
ATOM 5891 C C . TRP B 1 362 ? -43.142 12.114 -61.017 1.00 43.64 344 TRP B C 1
ATOM 5892 O O . TRP B 1 362 ? -44.127 11.452 -61.360 1.00 40.04 344 TRP B O 1
ATOM 5903 N N . GLY B 1 363 ? -42.897 12.423 -59.750 1.00 46.87 345 GLY B N 1
ATOM 5904 C CA . GLY B 1 363 ? -43.754 11.933 -58.696 1.00 40.19 345 GLY B CA 1
ATOM 5905 C C . GLY B 1 363 ? -43.609 12.754 -57.439 1.00 42.71 345 GLY B C 1
ATOM 5906 O O . GLY B 1 363 ? -42.961 13.802 -57.424 1.00 44.29 345 GLY B O 1
ATOM 5907 N N . GLY B 1 364 ? -44.256 12.275 -56.384 1.00 48.40 346 GLY B N 1
ATOM 5908 C CA . GLY B 1 364 ? -44.155 12.901 -55.078 1.00 42.64 346 GLY B CA 1
ATOM 5909 C C . GLY B 1 364 ? -44.007 11.832 -54.021 1.00 43.14 346 GLY B C 1
ATOM 5910 O O . GLY B 1 364 ? -44.895 10.983 -53.880 1.00 39.95 346 GLY B O 1
ATOM 5911 N N . GLY B 1 365 ? -42.900 11.861 -53.277 1.00 43.14 347 GLY B N 1
ATOM 5912 C CA . GLY B 1 365 ? -42.692 10.848 -52.261 1.00 42.26 347 GLY B CA 1
ATOM 5913 C C . GLY B 1 365 ? -42.698 9.462 -52.867 1.00 40.38 347 GLY B C 1
ATOM 5914 O O . GLY B 1 365 ? -42.191 9.234 -53.969 1.00 47.37 347 GLY B O 1
ATOM 5915 N N . LEU B 1 366 ? -43.309 8.524 -52.161 1.00 37.78 348 LEU B N 1
ATOM 5916 C CA . LEU B 1 366 ? -43.410 7.156 -52.636 1.00 37.86 348 LEU B CA 1
ATOM 5917 C C . LEU B 1 366 ? -44.791 6.787 -53.160 1.00 39.23 348 LEU B C 1
ATOM 5918 O O . LEU B 1 366 ? -44.999 5.621 -53.518 1.00 35.72 348 LEU B O 1
ATOM 5923 N N . THR B 1 367 ? -45.757 7.723 -53.174 1.00 35.04 349 THR B N 1
ATOM 5924 C CA . THR B 1 367 ? -47.155 7.357 -53.383 1.00 33.14 349 THR B CA 1
ATOM 5925 C C . THR B 1 367 ? -47.856 8.181 -54.445 1.00 31.92 349 THR B C 1
ATOM 5926 O O . THR B 1 367 ? -49.050 7.966 -54.690 1.00 32.49 349 THR B O 1
ATOM 5930 N N . LEU B 1 368 ? -47.184 9.144 -55.035 1.00 35.74 350 LEU B N 1
ATOM 5931 C CA . LEU B 1 368 ? -47.782 9.991 -56.049 1.00 37.07 350 LEU B CA 1
ATOM 5932 C C . LEU B 1 368 ? -46.913 9.945 -57.298 1.00 35.10 350 LEU B C 1
ATOM 5933 O O . LEU B 1 368 ? -45.686 9.852 -57.206 1.00 40.27 350 LEU B O 1
ATOM 5938 N N . THR B 1 369 ? -47.555 9.991 -58.463 1.00 37.41 351 THR B N 1
ATOM 5939 C CA . THR B 1 369 ? -46.832 9.986 -59.731 1.00 40.18 351 THR B CA 1
ATOM 5940 C C . THR B 1 369 ? -47.718 10.621 -60.785 1.00 34.99 351 THR B C 1
ATOM 5941 O O . THR B 1 369 ? -48.946 10.476 -60.738 1.00 33.62 351 THR B O 1
ATOM 5945 N N . TRP B 1 370 ? -47.094 11.353 -61.704 1.00 32.17 352 TRP B N 1
ATOM 5946 C CA . TRP B 1 370 ? -47.830 12.014 -62.772 1.00 38.04 352 TRP B CA 1
ATOM 5947 C C . TRP B 1 370 ? -47.061 11.887 -64.091 1.00 40.96 352 TRP B C 1
ATOM 5948 O O . TRP B 1 370 ? -45.843 11.693 -64.115 1.00 42.33 352 TRP B O 1
ATOM 5959 N N . PHE B 1 371 ? -47.779 12.040 -65.200 1.00 41.69 353 PHE B N 1
ATOM 5960 C CA . PHE B 1 371 ? -47.159 11.977 -66.521 1.00 39.97 353 PHE B CA 1
ATOM 5961 C C . PHE B 1 371 ? -47.924 12.884 -67.472 1.00 38.20 353 PHE B C 1
ATOM 5962 O O . PHE B 1 371 ? -49.143 13.056 -67.355 1.00 36.69 353 PHE B O 1
ATOM 5970 N N . ILE B 1 372 ? -47.195 13.422 -68.440 1.00 41.50 354 ILE B N 1
ATOM 5971 C CA . ILE B 1 372 ? -47.765 14.136 -69.579 1.00 42.56 354 ILE B CA 1
ATOM 5972 C C . ILE B 1 372 ? -47.227 13.470 -70.836 1.00 42.79 354 ILE B C 1
ATOM 5973 O O . ILE B 1 372 ? -46.013 13.500 -71.087 1.00 45.15 354 ILE B O 1
ATOM 5978 N N . ASP B 1 373 ? -48.118 12.848 -71.609 1.00 42.25 355 ASP B N 1
ATOM 5979 C CA . ASP B 1 373 ? -47.767 12.102 -72.825 1.00 43.58 355 ASP B CA 1
ATOM 5980 C C . ASP B 1 373 ? -48.364 12.854 -74.021 1.00 41.35 355 ASP B C 1
ATOM 5981 O O . ASP B 1 373 ? -49.509 12.626 -74.415 1.00 39.57 355 ASP B O 1
ATOM 5986 N N . ARG B 1 374 ? -47.575 13.748 -74.608 1.00 46.11 356 ARG B N 1
ATOM 5987 C CA . ARG B 1 374 ? -48.103 14.581 -75.685 1.00 50.98 356 ARG B CA 1
ATOM 5988 C C . ARG B 1 374 ? -48.346 13.777 -76.963 1.00 43.19 356 ARG B C 1
ATOM 5989 O O . ARG B 1 374 ? -49.331 14.007 -77.670 1.00 42.71 356 ARG B O 1
ATOM 5997 N N . LYS B 1 375 ? -47.498 12.795 -77.242 1.00 41.77 357 LYS B N 1
ATOM 5998 C CA . LYS B 1 375 ? -47.620 12.043 -78.483 1.00 44.03 357 LYS B CA 1
ATOM 5999 C C . LYS B 1 375 ? -48.900 11.211 -78.521 1.00 45.90 357 LYS B C 1
ATOM 6000 O O . LYS B 1 375 ? -49.556 11.123 -79.565 1.00 49.53 357 LYS B O 1
ATOM 6006 N N . ASN B 1 376 ? -49.281 10.596 -77.403 1.00 45.80 358 ASN B N 1
ATOM 6007 C CA . ASN B 1 376 ? -50.496 9.794 -77.347 1.00 39.40 358 ASN B CA 1
ATOM 6008 C C . ASN B 1 376 ? -51.691 10.554 -76.776 1.00 38.56 358 ASN B C 1
ATOM 6009 O O . ASN B 1 376 ? -52.742 9.940 -76.551 1.00 38.20 358 ASN B O 1
ATOM 6014 N N . ASN B 1 377 ? -51.563 11.868 -76.559 1.00 38.73 359 ASN B N 1
ATOM 6015 C CA . ASN B 1 377 ? -52.654 12.722 -76.076 1.00 38.07 359 ASN B CA 1
ATOM 6016 C C . ASN B 1 377 ? -53.299 12.128 -74.829 1.00 42.46 359 ASN B C 1
ATOM 6017 O O . ASN B 1 377 ? -54.468 11.732 -74.845 1.00 43.81 359 ASN B O 1
ATOM 6022 N N . LEU B 1 378 ? -52.496 12.006 -73.767 1.00 38.77 360 LEU B N 1
ATOM 6023 C CA . LEU B 1 378 ? -52.977 11.579 -72.460 1.00 37.92 360 LEU B CA 1
ATOM 6024 C C . LEU B 1 378 ? -52.098 12.193 -71.375 1.00 40.40 360 LEU B C 1
ATOM 6025 O O . LEU B 1 378 ? -50.876 12.263 -71.531 1.00 38.65 360 LEU B O 1
ATOM 6030 N N . CYS B 1 379 ? -52.721 12.637 -70.281 1.00 36.46 361 CYS B N 1
ATOM 6031 C CA . CYS B 1 379 ? -51.991 13.003 -69.073 1.00 35.51 361 CYS B CA 1
ATOM 6032 C C . CYS B 1 379 ? -52.788 12.577 -67.843 1.00 41.33 361 CYS B C 1
ATOM 6033 O O . CYS B 1 379 ? -53.995 12.292 -67.925 1.00 37.51 361 CYS B O 1
ATOM 6036 N N . GLY B 1 380 ? -52.105 12.503 -66.699 1.00 40.19 362 GLY B N 1
ATOM 6037 C CA . GLY B 1 380 ? -52.785 12.046 -65.489 1.00 39.19 362 GLY B CA 1
ATOM 6038 C C . GLY B 1 380 ? -51.900 12.063 -64.257 1.00 39.75 362 GLY B C 1
ATOM 6039 O O . GLY B 1 380 ? -50.672 12.215 -64.334 1.00 38.34 362 GLY B O 1
ATOM 6040 N N . VAL B 1 381 ? -52.552 11.869 -63.107 1.00 33.01 363 VAL B N 1
ATOM 6041 C CA . VAL B 1 381 ? -51.864 11.781 -61.823 1.00 30.06 363 VAL B CA 1
ATOM 6042 C C . VAL B 1 381 ? -52.524 10.727 -60.941 1.00 29.84 363 VAL B C 1
ATOM 6043 O O . VAL B 1 381 ? -53.755 10.651 -60.840 1.00 29.18 363 VAL B O 1
ATOM 6047 N N . GLY B 1 382 ? -51.700 9.919 -60.288 1.00 28.58 364 GLY B N 1
ATOM 6048 C CA . GLY B 1 382 ? -52.219 8.968 -59.327 1.00 28.13 364 GLY B CA 1
ATOM 6049 C C . GLY B 1 382 ? -51.606 9.209 -57.961 1.00 32.18 364 GLY B C 1
ATOM 6050 O O . GLY B 1 382 ? -50.385 9.363 -57.853 1.00 34.30 364 GLY B O 1
ATOM 6051 N N . ALA B 1 383 ? -52.429 9.296 -56.915 1.00 26.93 365 ALA B N 1
ATOM 6052 C CA . ALA B 1 383 ? -51.953 9.606 -55.571 1.00 24.15 365 ALA B CA 1
ATOM 6053 C C . ALA B 1 383 ? -52.478 8.549 -54.606 1.00 27.98 365 ALA B C 1
ATOM 6054 O O . ALA B 1 383 ? -53.629 8.633 -54.167 1.00 28.90 365 ALA B O 1
ATOM 6056 N N . ILE B 1 384 ? -51.631 7.583 -54.241 1.00 29.00 366 ILE B N 1
ATOM 6057 C CA . ILE B 1 384 ? -51.999 6.603 -53.219 1.00 31.41 366 ILE B CA 1
ATOM 6058 C C . ILE B 1 384 ? -51.981 7.284 -51.853 1.00 32.94 366 ILE B C 1
ATOM 6059 O O . ILE B 1 384 ? -51.027 7.996 -51.518 1.00 30.21 366 ILE B O 1
ATOM 6064 N N . GLN B 1 385 ? -53.033 7.070 -51.056 1.00 30.41 367 GLN B N 1
ATOM 6065 C CA . GLN B 1 385 ? -53.098 7.560 -49.669 1.00 32.31 367 GLN B CA 1
ATOM 6066 C C . GLN B 1 385 ? -52.717 6.398 -48.753 1.00 29.62 367 GLN B C 1
ATOM 6067 O O . GLN B 1 385 ? -53.547 5.564 -48.386 1.00 24.51 367 GLN B O 1
ATOM 6073 N N . ALA B 1 386 ? -51.433 6.336 -48.408 1.00 30.50 368 ALA B N 1
ATOM 6074 C CA . ALA B 1 386 ? -50.857 5.168 -47.756 1.00 31.36 368 ALA B CA 1
ATOM 6075 C C . ALA B 1 386 ? -51.221 5.105 -46.262 1.00 34.78 368 ALA B C 1
ATOM 6076 O O . ALA B 1 386 ? -51.851 6.006 -45.700 1.00 29.24 368 ALA B O 1
ATOM 6078 N N . VAL B 1 387 ? -50.825 3.997 -45.628 1.00 32.99 369 VAL B N 1
ATOM 6079 C CA . VAL B 1 387 ? -50.958 3.776 -44.190 1.00 33.89 369 VAL B CA 1
ATOM 6080 C C . VAL B 1 387 ? -49.573 3.554 -43.597 1.00 39.30 369 VAL B C 1
ATOM 6081 O O . VAL B 1 387 ? -48.736 2.872 -44.203 1.00 41.25 369 VAL B O 1
ATOM 6085 N N . LEU B 1 388 ? -49.324 4.117 -42.414 1.00 40.48 370 LEU B N 1
ATOM 6086 C CA . LEU B 1 388 ? -48.005 3.933 -41.810 1.00 41.46 370 LEU B CA 1
ATOM 6087 C C . LEU B 1 388 ? -47.887 2.562 -41.126 1.00 41.44 370 LEU B C 1
ATOM 6088 O O . LEU B 1 388 ? -48.839 2.079 -40.501 1.00 36.70 370 LEU B O 1
ATOM 6093 N N . PRO B 1 389 ? -46.733 1.894 -41.294 1.00 44.19 371 PRO B N 1
ATOM 6094 C CA . PRO B 1 389 ? -45.573 2.304 -42.098 1.00 45.76 371 PRO B CA 1
ATOM 6095 C C . PRO B 1 389 ? -45.791 2.028 -43.588 1.00 46.25 371 PRO B C 1
ATOM 6096 O O . PRO B 1 389 ? -46.436 1.046 -43.972 1.00 41.56 371 PRO B O 1
ATOM 6100 N N . VAL B 1 390 ? -45.247 2.902 -44.420 1.00 46.13 372 VAL B N 1
ATOM 6101 C CA . VAL B 1 390 ? -45.475 2.824 -45.851 1.00 45.82 372 VAL B CA 1
ATOM 6102 C C . VAL B 1 390 ? -44.631 1.703 -46.428 1.00 48.35 372 VAL B C 1
ATOM 6103 O O . VAL B 1 390 ? -43.405 1.668 -46.253 1.00 43.82 372 VAL B O 1
ATOM 6107 N N . ASP B 1 391 ? -45.290 0.793 -47.135 1.00 47.98 373 ASP B N 1
ATOM 6108 C CA . ASP B 1 391 ? -44.621 -0.345 -47.750 1.00 47.54 373 ASP B CA 1
ATOM 6109 C C . ASP B 1 391 ? -44.082 0.119 -49.107 1.00 47.80 373 ASP B C 1
ATOM 6110 O O . ASP B 1 391 ? -44.827 0.221 -50.080 1.00 48.97 373 ASP B O 1
ATOM 6115 N N . GLY B 1 392 ? -42.778 0.389 -49.176 1.00 46.43 374 GLY B N 1
ATOM 6116 C CA . GLY B 1 392 ? -42.215 1.027 -50.362 1.00 46.50 374 GLY B CA 1
ATOM 6117 C C . GLY B 1 392 ? -42.269 0.175 -51.622 1.00 53.54 374 GLY B C 1
ATOM 6118 O O . GLY B 1 392 ? -42.542 0.685 -52.712 1.00 51.12 374 GLY B O 1
ATOM 6119 N N . ASP B 1 393 ? -41.944 -1.117 -51.515 1.00 55.17 375 ASP B N 1
ATOM 6120 C CA . ASP B 1 393 ? -42.031 -1.960 -52.705 1.00 52.72 375 ASP B CA 1
ATOM 6121 C C . ASP B 1 393 ? -43.473 -2.134 -53.145 1.00 51.15 375 ASP B C 1
ATOM 6122 O O . ASP B 1 393 ? -43.773 -2.039 -54.343 1.00 49.52 375 ASP B O 1
ATOM 6127 N N . LEU B 1 394 ? -44.383 -2.373 -52.195 1.00 45.58 376 LEU B N 1
ATOM 6128 C CA . LEU B 1 394 ? -45.791 -2.492 -52.557 1.00 42.25 376 LEU B CA 1
ATOM 6129 C C . LEU B 1 394 ? -46.319 -1.209 -53.178 1.00 43.96 376 LEU B C 1
ATOM 6130 O O . LEU B 1 394 ? -47.165 -1.261 -54.078 1.00 42.01 376 LEU B O 1
ATOM 6135 N N . MET B 1 395 ? -45.831 -0.048 -52.727 1.00 45.79 377 MET B N 1
ATOM 6136 C CA . MET B 1 395 ? -46.283 1.203 -53.329 1.00 43.61 377 MET B CA 1
ATOM 6137 C C . MET B 1 395 ? -45.838 1.295 -54.769 1.00 38.87 377 MET B C 1
ATOM 6138 O O . MET B 1 395 ? -46.575 1.804 -55.616 1.00 37.44 377 MET B O 1
ATOM 6143 N N . ALA B 1 396 ? -44.623 0.826 -55.056 1.00 45.20 378 ALA B N 1
ATOM 6144 C CA . ALA B 1 396 ? -44.116 0.846 -56.423 1.00 45.27 378 ALA B CA 1
ATOM 6145 C C . ALA B 1 396 ? -45.074 0.132 -57.369 1.00 40.67 378 ALA B C 1
ATOM 6146 O O . ALA B 1 396 ? -45.332 0.608 -58.485 1.00 37.46 378 ALA B O 1
ATOM 6148 N N . ASP B 1 397 ? -45.599 -1.020 -56.940 1.00 37.58 379 ASP B N 1
ATOM 6149 C CA . ASP B 1 397 ? -46.574 -1.744 -57.742 1.00 36.63 379 ASP B CA 1
ATOM 6150 C C . ASP B 1 397 ? -47.871 -0.953 -57.886 1.00 40.81 379 ASP B C 1
ATOM 6151 O O . ASP B 1 397 ? -48.387 -0.784 -59.002 1.00 45.24 379 ASP B O 1
ATOM 6156 N N . LEU B 1 398 ? -48.401 -0.436 -56.778 1.00 37.03 380 LEU B N 1
ATOM 6157 C CA . LEU B 1 398 ? -49.649 0.312 -56.854 1.00 35.78 380 LEU B CA 1
ATOM 6158 C C . LEU B 1 398 ? -49.536 1.462 -57.840 1.00 33.06 380 LEU B C 1
ATOM 6159 O O . LEU B 1 398 ? -50.504 1.803 -58.524 1.00 31.47 380 LEU B O 1
ATOM 6164 N N . LYS B 1 399 ? -48.372 2.095 -57.911 1.00 32.64 381 LYS B N 1
ATOM 6165 C CA . LYS B 1 399 ? -48.221 3.187 -58.856 1.00 34.97 381 LYS B CA 1
ATOM 6166 C C . LYS B 1 399 ? -48.152 2.660 -60.288 1.00 37.77 381 LYS B C 1
ATOM 6167 O O . LYS B 1 399 ? -48.771 3.230 -61.194 1.00 37.08 381 LYS B O 1
ATOM 6173 N N . GLN B 1 400 ? -47.384 1.586 -60.508 1.00 37.76 382 GLN B N 1
ATOM 6174 C CA . GLN B 1 400 ? -47.347 0.926 -61.810 1.00 37.57 382 GLN B CA 1
ATOM 6175 C C . GLN B 1 400 ? -48.735 0.513 -62.262 1.00 37.73 382 GLN B C 1
ATOM 6176 O O . GLN B 1 400 ? -49.104 0.705 -63.429 1.00 36.90 382 GLN B O 1
ATOM 6182 N N . THR B 1 401 ? -49.502 -0.108 -61.363 1.00 34.14 383 THR B N 1
ATOM 6183 C CA . THR B 1 401 ? -50.870 -0.461 -61.706 1.00 32.31 383 THR B CA 1
ATOM 6184 C C . THR B 1 401 ? -51.598 0.739 -62.301 1.00 34.51 383 THR B C 1
ATOM 6185 O O . THR B 1 401 ? -52.167 0.655 -63.386 1.00 34.93 383 THR B O 1
ATOM 6189 N N . PHE B 1 402 ? -51.484 1.902 -61.673 1.00 34.51 384 PHE B N 1
ATOM 6190 C CA . PHE B 1 402 ? -52.101 3.082 -62.260 1.00 32.24 384 PHE B CA 1
ATOM 6191 C C . PHE B 1 402 ? -51.450 3.463 -63.584 1.00 32.61 384 PHE B C 1
ATOM 6192 O O . PHE B 1 402 ? -52.147 3.757 -64.558 1.00 33.25 384 PHE B O 1
ATOM 6200 N N . ARG B 1 403 ? -50.120 3.503 -63.638 1.00 30.47 385 ARG B N 1
ATOM 6201 C CA . ARG B 1 403 ? -49.478 4.024 -64.840 1.00 32.45 385 ARG B CA 1
ATOM 6202 C C . ARG B 1 403 ? -49.836 3.198 -66.072 1.00 39.93 385 ARG B C 1
ATOM 6203 O O . ARG B 1 403 ? -50.030 3.759 -67.159 1.00 37.73 385 ARG B O 1
ATOM 6211 N N . HIS B 1 404 ? -50.000 1.885 -65.916 1.00 35.54 386 HIS B N 1
ATOM 6212 C CA . HIS B 1 404 ? -50.402 1.068 -67.048 1.00 34.78 386 HIS B CA 1
ATOM 6213 C C . HIS B 1 404 ? -51.917 0.933 -67.166 1.00 38.03 386 HIS B C 1
ATOM 6214 O O . HIS B 1 404 ? -52.450 1.106 -68.266 1.00 41.41 386 HIS B O 1
ATOM 6221 N N . ASP B 1 405 ? -52.645 0.686 -66.071 1.00 37.30 387 ASP B N 1
ATOM 6222 C CA . ASP B 1 405 ? -54.093 0.527 -66.196 1.00 36.55 387 ASP B CA 1
ATOM 6223 C C . ASP B 1 405 ? -54.742 1.755 -66.820 1.00 34.27 387 ASP B C 1
ATOM 6224 O O . ASP B 1 405 ? -55.785 1.633 -67.463 1.00 35.57 387 ASP B O 1
ATOM 6229 N N . ILE B 1 406 ? -54.151 2.940 -66.656 1.00 36.72 388 ILE B N 1
ATOM 6230 C CA . ILE B 1 406 ? -54.773 4.116 -67.259 1.00 34.48 388 ILE B CA 1
ATOM 6231 C C . ILE B 1 406 ? -54.661 4.058 -68.776 1.00 35.67 388 ILE B C 1
ATOM 6232 O O . ILE B 1 406 ? -55.574 4.499 -69.483 1.00 37.18 388 ILE B O 1
ATOM 6237 N N . TYR B 1 407 ? -53.573 3.491 -69.302 1.00 35.82 389 TYR B N 1
ATOM 6238 C CA . TYR B 1 407 ? -53.443 3.321 -70.750 1.00 37.93 389 TYR B CA 1
ATOM 6239 C C . TYR B 1 407 ? -54.378 2.244 -71.257 1.00 37.28 389 TYR B C 1
ATOM 6240 O O . TYR B 1 407 ? -55.003 2.402 -72.318 1.00 38.28 389 TYR B O 1
ATOM 6249 N N . ARG B 1 408 ? -54.490 1.150 -70.502 1.00 33.81 390 ARG B N 1
ATOM 6250 C CA . ARG B 1 408 ? -55.457 0.116 -70.822 1.00 31.51 390 ARG B CA 1
ATOM 6251 C C . ARG B 1 408 ? -56.852 0.714 -70.934 1.00 34.80 390 ARG B C 1
ATOM 6252 O O . ARG B 1 408 ? -57.560 0.470 -71.919 1.00 39.12 390 ARG B O 1
ATOM 6260 N N . LYS B 1 409 ? -57.245 1.557 -69.964 1.00 35.01 391 LYS B N 1
ATOM 6261 C CA . LYS B 1 409 ? -58.567 2.184 -70.025 1.00 32.83 391 LYS B CA 1
ATOM 6262 C C . LYS B 1 409 ? -58.690 3.141 -71.203 1.00 36.01 391 LYS B C 1
ATOM 6263 O O . LYS B 1 409 ? -59.769 3.258 -71.788 1.00 38.27 391 LYS B O 1
ATOM 6269 N N . TYR B 1 410 ? -57.605 3.827 -71.564 1.00 36.14 392 TYR B N 1
ATOM 6270 C CA . TYR B 1 410 ? -57.607 4.684 -72.746 1.00 35.33 392 TYR B CA 1
ATOM 6271 C C . TYR B 1 410 ? -57.805 3.857 -74.024 1.00 41.14 392 TYR B C 1
ATOM 6272 O O . TYR B 1 410 ? -58.576 4.247 -74.911 1.00 39.07 392 TYR B O 1
ATOM 6281 N N . SER B 1 411 ? -57.101 2.720 -74.137 1.00 37.47 393 SER B N 1
ATOM 6282 C CA . SER B 1 411 ? -57.244 1.845 -75.298 1.00 41.46 393 SER B CA 1
ATOM 6283 C C . SER B 1 411 ? -58.666 1.310 -75.428 1.00 45.13 393 SER B C 1
ATOM 6284 O O . SER B 1 411 ? -59.275 1.396 -76.502 1.00 46.08 393 SER B O 1
ATOM 6287 N N . ALA B 1 412 ? -59.214 0.745 -74.344 1.00 40.40 394 ALA B N 1
ATOM 6288 C CA . ALA B 1 412 ? -60.584 0.249 -74.414 1.00 42.04 394 ALA B CA 1
ATOM 6289 C C . ALA B 1 412 ? -61.526 1.334 -74.917 1.00 46.49 394 ALA B C 1
ATOM 6290 O O . ALA B 1 412 ? -62.433 1.068 -75.717 1.00 50.41 394 ALA B O 1
ATOM 6292 N N . TRP B 1 413 ? -61.324 2.567 -74.447 1.00 44.70 395 TRP B N 1
ATOM 6293 C CA . TRP B 1 413 ? -62.174 3.672 -74.858 1.00 39.42 395 TRP B CA 1
ATOM 6294 C C . TRP B 1 413 ? -61.964 4.019 -76.322 1.00 41.09 395 TRP B C 1
ATOM 6295 O O . TRP B 1 413 ? -62.917 4.380 -77.019 1.00 38.21 395 TRP B O 1
ATOM 6306 N N . LYS B 1 414 ? -60.722 3.928 -76.806 1.00 43.20 396 LYS B N 1
ATOM 6307 C CA . LYS B 1 414 ? -60.424 4.236 -78.201 1.00 45.90 396 LYS B CA 1
ATOM 6308 C C . LYS B 1 414 ? -61.007 3.211 -79.173 1.00 50.99 396 LYS B C 1
ATOM 6309 O O . LYS B 1 414 ? -60.950 3.435 -80.384 1.00 52.74 396 LYS B O 1
ATOM 6315 N N . GLY B 1 415 ? -61.567 2.109 -78.662 1.00 55.66 397 GLY B N 1
ATOM 6316 C CA . GLY B 1 415 ? -62.281 1.136 -79.466 1.00 60.37 397 GLY B CA 1
ATOM 6317 C C . GLY B 1 415 ? -61.354 0.312 -80.341 1.00 72.92 397 GLY B C 1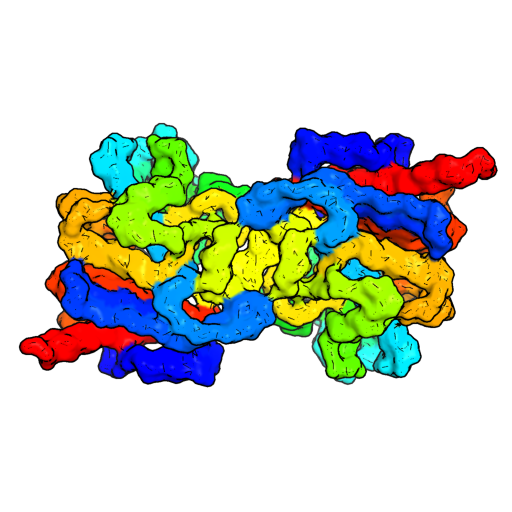
ATOM 6318 O O . GLY B 1 415 ? -60.127 0.442 -80.317 1.00 70.59 397 GLY B O 1
ATOM 6319 N N . GLN B 1 416 ? -61.978 -0.566 -81.132 1.00 81.16 398 GLN B N 1
ATOM 6320 C CA . GLN B 1 416 ? -61.274 -1.256 -82.208 1.00 87.61 398 GLN B CA 1
ATOM 6321 C C . GLN B 1 416 ? -60.642 -0.177 -83.084 1.00 89.22 398 GLN B C 1
ATOM 6322 O O . GLN B 1 416 ? -61.337 0.513 -83.841 1.00 80.08 398 GLN B O 1
ATOM 6328 N N . GLN B 1 417 ? -59.329 -0.008 -82.959 1.00 88.94 399 GLN B N 1
ATOM 6329 C CA . GLN B 1 417 ? -58.635 1.063 -83.663 1.00 94.10 399 GLN B CA 1
ATOM 6330 C C . GLN B 1 417 ? -57.163 0.702 -83.875 1.00 96.71 399 GLN B C 1
ATOM 6331 O O . GLN B 1 417 ? -56.782 0.194 -84.932 1.00 98.13 399 GLN B O 1
#

Organism: Penicillium rubens (strain ATCC 28089 / DSM 1075 / NRRL 1951 / Wisconsin 54-1255) (NCBI:txid500485)

Solvent-accessible surface area: 30791 Å² total; per-residue (Å²): 162,123,71,49,51,117,36,134,10,8,95,121,10,76,3,87,98,36,7,83,53,6,38,109,88,45,80,1,64,0,0,2,3,0,1,10,2,19,101,29,122,10,74,40,55,93,23,20,27,78,12,28,38,11,77,37,91,120,56,100,9,103,53,64,4,1,4,3,2,1,16,0,0,6,1,0,0,1,0,0,0,10,2,0,45,61,75,57,86,18,57,28,109,31,77,7,35,104,48,2,70,59,2,43,83,21,114,7,13,78,26,44,45,145,119,89,33,39,81,74,66,89,42,71,105,62,8,11,0,40,17,0,1,0,2,2,0,0,8,3,8,48,109,19,26,107,44,1,35,80,40,75,72,77,112,67,71,112,104,98,31,78,29,55,36,2,27,62,30,16,72,18,16,0,27,35,38,0,26,32,1,3,31,5,0,2,0,2,1,2,0,2,40,0,0,22,74,39,49,69,28,67,1,42,108,20,0,45,138,55,0,0,82,58,26,53,1,92,31,1,28,12,22,36,3,32,79,116,76,0,20,62,55,2,10,5,18,24,61,57,7,16,7,3,9,0,8,13,4,29,2,29,63,17,32,51,7,37,95,16,119,44,15,14,0,0,3,2,0,0,0,3,3,57,16,0,15,74,0,0,88,5,2,13,37,32,69,41,103,11,6,139,71,78,30,3,67,58,0,1,82,52,28,10,34,126,119,2,5,63,37,1,95,66,10,4,88,40,111,57,0,30,82,1,14,14,14,2,50,52,153,12,118,3,0,4,0,0,6,0,0,0,0,19,76,68,43,146,70,14,0,0,67,76,0,0,0,9,14,0,19,58,1,4,2,2,0,0,0,76,109,55,43,0,0,0,4,3,3,4,9,8,36,29,62,19,48,31,63,48,0,21,49,2,30,0,1,2,8,26,1,0,19,85,49,11,70,63,77,109,61,146,155,67,13,122,118,63,49,54,117,32,126,8,9,95,128,15,78,3,88,96,32,5,81,52,6,39,109,88,42,84,2,67,0,0,1,4,0,0,10,1,16,99,29,128,15,79,33,62,85,28,30,31,80,10,32,35,13,72,34,94,123,57,96,10,102,50,64,2,0,5,3,2,0,17,0,0,6,1,0,0,1,0,0,0,9,1,0,43,71,72,56,86,18,54,29,110,29,76,6,35,99,50,2,73,57,6,47,79,18,106,10,17,92,21,49,49,149,113,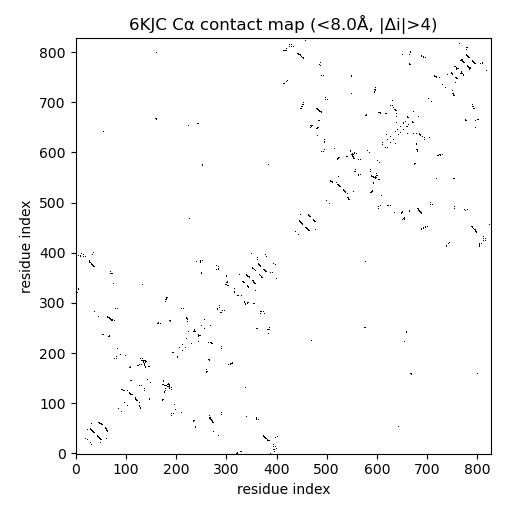73,30,50,81,81,67,86,44,63,115,73,12,18,1,48,20,0,1,0,0,4,0,1,6,3,10,42,114,22,20,110,42,0,38,82,50,99,66,90,99,59,80,97,77,90,29,84,29,44,35,1,29,71,24,12,76,22,19,0,31,34,32,0,32,31,2,2,34,5,0,2,0,3,0,3,0,1,46,2,1,19,80,43,44,74,27,66,1,39,106,24,0,50,134,63,0,0,79,53,21,52,0,84,28,3,30,11,18,33,3,30,81,121,78,0,20,63,58,0,13,4,16,24,62,55,7,16,10,3,9,0,13,15,4,32,0,29,55,16,29,47,3,36,76,15,119,46,14,12,1,0,3,0,0,0,0,2,3,57,17,1,15,77,0,0,91,6,2,13,39,32,69,40,101,12,4,139,65,82,32,3,66,54,1,0,66,54,27,11,34,124,115,2,10,67,35,0,80,63,8,6,87,39,119,54,0,19,63,1,14,16,14,1,41,62,153,10,121,1,0,4,0,0,6,0,0,0,0,30,76,70,43,143,67,14,0,0,71,77,0,0,0,10,13,0,18,23,1,3,2,2,0,0,0,72,106,46,41,0,0,0,5,4,5,4,10,7,42,28,59,20,52,12,54,50,0,9,38,1,27,1,1,2,8,25,1,0,17,81,61,8,74,84,127,76,43,203,181

Radius of gyration: 29.51 Å; Cα contacts (8 Å, |Δi|>4): 1851; chains: 2; bounding box: 57×54×91 Å

Nearest PDB structures (foldseek):
  6kje-assembly2_A  TM=9.956E-01  e=6.546E-80  Penicillium rubens Wisconsin 54-1255
  6kjd-assembly2_A  TM=9.943E-01  e=2.842E-79  Penicillium rubens Wisconsin 54-1255
  3hld-assembly1_A  TM=8.799E-01  e=9.887E-37  Aspergillus terreus
  3hle-assembly1_A  TM=8.819E-01  e=1.886E-36  Aspergillus terreus
  3hlb-assembly2_B  TM=8.645E-01  e=3.352E-35  Aspergillus terreus

CATH classification: 3.40.710.10